Protein 7B8B (pdb70)

Structure (mmCIF, N/CA/C/O backbone):
data_7B8B
#
_entry.id   7B8B
#
_cell.length_a   71.780
_cell.length_b   88.560
_cell.length_c   113.870
_cell.angle_alpha   90.000
_cell.angle_beta   90.000
_cell.angle_gamma   90.000
#
_symmetry.space_group_name_H-M   'P 21 21 21'
#
loop_
_entity.id
_entity.type
_entity.pdbx_description
1 polymer 'Polygalacturonase ADPG2'
2 non-polymer 'PHOSPHATE ION'
3 water water
#
loop_
_atom_site.group_PDB
_atom_site.id
_atom_site.type_symbol
_atom_site.label_atom_id
_atom_site.label_alt_id
_atom_site.label_comp_id
_atom_site.label_asym_id
_atom_site.label_entity_id
_atom_site.label_seq_id
_atom_site.pdbx_PDB_ins_code
_atom_site.Cartn_x
_atom_site.Cartn_y
_atom_site.Cartn_z
_atom_site.occupancy
_atom_site.B_iso_or_equiv
_atom_site.auth_seq_id
_atom_site.auth_comp_id
_atom_site.auth_asym_id
_atom_site.auth_atom_id
_atom_site.pdbx_PDB_model_num
ATOM 1 N N . LEU A 1 38 ? -3.24300 25.22200 -6.01100 1.000 54.07546 38 LEU A N 1
ATOM 2 C CA . LEU A 1 38 ? -3.87800 24.02600 -5.47000 1.000 55.62981 38 LEU A CA 1
ATOM 3 C C . LEU A 1 38 ? -5.32900 24.29100 -5.05400 1.000 58.30935 38 LEU A C 1
ATOM 4 O O . LEU A 1 38 ? -6.03800 25.05600 -5.70800 1.000 53.40255 38 LEU A O 1
ATOM 19 N N . ARG A 1 39 ? -5.75600 23.63900 -3.97500 1.000 55.56006 39 ARG A N 1
ATOM 20 C CA . ARG A 1 39 ? -7.11600 23.77400 -3.47000 1.000 56.74539 39 ARG A CA 1
ATOM 21 C C . ARG A 1 39 ? -7.40500 25.21500 -3.05500 1.000 59.87776 39 ARG A C 1
ATOM 22 O O . ARG A 1 39 ? -6.50300 25.99100 -2.72700 1.000 57.71149 39 ARG A O 1
ATOM 43 N N . THR A 1 40 ? -8.68600 25.56700 -3.06500 1.000 63.70883 40 THR A N 1
ATOM 44 C CA . THR A 1 40 ? -9.09700 26.83900 -2.48300 1.000 60.78446 40 THR A CA 1
ATOM 45 C C . THR A 1 40 ? -9.04100 26.73300 -0.96400 1.000 57.66510 40 THR A C 1
ATOM 46 O O . THR A 1 40 ? -9.72500 25.88200 -0.38000 1.000 54.46661 40 THR A O 1
ATOM 57 N N . PRO A 1 41 ? -8.25400 27.57500 -0.29400 1.000 61.41430 41 PRO A N 1
ATOM 58 C CA . PRO A 1 41 ? -8.02400 27.41900 1.15000 1.000 56.09449 41 PRO A CA 1
ATOM 59 C C . PRO A 1 41 ? -9.13200 28.00000 2.01900 1.000 46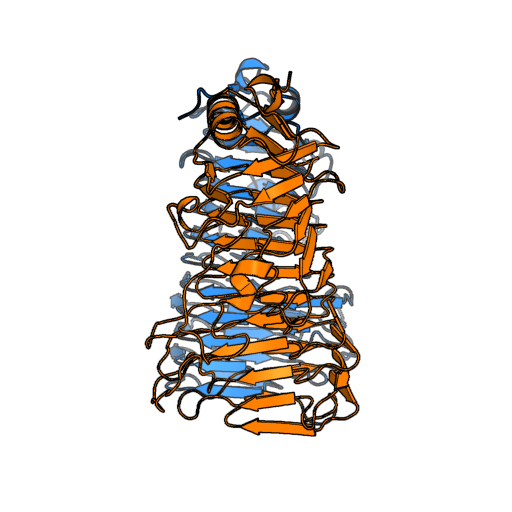.01166 41 PRO A C 1
ATOM 60 O O . PRO A 1 41 ? -9.57300 29.13300 1.81200 1.000 54.55839 41 PRO A O 1
ATOM 71 N N . THR A 1 42 ? -9.58000 27.21600 3.00000 1.000 41.03289 42 THR A N 1
ATOM 72 C CA . THR A 1 42 ? -10.46400 27.73100 4.03700 1.000 35.71500 42 THR A CA 1
ATOM 73 C C . THR A 1 42 ? -9.57800 28.28000 5.14800 1.000 34.98041 42 THR A C 1
ATOM 74 O O . THR A 1 42 ? -8.66000 27.59100 5.60800 1.000 31.14160 42 THR A O 1
ATOM 85 N N . THR A 1 43 ? -9.85300 29.50900 5.58400 1.000 32.52199 43 THR A N 1
ATOM 86 C CA . THR A 1 43 ? -9.01700 30.18100 6.57500 1.000 27.53563 43 THR A CA 1
ATOM 87 C C . THR A 1 43 ? -9.84400 30.68500 7.74900 1.000 28.60932 43 THR A C 1
ATOM 88 O O . THR A 1 43 ? -10.78000 31.46900 7.56200 1.000 30.95545 43 THR A O 1
ATOM 99 N N . VAL A 1 44 ? -9.49200 30.23700 8.94900 1.000 23.97288 44 VAL A N 1
ATOM 100 C CA . VAL A 1 44 ? -10.02100 30.76600 10.19900 1.000 22.76506 44 VAL A CA 1
ATOM 101 C C . VAL A 1 44 ? -8.92000 31.63000 10.80300 1.000 24.29868 44 VAL A C 1
ATOM 102 O O . VAL A 1 44 ? -7.86700 31.12300 11.20500 1.000 18.78589 44 VAL A O 1
ATOM 115 N N . SER A 1 45 ? -9.13700 32.93900 10.84100 1.000 22.81045 45 SER A N 1
ATOM 116 C CA . SER A 1 45 ? -8.15600 33.87100 11.37800 1.000 20.63788 45 SER A CA 1
ATOM 117 C C . SER A 1 45 ? -8.53200 34.29700 12.79000 1.000 23.19708 45 SER A C 1
ATOM 118 O O . SER A 1 45 ? -9.71100 34.50500 13.09400 1.000 24.92283 45 SER A O 1
ATOM 126 N N . VAL A 1 46 ? -7.52000 34.42300 13.65200 1.000 22.30895 46 VAL A N 1
ATOM 127 C CA . VAL A 1 46 ? -7.76800 34.91900 15.00300 1.000 24.74697 46 VAL A CA 1
ATOM 128 C C . VAL A 1 46 ? -8.32200 36.33600 14.94700 1.000 26.11623 46 VAL A C 1
ATOM 129 O O . VAL A 1 46 ? -9.05600 36.76200 15.84900 1.000 27.05602 46 VAL A O 1
ATOM 142 N N . SER A 1 47 ? -7.99100 37.08200 13.88400 1.000 25.30900 47 SER A N 1
ATOM 143 C CA . SER A 1 47 ? -8.59100 38.39100 13.65300 1.000 26.79764 47 SER A CA 1
ATOM 144 C C . SER A 1 47 ? -10.11000 38.32600 13.73500 1.000 28.75829 47 SER A C 1
ATOM 145 O O . SER A 1 47 ? -10.74900 39.19300 14.34300 1.000 30.09242 47 SER A O 1
ATOM 153 N N . ASP A 1 48 ? -10.70800 37.29900 13.12700 1.000 29.23197 48 ASP A N 1
ATOM 154 C CA . ASP A 1 48 ? -12.15800 37.15500 13.10100 1.000 24.82682 48 ASP A CA 1
ATOM 155 C C . ASP A 1 48 ? -12.77000 36.95300 14.48000 1.000 25.38496 48 ASP A C 1
ATOM 156 O O . ASP A 1 48 ? -13.99500 37.04600 14.60800 1.000 27.40712 48 ASP A O 1
ATOM 165 N N . PHE A 1 49 ? -11.97100 36.66600 15.51000 1.000 23.89705 49 PHE A N 1
ATOM 166 C CA . PHE A 1 49 ? -12.51700 36.42300 16.84100 1.000 24.19566 49 PHE A CA 1
ATOM 167 C C . PHE A 1 49 ? -12.08000 37.46500 17.86600 1.000 24.91176 49 PHE A C 1
ATOM 168 O O . PHE A 1 49 ? -12.08900 37.18800 19.06900 1.000 24.73201 49 PHE A O 1
ATOM 185 N N . GLY A 1 50 ? -11.70300 38.65900 17.41500 1.000 27.47494 50 GLY A N 1
ATOM 186 C CA . GLY A 1 50 ? -11.43400 39.76300 18.31200 1.000 30.77876 50 GLY A CA 1
ATOM 187 C C . GLY A 1 50 ? -10.00100 39.91700 18.76600 1.000 31.83421 50 GLY A C 1
ATOM 188 O O . GLY A 1 50 ? -9.73600 40.75700 19.63400 1.000 36.11019 50 GLY A O 1
ATOM 192 N N . ALA A 1 51 ? -9.07200 39.13500 18.22300 1.000 29.74800 51 ALA A N 1
ATOM 193 C CA . ALA A 1 51 ? -7.66400 39.30200 18.56200 1.000 30.77290 51 ALA A CA 1
ATOM 194 C C . ALA A 1 51 ? -7.17100 40.65100 18.05200 1.000 30.93903 51 ALA A C 1
ATOM 195 O O . ALA A 1 51 ? -7.25200 40.93500 16.85200 1.000 35.22926 51 ALA A O 1
ATOM 202 N N . LYS A 1 52 ? -6.66500 41.48300 18.96200 1.000 33.61466 52 LYS A N 1
ATOM 203 C CA . LYS A 1 52 ? -6.25000 42.83000 18.58400 1.000 38.27297 52 LYS A CA 1
ATOM 204 C C . LYS A 1 52 ? -4.84600 42.84800 17.98800 1.000 32.45894 52 LYS A C 1
ATOM 205 O O . LYS A 1 52 ? -4.57600 43.61700 17.05900 1.000 30.61948 52 LYS A O 1
ATOM 224 N N . GLY A 1 53 ? -3.94100 42.02300 18.50800 1.000 33.83995 53 GLY A N 1
ATOM 225 C CA . GLY A 1 53 ? -2.61400 41.92700 17.93000 1.000 31.12308 53 GLY A CA 1
ATOM 226 C C . GLY A 1 53 ? -1.69300 43.09100 18.21900 1.000 33.05371 53 GLY A C 1
ATOM 227 O O . GLY A 1 53 ? -0.84500 43.42100 17.38500 1.000 30.81176 53 GLY A O 1
ATOM 231 N N . ASP A 1 54 ? -1.83600 43.72500 19.38100 1.000 33.24052 54 ASP A N 1
ATOM 232 C CA . ASP A 1 54 ? -0.98900 44.84300 19.77100 1.000 36.18716 54 ASP A CA 1
ATOM 233 C C . ASP A 1 54 ? 0.06000 44.46900 20.81100 1.000 40.01556 54 ASP A C 1
ATOM 234 O O . ASP A 1 54 ? 0.84100 45.33300 21.22100 1.000 46.72443 54 ASP A O 1
ATOM 243 N N . GLY A 1 55 ? 0.09600 43.21300 21.25100 1.000 35.68446 55 GLY A N 1
ATOM 244 C CA . GLY A 1 55 ? 1.03200 42.79900 22.27400 1.000 36.94102 55 GLY A CA 1
ATOM 245 C C . GLY A 1 55 ? 0.69900 43.24100 23.68100 1.000 39.98554 55 GLY A C 1
ATOM 246 O O . GLY A 1 55 ? 1.41400 42.85900 24.61500 1.000 31.19470 55 GLY A O 1
ATOM 250 N N . LYS A 1 56 ? -0.35600 44.03100 23.87000 1.000 41.67876 56 LYS A N 1
ATOM 251 C CA . LYS A 1 56 ? -0.77900 44.47400 25.19200 1.000 40.61685 56 LYS A CA 1
ATOM 252 C C . LYS A 1 56 ? -2.14700 43.94300 25.58700 1.000 35.70569 56 LYS A C 1
ATOM 253 O O . LYS A 1 56 ? -2.35900 43.60100 26.75300 1.000 35.13542 56 LYS A O 1
ATOM 272 N N . THR A 1 57 ? -3.08200 43.86800 24.64300 1.000 36.02770 57 THR A N 1
ATOM 273 C CA . THR A 1 57 ? -4.37000 43.24200 24.90400 1.000 36.57565 57 THR A CA 1
ATOM 274 C C . THR A 1 57 ? -4.21900 41.72700 24.97500 1.000 35.97775 57 THR A C 1
ATOM 275 O O . THR A 1 57 ? -3.52900 41.11700 24.15400 1.000 33.05732 57 THR A O 1
ATOM 286 N N . ASP A 1 58 ? -4.86700 41.11800 25.96600 1.000 32.64109 58 ASP A N 1
ATOM 287 C CA . ASP A 1 58 ? -4.87400 39.66400 26.07100 1.000 37.72499 58 ASP A CA 1
ATOM 288 C C . ASP A 1 58 ? -5.76500 39.07500 24.98400 1.000 34.10614 58 ASP A C 1
ATOM 289 O O . ASP A 1 58 ? -6.97900 39.30900 24.97000 1.000 33.76872 58 ASP A O 1
ATOM 298 N N . ASP A 1 59 ? -5.16400 38.31300 24.07100 1.000 29.60037 59 ASP A N 1
ATOM 299 C CA . ASP A 1 59 ? -5.87100 37.72700 22.94100 1.000 28.65505 59 ASP A CA 1
ATOM 300 C C . ASP A 1 59 ? -6.12000 36.23300 23.12000 1.000 25.12170 59 ASP A C 1
ATOM 301 O O . ASP A 1 59 ? -6.42200 35.54000 22.14300 1.000 26.61171 59 ASP A O 1
ATOM 310 N N . THR A 1 60 ? -5.99400 35.72600 24.35000 1.000 25.08863 60 THR A N 1
ATOM 311 C CA . THR A 1 60 ? -6.08600 34.28700 24.59100 1.000 26.39565 60 THR A CA 1
ATOM 312 C C . THR A 1 60 ? -7.44400 33.73200 24.17100 1.000 27.26667 60 THR A C 1
ATOM 313 O O . THR A 1 60 ? -7.52300 32.71500 23.47100 1.000 25.48452 60 THR A O 1
ATOM 324 N N . GLN A 1 61 ? -8.52800 34.38100 24.60300 1.000 28.12683 61 GLN A N 1
ATOM 325 C CA . GLN A 1 61 ? -9.86200 33.86400 24.31300 1.000 29.54868 61 GLN A CA 1
ATOM 326 C C . GLN A 1 61 ? -10.16100 33.88600 22.81900 1.000 27.96610 61 GLN A C 1
ATOM 327 O O . GLN A 1 61 ? -10.85800 32.99600 22.31200 1.000 22.82874 61 GLN A O 1
ATOM 341 N N . ALA A 1 62 ? -9.64500 34.88800 22.10200 1.000 23.64567 62 ALA A N 1
ATOM 342 C CA . ALA A 1 62 ? -9.78300 34.90400 20.65100 1.000 24.81922 62 ALA A CA 1
ATOM 343 C C . ALA A 1 62 ? -9.13600 33.67300 20.03000 1.000 23.07426 62 ALA A C 1
ATOM 344 O O . ALA A 1 62 ? -9.70000 33.05600 19.11700 1.000 21.22029 62 ALA A O 1
ATOM 351 N N . PHE A 1 63 ? -7.96600 33.28300 20.53900 1.000 22.19479 63 PHE A N 1
ATOM 352 C CA . PHE A 1 63 ? -7.29700 32.09100 20.03300 1.000 20.73024 63 PHE A CA 1
ATOM 353 C C . PHE A 1 63 ? -8.08900 30.83600 20.38000 1.000 23.74367 63 PHE A C 1
ATOM 354 O O . PHE A 1 63 ? -8.20300 29.92100 19.55500 1.000 20.27652 63 PHE A O 1
ATOM 371 N N . VAL A 1 64 ? -8.64700 30.78100 21.59300 1.000 21.82194 64 VAL A N 1
ATOM 372 C CA . VAL A 1 64 ? -9.48300 29.64900 21.99500 1.000 23.11709 64 VAL A CA 1
ATOM 373 C C . VAL A 1 64 ? -10.65100 29.47100 21.02700 1.000 23.84064 64 VAL A C 1
ATOM 374 O O . VAL A 1 64 ? -10.91500 28.36800 20.53000 1.000 25.65013 64 VAL A O 1
ATOM 387 N N . ASN A 1 65 ? -11.34800 30.56500 20.72000 1.000 23.38447 65 ASN A N 1
ATOM 388 C CA . ASN A 1 65 ? -12.54500 30.46000 19.89000 1.000 22.59042 65 ASN A CA 1
ATOM 389 C C . ASN A 1 65 ? -12.18500 30.14800 18.44000 1.000 23.54535 65 ASN A C 1
ATOM 390 O O . ASN A 1 65 ? -12.85700 29.33400 17.78300 1.000 23.21323 65 ASN A O 1
ATOM 401 N N . ALA A 1 66 ? -11.11500 30.77100 17.93100 1.000 19.40751 66 ALA A N 1
ATOM 402 C CA . ALA A 1 66 ? -10.62800 30.43600 16.59800 1.000 22.18964 66 ALA A CA 1
ATOM 403 C C . ALA A 1 66 ? -10.25700 28.96100 16.50300 1.000 21.55944 66 ALA A C 1
ATOM 404 O O . ALA A 1 66 ? -10.53100 28.31000 15.48800 1.000 18.36067 66 ALA A O 1
ATOM 411 N N . TRP A 1 67 ? -9.62500 28.41800 17.54900 1.000 20.71831 67 TRP A N 1
ATOM 412 C CA . TRP A 1 67 ? -9.28400 27.00300 17.54500 1.000 22.26061 67 TRP A CA 1
ATOM 413 C C . TRP A 1 67 ? -10.53800 26.14300 17.54500 1.000 25.48507 67 TRP A C 1
ATOM 414 O O . TRP A 1 67 ? -10.57600 25.10800 16.87700 1.000 25.43431 67 TRP A O 1
ATOM 435 N N . LYS A 1 68 ? -11.57700 26.54300 18.28500 1.000 24.17230 68 LYS A N 1
ATOM 436 C CA . LYS A 1 68 ? -12.82300 25.77100 18.22400 1.000 26.28679 68 LYS A CA 1
ATOM 437 C C . LYS A 1 68 ? -13.36300 25.70600 16.81100 1.000 25.63656 68 LYS A C 1
ATOM 438 O O . LYS A 1 68 ? -13.70800 24.62400 16.30800 1.000 24.29258 68 LYS A O 1
ATOM 457 N N . LYS A 1 69 ? -13.36000 26.85000 16.13600 1.000 23.55670 69 LYS A N 1
ATOM 458 C CA . LYS A 1 69 ? -13.90900 26.92100 14.79000 1.000 24.91864 69 LYS A CA 1
ATOM 459 C C . LYS A 1 69 ? -13.09100 26.08900 13.80900 1.000 25.26315 69 LYS A C 1
ATOM 460 O O . LYS A 1 69 ? -13.64300 25.29000 13.03900 1.000 23.63704 69 LYS A O 1
ATOM 479 N N . ALA A 1 70 ? -11.77000 26.25900 13.82900 1.000 21.60007 70 ALA A N 1
ATOM 480 C CA . ALA A 1 70 ? -10.91400 25.56200 12.87500 1.000 19.78046 70 ALA A CA 1
ATOM 481 C C . ALA A 1 70 ? -10.87800 24.06300 13.15100 1.000 20.46773 70 ALA A C 1
ATOM 482 O O . ALA A 1 70 ? -10.92000 23.25000 12.21700 1.000 17.38460 70 ALA A O 1
ATOM 489 N N . CYS A 1 71 ? -10.81900 23.68200 14.43000 1.000 18.59079 71 CYS A N 1
ATOM 490 C CA . CYS A 1 71 ? -10.73900 22.28100 14.82200 1.000 21.68228 71 CYS A CA 1
ATOM 491 C C . CYS A 1 71 ? -12.01400 21.53100 14.47200 1.000 24.61871 71 CYS A C 1
ATOM 492 O O . CYS A 1 71 ? -11.96200 20.37300 14.03900 1.000 24.91325 71 CYS A O 1
ATOM 499 N N . SER A 1 72 ? -13.17000 22.17700 14.63900 1.000 21.58973 72 SER A N 1
ATOM 500 C CA . SER A 1 72 ? -14.42300 21.49000 14.36300 1.000 24.34143 72 SER A CA 1
ATOM 501 C C . SER A 1 72 ? -14.77900 21.47800 12.88800 1.000 24.53395 72 SER A C 1
ATOM 502 O O . SER A 1 72 ? -15.64800 20.69800 12.48300 1.000 25.40939 72 SER A O 1
ATOM 510 N N . SER A 1 73 ? -14.13200 22.30900 12.08000 1.000 20.67754 73 SER A N 1
ATOM 511 C CA . SER A 1 73 ? -14.45500 22.31500 10.67100 1.000 22.34012 73 SER A CA 1
ATOM 512 C C . SER A 1 73 ? -13.96100 21.02500 10.03600 1.000 25.05455 73 SER A C 1
ATOM 513 O O . SER A 1 73 ? -13.11200 20.31200 10.57500 1.000 22.20591 73 SER A O 1
ATOM 521 N N . ASN A 1 74 ? -14.48800 20.73800 8.87000 1.000 22.77810 74 ASN A N 1
ATOM 522 C CA . ASN A 1 74 ? -14.09000 19.56300 8.12300 1.000 27.68784 74 ASN A CA 1
ATOM 523 C C . ASN A 1 74 ? -13.00800 19.96100 7.12800 1.000 28.19540 74 ASN A C 1
ATOM 524 O O . ASN A 1 74 ? -12.82500 21.14700 6.84300 1.000 29.06760 74 ASN A O 1
ATOM 535 N N . GLY A 1 75 ? -12.22800 18.99100 6.66700 1.000 24.11137 75 GLY A N 1
ATOM 536 C CA . GLY A 1 75 ? -11.37600 19.26100 5.51200 1.000 20.44511 75 GLY A CA 1
ATOM 537 C C . GLY A 1 75 ? -10.10600 20.00800 5.86500 1.000 21.58237 75 GLY A C 1
ATOM 538 O O . GLY A 1 75 ? -9.71100 20.05300 7.01500 1.000 18.93934 75 GLY A O 1
ATOM 542 N N . ALA A 1 76 ? -9.50000 20.66300 4.87500 1.000 21.98856 76 ALA A N 1
ATOM 543 C CA . ALA A 1 76 ? -8.25300 21.38400 5.11900 1.000 21.64168 76 ALA A CA 1
ATOM 544 C C . ALA A 1 76 ? -8.54600 22.80200 5.59500 1.000 22.22015 76 ALA A C 1
ATOM 545 O O . ALA A 1 76 ? -9.30000 23.53800 4.95000 1.000 24.59125 76 ALA A O 1
ATOM 552 N N . VAL A 1 77 ? -7.93600 23.18800 6.71700 1.000 19.69514 77 VAL A N 1
ATOM 553 C CA . VAL A 1 77 ? -8.20100 24.48400 7.33900 1.000 21.87486 77 VAL A CA 1
ATOM 554 C C . VAL A 1 77 ? -6.88000 25.12100 7.74900 1.000 19.88120 77 VAL A C 1
ATOM 555 O O . VAL A 1 77 ? -6.05100 24.47500 8.39800 1.000 19.27303 77 VAL A O 1
ATOM 568 N N . ASN A 1 78 ? -6.69500 26.39200 7.39000 1.000 17.72534 78 ASN A N 1
ATOM 569 C CA . ASN A 1 78 ? -5.60600 27.21400 7.90500 1.000 18.21499 78 ASN A CA 1
ATOM 570 C C . ASN A 1 78 ? -6.10800 28.02600 9.09100 1.000 20.71338 78 ASN A C 1
ATOM 571 O O . ASN A 1 78 ? -7.04800 28.81100 8.95000 1.000 20.52147 78 ASN A O 1
ATOM 582 N N . LEU A 1 79 ? -5.45600 27.87500 10.23800 1.000 16.18253 79 LEU A N 1
ATOM 583 C CA . LEU A 1 79 ? -5.67700 28.74300 11.39100 1.000 16.38012 79 LEU A CA 1
ATOM 584 C C . LEU A 1 79 ? -4.59000 29.81100 11.37100 1.000 18.50315 79 LEU A C 1
ATOM 585 O O . LEU A 1 79 ? -3.42600 29.52200 11.66100 1.000 14.98118 79 LEU A O 1
ATOM 601 N N . LEU A 1 80 ? -4.96900 31.04200 11.04200 1.000 18.17593 80 LEU A N 1
ATOM 602 C CA . LEU A 1 80 ? -4.00800 32.08400 10.69600 1.000 16.24524 80 LEU A CA 1
ATOM 603 C C . LEU A 1 80 ? -3.74600 33.01800 11.87100 1.000 19.47588 80 LEU A C 1
ATOM 604 O O . LEU A 1 80 ? -4.68400 33.55500 12.47200 1.000 18.17436 80 LEU A O 1
ATOM 620 N N . VAL A 1 81 ? -2.46800 33.21000 12.18600 1.000 16.17334 81 VAL A N 1
ATOM 621 C CA . VAL A 1 81 ? -1.98500 34.24500 13.09200 1.000 17.46528 81 VAL A CA 1
ATOM 622 C C . VAL A 1 81 ? -1.32700 35.30000 12.21000 1.000 22.14995 81 VAL A C 1
ATOM 623 O O . VAL A 1 81 ? -0.17600 35.11900 11.78600 1.000 17.71585 81 VAL A O 1
ATOM 636 N N . PRO A 1 82 ? -2.02100 36.39400 11.89700 1.000 20.35564 82 PRO A N 1
ATOM 637 C CA . PRO A 1 82 ? -1.55400 37.30000 10.83800 1.000 21.58019 82 PRO A CA 1
ATOM 638 C C . PRO A 1 82 ? -0.15500 37.85600 11.07300 1.000 20.42651 82 PRO A C 1
ATOM 639 O O . PRO A 1 82 ? 0.23100 38.19400 12.19400 1.000 21.63359 82 PRO A O 1
ATOM 650 N N . LYS A 1 83 ? 0.59600 37.94100 9.97600 1.000 20.56945 83 LYS A N 1
ATOM 651 C CA . LYS A 1 83 ? 1.93900 38.50700 9.97100 1.000 21.73450 83 LYS A CA 1
ATOM 652 C C . LYS A 1 83 ? 1.93400 39.95300 10.45500 1.000 23.59785 83 LYS A C 1
ATOM 653 O O . LYS A 1 83 ? 0.98700 40.70500 10.21100 1.000 21.54863 83 LYS A O 1
ATOM 672 N N . GLY A 1 84 ? 2.99800 40.33700 11.15900 1.000 27.43547 84 GLY A N 1
ATOM 673 C CA . GLY A 1 84 ? 3.20000 41.71500 11.55600 1.000 31.97001 84 GLY A CA 1
ATOM 674 C C . GLY A 1 84 ? 2.49100 42.15100 12.81900 1.000 33.28271 84 GLY A C 1
ATOM 675 O O . GLY A 1 84 ? 2.55500 43.33900 13.16100 1.000 36.12896 84 GLY A O 1
ATOM 679 N N . ASN A 1 85 ? 1.82600 41.24400 13.52600 1.000 27.91765 85 ASN A N 1
ATOM 680 C CA . ASN A 1 85 ? 1.17000 41.56400 14.78300 1.000 25.97557 85 ASN A CA 1
ATOM 681 C C . ASN A 1 85 ? 1.76600 40.72600 15.90600 1.000 27.46279 85 ASN A C 1
ATOM 682 O O . ASN A 1 85 ? 2.37200 39.67600 15.67500 1.000 25.87858 85 ASN A O 1
ATOM 693 N N . THR A 1 86 ? 1.58200 41.20400 17.13400 1.000 25.41263 86 THR A N 1
ATOM 694 C CA . THR A 1 86 ? 2.04600 40.51700 18.33100 1.000 26.29603 86 THR A CA 1
ATOM 695 C C . THR A 1 86 ? 0.84500 40.18700 19.20500 1.000 27.90256 86 THR A C 1
ATOM 696 O O . THR A 1 86 ? 0.06000 41.07600 19.54800 1.000 28.62654 86 THR A O 1
ATOM 707 N N . TYR A 1 87 ? 0.71400 38.91600 19.57600 1.000 23.81467 87 TYR A N 1
ATOM 708 C CA . TYR A 1 87 ? -0.45800 38.42100 20.29100 1.000 21.79959 87 TYR A CA 1
ATOM 709 C C . TYR A 1 87 ? -0.03900 37.94300 21.67500 1.000 20.82562 87 TYR A C 1
ATOM 710 O O . TYR A 1 87 ? 0.65000 36.92500 21.80500 1.000 23.19537 87 TYR A O 1
ATOM 728 N N . LEU A 1 88 ? -0.45500 38.67900 22.70200 1.000 25.20949 88 LEU A N 1
ATOM 729 C CA . LEU A 1 88 ? -0.17800 38.29800 24.07900 1.000 23.38671 88 LEU A CA 1
ATOM 730 C C . LEU A 1 88 ? -1.10100 37.15800 24.49100 1.000 22.44532 88 LEU A C 1
ATOM 731 O O . LEU A 1 88 ? -2.32200 37.24800 24.33300 1.000 23.33308 88 LEU A O 1
ATOM 747 N N . LEU A 1 89 ? -0.51700 36.08300 25.01500 1.000 21.85700 89 LEU A N 1
ATOM 748 C CA . LEU A 1 89 ? -1.26200 34.87400 25.33600 1.000 20.97374 89 LEU A CA 1
ATOM 749 C C . LEU A 1 89 ? -0.90300 34.39900 26.73300 1.000 21.08973 89 LEU A C 1
ATOM 750 O O . LEU A 1 89 ? 0.27800 34.34700 27.09200 1.000 19.53908 89 LEU A O 1
ATOM 766 N N . LYS A 1 90 ? -1.92000 34.05300 27.51400 1.000 18.60004 90 LYS A N 1
ATOM 767 C CA . LYS A 1 90 ? -1.72200 33.25600 28.71500 1.000 20.08324 90 LYS A CA 1
ATOM 768 C C . LYS A 1 90 ? -1.46600 31.81100 28.28400 1.000 20.80257 90 LYS A C 1
ATOM 769 O O . LYS A 1 90 ? -1.27400 31.51100 27.10200 1.000 20.09458 90 LYS A O 1
ATOM 788 N N . SER A 1 91 ? -1.45300 30.89100 29.24300 1.000 22.05967 91 SER A N 1
ATOM 789 C CA . SER A 1 91 ? -1.37400 29.48100 28.89100 1.000 22.21619 91 SER A CA 1
ATOM 790 C C . SER A 1 91 ? -2.57800 29.09900 28.04200 1.000 23.59725 91 SER A C 1
ATOM 791 O O . SER A 1 91 ? -3.69200 29.58300 28.26300 1.000 22.79072 91 SER A O 1
ATOM 799 N N . ILE A 1 92 ? -2.35300 28.23900 27.05300 1.000 19.10197 92 ILE A N 1
ATOM 800 C CA . ILE A 1 92 ? -3.42200 27.86400 26.13300 1.000 19.49169 92 ILE A CA 1
ATOM 801 C C . ILE A 1 92 ? -3.22100 26.41900 25.69600 1.000 21.83652 92 ILE A C 1
ATOM 802 O O . ILE A 1 92 ? -2.11000 26.00500 25.34200 1.000 20.18104 92 ILE A O 1
ATOM 818 N N . GLN A 1 93 ? -4.30900 25.65400 25.73900 1.000 19.60356 93 GLN A N 1
ATOM 819 C CA . GLN A 1 93 ? -4.33300 24.25400 25.34400 1.000 23.68518 93 GLN A CA 1
ATOM 820 C C . GLN A 1 93 ? -5.20900 24.11500 24.10700 1.000 23.14452 93 GLN A C 1
ATOM 821 O O . GLN A 1 93 ? -6.40300 24.43200 24.14600 1.000 20.16731 93 GLN A O 1
ATOM 835 N N . LEU A 1 94 ? -4.61500 23.64300 23.02100 1.000 18.35088 94 LEU A N 1
ATOM 836 C CA . LEU A 1 94 ? -5.30800 23.40900 21.75900 1.000 20.11832 94 LEU A CA 1
ATOM 837 C C . LEU A 1 94 ? -5.50100 21.90200 21.63900 1.000 20.39334 94 LEU A C 1
ATOM 838 O O . LEU A 1 94 ? -4.56300 21.16400 21.32700 1.000 18.05960 94 LEU A O 1
ATOM 854 N N . THR A 1 95 ? -6.72000 21.44800 21.91000 1.000 17.52642 95 THR A N 1
ATOM 855 C CA . THR A 1 95 ? -6.99900 20.03600 22.12400 1.000 19.23482 95 THR A CA 1
ATOM 856 C C . THR A 1 95 ? -7.65100 19.42700 20.89200 1.000 18.97939 95 THR A C 1
ATOM 857 O O . THR A 1 95 ? -8.57300 20.01200 20.31400 1.000 18.45892 95 THR A O 1
ATOM 868 N N . GLY A 1 96 ? -7.16400 18.25400 20.49600 1.000 15.69215 96 GLY A N 1
ATOM 869 C CA . GLY A 1 96 ? -7.80600 17.46100 19.47800 1.000 18.60386 96 GLY A CA 1
ATOM 870 C C . GLY A 1 96 ? -8.45300 16.22600 20.07300 1.000 19.74288 96 GLY A C 1
ATOM 871 O O . GLY A 1 96 ? -8.69000 16.15000 21.28200 1.000 20.24825 96 GLY A O 1
ATOM 875 N N . PRO A 1 97 ? -8.76000 15.22200 19.23300 1.000 17.31572 97 PRO A N 1
ATOM 876 C CA . PRO A 1 97 ? -8.56200 15.23700 17.78100 1.000 19.08769 97 PRO A CA 1
ATOM 877 C C . PRO A 1 97 ? -9.54100 16.19500 17.12000 1.000 20.07885 97 PRO A C 1
ATOM 878 O O . PRO A 1 97 ? -10.55000 16.55300 17.72800 1.000 20.44924 97 PRO A O 1
ATOM 889 N N . CYS A 1 98 ? -9.24000 16.60100 15.89000 1.000 18.52877 98 CYS A N 1
ATOM 890 C CA . CYS A 1 98 ? -10.05100 17.56800 15.17300 1.000 20.89599 98 CYS A CA 1
ATOM 891 C C . CYS A 1 98 ? -10.60100 16.95800 13.89400 1.000 21.99051 98 CYS A C 1
ATOM 892 O O . CYS A 1 98 ? -10.00800 16.04100 13.31800 1.000 21.28624 98 CYS A O 1
ATOM 899 N N . ASN A 1 99 ? -11.73900 17.49200 13.44400 1.000 23.96504 99 ASN A N 1
ATOM 900 C CA . ASN A 1 99 ? -12.32100 17.00600 12.20100 1.000 24.71822 99 ASN A CA 1
ATOM 901 C C . ASN A 1 99 ? -11.50700 17.48300 11.01300 1.000 20.55724 99 ASN A C 1
ATOM 902 O O . ASN A 1 99 ? -11.52600 16.85400 9.94900 1.000 23.82557 99 ASN A O 1
ATOM 913 N N . SER A 1 100 ? -10.79300 18.58900 11.18200 1.000 19.62647 100 SER A N 1
ATOM 914 C CA . SER A 1 100 ? -10.03100 19.20900 10.11700 1.000 21.79547 100 SER A CA 1
ATOM 915 C C . SER A 1 100 ? -8.63700 18.59600 9.99300 1.000 15.89519 100 SER A C 1
ATOM 916 O O . SER A 1 100 ? -8.11900 17.94600 10.90500 1.000 17.51387 100 SER A O 1
ATOM 924 N N . ILE A 1 101 ? -8.04300 18.80700 8.82500 1.000 15.18466 101 ILE A N 1
ATOM 925 C CA . ILE A 1 101 ? -6.60300 18.73000 8.62800 1.000 15.02532 101 ILE A CA 1
ATOM 926 C C . ILE A 1 101 ? -6.08800 20.15500 8.78900 1.000 15.26681 101 ILE A C 1
ATOM 927 O O . ILE A 1 101 ? -6.33500 21.02100 7.94000 1.000 18.97724 101 ILE A O 1
ATOM 943 N N . LEU A 1 102 ? -5.40400 20.40500 9.89800 1.000 14.37995 102 LEU A N 1
ATOM 944 C CA . LEU A 1 102 ? -5.11600 21.75600 10.35600 1.000 16.37303 102 LEU A CA 1
ATOM 945 C C . LEU A 1 102 ? -3.69800 22.16400 9.99200 1.000 16.28282 102 LEU A C 1
ATOM 946 O O . LEU A 1 102 ? -2.74000 21.43800 10.27800 1.000 15.83224 102 LEU A O 1
ATOM 962 N N . THR A 1 103 ? -3.57100 23.32700 9.36300 1.000 15.03028 103 THR A N 1
ATOM 963 C CA . THR A 1 103 ? -2.29900 24.01900 9.21800 1.000 16.50744 103 THR A CA 1
ATOM 964 C C . THR A 1 103 ? -2.38900 25.28700 10.05600 1.000 17.24997 103 THR A C 1
ATOM 965 O O . THR A 1 103 ? -3.16600 26.19200 9.73600 1.000 15.62064 103 THR A O 1
ATOM 976 N N . VAL A 1 104 ? -1.61200 25.35000 11.13000 1.000 12.80143 104 VAL A N 1
ATOM 977 C CA . VAL A 1 104 ? -1.55300 26.54500 11.96200 1.000 14.29870 104 VAL A CA 1
ATOM 978 C C . VAL A 1 104 ? -0.46200 27.43600 11.38200 1.000 14.09144 104 VAL A C 1
ATOM 979 O O . VAL A 1 104 ? 0.72500 27.10800 11.45100 1.000 12.06608 104 VAL A O 1
ATOM 992 N N . GLN A 1 105 ? -0.86500 28.56400 10.80700 1.000 14.14350 105 GLN A N 1
ATOM 993 C CA . GLN A 1 105 ? 0.05400 29.49600 10.16000 1.000 15.57464 105 GLN A CA 1
ATOM 994 C C . GLN A 1 105 ? 0.40200 30.56600 11.18500 1.000 15.10883 105 GLN A C 1
ATOM 995 O O . GLN A 1 105 ? -0.28100 31.57900 11.30600 1.000 17.30107 105 GLN A O 1
ATOM 1009 N N . ILE A 1 106 ? 1.48500 30.33800 11.92000 1.000 14.18612 106 ILE A N 1
ATOM 1010 C CA . ILE A 1 106 ? 1.97300 31.32000 12.90300 1.000 13.50679 106 ILE A CA 1
ATOM 1011 C C . ILE A 1 106 ? 2.88100 32.26500 12.12700 1.000 17.86810 106 ILE A C 1
ATOM 1012 O O . ILE A 1 106 ? 4.09700 32.09500 12.04400 1.000 15.81170 106 ILE A O 1
ATOM 1028 N N . PHE A 1 107 ? 2.26700 33.27600 11.51500 1.000 16.56697 107 PHE A N 1
ATOM 1029 C CA . PHE A 1 107 ? 3.02400 34.24400 10.73200 1.000 18.87596 107 PHE A CA 1
ATOM 1030 C C . PHE A 1 107 ? 3.39300 35.48500 11.53300 1.000 20.09778 107 PHE A C 1
ATOM 1031 O O . PHE A 1 107 ? 4.38100 36.15300 11.20600 1.000 17.67223 107 PHE A O 1
ATOM 1048 N N . GLY A 1 108 ? 2.62800 35.80500 12.57200 1.000 21.13154 108 GLY A N 1
ATOM 1049 C CA . GLY A 1 108 ? 2.96200 36.87600 13.48600 1.000 21.28923 108 GLY A CA 1
ATOM 1050 C C . GLY A 1 108 ? 3.73900 36.37400 14.68400 1.000 20.70681 108 GLY A C 1
ATOM 1051 O O . GLY A 1 108 ? 4.35900 35.30900 14.65900 1.000 19.64422 108 GLY A O 1
ATOM 1055 N N . THR A 1 109 ? 3.68900 37.15400 15.75900 1.000 19.16638 109 THR A N 1
ATOM 1056 C CA . THR A 1 109 ? 4.45600 36.87900 16.96600 1.000 19.13022 109 THR A CA 1
ATOM 1057 C C . THR A 1 109 ? 3.51500 36.53700 18.11300 1.000 21.27646 109 THR A C 1
ATOM 1058 O O . THR A 1 109 ? 2.55300 37.26800 18.37200 1.000 21.00066 109 THR A O 1
ATOM 1069 N N . LEU A 1 110 ? 3.79400 35.42800 18.79100 1.000 19.60351 110 LEU A N 1
ATOM 1070 C CA . LEU A 1 110 ? 3.08200 35.04600 20.00400 1.000 19.52968 110 LEU A CA 1
ATOM 1071 C C . LEU A 1 110 ? 3.93000 35.41300 21.21400 1.000 20.75047 110 LEU A C 1
ATOM 1072 O O . LEU A 1 110 ? 5.09900 35.02000 21.30200 1.000 19.88406 110 LEU A O 1
ATOM 1088 N N . SER A 1 111 ? 3.34000 36.16200 22.14400 1.000 20.96887 111 SER A N 1
ATOM 1089 C CA . SER A 1 111 ? 4.05500 36.73100 23.28100 1.000 20.32372 111 SER A CA 1
ATOM 1090 C C . SER A 1 111 ? 3.44100 36.20600 24.57100 1.000 17.62511 111 SER A C 1
ATOM 1091 O O . SER A 1 111 ? 2.23000 36.32900 24.78300 1.000 21.07052 111 SER A O 1
ATOM 1099 N N . ALA A 1 112 ? 4.27800 35.62800 25.42900 1.000 17.75195 112 ALA A N 1
ATOM 1100 C CA . ALA A 1 112 ? 3.80500 34.96400 26.63500 1.000 19.65918 112 ALA A CA 1
ATOM 1101 C C . ALA A 1 112 ? 3.55800 35.95700 27.76000 1.000 23.26198 112 ALA A C 1
ATOM 1102 O O . ALA A 1 112 ? 4.33200 36.89700 27.96300 1.000 20.42311 112 ALA A O 1
ATOM 1109 N N . SER A 1 113 ? 2.46000 35.74900 28.48300 1.000 20.13426 113 SER A N 1
ATOM 1110 C CA . SER A 1 113 ? 2.27200 36.42800 29.75500 1.000 23.90157 113 SER A CA 1
ATOM 1111 C C . SER A 1 113 ? 3.43800 36.12600 30.68600 1.000 22.45409 113 SER A C 1
ATOM 1112 O O . SER A 1 113 ? 3.97600 35.01500 30.69700 1.000 19.50206 113 SER A O 1
ATOM 1120 N N . GLN A 1 114 ? 3.83700 37.12600 31.46400 1.000 22.38399 114 GLN A N 1
ATOM 1121 C CA . GLN A 1 114 ? 4.86000 36.93300 32.47800 1.000 27.00138 114 GLN A CA 1
ATOM 1122 C C . GLN A 1 114 ? 4.26800 36.73200 33.86500 1.000 22.82529 114 GLN A C 1
ATOM 1123 O O . GLN A 1 114 ? 5.02000 36.61200 34.83600 1.000 23.17654 114 GLN A O 1
ATOM 1137 N N . LYS A 1 115 ? 2.94200 36.66200 33.97200 1.000 21.66138 115 LYS A N 1
ATOM 1138 C CA . LYS A 1 115 ? 2.28100 36.48300 35.25600 1.000 25.62308 115 LYS A CA 1
ATOM 1139 C C . LYS A 1 115 ? 2.14700 34.99100 35.53100 1.000 26.10547 115 LYS A C 1
ATOM 1140 O O . LYS A 1 115 ? 1.53000 34.26200 34.74500 1.000 21.58912 115 LYS A O 1
ATOM 1159 N N . ARG A 1 116 ? 2.72500 34.53500 36.64400 1.000 24.79793 116 ARG A N 1
ATOM 1160 C CA . ARG A 1 116 ? 2.72700 33.10600 36.94300 1.000 28.75480 116 ARG A CA 1
ATOM 1161 C C . ARG A 1 116 ? 1.31400 32.56600 37.13800 1.000 24.58642 116 ARG A C 1
ATOM 1162 O O . ARG A 1 116 ? 1.05800 31.38700 36.86400 1.000 28.19365 116 ARG A O 1
ATOM 1183 N N . SER A 1 117 ? 0.38700 33.40700 37.59900 1.000 24.28179 117 SER A N 1
ATOM 1184 C CA . SER A 1 117 ? -1.00400 33.00400 37.78000 1.000 25.14936 117 SER A CA 1
ATOM 1185 C C . SER A 1 117 ? -1.75700 32.83500 36.46600 1.000 25.92403 117 SER A C 1
ATOM 1186 O O . SER A 1 117 ? -2.89200 32.35000 36.48500 1.000 27.55378 117 SER A O 1
ATOM 1194 N N . ASP A 1 118 ? -1.16800 33.22700 35.33800 1.000 25.95069 118 ASP A N 1
ATOM 1195 C CA . ASP A 1 118 ? -1.79400 33.07500 34.02900 1.000 28.00012 118 ASP A CA 1
ATOM 1196 C C . ASP A 1 118 ? -1.58300 31.69400 33.42000 1.000 25.09290 118 ASP A C 1
ATOM 1197 O O . ASP A 1 118 ? -1.98000 31.47500 32.27000 1.000 23.91708 118 ASP A O 1
ATOM 1206 N N . TYR A 1 119 ? -0.97100 30.76600 34.14700 1.000 25.60000 119 TYR A N 1
ATOM 1207 C CA . TYR A 1 119 ? -0.63800 29.44100 33.62700 1.000 26.73472 119 TYR A CA 1
ATOM 1208 C C . TYR A 1 119 ? -1.43000 28.38600 34.39400 1.000 25.46160 119 TYR A C 1
ATOM 1209 O O . TYR A 1 119 ? -1.10600 28.08100 35.54600 1.000 26.70127 119 TYR A O 1
ATOM 1227 N N . LYS A 1 120 ? -2.49400 27.87100 33.76500 1.000 25.17096 120 LYS A N 1
ATOM 1228 C CA . LYS A 1 120 ? -3.18500 26.68100 34.25100 1.000 27.62255 120 LYS A CA 1
ATOM 1229 C C . LYS A 1 120 ? -2.18800 25.64500 34.75500 1.000 27.71283 120 LYS A C 1
ATOM 1230 O O . LYS A 1 120 ? -2.16000 25.30700 35.94400 1.000 24.02999 120 LYS A O 1
ATOM 1249 N N . ASP A 1 121 ? -1.40500 25.09000 33.83400 1.000 26.54457 121 ASP A N 1
ATOM 1250 C CA . ASP A 1 121 ? -0.31700 24.16700 34.14200 1.000 23.05384 121 ASP A CA 1
ATOM 1251 C C . ASP A 1 121 ? 0.98600 24.96400 34.09200 1.000 21.78578 121 ASP A C 1
ATOM 1252 O O . ASP A 1 121 ? 1.38400 25.43400 33.02200 1.000 18.02453 121 ASP A O 1
ATOM 1261 N N . ILE A 1 122 ? 1.64400 25.13100 35.24500 1.000 22.19568 122 ILE A N 1
ATOM 1262 C CA . ILE A 1 122 ? 2.86500 25.93500 35.29200 1.000 23.20824 122 ILE A CA 1
ATOM 1263 C C . ILE A 1 122 ? 3.97000 25.36600 34.40700 1.000 24.07061 122 ILE A C 1
ATOM 1264 O O . ILE A 1 122 ? 4.94000 26.06800 34.10500 1.000 19.53410 122 ILE A O 1
ATOM 1280 N N . SER A 1 123 ? 3.85100 24.11000 33.97900 1.000 21.54091 123 SER A N 1
ATOM 1281 C CA . SER A 1 123 ? 4.83600 23.50000 33.09600 1.000 22.42109 123 SER A CA 1
ATOM 1282 C C . SER A 1 123 ? 4.57700 23.76400 31.61700 1.000 17.51031 123 SER A C 1
ATOM 1283 O O . SER A 1 123 ? 5.40600 23.38000 30.78400 1.000 17.70339 123 SER A O 1
ATOM 1291 N N . LYS A 1 124 ? 3.46000 24.40100 31.26500 1.000 18.59904 124 LYS A N 1
ATOM 1292 C CA . LYS A 1 124 ? 3.04500 24.51800 29.87100 1.000 17.89708 124 LYS A CA 1
ATOM 1293 C C . LYS A 1 124 ? 2.57800 25.93500 29.57600 1.000 17.67797 124 LYS A C 1
ATOM 1294 O O . LYS A 1 124 ? 1.76800 26.48900 30.32400 1.000 20.06696 124 LYS A O 1
ATOM 1313 N N . TRP A 1 125 ? 3.08800 26.51500 28.48900 1.000 14.92759 125 TRP A N 1
ATOM 1314 C CA . TRP A 1 125 ? 2.49100 27.72800 27.94200 1.000 17.34046 125 TRP A CA 1
ATOM 1315 C C . TRP A 1 125 ? 1.51600 27.34600 26.83100 1.000 17.59547 125 TRP A C 1
ATOM 1316 O O . TRP A 1 125 ? 0.31300 27.21300 27.07600 1.000 16.34185 125 TRP A O 1
ATOM 1337 N N . ILE A 1 126 ? 2.02100 27.15400 25.61300 1.000 15.32820 126 ILE A N 1
ATOM 1338 C CA . ILE A 1 126 ? 1.21400 26.69700 24.48500 1.000 16.17437 126 ILE A CA 1
ATOM 1339 C C . ILE A 1 126 ? 1.36600 25.18800 24.38100 1.000 16.06794 126 ILE A C 1
ATOM 1340 O O . ILE A 1 126 ? 2.49100 24.67800 24.29200 1.000 14.18219 126 ILE A O 1
ATOM 1356 N N . MET A 1 127 ? 0.24600 24.46700 24.39800 1.000 14.73370 127 MET A N 1
ATOM 1357 C CA . MET A 1 127 ? 0.28400 23.01300 24.29000 1.000 15.44534 127 MET A CA 1
ATOM 1358 C C . MET A 1 127 ? -0.74500 22.52800 23.28200 1.000 19.66108 127 MET A C 1
ATOM 1359 O O . MET A 1 127 ? -1.94600 22.73700 23.47400 1.000 18.03567 127 MET A O 1
ATOM 1373 N N . PHE A 1 128 ? -0.27900 21.85000 22.23600 1.000 14.68080 128 PHE A N 1
ATOM 1374 C CA . PHE A 1 128 ? -1.14700 21.07500 21.36100 1.000 17.83427 128 PHE A CA 1
ATOM 1375 C C . PHE A 1 128 ? -1.29500 19.68400 21.95900 1.000 15.11958 128 PHE A C 1
ATOM 1376 O O . PHE A 1 128 ? -0.29500 19.04300 22.29700 1.000 15.37439 128 PHE A O 1
ATOM 1393 N N . ASP A 1 129 ? -2.53600 19.22500 22.10000 1.000 15.46383 129 ASP A N 1
ATOM 1394 C CA . ASP A 1 129 ? -2.84100 18.02100 22.86600 1.000 15.42817 129 ASP A CA 1
ATOM 1395 C C . ASP A 1 129 ? -3.74100 17.12600 22.02600 1.000 15.83202 129 ASP A C 1
ATOM 1396 O O . ASP A 1 129 ? -4.92600 17.42400 21.84500 1.000 14.10104 129 ASP A O 1
ATOM 1405 N N . GLY A 1 130 ? -3.18500 16.02400 21.53000 1.000 14.01026 130 GLY A N 1
ATOM 1406 C CA . GLY A 1 130 ? -3.99400 15.03200 20.85000 1.000 15.53974 130 GLY A CA 1
ATOM 1407 C C . GLY A 1 130 ? -4.44900 15.42600 19.46400 1.000 13.82563 130 GLY A C 1
ATOM 1408 O O . GLY A 1 130 ? -5.53400 15.01800 19.04000 1.000 16.91991 130 GLY A O 1
ATOM 1412 N N . VAL A 1 131 ? -3.64900 16.20100 18.73700 1.000 13.08618 131 VAL A N 1
ATOM 1413 C CA . VAL A 1 131 ? -4.02600 16.69500 17.41700 1.000 15.12574 131 VAL A CA 1
ATOM 1414 C C . VAL A 1 131 ? -3.24400 15.90100 16.37900 1.000 11.01214 131 VAL A C 1
ATOM 1415 O O . VAL A 1 131 ? -2.01700 16.01800 16.28300 1.000 13.17223 131 VAL A O 1
ATOM 1428 N N . ASN A 1 132 ? -3.96000 15.11200 15.58400 1.000 12.72023 132 ASN A N 1
ATOM 1429 C CA . ASN A 1 132 ? -3.36500 14.32500 14.51500 1.000 13.33252 132 ASN A CA 1
ATOM 1430 C C . ASN A 1 132 ? -3.41400 15.08500 13.19700 1.000 14.40171 132 ASN A C 1
ATOM 1431 O O . ASN A 1 132 ? -4.28900 15.92700 12.97500 1.000 15.39921 132 ASN A O 1
ATOM 1442 N N . ASN A 1 133 ? -2.44600 14.78500 12.32600 1.000 13.49451 133 ASN A N 1
ATOM 1443 C CA . ASN A 1 133 ? -2.34400 15.40600 11.00400 1.000 14.55462 133 ASN A CA 1
ATOM 1444 C C . ASN A 1 133 ? -2.17900 16.91900 11.12400 1.000 11.93443 133 ASN A C 1
ATOM 1445 O O . ASN A 1 133 ? -2.68600 17.68700 10.30400 1.000 13.34837 133 ASN A O 1
ATOM 1456 N N . LEU A 1 134 ? -1.46300 17.34800 12.16000 1.000 12.57270 134 LEU A N 1
ATOM 1457 C CA . LEU A 1 134 ? -1.24200 18.76100 12.42300 1.000 12.62884 134 LEU A CA 1
ATOM 1458 C C . LEU A 1 134 ? 0.02600 19.24800 11.73600 1.000 13.49816 134 LEU A C 1
ATOM 1459 O O . LEU A 1 134 ? 1.05900 18.57200 11.75700 1.000 11.92630 134 LEU A O 1
ATOM 1475 N N . SER A 1 135 ? -0.06000 20.43100 11.13200 1.000 11.81082 135 SER A N 1
ATOM 1476 C CA . SER A 1 135 ? 1.09800 21.11900 10.58300 1.000 12.19487 135 SER A CA 1
ATOM 1477 C C . SER A 1 135 ? 1.14500 22.52900 11.15100 1.000 14.85079 135 SER A C 1
ATOM 1478 O O . SER A 1 135 ? 0.13600 23.24100 11.14200 1.000 15.49880 135 SER A O 1
ATOM 1486 N N . VAL A 1 136 ? 2.31300 22.92400 11.64500 1.000 12.07987 136 VAL A N 1
ATOM 1487 C CA . VAL A 1 136 ? 2.54400 24.26500 12.16800 1.000 13.59341 136 VAL A CA 1
ATOM 1488 C C . VAL A 1 136 ? 3.59300 24.91900 11.28400 1.000 14.92533 136 VAL A C 1
ATOM 1489 O O . VAL A 1 136 ? 4.72400 24.42600 11.18500 1.000 12.36660 136 VAL A O 1
ATOM 1502 N N . ASP A 1 137 ? 3.21500 26.01400 10.63100 1.000 15.36272 137 ASP A N 1
ATOM 1503 C CA . ASP A 1 137 ? 4.05900 26.68400 9.65100 1.000 16.04921 137 ASP A CA 1
ATOM 1504 C C . ASP A 1 137 ? 4.23900 28.13600 10.06500 1.000 15.71017 137 ASP A C 1
ATOM 1505 O O . ASP A 1 137 ? 3.26400 28.89300 10.12600 1.000 14.03479 137 ASP A O 1
ATOM 1514 N N . GLY A 1 138 ? 5.47700 28.51900 10.35300 1.000 16.74529 138 GLY A N 1
ATOM 1515 C CA . GLY A 1 138 ? 5.78400 29.89700 10.65800 1.000 19.05548 138 GLY A CA 1
ATOM 1516 C C . GLY A 1 138 ? 6.04000 30.77800 9.45800 1.000 19.52217 138 GLY A C 1
ATOM 1517 O O . GLY A 1 138 ? 6.21200 31.99100 9.61900 1.000 17.29543 138 GLY A O 1
ATOM 1521 N N . GLY A 1 139 ? 6.06300 30.20600 8.25400 1.000 19.31459 139 GLY A N 1
ATOM 1522 C CA . GLY A 1 139 ? 6.28100 30.98100 7.04600 1.000 20.25693 139 GLY A CA 1
ATOM 1523 C C . GLY A 1 139 ? 7.55500 31.79300 7.03200 1.000 20.42625 139 GLY A C 1
ATOM 1524 O O . GLY A 1 139 ? 7.63400 32.79200 6.31100 1.000 24.65025 139 GLY A O 1
ATOM 1528 N N . ASP A 1 140 ? 8.55400 31.39400 7.81800 1.000 21.35470 140 ASP A N 1
ATOM 1529 C CA . ASP A 1 140 ? 9.83000 32.08400 7.98900 1.000 22.54390 140 ASP A CA 1
ATOM 1530 C C . ASP A 1 140 ? 9.69000 33.46200 8.62900 1.000 24.49972 140 ASP A C 1
ATOM 1531 O O . ASP A 1 140 ? 10.67900 34.19600 8.72000 1.000 22.22925 140 ASP A O 1
ATOM 1540 N N . THR A 1 141 ? 8.49600 33.83300 9.09700 1.000 19.45083 141 THR A N 1
ATOM 1541 C CA . THR A 1 141 ? 8.30900 35.08900 9.81000 1.000 19.71999 141 THR A CA 1
ATOM 1542 C C . THR A 1 141 ? 7.77100 34.93300 11.22300 1.000 20.60429 141 THR A C 1
ATOM 1543 O O . THR A 1 141 ? 7.99700 35.82500 12.04800 1.000 16.83296 141 THR A O 1
ATOM 1554 N N . GLY A 1 142 ? 7.07700 33.84100 11.53000 1.000 18.73331 142 GLY A N 1
ATOM 1555 C CA . GLY A 1 142 ? 6.46300 33.70800 12.83500 1.000 17.30423 142 GLY A CA 1
ATOM 1556 C C . GLY A 1 142 ? 7.48100 33.50800 13.94000 1.000 16.91063 142 GLY A C 1
ATOM 1557 O O . GLY A 1 142 ? 8.54100 32.91200 13.75000 1.000 16.95367 142 GLY A O 1
ATOM 1561 N N . VAL A 1 143 ? 7.14100 34.02100 15.12000 1.000 14.39106 143 VAL A N 1
ATOM 1562 C CA . VAL A 1 143 ? 8.01100 33.96300 16.28700 1.000 15.52625 143 VAL A CA 1
ATOM 1563 C C . VAL A 1 143 ? 7.17100 33.58700 17.49900 1.000 18.55252 143 VAL A C 1
ATOM 1564 O O . VAL A 1 143 ? 6.10400 34.16700 17.72500 1.000 20.77251 143 VAL A O 1
ATOM 1577 N N . VAL A 1 144 ? 7.64700 32.61600 18.27100 1.000 15.18891 144 VAL A N 1
ATOM 1578 C CA . VAL A 1 144 ? 7.03600 32.23000 19.53700 1.000 17.82105 144 VAL A CA 1
ATOM 1579 C C . VAL A 1 144 ? 7.97500 32.69900 20.64000 1.000 15.92163 144 VAL A C 1
ATOM 1580 O O . VAL A 1 144 ? 9.05000 32.12000 20.84000 1.000 16.70689 144 VAL A O 1
ATOM 1593 N N . ASP A 1 145 ? 7.57300 33.74800 21.35600 1.000 16.36605 145 ASP A N 1
ATOM 1594 C CA . ASP A 1 145 ? 8.43800 34.45200 22.29900 1.000 16.69990 145 ASP A CA 1
ATOM 1595 C C . ASP A 1 145 ? 7.93000 34.20000 23.71300 1.000 16.16129 145 ASP A C 1
ATOM 1596 O O . ASP A 1 145 ? 6.84300 34.65800 24.08000 1.000 17.83324 145 ASP A O 1
ATOM 1605 N N . GLY A 1 146 ? 8.71900 33.47100 24.50200 1.000 16.30113 146 GLY A N 1
ATOM 1606 C CA . GLY A 1 146 ? 8.32500 33.13600 25.85700 1.000 19.09816 146 GLY A CA 1
ATOM 1607 C C . GLY A 1 146 ? 8.54500 34.21900 26.89200 1.000 22.06446 146 GLY A C 1
ATOM 1608 O O . GLY A 1 146 ? 8.04700 34.07900 28.01300 1.000 20.09249 146 GLY A O 1
ATOM 1612 N N . ASN A 1 147 ? 9.26300 35.29000 26.54400 1.000 23.73358 147 ASN A N 1
ATOM 1613 C CA . ASN A 1 147 ? 9.58500 36.37000 27.48000 1.000 26.43374 147 ASN A CA 1
ATOM 1614 C C . ASN A 1 147 ? 10.19600 35.80500 28.76200 1.000 26.44364 147 ASN A C 1
ATOM 1615 O O . ASN A 1 147 ? 9.79600 36.14300 29.87800 1.000 28.88518 147 ASN A O 1
ATOM 1626 N N . GLY A 1 148 ? 11.18800 34.93000 28.58900 1.000 25.65532 148 GLY A N 1
ATOM 1627 C CA . GLY A 1 148 ? 11.66800 34.09500 29.67600 1.000 29.39405 148 GLY A CA 1
ATOM 1628 C C . GLY A 1 148 ? 12.57400 34.75200 30.69700 1.000 32.91350 148 GLY A C 1
ATOM 1629 O O . GLY A 1 148 ? 12.86200 34.12200 31.71900 1.000 27.33637 148 GLY A O 1
ATOM 1633 N N . GLU A 1 149 ? 13.01700 35.99200 30.46700 1.000 33.46420 149 GLU A N 1
ATOM 1634 C CA . GLU A 1 149 ? 14.06300 36.57000 31.31200 1.000 36.79280 149 GLU A CA 1
ATOM 1635 C C . GLU A 1 149 ? 13.62300 36.67700 32.76800 1.000 35.93355 149 GLU A C 1
ATOM 1636 O O . GLU A 1 149 ? 14.39800 36.36400 33.68500 1.000 33.84953 149 GLU A O 1
ATOM 1648 N N . THR A 1 150 ? 12.38500 37.12300 33.00000 1.000 34.08459 150 THR A N 1
ATOM 1649 C CA . THR A 1 150 ? 11.88000 37.23500 34.36500 1.000 36.00721 150 THR A CA 1
ATOM 1650 C C . THR A 1 150 ? 11.80200 35.87300 35.04400 1.000 34.55368 150 THR A C 1
ATOM 1651 O O . THR A 1 150 ? 12.03900 35.75900 36.25300 1.000 36.57589 150 THR A O 1
ATOM 1662 N N . TRP A 1 151 ? 11.47200 34.82400 34.28500 1.000 30.91899 151 TRP A N 1
ATOM 1663 C CA . TRP A 1 151 ? 11.50600 33.47900 34.84900 1.000 29.00575 151 TRP A CA 1
ATOM 1664 C C . TRP A 1 151 ? 12.93700 33.05000 35.14300 1.000 30.93524 151 TRP A C 1
ATOM 1665 O O . TRP A 1 151 ? 13.19800 32.38300 36.15100 1.000 31.96556 151 TRP A O 1
ATOM 1686 N N . TRP A 1 152 ? 13.87600 33.42300 34.26900 1.000 29.93516 152 TRP A N 1
ATOM 1687 C CA . TRP A 1 152 ? 15.26300 32.99600 34.42600 1.000 34.76755 152 TRP A CA 1
ATOM 1688 C C . TRP A 1 152 ? 15.88900 33.59000 35.68200 1.000 38.75705 152 TRP A C 1
ATOM 1689 O O . TRP A 1 152 ? 16.55700 32.88500 36.44600 1.000 38.47225 152 TRP A O 1
ATOM 1710 N N . GLN A 1 153 ? 15.71000 34.89500 35.90100 1.000 41.82409 153 GLN A N 1
ATOM 1711 C CA . GLN A 1 153 ? 16.30600 35.50500 37.08800 1.000 44.22545 153 GLN A CA 1
ATOM 1712 C C . GLN A 1 153 ? 15.70700 34.96900 38.38300 1.000 47.12284 153 GLN A C 1
ATOM 1713 O O . GLN A 1 153 ? 16.35900 35.04500 39.43000 1.000 49.47792 153 GLN A O 1
ATOM 1727 N N . ASN A 1 154 ? 14.49700 34.42100 38.33600 1.000 45.57157 154 ASN A N 1
ATOM 1728 C CA . ASN A 1 154 ? 13.88700 33.77800 39.49200 1.000 49.73488 154 ASN A CA 1
ATOM 1729 C C . ASN A 1 154 ? 14.25500 32.30400 39.59800 1.000 46.53575 154 ASN A C 1
ATOM 1730 O O . ASN A 1 154 ? 13.79900 31.62900 40.52600 1.000 47.70872 154 ASN A O 1
ATOM 1741 N N . SER A 1 155 ? 15.04900 31.79200 38.66100 1.000 44.99550 155 SER A N 1
ATOM 1742 C CA . SER A 1 155 ? 15.49400 30.40800 38.70300 1.000 46.99056 155 SER A CA 1
ATOM 1743 C C . SER A 1 155 ? 16.52100 30.20700 39.81100 1.000 54.34671 155 SER A C 1
ATOM 1744 O O . SER A 1 155 ? 17.29600 31.10600 40.14700 1.000 52.02404 155 SER A O 1
ATOM 1752 N N . CYS A 1 156 ? 16.50300 29.01100 40.39900 1.000 54.62429 156 CYS A N 1
ATOM 1753 C CA . CYS A 1 156 ? 17.46700 28.67500 41.43900 1.000 53.73133 156 CYS A CA 1
ATOM 1754 C C . CYS A 1 156 ? 18.88600 28.49700 40.90700 1.000 57.94873 156 CYS A C 1
ATOM 1755 O O . CYS A 1 156 ? 19.83900 28.67300 41.67300 1.000 62.34681 156 CYS A O 1
ATOM 1762 N N . LYS A 1 157 ? 19.06100 28.14700 39.62700 1.000 58.16534 157 LYS A N 1
ATOM 1763 C CA . LYS A 1 157 ? 20.41700 28.03900 39.09700 1.000 62.48033 157 LYS A CA 1
ATOM 1764 C C . LYS A 1 157 ? 21.09000 29.39800 38.96700 1.000 58.67878 157 LYS A C 1
ATOM 1765 O O . LYS A 1 157 ? 22.32300 29.46900 38.93800 1.000 61.14155 157 LYS A O 1
ATOM 1784 N N . ARG A 1 158 ? 20.30700 30.45000 39.01000 1.000 54.35356 158 ARG A N 1
ATOM 1785 C CA . ARG A 1 158 ? 20.75500 31.83500 38.77900 1.000 62.85407 158 ARG A CA 1
ATOM 1786 C C . ARG A 1 158 ? 20.66700 32.68800 40.03500 1.000 63.59719 158 ARG A C 1
ATOM 1787 O O . ARG A 1 158 ? 21.23600 33.76400 40.04500 1.000 61.87554 158 ARG A O 1
ATOM 1808 N N . ASN A 1 159 ? 19.89600 32.24700 41.00900 1.000 64.92779 159 ASN A N 1
ATOM 1809 C CA . ASN A 1 159 ? 19.82100 32.87300 42.32800 1.000 65.88782 159 ASN A CA 1
ATOM 1810 C C . ASN A 1 159 ? 19.57200 31.76400 43.34100 1.000 64.62121 159 ASN A C 1
ATOM 1811 O O . ASN A 1 159 ? 18.47300 31.20000 43.39300 1.000 61.91487 159 ASN A O 1
ATOM 1822 N N . LYS A 1 160 ? 20.59400 31.45100 44.13800 1.000 66.28548 160 LYS A N 1
ATOM 1823 C CA . LYS A 1 160 ? 20.53500 30.30900 45.03900 1.000 68.82160 160 LYS A CA 1
ATOM 1824 C C . LYS A 1 160 ? 19.76900 30.60700 46.32100 1.000 68.72429 160 LYS A C 1
ATOM 1825 O O . LYS A 1 160 ? 19.49800 29.67900 47.09000 1.000 61.28813 160 LYS A O 1
ATOM 1844 N N . ALA A 1 161 ? 19.40100 31.86500 46.55900 1.000 61.98275 161 ALA A N 1
ATOM 1845 C CA . ALA A 1 161 ? 18.41400 32.22200 47.57000 1.000 59.21494 161 ALA A CA 1
ATOM 1846 C C . ALA A 1 161 ? 16.98800 31.95800 47.11200 1.000 64.18902 161 ALA A C 1
ATOM 1847 O O . ALA A 1 161 ? 16.04300 32.31600 47.82600 1.000 69.75708 161 ALA A O 1
ATOM 1854 N N . LYS A 1 162 ? 16.81200 31.35200 45.94300 1.000 67.88081 162 LYS A N 1
ATOM 1855 C CA . LYS A 1 162 ? 15.50000 31.06500 45.40100 1.000 64.02091 162 LYS A CA 1
ATOM 1856 C C . LYS A 1 162 ? 15.22400 29.56700 45.43800 1.000 59.75235 162 LYS A C 1
ATOM 1857 O O . LYS A 1 162 ? 16.15500 28.75600 45.38000 1.000 59.77637 162 LYS A O 1
ATOM 1876 N N . PRO A 1 163 ? 13.96200 29.16600 45.53300 1.000 52.36383 163 PRO A N 1
ATOM 1877 C CA . PRO A 1 163 ? 13.63500 27.74700 45.39900 1.000 56.14106 163 PRO A CA 1
ATOM 1878 C C . PRO A 1 163 ? 13.58000 27.33200 43.93900 1.000 58.12294 163 PRO A C 1
ATOM 1879 O O . PRO A 1 163 ? 13.26800 28.12700 43.04900 1.000 52.51875 163 PRO A O 1
ATOM 1890 N N . CYS A 1 164 ? 13.88400 26.05900 43.70100 1.000 61.48450 164 CYS A N 1
ATOM 1891 C CA . CYS A 1 164 ? 13.87400 25.53100 42.34500 1.000 57.20169 164 CYS A CA 1
ATOM 1892 C C . CYS A 1 164 ? 12.43200 25.23900 41.96000 1.000 52.85157 164 CYS A C 1
ATOM 1893 O O . CYS A 1 164 ? 11.73600 24.49300 42.65800 1.000 51.68638 164 CYS A O 1
ATOM 1900 N N . THR A 1 165 ? 11.98200 25.82100 40.85300 1.000 45.50484 165 THR A N 1
ATOM 1901 C CA . THR A 1 165 ? 10.60500 25.67900 40.41700 1.000 45.85958 165 THR A CA 1
ATOM 1902 C C . THR A 1 165 ? 10.57100 25.29700 38.94700 1.000 41.16430 165 THR A C 1
ATOM 1903 O O . THR A 1 165 ? 11.48400 25.61900 38.18100 1.000 36.77044 165 THR A O 1
ATOM 1914 N N . LYS A 1 166 ? 9.49900 24.61400 38.56000 1.000 38.22508 166 LYS A N 1
ATOM 1915 C CA . LYS A 1 166 ? 9.27300 24.30800 37.15700 1.000 35.04390 166 LYS A CA 1
ATOM 1916 C C . LYS A 1 166 ? 8.71900 25.54600 36.47000 1.000 33.94885 166 LYS A C 1
ATOM 1917 O O . LYS A 1 166 ? 7.81400 26.20600 36.99200 1.000 32.90147 166 LYS A O 1
ATOM 1936 N N . ALA A 1 167 ? 9.25800 25.85600 35.30000 1.000 29.37190 167 ALA A N 1
ATOM 1937 C CA . ALA A 1 167 ? 8.83200 26.97700 34.48500 1.000 26.87161 167 ALA A CA 1
ATOM 1938 C C . ALA A 1 167 ? 8.24600 26.44800 33.18300 1.000 23.97101 167 ALA A C 1
ATOM 1939 O O . ALA A 1 167 ? 8.57900 25.33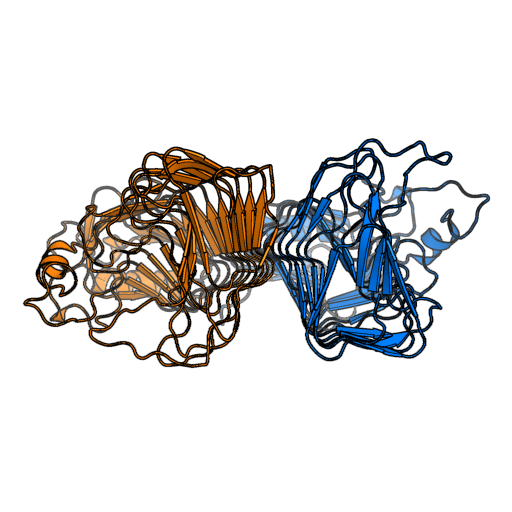800 32.75100 1.000 22.57056 167 ALA A O 1
ATOM 1946 N N . PRO A 1 168 ? 7.36600 27.21000 32.53300 1.000 19.27542 168 PRO A N 1
ATOM 1947 C CA . PRO A 1 168 ? 6.60100 26.64800 31.41300 1.000 19.44900 168 PRO A CA 1
ATOM 1948 C C . PRO A 1 168 ? 7.47200 26.30800 30.21500 1.000 19.54849 168 PRO A C 1
ATOM 1949 O O . PRO A 1 168 ? 8.41700 27.02600 29.87800 1.000 17.82283 168 PRO A O 1
ATOM 1960 N N . THR A 1 169 ? 7.14500 25.18500 29.58100 1.000 16.60028 169 THR A N 1
ATOM 1961 C CA . THR A 1 169 ? 7.60200 24.93000 28.22400 1.000 15.51316 169 THR A CA 1
ATOM 1962 C C . THR A 1 169 ? 6.86400 25.86200 27.27300 1.000 14.42515 169 THR A C 1
ATOM 1963 O O . THR A 1 169 ? 5.63500 25.96800 27.32600 1.000 15.78296 169 THR A O 1
ATOM 1974 N N . ALA A 1 170 ? 7.61400 26.55200 26.41200 1.000 13.15306 170 ALA A N 1
ATOM 1975 C CA . ALA A 1 170 ? 6.99400 27.51900 25.51100 1.000 15.63969 170 ALA A CA 1
ATOM 1976 C C . ALA A 1 170 ? 6.01900 26.83900 24.55700 1.000 14.43211 170 ALA A C 1
ATOM 1977 O O . ALA A 1 170 ? 4.87800 27.28500 24.39500 1.000 14.48482 170 ALA A O 1
ATOM 1984 N N . LEU A 1 171 ? 6.45000 25.75000 23.92400 1.000 13.81135 171 LEU A N 1
ATOM 1985 C CA . LEU A 1 171 ? 5.68600 25.11900 22.85100 1.000 13.50182 171 LEU A CA 1
ATOM 1986 C C . LEU A 1 171 ? 5.76700 23.60800 23.02200 1.000 13.33070 171 LEU A C 1
ATOM 1987 O O . LEU A 1 171 ? 6.84300 23.02400 22.86500 1.000 12.35682 171 LEU A O 1
ATOM 2003 N N . THR A 1 172 ? 4.63500 22.97600 23.32500 1.000 11.68561 172 THR A N 1
ATOM 2004 C CA . THR A 1 172 ? 4.56800 21.53500 23.52600 1.000 12.59381 172 THR A CA 1
ATOM 2005 C C . THR A 1 172 ? 3.64900 20.91500 22.48400 1.000 15.51865 172 THR A C 1
ATOM 2006 O O . THR A 1 172 ? 2.56300 21.43700 22.21800 1.000 12.11086 172 THR A O 1
ATOM 2017 N N . PHE A 1 173 ? 4.10200 19.82200 21.88000 1.000 11.47227 173 PHE A N 1
ATOM 2018 C CA . PHE A 1 173 ? 3.27200 18.94400 21.06800 1.000 12.68043 173 PHE A CA 1
ATOM 2019 C C . PHE A 1 173 ? 3.15800 17.61900 21.80500 1.000 12.40137 173 PHE A C 1
ATOM 2020 O O . PHE A 1 173 ? 4.17900 16.98800 22.09800 1.000 13.46231 173 PHE A O 1
ATOM 2037 N N . TYR A 1 174 ? 1.93200 17.21200 22.12000 1.000 12.79353 174 TYR A N 1
ATOM 2038 C CA . TYR A 1 174 ? 1.68800 16.06000 22.97300 1.000 16.36834 174 TYR A CA 1
ATOM 2039 C C . TYR A 1 174 ? 0.64900 15.16300 22.32000 1.000 12.97293 174 TYR A C 1
ATOM 2040 O O . TYR A 1 174 ? -0.41500 15.63900 21.91000 1.000 10.68858 174 TYR A O 1
ATOM 2058 N N . ASN A 1 175 ? 0.96000 13.86800 22.23400 1.000 14.94888 175 ASN A N 1
ATOM 2059 C CA . ASN A 1 175 ? 0.02000 12.85200 21.75900 1.000 14.72070 175 ASN A CA 1
ATOM 2060 C C . ASN A 1 175 ? -0.47400 13.15200 20.34300 1.000 14.30442 175 ASN A C 1
ATOM 2061 O O . ASN A 1 175 ? -1.67200 13.11500 20.05500 1.000 10.65296 175 ASN A O 1
ATOM 2072 N N . SER A 1 176 ? 0.46500 13.44600 19.44800 1.000 11.27979 176 SER A N 1
ATOM 2073 C CA . SER A 1 176 ? 0.15600 13.76800 18.06200 1.000 10.67558 176 SER A CA 1
ATOM 2074 C C . SER A 1 176 ? 0.78100 12.74000 17.12900 1.000 12.51075 176 SER A C 1
ATOM 2075 O O . SER A 1 176 ? 1.93100 12.33100 17.31900 1.000 14.44079 176 SER A O 1
ATOM 2083 N N . LYS A 1 177 ? 0.02000 12.33300 16.11700 1.000 12.96187 177 LYS A N 1
ATOM 2084 C CA . LYS A 1 177 ? 0.51300 11.47300 15.05000 1.000 15.46372 177 LYS A CA 1
ATOM 2085 C C . LYS A 1 177 ? 0.52800 12.26500 13.75200 1.000 13.16153 177 LYS A C 1
ATOM 2086 O O . LYS A 1 177 ? -0.35900 13.09000 13.51200 1.000 15.57968 177 LYS A O 1
ATOM 2105 N N A SER A 1 178 ? 1.53700 12.00200 12.92300 0.564 11.23735 178 SER A N 1
ATOM 2106 N N B SER A 1 178 ? 1.54100 12.01400 12.92100 0.436 11.27449 178 SER A N 1
ATOM 2107 C CA A SER A 1 178 ? 1.73000 12.68800 11.64800 0.564 11.78278 178 SER A CA 1
ATOM 2108 C CA B SER A 1 178 ? 1.69800 12.69400 11.63400 0.436 11.89693 178 SER A CA 1
ATOM 2109 C C A SER A 1 178 ? 1.75400 14.20500 11.85200 0.564 12.56759 178 SER A C 1
ATOM 2110 C C B SER A 1 178 ? 1.76700 14.21100 11.82700 0.436 12.55836 178 SER A C 1
ATOM 2111 O O A SER A 1 178 ? 0.87000 14.94600 11.42200 0.564 14.42850 178 SER A O 1
ATOM 2112 O O B SER A 1 178 ? 0.91800 14.97000 11.35500 0.436 14.41602 178 SER A O 1
ATOM 2127 N N . LEU A 1 179 ? 2.80600 14.64000 12.53900 1.000 7.70987 179 LEU A N 1
ATOM 2128 C CA . LEU A 1 179 ? 2.99600 16.03400 12.91500 1.000 10.22238 179 LEU A CA 1
ATOM 2129 C C . LEU A 1 179 ? 4.08500 16.67000 12.06200 1.000 10.77425 179 LEU A C 1
ATOM 2130 O O . LEU A 1 179 ? 5.10900 16.04100 11.77700 1.000 9.70378 179 LEU A O 1
ATOM 2147 N N . ILE A 1 180 ? 3.85600 17.91500 11.64600 1.000 9.97685 180 ILE A N 1
ATOM 2148 C CA . ILE A 1 180 ? 4.84200 18.69600 10.90800 1.000 10.36556 180 ILE A CA 1
ATOM 2149 C C . ILE A 1 180 ? 4.99900 20.05400 11.58000 1.000 9.79784 180 ILE A C 1
ATOM 2150 O O . ILE A 1 180 ? 4.00800 20.75100 11.82300 1.000 11.50514 180 ILE A O 1
ATOM 2166 N N . VAL A 1 181 ? 6.24100 20.41700 11.89600 1.000 9.39454 181 VAL A N 1
ATOM 2167 C CA . VAL A 1 181 ? 6.58500 21.72900 12.44100 1.000 11.22221 181 VAL A CA 1
ATOM 2168 C C . VAL A 1 181 ? 7.71400 22.29800 11.59100 1.000 13.44324 181 VAL A C 1
ATOM 2169 O O . VAL A 1 181 ? 8.76400 21.66000 11.44800 1.000 12.56916 181 VAL A O 1
ATOM 2182 N N . LYS A 1 182 ? 7.50300 23.48300 11.01900 1.000 10.70753 182 LYS A N 1
ATOM 2183 C CA . LYS A 1 182 ? 8.47400 23.98900 10.06000 1.000 11.92690 182 LYS A CA 1
ATOM 2184 C C . LYS A 1 182 ? 8.46100 25.51000 9.99700 1.000 14.29172 182 LYS A C 1
ATOM 2185 O O . LYS A 1 182 ? 7.45900 26.16300 10.30100 1.000 11.21355 182 LYS A O 1
ATOM 2204 N N . ASN A 1 183 ? 9.60900 26.05900 9.58500 1.000 13.61855 183 ASN A N 1
ATOM 2205 C CA . ASN A 1 183 ? 9.74700 27.46800 9.20400 1.000 16.77864 183 ASN A CA 1
ATOM 2206 C C . ASN A 1 183 ? 9.35800 28.41100 10.34000 1.000 13.10592 183 ASN A C 1
ATOM 2207 O O . ASN A 1 183 ? 8.79800 29.48400 10.11300 1.000 17.32367 183 ASN A O 1
ATOM 2218 N N . LEU A 1 184 ? 9.68800 28.02600 11.56900 1.000 13.86692 184 LEU A N 1
ATOM 2219 C CA . LEU A 1 184 ? 9.23200 28.73100 12.75700 1.000 14.07756 184 LEU A CA 1
ATOM 2220 C C . LEU A 1 184 ? 10.42000 29.10000 13.63300 1.000 15.41404 184 LEU A C 1
ATOM 2221 O O . LEU A 1 184 ? 11.42900 28.39300 13.67000 1.000 15.67219 184 LEU A O 1
ATOM 2237 N N . LYS A 1 185 ? 10.29400 30.22100 14.33900 1.000 14.36221 185 LYS A N 1
ATOM 2238 C CA . LYS A 1 185 ? 11.30200 30.66400 15.29200 1.000 15.66082 185 LYS A CA 1
ATOM 2239 C C . LYS A 1 185 ? 10.71000 30.67600 16.69300 1.000 15.61004 185 LYS A C 1
ATOM 2240 O O . LYS A 1 185 ? 9.63100 31.23500 16.91300 1.000 15.12658 185 LYS A O 1
ATOM 2259 N N . VAL A 1 186 ? 11.41900 30.05800 17.63400 1.000 15.30703 186 VAL A N 1
ATOM 2260 C CA . VAL A 1 186 ? 11.04800 30.04700 19.04400 1.000 14.23525 186 VAL A CA 1
ATOM 2261 C C . VAL A 1 186 ? 12.19500 30.66600 19.82900 1.000 19.26697 186 VAL A C 1
ATOM 2262 O O . VAL A 1 186 ? 13.34400 30.22800 19.70300 1.000 18.03381 186 VAL A O 1
ATOM 2275 N N . ARG A 1 187 ? 11.88900 31.68300 20.63200 1.000 16.85560 187 ARG A N 1
ATOM 2276 C CA . ARG A 1 187 ? 12.92900 32.43400 21.31800 1.000 21.75462 187 ARG A CA 1
ATOM 2277 C C . ARG A 1 187 ? 12.55700 32.67200 22.77400 1.000 19.52376 187 ARG A C 1
ATOM 2278 O O . ARG A 1 187 ? 11.38100 32.84900 23.10600 1.000 18.86976 187 ARG A O 1
ATOM 2299 N N . ASN A 1 188 ? 13.57700 32.65100 23.63600 1.000 18.11721 188 ASN A N 1
ATOM 2300 C CA . ASN A 1 188 ? 13.47200 33.11900 25.02000 1.000 21.63997 188 ASN A CA 1
ATOM 2301 C C . ASN A 1 188 ? 12.34900 32.41900 25.78100 1.000 22.15336 188 ASN A C 1
ATOM 2302 O O . ASN A 1 188 ? 11.55800 33.05700 26.47700 1.000 20.74354 188 ASN A O 1
ATOM 2313 N N . ALA A 1 189 ? 12.27100 31.10000 25.63400 1.000 19.41887 189 ALA A N 1
ATOM 2314 C CA . ALA A 1 189 ? 11.27900 30.32700 26.36600 1.000 20.26194 189 ALA A CA 1
ATOM 2315 C C . ALA A 1 189 ? 11.46100 30.50200 27.86900 1.000 23.33542 189 ALA A C 1
ATOM 2316 O O . ALA A 1 189 ? 12.56100 30.77000 28.36000 1.000 18.57579 189 ALA A O 1
ATOM 2323 N N . GLN A 1 190 ? 10.35800 30.34200 28.60300 1.000 17.75332 190 GLN A N 1
ATOM 2324 C CA . GLN A 1 190 ? 10.42700 30.38100 30.05900 1.000 22.17618 190 GLN A CA 1
ATOM 2325 C C . GLN A 1 190 ? 11.35000 29.28800 30.58400 1.000 21.98511 190 GLN A C 1
ATOM 2326 O O . GLN A 1 190 ? 12.20800 29.53800 31.44000 1.000 22.68505 190 GLN A O 1
ATOM 2340 N N . GLN A 1 191 ? 11.19100 28.06600 30.07700 1.000 17.81941 191 GLN A N 1
ATOM 2341 C CA . GLN A 1 191 ? 12.15400 27.00100 30.32700 1.000 18.63364 191 GLN A CA 1
ATOM 2342 C C . GLN A 1 191 ? 12.42400 26.25100 29.02800 1.000 18.39814 191 GLN A C 1
ATOM 2343 O O . GLN A 1 191 ? 13.07800 26.78900 28.12800 1.000 17.39306 191 GLN A O 1
ATOM 2357 N N . ILE A 1 192 ? 11.92100 25.01900 28.91100 1.000 14.85472 192 ILE A N 1
ATOM 2358 C CA . ILE A 1 192 ? 12.08000 24.27200 27.66900 1.000 19.30084 192 ILE A CA 1
ATOM 2359 C C . ILE A 1 192 ? 11.42900 25.04400 26.52800 1.000 15.63892 192 ILE A C 1
ATOM 2360 O O . ILE A 1 192 ? 10.32300 25.58300 26.66400 1.000 15.05977 192 ILE A O 1
ATOM 2376 N N . GLN A 1 193 ? 12.12200 25.10400 25.39100 1.000 15.77375 193 GLN A N 1
ATOM 2377 C CA . GLN A 1 193 ? 11.61300 25.85900 24.24500 1.000 15.48614 193 GLN A CA 1
ATOM 2378 C C . GLN A 1 193 ? 10.54900 25.06800 23.49000 1.000 13.15266 193 GLN A C 1
ATOM 2379 O O . GLN A 1 193 ? 9.37500 25.45200 23.46000 1.000 13.69681 193 GLN A O 1
ATOM 2393 N N . ILE A 1 194 ? 10.94600 23.96100 22.87100 1.000 12.33738 194 ILE A N 1
ATOM 2394 C CA . ILE A 1 194 ? 10.03300 23.07700 22.15700 1.000 13.87090 194 ILE A CA 1
ATOM 2395 C C . ILE A 1 194 ? 10.13500 21.70100 22.78900 1.000 13.72134 194 ILE A C 1
ATOM 2396 O O . ILE A 1 194 ? 11.24200 21.19900 23.00600 1.000 10.90019 194 ILE A O 1
ATOM 2412 N N . SER A 1 195 ? 8.99000 21.10000 23.09600 1.000 11.84807 195 SER A N 1
ATOM 2413 C CA . SER A 1 195 ? 8.94400 19.72900 23.58300 1.000 11.84242 195 SER A CA 1
ATOM 2414 C C . SER A 1 195 ? 7.99000 18.92800 22.71300 1.000 12.15317 195 SER A C 1
ATOM 2415 O O . SER A 1 195 ? 6.89400 19.39600 22.39100 1.000 10.92036 195 SER A O 1
ATOM 2423 N N . ILE A 1 196 ? 8.42600 17.73800 22.31800 1.000 9.42499 196 ILE A N 1
ATOM 2424 C CA . ILE A 1 196 ? 7.65800 16.81000 21.50100 1.000 11.73520 196 ILE A CA 1
ATOM 2425 C C . ILE A 1 196 ? 7.55700 15.52300 22.30800 1.000 12.97770 196 ILE A C 1
ATOM 2426 O O . ILE A 1 196 ? 8.55300 14.80300 22.48000 1.000 9.63994 196 ILE A O 1
ATOM 2442 N N . GLU A 1 197 ? 6.36100 15.24500 22.82400 1.000 12.60329 197 GLU A N 1
ATOM 2443 C CA . GLU A 1 197 ? 6.14600 14.22300 23.83600 1.000 12.51992 197 GLU A CA 1
ATOM 2444 C C . GLU A 1 197 ? 5.02000 13.30400 23.39200 1.000 10.73275 197 GLU A C 1
ATOM 2445 O O . GLU A 1 197 ? 3.95400 13.77800 22.98700 1.000 10.48654 197 GLU A O 1
ATOM 2457 N N . LYS A 1 198 ? 5.26300 11.99500 23.46900 1.000 11.51535 198 LYS A N 1
ATOM 2458 C CA . LYS A 1 198 ? 4.26200 10.98300 23.12500 1.000 13.61083 198 LYS A CA 1
ATOM 2459 C C . LYS A 1 198 ? 3.74700 11.17800 21.70100 1.000 10.35694 198 LYS A C 1
ATOM 2460 O O . LYS A 1 198 ? 2.56100 11.00900 21.41800 1.000 11.30410 198 LYS A O 1
ATOM 2479 N N . CYS A 1 199 ? 4.64800 11.52800 20.79300 1.000 12.11666 199 CYS A N 1
ATOM 2480 C CA . CYS A 1 199 ? 4.28700 11.79700 19.41300 1.000 9.51182 199 CYS A CA 1
ATOM 2481 C C . CYS A 1 199 ? 4.78200 10.66500 18.52300 1.000 9.87745 199 CYS A C 1
ATOM 2482 O O . CYS A 1 199 ? 5.64200 9.87100 18.91300 1.000 8.09089 199 CYS A O 1
ATOM 2490 N N . SER A 1 200 ? 4.23700 10.60700 17.31200 1.000 8.95098 200 SER A N 1
ATOM 2491 C CA . SER A 1 200 ? 4.60100 9.55700 16.37400 1.000 10.88605 200 SER A CA 1
ATOM 2492 C C . SER A 1 200 ? 4.55100 10.10400 14.95500 1.000 9.50003 200 SER A C 1
ATOM 2493 O O . SER A 1 200 ? 3.62500 10.83600 14.59900 1.000 11.11784 200 SER A O 1
ATOM 2501 N N . ASN A 1 201 ? 5.55100 9.72900 14.15100 1.000 9.80723 201 ASN A N 1
ATOM 2502 C CA . ASN A 1 201 ? 5.68600 10.19500 12.77300 1.000 8.73118 201 ASN A CA 1
ATOM 2503 C C . ASN A 1 201 ? 5.74200 11.71800 12.71300 1.000 9.83404 201 ASN A C 1
ATOM 2504 O O . ASN A 1 201 ? 4.74300 12.36900 12.39800 1.000 7.40044 201 ASN A O 1
ATOM 2515 N N . VAL A 1 202 ? 6.90100 12.29700 13.02800 1.000 7.52740 202 VAL A N 1
ATOM 2516 C CA . VAL A 1 202 ? 7.04700 13.73800 13.19800 1.000 8.87504 202 VAL A CA 1
ATOM 2517 C C . VAL A 1 202 ? 8.15800 14.24500 12.28700 1.000 9.34542 202 VAL A C 1
ATOM 2518 O O . VAL A 1 202 ? 9.20900 13.60700 12.15700 1.000 7.24723 202 VAL A O 1
ATOM 2531 N N . GLN A 1 203 ? 7.92400 15.39700 11.65800 1.000 9.41291 203 GLN A N 1
ATOM 2532 C CA . GLN A 1 203 ? 8.93700 16.06800 10.85200 1.000 10.00755 203 GLN A CA 1
ATOM 2533 C C . GLN A 1 203 ? 9.04100 17.52400 11.29000 1.000 11.52740 203 GLN A C 1
ATOM 2534 O O . GLN A 1 203 ? 8.08100 18.29100 11.15200 1.000 10.71492 203 GLN A O 1
ATOM 2548 N N . VAL A 1 204 ? 10.21200 17.89800 11.80000 1.000 10.34951 204 VAL A N 1
ATOM 2549 C CA . VAL A 1 204 ? 10.54900 19.26100 12.19100 1.000 10.53595 204 VAL A CA 1
ATOM 2550 C C . VAL A 1 204 ? 11.65700 19.73600 11.26100 1.000 9.49970 204 VAL A C 1
ATOM 2551 O O . VAL A 1 204 ? 12.69700 19.07900 11.14100 1.000 11.79712 204 VAL A O 1
ATOM 2564 N N . SER A 1 205 ? 11.43300 20.86300 10.59100 1.000 12.44260 205 SER A N 1
ATOM 2565 C CA . SER A 1 205 ? 12.38000 21.31700 9.58400 1.000 13.21730 205 SER A CA 1
ATOM 2566 C C . SER A 1 205 ? 12.43500 22.83700 9.54200 1.000 13.88261 205 SER A C 1
ATOM 2567 O O . SER A 1 205 ? 11.40300 23.50500 9.61300 1.000 12.31485 205 SER A O 1
ATOM 2575 N N . ASN A 1 206 ? 13.65200 23.37100 9.42600 1.000 12.89170 206 ASN A N 1
ATOM 2576 C CA . ASN A 1 206 ? 13.88200 24.80400 9.23000 1.000 14.71482 206 ASN A CA 1
ATOM 2577 C C . ASN A 1 206 ? 13.29700 25.63700 10.37100 1.000 13.85329 206 ASN A C 1
ATOM 2578 O O . ASN A 1 206 ? 12.58200 26.61600 10.15400 1.000 13.20907 206 ASN A O 1
ATOM 2589 N N . VAL A 1 207 ? 13.62000 25.24900 11.60000 1.000 12.23359 207 VAL A N 1
ATOM 2590 C CA . VAL A 1 207 ? 13.23400 26.01600 12.77400 1.000 15.14802 207 VAL A CA 1
ATOM 2591 C C . VAL A 1 207 ? 14.47700 26.66300 13.37100 1.000 15.75663 207 VAL A C 1
ATOM 2592 O O . VAL A 1 207 ? 15.60800 26.20300 13.18300 1.000 13.99126 207 VAL A O 1
ATOM 2605 N N . VAL A 1 208 ? 14.25500 27.76200 14.08800 1.000 14.24998 208 VAL A N 1
ATOM 2606 C CA . VAL A 1 208 ? 15.30700 28.48800 14.78800 1.000 12.63718 208 VAL A CA 1
ATOM 2607 C C . VAL A 1 208 ? 14.90000 28.58900 16.25100 1.000 14.30067 208 VAL A C 1
ATOM 2608 O O . VAL A 1 208 ? 13.80600 29.07400 16.56300 1.000 12.54736 208 VAL A O 1
ATOM 2621 N N . VAL A 1 209 ? 15.76700 28.11800 17.14400 1.000 11.62781 209 VAL A N 1
ATOM 2622 C CA . VAL A 1 209 ? 15.52000 28.14800 18.58200 1.000 15.44252 209 VAL A CA 1
ATOM 2623 C C . VAL A 1 209 ? 16.67300 28.88900 19.24400 1.000 16.27452 209 VAL A C 1
ATOM 2624 O O . VAL A 1 209 ? 17.83200 28.46900 19.13100 1.000 15.57229 209 VAL A O 1
ATOM 2637 N N . THR A 1 210 ? 16.36200 29.98400 19.94000 1.000 16.54442 210 THR A N 1
ATOM 2638 C CA . THR A 1 210 ? 17.39500 30.86200 20.47200 1.000 21.82890 210 THR A CA 1
ATOM 2639 C C . THR A 1 210 ? 17.05000 31.33700 21.87600 1.000 20.85775 210 THR A C 1
ATOM 2640 O O . THR A 1 210 ? 15.90400 31.69600 22.16000 1.000 20.09559 210 THR A O 1
ATOM 2651 N N . ALA A 1 211 ? 18.06000 31.33700 22.74100 1.000 20.60682 211 ALA A N 1
ATOM 2652 C CA . ALA A 1 211 ? 17.99300 31.92900 24.07000 1.000 20.63885 211 ALA A CA 1
ATOM 2653 C C . ALA A 1 211 ? 19.41900 32.14300 24.55800 1.000 20.98868 211 ALA A C 1
ATOM 2654 O O . ALA A 1 211 ? 20.34400 31.47700 24.07700 1.000 19.27582 211 ALA A O 1
ATOM 2661 N N . PRO A 1 212 ? 19.63500 33.07200 25.49400 1.000 21.90253 212 PRO A N 1
ATOM 2662 C CA . PRO A 1 212 ? 21.00300 33.35300 25.94800 1.000 22.48095 212 PRO A CA 1
ATOM 2663 C C . PRO A 1 212 ? 21.70100 32.12000 26.50400 1.000 21.57831 212 PRO A C 1
ATOM 2664 O O . PRO A 1 212 ? 21.07100 31.20700 27.04300 1.000 20.94056 212 PRO A O 1
ATOM 2675 N N . ALA A 1 213 ? 23.03000 32.10700 26.35400 1.000 21.57748 213 ALA A N 1
ATOM 2676 C CA . ALA A 1 213 ? 23.83000 30.95700 26.76300 1.000 26.39963 213 ALA A CA 1
ATOM 2677 C C . ALA A 1 213 ? 23.69800 30.66400 28.25200 1.000 28.32732 213 ALA A C 1
ATOM 2678 O O . ALA A 1 213 ? 23.84600 29.51000 28.67000 1.000 26.91151 213 ALA A O 1
ATOM 2685 N N . ASP A 1 214 ? 23.42100 31.68200 29.06500 1.000 30.39452 214 ASP A N 1
ATOM 2686 C CA . ASP A 1 214 ? 23.32700 31.51300 30.50800 1.000 31.29679 214 ASP A CA 1
ATOM 2687 C C . ASP A 1 214 ? 21.88700 31.43700 30.99700 1.000 33.83367 214 ASP A C 1
ATOM 2688 O O . ASP A 1 214 ? 21.65200 31.49700 32.20800 1.000 26.77083 214 ASP A O 1
ATOM 2697 N N . SER A 1 215 ? 20.92300 31.30900 30.09100 1.000 30.08969 215 SER A N 1
ATOM 2698 C CA . SER A 1 215 ? 19.55200 31.07500 30.51200 1.000 26.71649 215 SER A CA 1
ATOM 2699 C C . SER A 1 215 ? 19.41800 29.64300 31.02600 1.000 26.47091 215 SER A C 1
ATOM 2700 O O . SER A 1 215 ? 19.96000 28.71200 30.42400 1.000 25.20436 215 SER A O 1
ATOM 2708 N N . PRO A 1 216 ? 18.71100 29.43400 32.13700 1.000 25.19066 216 PRO A N 1
ATOM 2709 C CA . PRO A 1 216 ? 18.70600 28.10700 32.77100 1.000 30.19905 216 PRO A CA 1
ATOM 2710 C C . PRO A 1 216 ? 17.68500 27.16700 32.14200 1.000 24.62887 216 PRO A C 1
ATOM 2711 O O . PRO A 1 216 ? 16.52700 27.53500 31.92800 1.000 23.88656 216 PRO A O 1
ATOM 2722 N N . ASN A 1 217 ? 18.13400 25.94500 31.84200 1.000 23.03831 217 ASN A N 1
ATOM 2723 C CA . ASN A 1 217 ? 17.26100 24.82200 31.49200 1.000 27.20601 217 ASN A CA 1
ATOM 2724 C C . ASN A 1 217 ? 16.42000 25.09000 30.24600 1.000 20.37600 217 ASN A C 1
ATOM 2725 O O . ASN A 1 217 ? 15.31500 24.56000 30.10800 1.000 21.74371 217 ASN A O 1
ATOM 2736 N N . THR A 1 218 ? 16.92900 25.90000 29.32000 1.000 20.63014 218 THR A N 1
ATOM 2737 C CA . THR A 1 218 ? 16.18300 26.23500 28.10500 1.000 20.09567 218 THR A CA 1
ATOM 2738 C C . THR A 1 218 ? 16.55600 25.26400 26.98300 1.000 17.67524 218 THR A C 1
ATOM 2739 O O . THR A 1 218 ? 17.17100 25.62300 25.97700 1.000 17.73578 218 THR A O 1
ATOM 2750 N N . ASP A 1 219 ? 16.21900 23.99700 27.17500 1.000 18.09226 219 ASP A N 1
ATOM 2751 C CA . ASP A 1 219 ? 16.37300 22.90700 26.17800 1.000 16.19890 219 ASP A CA 1
ATOM 2752 C C . ASP A 1 219 ? 15.80200 23.39000 24.84200 1.000 13.63839 219 ASP A C 1
ATOM 2753 O O . ASP A 1 219 ? 14.74500 23.92800 24.83100 1.000 14.23118 219 ASP A O 1
ATOM 2762 N N . GLY A 1 220 ? 16.55200 23.24800 23.76900 1.000 16.47923 220 GLY A N 1
ATOM 2763 C CA . GLY A 1 220 ? 16.13400 23.67500 22.44900 1.000 14.78721 220 GLY A CA 1
ATOM 2764 C C . GLY A 1 220 ? 14.97800 22.85400 21.92100 1.000 12.01406 220 GLY A C 1
ATOM 2765 O O . GLY A 1 220 ? 13.85800 23.35500 21.78700 1.000 15.89226 220 GLY A O 1
ATOM 2769 N N . ILE A 1 221 ? 15.23900 21.58400 21.62100 1.000 12.29567 221 ILE A N 1
ATOM 2770 C CA . ILE A 1 221 ? 14.20700 20.64800 21.19700 1.000 10.38687 221 ILE A CA 1
ATOM 2771 C C . ILE A 1 221 ? 14.30600 19.42500 22.09900 1.000 12.19492 221 ILE A C 1
ATOM 2772 O O . ILE A 1 221 ? 15.32400 18.71600 22.10100 1.000 11.37902 221 ILE A O 1
ATOM 2788 N N . HIS A 1 222 ? 13.26000 19.20100 22.88100 1.000 13.15645 222 HIS A N 1
ATOM 2789 C CA . HIS A 1 222 ? 13.16900 18.12500 23.85100 1.000 15.38765 222 HIS A CA 1
ATOM 2790 C C . HIS A 1 222 ? 12.28100 17.05300 23.23700 1.000 15.00955 222 HIS A C 1
ATOM 2791 O O . HIS A 1 222 ? 11.17200 17.35100 22.79300 1.000 16.16476 222 HIS A O 1
ATOM 2805 N N . ILE A 1 223 ? 12.78700 15.82900 23.15600 1.000 12.04720 223 ILE A N 1
ATOM 2806 C CA . ILE A 1 223 ? 12.09800 14.72300 22.50700 1.000 12.86228 223 ILE A CA 1
ATOM 2807 C C . ILE A 1 223 ? 11.93800 13.63200 23.54800 1.000 12.66950 223 ILE A C 1
ATOM 2808 O O . ILE A 1 223 ? 12.93600 13.10900 24.05900 1.000 11.66590 223 ILE A O 1
ATOM 2824 N N . THR A 1 224 ? 10.69500 13.28100 23.86400 1.000 9.32941 224 THR A N 1
ATOM 2825 C CA . THR A 1 224 ? 10.47000 12.31400 24.92800 1.000 11.68001 224 THR A CA 1
ATOM 2826 C C . THR A 1 224 ? 9.29100 11.42400 24.57400 1.000 9.64260 224 THR A C 1
ATOM 2827 O O . THR A 1 224 ? 8.21900 11.91900 24.21500 1.000 10.15161 224 THR A O 1
ATOM 2838 N N . ASN A 1 225 ? 9.50300 10.11100 24.67400 1.000 11.82605 225 ASN A N 1
ATOM 2839 C CA . ASN A 1 225 ? 8.48900 9.11300 24.33400 1.000 14.97797 225 ASN A CA 1
ATOM 2840 C C . ASN A 1 225 ? 7.93300 9.33800 22.92900 1.000 10.03135 225 ASN A C 1
ATOM 2841 O O . ASN A 1 225 ? 6.73600 9.19300 22.67900 1.000 10.69443 225 ASN A O 1
ATOM 2852 N N . THR A 1 226 ? 8.81300 9.68700 21.99600 1.000 11.78882 226 THR A N 1
ATOM 2853 C CA . THR A 1 226 ? 8.42600 9.96400 20.62000 1.000 10.01957 226 THR A CA 1
ATOM 2854 C C . THR A 1 226 ? 9.16000 9.02200 19.67600 1.000 8.99279 226 THR A C 1
ATOM 2855 O O . THR A 1 226 ? 10.36400 8.79000 19.82700 1.000 11.40383 226 THR A O 1
ATOM 2866 N N . GLN A 1 227 ? 8.42800 8.48000 18.70500 1.000 8.45985 227 GLN A N 1
ATOM 2867 C CA . GLN A 1 227 ? 8.96100 7.52000 17.75200 1.000 8.99373 227 GLN A CA 1
ATOM 2868 C C . GLN A 1 227 ? 8.77100 8.02900 16.32900 1.000 9.99222 227 GLN A C 1
ATOM 2869 O O . GLN A 1 227 ? 7.77800 8.69400 16.02000 1.000 10.11257 227 GLN A O 1
ATOM 2883 N N . ASN A 1 228 ? 9.74100 7.70900 15.46800 1.000 8.76173 228 ASN A N 1
ATOM 2884 C CA . ASN A 1 228 ? 9.73900 8.10600 14.05800 1.000 7.93089 228 ASN A CA 1
ATOM 2885 C C . ASN A 1 228 ? 9.65200 9.63000 13.92100 1.000 7.10576 228 ASN A C 1
ATOM 2886 O O . ASN A 1 228 ? 8.62300 10.19700 13.56100 1.000 7.45766 228 ASN A O 1
ATOM 2897 N N . ILE A 1 229 ? 10.77000 10.28400 14.21800 1.000 5.69743 229 ILE A N 1
ATOM 2898 C CA . ILE A 1 229 ? 10.85700 11.73700 14.14800 1.000 6.25268 229 ILE A CA 1
ATOM 2899 C C . ILE A 1 229 ? 12.14300 12.12500 13.43500 1.000 7.86122 229 ILE A C 1
ATOM 2900 O O . ILE A 1 229 ? 13.19400 11.51300 13.65500 1.000 8.05115 229 ILE A O 1
ATOM 2916 N N . ARG A 1 230 ? 12.05100 13.12100 12.55700 1.000 8.08842 230 ARG A N 1
ATOM 2917 C CA . ARG A 1 230 ? 13.21900 13.72700 11.93000 1.000 9.59200 230 ARG A CA 1
ATOM 2918 C C . ARG A 1 230 ? 13.22600 15.22000 12.21700 1.000 10.46467 230 ARG A C 1
ATOM 2919 O O . ARG A 1 230 ? 12.21400 15.89500 12.01800 1.000 10.89030 230 ARG A O 1
ATOM 2940 N N . VAL A 1 231 ? 14.35900 15.71500 12.70500 1.000 7.43439 231 VAL A N 1
ATOM 2941 C CA . VAL A 1 231 ? 14.63100 17.13600 12.87700 1.000 11.46554 231 VAL A CA 1
ATOM 2942 C C . VAL A 1 231 ? 15.75600 17.48100 11.91200 1.000 11.88754 231 VAL A C 1
ATOM 2943 O O . VAL A 1 231 ? 16.84600 16.90200 11.99200 1.000 12.39164 231 VAL A O 1
ATOM 2956 N N . SER A 1 232 ? 15.50200 18.41300 10.99800 1.000 10.85486 232 SER A N 1
ATOM 2957 C CA . SER A 1 232 ? 16.46000 18.67600 9.93700 1.000 13.95292 232 SER A CA 1
ATOM 2958 C C . SER A 1 232 ? 16.55900 20.16700 9.65400 1.000 12.65031 232 SER A C 1
ATOM 2959 O O . SER A 1 232 ? 15.59300 20.91700 9.82100 1.000 9.91967 232 SER A O 1
ATOM 2967 N N . GLU A 1 233 ? 17.75400 20.58000 9.22300 1.000 12.83049 233 GLU A N 1
ATOM 2968 C CA . GLU A 1 233 ? 17.99700 21.91000 8.66100 1.000 16.73397 233 GLU A CA 1
ATOM 2969 C C . GLU A 1 233 ? 17.58000 23.01300 9.63500 1.000 14.86318 233 GLU A C 1
ATOM 2970 O O . GLU A 1 233 ? 16.86300 23.95000 9.28200 1.000 16.54179 233 GLU A O 1
ATOM 2982 N N . SER A 1 234 ? 18.05200 22.89800 10.87600 1.000 16.36199 234 SER A N 1
ATOM 2983 C CA . SER A 1 234 ? 17.64100 23.79100 11.94700 1.000 17.03094 234 SER A CA 1
ATOM 2984 C C . SER A 1 234 ? 18.84600 24.34600 12.70000 1.000 16.80601 234 SER A C 1
ATOM 2985 O O . SER A 1 234 ? 19.97300 23.84100 12.60800 1.000 17.98038 234 SER A O 1
ATOM 2993 N N . ILE A 1 235 ? 18.57800 25.41400 13.44800 1.000 15.54001 235 ILE A N 1
ATOM 2994 C CA . ILE A 1 235 ? 19.59600 26.20700 14.12500 1.000 14.63037 235 ILE A CA 1
ATOM 2995 C C . ILE A 1 235 ? 19.16100 26.40600 15.56700 1.000 14.23785 235 ILE A C 1
ATOM 2996 O O . ILE A 1 235 ? 18.08800 26.96700 15.82100 1.000 14.71060 235 ILE A O 1
ATOM 3012 N N . ILE A 1 236 ? 19.98500 25.95400 16.50900 1.000 11.74265 236 ILE A N 1
ATOM 3013 C CA . ILE A 1 236 ? 19.66200 26.02900 17.92600 1.000 14.91611 236 ILE A CA 1
ATOM 3014 C C . ILE A 1 236 ? 20.83200 26.67400 18.65500 1.000 17.26710 236 ILE A C 1
ATOM 3015 O O . ILE A 1 236 ? 21.96900 26.19400 18.56300 1.000 16.65997 236 ILE A O 1
ATOM 3031 N N . GLY A 1 237 ? 20.55400 27.75700 19.37300 1.000 17.06940 237 GLY A N 1
ATOM 3032 C CA . GLY A 1 237 ? 21.52400 28.38900 20.24300 1.000 20.80611 237 GLY A CA 1
ATOM 3033 C C . GLY A 1 237 ? 20.84600 28.84500 21.51700 1.000 19.87861 237 GLY A C 1
ATOM 3034 O O . GLY A 1 237 ? 20.19000 29.89000 21.53700 1.000 17.48932 237 GLY A O 1
ATOM 3038 N N A THR A 1 238 ? 21.00800 28.08100 22.59400 0.988 19.51358 238 THR A N 1
ATOM 3039 N N B THR A 1 238 ? 21.10800 28.08100 22.59400 0.012 19.48403 238 THR A N 1
ATOM 3040 C CA A THR A 1 238 ? 20.15400 28.22300 23.76300 0.988 20.15852 238 THR A CA 1
ATOM 3041 C CA B THR A 1 238 ? 20.25400 28.22300 23.76300 0.012 20.07320 238 THR A CA 1
ATOM 3042 C C A THR A 1 238 ? 20.97200 27.93000 25.01700 0.988 20.47351 238 THR A C 1
ATOM 3043 C C B THR A 1 238 ? 21.07200 27.93000 25.01700 0.012 20.43057 238 THR A C 1
ATOM 3044 O O A THR A 1 238 ? 22.17800 27.67900 24.95200 0.988 20.70353 238 THR A O 1
ATOM 3045 O O B THR A 1 238 ? 22.27800 27.67900 24.95200 0.012 20.81417 238 THR A O 1
ATOM 3066 N N . GLY A 1 239 ? 20.30300 27.96900 26.16800 1.000 17.98866 239 GLY A N 1
ATOM 3067 C CA . GLY A 1 239 ? 20.96600 27.88900 27.45200 1.000 20.76926 239 GLY A CA 1
ATOM 3068 C C . GLY A 1 239 ? 21.12400 26.50900 28.04400 1.000 21.36735 239 GLY A C 1
ATOM 3069 O O . GLY A 1 239 ? 21.71000 26.37100 29.12200 1.000 23.70074 239 GLY A O 1
ATOM 3074 N N . ASP A 1 240 ? 20.61700 25.47400 27.37900 1.000 21.10661 240 ASP A N 1
ATOM 3075 C CA . ASP A 1 240 ? 20.82100 24.10200 27.82500 1.000 19.81544 240 ASP A CA 1
ATOM 3076 C C . ASP A 1 240 ? 21.03500 23.21800 26.60500 1.000 20.38082 240 ASP A C 1
ATOM 3077 O O . ASP A 1 240 ? 21.58900 23.67700 25.60200 1.000 15.90357 240 ASP A O 1
ATOM 3086 N N . ASP A 1 241 ? 20.62500 21.95400 26.68800 1.000 17.55654 241 ASP A N 1
ATOM 3087 C CA . ASP A 1 241 ? 20.75800 21.04400 25.55800 1.000 20.78040 241 ASP A CA 1
ATOM 3088 C C . ASP A 1 241 ? 20.14900 21.65000 24.30300 1.000 15.64106 241 ASP A C 1
ATOM 3089 O O . ASP A 1 241 ? 19.01200 22.13000 24.31800 1.000 18.83560 241 ASP A O 1
ATOM 3098 N N . CYS A 1 242 ? 20.92200 21.64500 23.21500 1.000 16.09054 242 CYS A N 1
ATOM 3099 C CA . CYS A 1 242 ? 20.35100 21.98300 21.91800 1.000 16.54084 242 CYS A CA 1
ATOM 3100 C C . CYS A 1 242 ? 19.23800 21.00700 21.57000 1.000 13.93773 242 CYS A C 1
ATOM 3101 O O . CYS A 1 242 ? 18.12200 21.40700 21.22100 1.000 13.89587 242 CYS A O 1
ATOM 3108 N N . ILE A 1 243 ? 19.53600 19.71500 21.65700 1.000 13.42412 243 ILE A N 1
ATOM 3109 C CA . ILE A 1 243 ? 18.55700 18.65200 21.49900 1.000 14.33237 243 ILE A CA 1
ATOM 3110 C C . ILE A 1 243 ? 18.74300 17.68300 22.65500 1.000 16.40171 243 ILE A C 1
ATOM 3111 O O . ILE A 1 243 ? 19.87000 17.26200 22.93900 1.000 17.31696 243 ILE A O 1
ATOM 3127 N N . SER A 1 244 ? 17.65100 17.35700 23.33900 1.000 15.06821 244 SER A N 1
ATOM 3128 C CA . SER A 1 244 ? 17.67400 16.35500 24.39800 1.000 17.87633 244 SER A CA 1
ATOM 3129 C C . SER A 1 244 ? 16.69500 15.25000 24.03900 1.000 15.51638 244 SER A C 1
ATOM 3130 O O . SER A 1 244 ? 15.56100 15.53200 23.64800 1.000 12.80871 244 SER A O 1
ATOM 3138 N N . ILE A 1 245 ? 17.14600 14.00400 24.14600 1.000 11.09733 245 ILE A N 1
ATOM 3139 C CA . ILE A 1 245 ? 16.36300 12.83000 23.77300 1.000 15.49644 245 ILE A CA 1
ATOM 3140 C C . ILE A 1 245 ? 16.17200 11.98700 25.02500 1.000 13.13062 245 ILE A C 1
ATOM 3141 O O . ILE A 1 245 ? 17.15000 11.49500 25.60000 1.000 15.30572 245 ILE A O 1
ATOM 3157 N N . GLU A 1 246 ? 14.92400 11.81700 25.44600 1.000 14.46147 246 GLU A N 1
ATOM 3158 C CA . GLU A 1 246 ? 14.62300 11.14000 26.69900 1.000 17.55363 246 GLU A CA 1
ATOM 3159 C C . GLU A 1 246 ? 13.96400 9.78700 26.43200 1.000 16.78131 246 GLU A C 1
ATOM 3160 O O . GLU A 1 246 ? 13.81300 9.35400 25.28700 1.000 15.22534 246 GLU A O 1
ATOM 3172 N N . SER A 1 247 ? 13.56500 9.12200 27.51600 1.000 17.48976 247 SER A N 1
ATOM 3173 C CA . SER A 1 247 ? 13.16000 7.72400 27.45400 1.000 15.16139 247 SER A CA 1
ATOM 3174 C C . SER A 1 247 ? 11.89400 7.54100 26.62000 1.000 12.57928 247 SER A C 1
ATOM 3175 O O . SER A 1 247 ? 11.05300 8.43700 26.51100 1.000 14.72538 247 SER A O 1
ATOM 3183 N N . GLY A 1 248 ? 11.76700 6.35100 26.03000 1.000 14.88359 248 GLY A N 1
ATOM 3184 C CA . GLY A 1 248 ? 10.69800 6.05100 25.10400 1.000 15.12371 248 GLY A CA 1
ATOM 3185 C C . GLY A 1 248 ? 10.97200 6.46100 23.67200 1.000 14.26191 248 GLY A C 1
ATOM 3186 O O . GLY A 1 248 ? 10.18700 6.11400 22.78200 1.000 14.56007 248 GLY A O 1
ATOM 3190 N N . SER A 1 249 ? 12.05200 7.20100 23.43200 1.000 13.18589 249 SER A N 1
ATOM 3191 C CA . SER A 1 249 ? 12.38500 7.68200 22.09600 1.000 12.88412 249 SER A CA 1
ATOM 3192 C C . SER A 1 249 ? 12.93200 6.56400 21.21500 1.000 13.59015 249 SER A C 1
ATOM 3193 O O . SER A 1 249 ? 13.86600 5.85600 21.60300 1.000 12.36467 249 SER A O 1
ATOM 3201 N N . GLN A 1 250 ? 12.34400 6.40300 20.02900 1.000 10.85115 250 GLN A N 1
ATOM 3202 C CA . GLN A 1 250 ? 12.84500 5.46100 19.03800 1.000 13.61743 250 GLN A CA 1
ATOM 3203 C C . GLN A 1 250 ? 12.82200 6.09800 17.65700 1.000 10.09063 250 GLN A C 1
ATOM 3204 O O . GLN A 1 250 ? 11.94700 6.90900 17.34100 1.000 12.00923 250 GLN A O 1
ATOM 3218 N N . ASN A 1 251 ? 13.80200 5.71600 16.83700 1.000 11.55856 251 ASN A N 1
ATOM 3219 C CA . ASN A 1 251 ? 13.90700 6.14700 15.44300 1.000 10.76116 251 ASN A CA 1
ATOM 3220 C C . ASN A 1 251 ? 13.89700 7.67600 15.33700 1.000 9.30624 251 ASN A C 1
ATOM 3221 O O . ASN A 1 251 ? 12.95000 8.30300 14.85900 1.000 8.48873 251 ASN A O 1
ATOM 3232 N N . VAL A 1 252 ? 15.00100 8.25200 15.80200 1.000 8.94743 252 VAL A N 1
ATOM 3233 C CA . VAL A 1 252 ? 15.20400 9.69400 15.82800 1.000 8.80712 252 VAL A CA 1
ATOM 3234 C C . VAL A 1 252 ? 16.29200 10.02200 14.81800 1.000 10.55820 252 VAL A C 1
ATOM 3235 O O . VAL A 1 252 ? 17.36900 9.41700 14.84200 1.000 12.13032 252 VAL A O 1
ATOM 3248 N N . GLN A 1 253 ? 16.00300 10.95500 13.91700 1.000 10.99492 253 GLN A N 1
ATOM 3249 C CA . GLN A 1 253 ? 16.93800 11.39300 12.89200 1.000 11.91907 253 GLN A CA 1
ATOM 3250 C C . GLN A 1 253 ? 17.17500 12.88300 13.07400 1.000 11.23576 253 GLN A C 1
ATOM 3251 O O . GLN A 1 253 ? 16.22100 13.65600 13.14600 1.000 12.53856 253 GLN A O 1
ATOM 3265 N N A ILE A 1 254 ? 18.44000 13.28200 13.15600 0.291 11.79185 254 ILE A N 1
ATOM 3266 N N B ILE A 1 254 ? 18.44300 13.27200 13.17700 0.709 11.75776 254 ILE A N 1
ATOM 3267 C CA A ILE A 1 254 ? 18.82800 14.67500 13.34000 0.291 12.10691 254 ILE A CA 1
ATOM 3268 C CA B ILE A 1 254 ? 18.84200 14.66500 13.34200 0.709 12.08521 254 ILE A CA 1
ATOM 3269 C C A ILE A 1 254 ? 19.82700 15.00800 12.24200 0.291 13.42011 254 ILE A C 1
ATOM 3270 C C B ILE A 1 254 ? 19.82500 14.98300 12.22600 0.709 13.40881 254 ILE A C 1
ATOM 3271 O O A ILE A 1 254 ? 20.99800 14.61800 12.32400 0.291 12.58370 254 ILE A O 1
ATOM 3272 O O B ILE A 1 254 ? 20.98800 14.56800 12.28300 0.709 12.64149 254 ILE A O 1
ATOM 3303 N N . ASN A 1 255 ? 19.37300 15.73200 11.22200 1.000 12.78946 255 ASN A N 1
ATOM 3304 C CA . ASN A 1 255 ? 20.17000 16.02200 10.03500 1.000 13.64802 255 ASN A CA 1
ATOM 3305 C C . ASN A 1 255 ? 20.37800 17.52200 9.87300 1.000 15.41256 255 ASN A C 1
ATOM 3306 O O . ASN A 1 255 ? 19.42700 18.29900 9.98500 1.000 15.16304 255 ASN A O 1
ATOM 3318 N N . ASP A 1 256 ? 21.62500 17.92200 9.61900 1.000 16.23406 256 ASP A N 1
ATOM 3319 C CA . ASP A 1 256 ? 21.96300 19.28700 9.20700 1.000 17.27215 256 ASP A CA 1
ATOM 3320 C C . ASP A 1 256 ? 21.48500 20.31800 10.22900 1.000 18.60615 256 ASP A C 1
ATOM 3321 O O . ASP A 1 256 ? 20.63400 21.16200 9.94700 1.000 18.36615 256 ASP A O 1
ATOM 3330 N N . ILE A 1 257 ? 22.05300 20.25200 11.42600 1.000 18.55102 257 ILE A N 1
ATOM 3331 C CA . ILE A 1 257 ? 21.71300 21.22000 12.45900 1.000 17.76304 257 ILE A CA 1
ATOM 3332 C C . ILE A 1 257 ? 22.98000 21.92500 12.92400 1.000 16.01228 257 ILE A C 1
ATOM 3333 O O . ILE A 1 257 ? 24.08900 21.36800 12.91400 1.000 19.61869 257 ILE A O 1
ATOM 3349 N N . THR A 1 258 ? 22.80600 23.18200 13.31400 1.000 14.81005 258 THR A N 1
ATOM 3350 C CA . THR A 1 258 ? 23.86500 23.93600 13.96700 1.000 17.72719 258 THR A CA 1
ATOM 3351 C C . THR A 1 258 ? 23.51000 24.14500 15.43100 1.000 18.67419 258 THR A C 1
ATOM 3352 O O . THR A 1 258 ? 22.37200 24.49500 15.76000 1.000 18.01348 258 THR A O 1
ATOM 3363 N N A CYS A 1 259 ? 24.47500 23.91800 16.31900 0.610 19.08305 259 CYS A N 1
ATOM 3364 N N B CYS A 1 259 ? 24.50000 23.91100 16.29000 0.390 19.10405 259 CYS A N 1
ATOM 3365 C CA A CYS A 1 259 ? 24.24500 24.01000 17.75700 0.610 20.14052 259 CYS A CA 1
ATOM 3366 C CA B CYS A 1 259 ? 24.37500 23.98000 17.73500 0.390 20.17549 259 CYS A CA 1
ATOM 3367 C C A CYS A 1 259 ? 25.34600 24.84900 18.39100 0.610 19.53779 259 CYS A C 1
ATOM 3368 C C B CYS A 1 259 ? 25.38800 24.98400 18.26000 0.390 19.89470 259 CYS A C 1
ATOM 3369 O O A CYS A 1 259 ? 26.53400 24.56700 18.20400 0.610 20.85022 259 CYS A O 1
ATOM 3370 O O B CYS A 1 259 ? 26.56300 24.94000 17.87800 0.390 20.55728 259 CYS A O 1
ATOM 3384 N N . GLY A 1 260 ? 24.94200 25.87800 19.13300 1.000 22.31406 260 GLY A N 1
ATOM 3385 C CA . GLY A 1 260 ? 25.85100 26.81800 19.74100 1.000 19.71097 260 GLY A CA 1
ATOM 3386 C C . GLY A 1 260 ? 25.26200 28.21200 19.80900 1.000 20.69939 260 GLY A C 1
ATOM 3387 O O . GLY A 1 260 ? 24.92900 28.81600 18.78400 1.000 21.47145 260 GLY A O 1
ATOM 3392 N N . PRO A 1 261 ? 25.11500 28.75800 21.02800 1.000 19.74045 261 PRO A N 1
ATOM 3393 C CA . PRO A 1 261 ? 25.46800 28.14200 22.31500 1.000 20.26341 261 PRO A CA 1
ATOM 3394 C C . PRO A 1 261 ? 24.54600 26.99000 22.70900 1.000 18.02797 261 PRO A C 1
ATOM 3395 O O . PRO A 1 261 ? 23.52500 26.76800 22.06000 1.000 17.81153 261 PRO A O 1
ATOM 3406 N N . GLY A 1 262 ? 24.90800 26.26600 23.75100 1.000 16.64590 262 GLY A N 1
ATOM 3407 C CA . GLY A 1 262 ? 24.10800 25.14200 24.19400 1.000 18.76005 262 GLY A CA 1
ATOM 3408 C C . GLY A 1 262 ? 24.96700 24.13200 24.92300 1.000 20.16798 262 GLY A C 1
ATOM 3409 O O . GLY A 1 262 ? 26.17400 24.29800 25.07800 1.000 21.97852 262 GLY A O 1
ATOM 3413 N N . HIS A 1 263 ? 24.30500 23.07400 25.38300 1.000 16.08524 263 HIS A N 1
ATOM 3414 C CA . HIS A 1 263 ? 24.97500 21.96700 26.04500 1.000 17.44226 263 HIS A CA 1
ATOM 3415 C C . HIS A 1 263 ? 25.15900 20.77200 25.12000 1.000 17.04912 263 HIS A C 1
ATOM 3416 O O . HIS A 1 263 ? 25.54600 19.69500 25.58300 1.000 19.42645 263 HIS A O 1
ATOM 3430 N N . GLY A 1 264 ? 24.87800 20.93300 23.83300 1.000 19.52427 264 GLY A N 1
ATOM 3431 C CA . GLY A 1 264 ? 25.13700 19.89900 22.85600 1.000 19.34253 264 GLY A CA 1
ATOM 3432 C C . GLY A 1 264 ? 23.90200 19.10300 22.48800 1.000 19.22052 264 GLY A C 1
ATOM 3433 O O . GLY A 1 264 ? 22.76000 19.48800 22.75000 1.000 17.98807 264 GLY A O 1
ATOM 3437 N N . ILE A 1 265 ? 24.15200 17.96200 21.85200 1.000 16.66405 265 ILE A N 1
ATOM 3438 C CA . ILE A 1 265 ? 23.11700 17.00200 21.49400 1.000 17.74172 265 ILE A CA 1
ATOM 3439 C C . ILE A 1 265 ? 23.26100 15.82400 22.44600 1.000 16.15695 265 ILE A C 1
ATOM 3440 O O . ILE A 1 265 ? 24.29400 15.14000 22.45000 1.000 15.95214 265 ILE A O 1
ATOM 3456 N N . SER A 1 266 ? 22.24000 15.59900 23.27000 1.000 12.22154 266 SER A N 1
ATOM 3457 C CA . SER A 1 266 ? 22.35500 14.67500 24.38800 1.000 16.62296 266 SER A CA 1
ATOM 3458 C C . SER A 1 266 ? 21.20200 13.68500 24.38300 1.000 14.73736 266 SER A C 1
ATOM 3459 O O . SER A 1 266 ? 20.03700 14.07600 24.25500 1.000 14.56702 266 SER A O 1
ATOM 3467 N N . ILE A 1 267 ? 21.54000 12.41100 24.52800 1.000 13.63152 267 ILE A N 1
ATOM 3468 C CA . ILE A 1 267 ? 20.59000 11.38100 24.92300 1.000 14.75998 267 ILE A CA 1
ATOM 3469 C C . ILE A 1 267 ? 20.61300 11.29600 26.44200 1.000 17.76430 267 ILE A C 1
ATOM 3470 O O . ILE A 1 267 ? 21.65200 10.99600 27.04400 1.000 16.37975 267 ILE A O 1
ATOM 3486 N N . GLY A 1 268 ? 19.46600 11.54400 27.05300 1.000 19.57226 268 GLY A N 1
ATOM 3487 C CA . GLY A 1 268 ? 19.32000 11.60700 28.49000 1.000 18.05103 268 GLY A CA 1
ATOM 3488 C C . GLY A 1 268 ? 18.74800 12.94000 28.93100 1.000 23.96985 268 GLY A C 1
ATOM 3489 O O . GLY A 1 268 ? 18.50800 13.84200 28.12900 1.000 28.42871 268 GLY A O 1
ATOM 3493 N N . SER A 1 269 ? 18.54600 13.06300 30.24300 1.000 23.58976 269 SER A N 1
ATOM 3494 C CA . SER A 1 269 ? 18.94000 12.06400 31.23500 1.000 24.91043 269 SER A CA 1
ATOM 3495 C C . SER A 1 269 ? 18.07300 10.80600 31.24300 1.000 22.61222 269 SER A C 1
ATOM 3496 O O . SER A 1 269 ? 16.85500 10.87300 31.07900 1.000 22.61846 269 SER A O 1
ATOM 3504 N N . LEU A 1 270 ? 18.72400 9.65900 31.42100 1.000 19.30844 270 LEU A N 1
ATOM 3505 C CA . LEU A 1 270 ? 18.06200 8.36500 31.40100 1.000 18.75472 270 LEU A CA 1
ATOM 3506 C C . LEU A 1 270 ? 18.20000 7.71000 32.76600 1.000 20.40435 270 LEU A C 1
ATOM 3507 O O . LEU A 1 270 ? 19.28100 7.71500 33.36300 1.000 16.67339 270 LEU A O 1
ATOM 3523 N N . GLY A 1 271 ? 17.10100 7.14500 33.25400 1.000 20.34733 271 GLY A N 1
ATOM 3524 C CA . GLY A 1 271 ? 17.12700 6.34100 34.45500 1.000 23.41248 271 GLY A CA 1
ATOM 3525 C C . GLY A 1 271 ? 17.05400 7.11400 35.75100 1.000 24.04513 271 GLY A C 1
ATOM 3526 O O . GLY A 1 271 ? 17.28900 6.52700 36.81300 1.000 22.77453 271 GLY A O 1
ATOM 3530 N N . ASP A 1 272 ? 16.73600 8.40600 35.70500 1.000 26.54640 272 ASP A N 1
ATOM 3531 C CA . ASP A 1 272 ? 16.54400 9.15700 36.93500 1.000 30.53392 272 ASP A CA 1
ATOM 3532 C C . ASP A 1 272 ? 15.33900 8.60500 37.68800 1.000 31.37226 272 ASP A C 1
ATOM 3533 O O . ASP A 1 272 ? 14.43500 8.00100 37.10400 1.000 26.74542 272 ASP A O 1
ATOM 3542 N N . ASP A 1 273 ? 15.33500 8.81300 39.00500 1.000 33.69251 273 ASP A N 1
ATOM 3543 C CA . ASP A 1 273 ? 14.26100 8.32300 39.86800 1.000 32.10032 273 ASP A CA 1
ATOM 3544 C C . ASP A 1 273 ? 14.11900 6.80600 39.77600 1.000 30.62296 273 ASP A C 1
ATOM 3545 O O . ASP A 1 273 ? 13.01600 6.26600 39.89400 1.000 29.45387 273 ASP A O 1
ATOM 3554 N N . ASN A 1 274 ? 15.24200 6.11600 39.55100 1.000 30.94554 274 ASN A N 1
ATOM 3555 C CA . ASN A 1 274 ? 15.28400 4.65600 39.43300 1.000 29.37616 274 ASN A CA 1
ATOM 3556 C C . ASN A 1 274 ? 14.35000 4.14100 38.33900 1.000 28.26298 274 ASN A C 1
ATOM 3557 O O . ASN A 1 274 ? 13.77700 3.05500 38.45500 1.000 28.47585 274 ASN A O 1
ATOM 3568 N N . SER A 1 275 ? 14.18900 4.91700 37.27000 1.000 28.08514 275 SER A N 1
ATOM 3569 C CA . SER A 1 275 ? 13.29900 4.55300 36.17700 1.000 25.54622 275 SER A CA 1
ATOM 3570 C C . SER A 1 275 ? 13.95100 3.56100 35.21900 1.000 21.72433 275 SER A C 1
ATOM 3571 O O . SER A 1 275 ? 15.17600 3.51500 35.06800 1.000 21.02646 275 SER A O 1
ATOM 3579 N N . LYS A 1 276 ? 13.11000 2.75500 34.57300 1.000 20.28106 276 LYS A N 1
ATOM 3580 C CA . LYS A 1 276 ? 13.54400 1.92800 33.45500 1.000 22.26898 276 LYS A CA 1
ATOM 3581 C C . LYS A 1 276 ? 13.54800 2.78300 32.19400 1.000 22.82556 276 LYS A C 1
ATOM 3582 O O . LYS A 1 276 ? 12.51600 3.35300 31.82200 1.000 27.39021 276 LYS A O 1
ATOM 3601 N N . ALA A 1 277 ? 14.69800 2.87400 31.53600 1.000 19.63816 277 ALA A N 1
ATOM 3602 C CA . ALA A 1 277 ? 14.84300 3.69900 30.34900 1.000 21.59988 277 ALA A CA 1
ATOM 3603 C C . ALA A 1 277 ? 14.89600 2.83300 29.09800 1.000 21.00529 277 ALA A C 1
ATOM 3604 O O . ALA A 1 277 ? 15.30900 1.67200 29.14100 1.000 21.04749 277 ALA A O 1
ATOM 3611 N N . PHE A 1 278 ? 14.46800 3.41100 27.97900 1.000 18.13818 278 PHE A N 1
ATOM 3612 C CA . PHE A 1 278 ? 14.57700 2.74200 26.68800 1.000 18.64059 278 PHE A CA 1
ATOM 3613 C C . PHE A 1 278 ? 14.75100 3.79100 25.60300 1.000 17.07448 278 PHE A C 1
ATOM 3614 O O . PHE A 1 278 ? 13.85100 4.60500 25.37800 1.000 17.06051 278 PHE A O 1
ATOM 3631 N N . VAL A 1 279 ? 15.90300 3.76800 24.93900 1.000 15.86255 279 VAL A N 1
ATOM 3632 C CA . VAL A 1 279 ? 16.15500 4.57700 23.75300 1.000 15.23259 279 VAL A CA 1
ATOM 3633 C C . VAL A 1 279 ? 16.81900 3.68500 22.71300 1.000 18.08917 279 VAL A C 1
ATOM 3634 O O . VAL A 1 279 ? 17.72900 2.91300 23.03400 1.000 16.91193 279 VAL A O 1
ATOM 3647 N N . SER A 1 280 ? 16.35300 3.78100 21.46900 1.000 13.01088 280 SER A N 1
ATOM 3648 C CA . SER A 1 280 ? 16.84800 2.92200 20.40500 1.000 13.87692 280 SER A CA 1
ATOM 3649 C C . SER A 1 280 ? 16.77100 3.65500 19.07500 1.000 12.12968 280 SER A C 1
ATOM 3650 O O . SER A 1 280 ? 15.77800 4.32500 18.78500 1.000 10.73783 280 SER A O 1
ATOM 3658 N N . GLY A 1 281 ? 17.83100 3.54000 18.28100 1.000 12.74599 281 GLY A N 1
ATOM 3659 C CA . GLY A 1 281 ? 17.78900 4.01500 16.91300 1.000 13.16235 281 GLY A CA 1
ATOM 3660 C C . GLY A 1 281 ? 17.83900 5.52000 16.77500 1.000 11.78220 281 GLY A C 1
ATOM 3661 O O . GLY A 1 281 ? 16.87100 6.14000 16.32900 1.000 11.82032 281 GLY A O 1
ATOM 3665 N N . VAL A 1 282 ? 18.96300 6.12500 17.14300 1.000 11.37434 282 VAL A N 1
ATOM 3666 C CA . VAL A 1 282 ? 19.16400 7.56100 17.00800 1.000 10.56054 282 VAL A CA 1
ATOM 3667 C C . VAL A 1 282 ? 20.31800 7.76900 16.04300 1.000 11.45418 282 VAL A C 1
ATOM 3668 O O . VAL A 1 282 ? 21.35600 7.11200 16.16400 1.000 12.12829 282 VAL A O 1
ATOM 3681 N N . THR A 1 283 ? 20.12400 8.64800 15.06700 1.000 12.07282 283 THR A N 1
ATOM 3682 C CA . THR A 1 283 ? 21.17500 9.01500 14.12900 1.000 15.82907 283 THR A CA 1
ATOM 3683 C C . THR A 1 283 ? 21.25000 10.53000 14.06500 1.000 11.60128 283 THR A C 1
ATOM 3684 O O . THR A 1 283 ? 20.27500 11.18000 13.68200 1.000 11.41779 283 THR A O 1
ATOM 3695 N N . VAL A 1 284 ? 22.40600 11.07700 14.41900 1.000 12.63034 284 VAL A N 1
ATOM 3696 C CA . VAL A 1 284 ? 22.76000 12.46400 14.15900 1.000 12.44072 284 VAL A CA 1
ATOM 3697 C C . VAL A 1 284 ? 23.76200 12.43900 13.01800 1.000 14.43626 284 VAL A C 1
ATOM 3698 O O . VAL A 1 284 ? 24.80200 11.78000 13.11500 1.000 14.98630 284 VAL A O 1
ATOM 3711 N N . ASP A 1 285 ? 23.42500 13.10300 11.91800 1.000 14.47426 285 ASP A N 1
ATOM 3712 C CA . ASP A 1 285 ? 24.22100 13.05000 10.69600 1.000 17.12767 285 ASP A CA 1
ATOM 3713 C C . ASP A 1 285 ? 24.28800 14.45700 10.12300 1.000 15.14191 285 ASP A C 1
ATOM 3714 O O . ASP A 1 285 ? 23.29400 14.96300 9.59400 1.000 16.54866 285 ASP A O 1
ATOM 3723 N N . GLY A 1 286 ? 25.45500 15.08200 10.22100 1.000 17.37053 286 GLY A N 1
ATOM 3724 C CA . GLY A 1 286 ? 25.61200 16.44200 9.75400 1.000 18.38069 286 GLY A CA 1
ATOM 3725 C C . GLY A 1 286 ? 25.24400 17.46100 10.81100 1.000 20.01372 286 GLY A C 1
ATOM 3726 O O . GLY A 1 286 ? 24.09500 17.89900 10.88800 1.000 15.98274 286 GLY A O 1
ATOM 3730 N N . ALA A 1 287 ? 26.20400 17.82400 11.65500 1.000 18.30745 287 ALA A N 1
ATOM 3731 C CA . ALA A 1 287 ? 25.97600 18.82800 12.67900 1.000 20.14681 287 ALA A CA 1
ATOM 3732 C C . ALA A 1 287 ? 27.24400 19.63900 12.88700 1.000 20.05751 287 ALA A C 1
ATOM 3733 O O . ALA A 1 287 ? 28.35900 19.12700 12.73600 1.000 22.55589 287 ALA A O 1
ATOM 3740 N N . LYS A 1 288 ? 27.06300 20.91400 13.23500 1.000 16.98859 288 LYS A N 1
ATOM 3741 C CA . LYS A 1 288 ? 28.19000 21.75800 13.62300 1.000 21.32652 288 LYS A CA 1
ATOM 3742 C C . LYS A 1 288 ? 27.91600 22.34200 14.99600 1.000 21.49151 288 LYS A C 1
ATOM 3743 O O . LYS A 1 288 ? 26.98200 23.13300 15.16300 1.000 20.49778 288 LYS A O 1
ATOM 3762 N N . LEU A 1 289 ? 28.74000 21.96100 15.96700 1.000 20.96226 289 LEU A N 1
ATOM 3763 C CA . LEU A 1 289 ? 28.61800 22.40500 17.34700 1.000 23.01984 289 LEU A CA 1
ATOM 3764 C C . LEU A 1 289 ? 29.76200 23.35800 17.64300 1.000 22.67039 289 LEU A C 1
ATOM 3765 O O . LEU A 1 289 ? 30.92200 23.03900 17.36400 1.000 22.26589 289 LEU A O 1
ATOM 3781 N N . SER A 1 290 ? 29.43300 24.52100 18.20200 1.000 22.66936 290 SER A N 1
ATOM 3782 C CA . SER A 1 290 ? 30.40400 25.59000 18.41000 1.000 23.32987 290 SER A CA 1
ATOM 3783 C C . SER A 1 290 ? 30.27500 26.13900 19.82200 1.000 23.59754 290 SER A C 1
ATOM 3784 O O . SER A 1 290 ? 29.23300 26.69600 20.18100 1.000 20.69239 290 SER A O 1
ATOM 3792 N N . GLY A 1 291 ? 31.32900 25.97800 20.61800 1.000 24.41688 291 GLY A N 1
ATOM 3793 C CA . GLY A 1 291 ? 31.35900 26.56700 21.94300 1.000 25.00286 291 GLY A CA 1
ATOM 3794 C C . GLY A 1 291 ? 30.34500 25.98900 22.89900 1.000 25.23692 291 GLY A C 1
ATOM 3795 O O . GLY A 1 291 ? 29.87400 26.69400 23.79700 1.000 25.01830 291 GLY A O 1
ATOM 3799 N N . THR A 1 292 ? 29.99200 24.72100 22.73000 1.000 24.17034 292 THR A N 1
ATOM 3800 C CA . THR A 1 292 ? 28.96900 24.09400 23.54800 1.000 21.69057 292 THR A CA 1
ATOM 3801 C C . THR A 1 292 ? 29.59800 23.39300 24.74500 1.000 21.63461 292 THR A C 1
ATOM 3802 O O . THR A 1 292 ? 30.75800 22.97300 24.70700 1.000 19.87944 292 THR A O 1
ATOM 3813 N N . ASP A 1 293 ? 28.81200 23.26500 25.81600 1.000 20.14797 293 ASP A N 1
ATOM 3814 C CA . ASP A 1 293 ? 29.30600 22.61900 27.02600 1.000 23.22640 293 ASP A CA 1
ATOM 3815 C C . ASP A 1 293 ? 29.51100 21.12300 26.83600 1.000 21.91030 293 ASP A C 1
ATOM 3816 O O . ASP A 1 293 ? 30.30200 20.52000 27.56900 1.000 20.67877 293 ASP A O 1
ATOM 3825 N N . ASN A 1 294 ? 28.82100 20.51500 25.87300 1.000 20.86163 294 ASN A N 1
ATOM 3826 C CA . ASN A 1 294 ? 29.10800 19.15500 25.44800 1.000 20.27095 294 ASN A CA 1
ATOM 3827 C C . ASN A 1 294 ? 28.95100 19.07700 23.93900 1.000 21.35887 294 ASN A C 1
ATOM 3828 O O . ASN A 1 294 ? 28.28000 19.90500 23.31900 1.000 19.09865 294 ASN A O 1
ATOM 3839 N N . GLY A 1 295 ? 29.58400 18.06800 23.35100 1.000 20.57799 295 GLY A N 1
ATOM 3840 C CA . GLY A 1 295 ? 29.41300 17.81000 21.93800 1.000 21.52307 295 GLY A CA 1
ATOM 3841 C C . GLY A 1 295 ? 28.25700 16.85900 21.73400 1.000 18.50246 295 GLY A C 1
ATOM 3842 O O . GLY A 1 295 ? 27.09800 17.27800 21.66300 1.000 17.17155 295 GLY A O 1
ATOM 3846 N N . VAL A 1 296 ? 28.55400 15.56700 21.67200 1.000 19.12769 296 VAL A N 1
ATOM 3847 C CA . VAL A 1 296 ? 27.53300 14.53100 21.64400 1.000 15.71786 296 VAL A CA 1
ATOM 3848 C C . VAL A 1 296 ? 27.64700 13.73700 22.94000 1.000 16.65996 296 VAL A C 1
ATOM 3849 O O . VAL A 1 296 ? 28.72900 13.23700 23.29200 1.000 14.72077 296 VAL A O 1
ATOM 3862 N N . ARG A 1 297 ? 26.53500 13.66800 23.67300 1.000 17.89884 297 ARG A N 1
ATOM 3863 C CA . ARG A 1 297 ? 26.53300 13.18800 25.04600 1.000 14.16201 297 ARG A CA 1
ATOM 3864 C C . ARG A 1 297 ? 25.47100 12.11700 25.23800 1.000 15.97648 297 ARG A C 1
ATOM 3865 O O . ARG A 1 297 ? 24.38100 12.20200 24.66900 1.000 16.19672 297 ARG A O 1
ATOM 3886 N N . ILE A 1 298 ? 25.81300 11.09800 26.02100 1.000 15.11051 298 ILE A N 1
ATOM 3887 C CA . ILE A 1 298 ? 24.85300 10.17200 26.61100 1.000 13.21908 298 ILE A CA 1
ATOM 3888 C C . ILE A 1 298 ? 25.01900 10.24600 28.12200 1.000 17.69023 298 ILE A C 1
ATOM 3889 O O . ILE A 1 298 ? 26.13400 10.08700 28.63500 1.000 14.46369 298 ILE A O 1
ATOM 3905 N N . LYS A 1 299 ? 23.92200 10.51400 28.82800 1.000 14.34499 299 LYS A N 1
ATOM 3906 C CA . LYS A 1 299 ? 23.94800 10.73000 30.27100 1.000 18.29195 299 LYS A CA 1
ATOM 3907 C C . LYS A 1 299 ? 22.88600 9.86000 30.92900 1.000 19.79175 299 LYS A C 1
ATOM 3908 O O . LYS A 1 299 ? 21.70500 9.95200 30.57700 1.000 16.33409 299 LYS A O 1
ATOM 3927 N N . THR A 1 300 ? 23.30000 9.01800 31.88100 1.000 15.82356 300 THR A N 1
ATOM 3928 C CA . THR A 1 300 ? 22.38500 8.13500 32.59500 1.000 18.43620 300 THR A CA 1
ATOM 3929 C C . THR A 1 300 ? 22.65600 8.18700 34.09500 1.000 20.17146 300 THR A C 1
ATOM 3930 O O . THR A 1 300 ? 23.75900 8.51400 34.54100 1.000 21.52699 300 THR A O 1
ATOM 3941 N N . TYR A 1 301 ? 21.62400 7.85200 34.86900 1.000 18.42787 301 TYR A N 1
ATOM 3942 C CA . TYR A 1 301 ? 21.65500 7.93600 36.32400 1.000 20.79980 301 TYR A CA 1
ATOM 3943 C C . TYR A 1 301 ? 21.85600 6.57000 36.97100 1.000 19.75988 301 TYR A C 1
ATOM 3944 O O . TYR A 1 301 ? 21.27300 5.57200 36.53700 1.000 19.67808 301 TYR A O 1
ATOM 3962 N N . GLN A 1 302 ? 22.68400 6.53900 38.01500 1.000 21.64549 302 GLN A N 1
ATOM 3963 C CA . GLN A 1 302 ? 22.77300 5.36500 38.87400 1.000 26.50271 302 GLN A CA 1
ATOM 3964 C C . GLN A 1 302 ? 21.40900 5.03400 39.46400 1.000 19.44993 302 GLN A C 1
ATOM 3965 O O . GLN A 1 302 ? 20.64100 5.92300 39.84000 1.000 21.82748 302 GLN A O 1
ATOM 3979 N N . GLY A 1 303 ? 21.10900 3.74100 39.54300 1.000 21.20004 303 GLY A N 1
ATOM 3980 C CA . GLY A 1 303 ? 19.81800 3.27900 39.98700 1.000 25.17715 303 GLY A CA 1
ATOM 3981 C C . GLY A 1 303 ? 18.83000 3.05200 38.86700 1.000 25.39674 303 GLY A C 1
ATOM 3982 O O . GLY A 1 303 ? 17.83200 2.35100 39.06800 1.000 23.52655 303 GLY A O 1
ATOM 3986 N N . GLY A 1 304 ? 19.07400 3.63300 37.70000 1.000 24.97934 304 GLY A N 1
ATOM 3987 C CA . GLY A 1 304 ? 18.23100 3.37800 36.55700 1.000 23.10853 304 GLY A CA 1
ATOM 3988 C C . GLY A 1 304 ? 18.37500 1.95500 36.05900 1.000 20.78504 304 GLY A C 1
ATOM 3989 O O . GLY A 1 304 ? 19.25000 1.19000 36.46500 1.000 20.87399 304 GLY A O 1
ATOM 3993 N N . SER A 1 305 ? 17.47900 1.60100 35.14900 1.000 19.76626 305 SER A N 1
ATOM 3994 C CA . SER A 1 305 ? 17.50000 0.31000 34.49000 1.000 22.24716 305 SER A CA 1
ATOM 3995 C C . SER A 1 305 ? 17.20100 0.55000 33.01900 1.000 19.66394 305 SER A C 1
ATOM 3996 O O . SER A 1 305 ? 17.08100 1.69300 32.56800 1.000 19.02184 305 SER A O 1
ATOM 4004 N N . GLY A 1 306 ? 17.09700 -0.52500 32.26200 1.000 21.34268 306 GLY A N 1
ATOM 4005 C CA . GLY A 1 306 ? 16.79600 -0.39100 30.85900 1.000 21.11960 306 GLY A CA 1
ATOM 4006 C C . GLY A 1 306 ? 18.04400 -0.23100 30.01500 1.000 25.52987 306 GLY A C 1
ATOM 4007 O O . GLY A 1 306 ? 19.16700 -0.54500 30.42500 1.000 21.97682 306 GLY A O 1
ATOM 4011 N N . THR A 1 307 ? 17.83400 0.29700 28.81000 1.000 22.20821 307 THR A N 1
ATOM 4012 C CA . THR A 1 307 ? 18.85500 0.25800 27.77300 1.000 22.87183 307 THR A CA 1
ATOM 4013 C C . THR A 1 307 ? 18.79800 1.50600 26.90100 1.000 18.78776 307 THR A C 1
ATOM 4014 O O . THR A 1 307 ? 17.72800 2.07300 26.67000 1.000 18.71067 307 THR A O 1
ATOM 4025 N N . ALA A 1 308 ? 19.97100 1.93100 26.42700 1.000 20.12410 308 ALA A N 1
ATOM 4026 C CA . ALA A 1 308 ? 20.09600 2.88700 25.33000 1.000 18.23568 308 ALA A CA 1
ATOM 4027 C C . ALA A 1 308 ? 20.99900 2.27100 24.27000 1.000 18.86582 308 ALA A C 1
ATOM 4028 O O . ALA A 1 308 ? 22.18600 2.04300 24.52800 1.000 16.12215 308 ALA A O 1
ATOM 4035 N N . SER A 1 309 ? 20.45200 2.00600 23.08400 1.000 16.66386 309 SER A N 1
ATOM 4036 C CA . SER A 1 309 ? 21.18200 1.24300 22.08100 1.000 16.69989 309 SER A CA 1
ATOM 4037 C C . SER A 1 309 ? 20.96400 1.81900 20.68700 1.000 17.33671 309 SER A C 1
ATOM 4038 O O . SER A 1 309 ? 20.04000 2.60000 20.44800 1.000 12.98087 309 SER A O 1
ATOM 4046 N N . ASN A 1 310 ? 21.84500 1.41200 19.76900 1.000 14.63607 310 ASN A N 1
ATOM 4047 C CA . ASN A 1 310 ? 21.76400 1.74200 18.34400 1.000 12.27674 310 ASN A CA 1
ATOM 4048 C C . ASN A 1 310 ? 21.75700 3.26100 18.13400 1.000 11.46968 310 ASN A C 1
ATOM 4049 O O . ASN A 1 310 ? 20.76700 3.86900 17.72700 1.000 6.74729 310 ASN A O 1
ATOM 4060 N N . ILE A 1 311 ? 22.91000 3.85300 18.43100 1.000 10.19838 311 ILE A N 1
ATOM 4061 C CA . ILE A 1 311 ? 23.10800 5.29700 18.38800 1.000 11.68854 311 ILE A CA 1
ATOM 4062 C C . ILE A 1 311 ? 24.28100 5.58800 17.46400 1.000 13.03751 311 ILE A C 1
ATOM 4063 O O . ILE A 1 311 ? 25.31400 4.91600 17.54200 1.000 14.30236 311 ILE A O 1
ATOM 4079 N N . ILE A 1 312 ? 24.11500 6.56600 16.57800 1.000 10.32140 312 ILE A N 1
ATOM 4080 C CA . ILE A 1 312 ? 25.13800 6.93800 15.60800 1.000 14.20026 312 ILE A CA 1
ATOM 4081 C C . ILE A 1 312 ? 25.26000 8.45500 15.60100 1.000 13.91353 312 ILE A C 1
ATOM 4082 O O . ILE A 1 312 ? 24.26300 9.15700 15.40900 1.000 13.16638 312 ILE A O 1
ATOM 4098 N N . PHE A 1 313 ? 26.46900 8.95700 15.85000 1.000 13.16107 313 PHE A N 1
ATOM 4099 C CA . PHE A 1 313 ? 26.82300 10.36200 15.68100 1.000 16.10550 313 PHE A CA 1
ATOM 4100 C C . PHE A 1 313 ? 27.86400 10.41200 14.57100 1.000 18.33486 313 PHE A C 1
ATOM 4101 O O . PHE A 1 313 ? 28.99500 9.95700 14.76800 1.000 15.32030 313 PHE A O 1
ATOM 4118 N N . GLN A 1 314 ? 27.50500 10.95800 13.41300 1.000 15.28802 314 GLN A N 1
ATOM 4119 C CA . GLN A 1 314 ? 28.43700 10.98900 12.29800 1.000 15.85197 314 GLN A CA 1
ATOM 4120 C C . GLN A 1 314 ? 28.39900 12.33600 11.59200 1.000 19.43348 314 GLN A C 1
ATOM 4121 O O . GLN A 1 314 ? 27.39400 13.05100 11.62700 1.000 14.78760 314 GLN A O 1
ATOM 4135 N N . ASN A 1 315 ? 29.52700 12.67100 10.95800 1.000 16.16468 315 ASN A N 1
ATOM 4136 C CA . ASN A 1 315 ? 29.70800 13.92300 10.22300 1.000 16.41532 315 ASN A CA 1
ATOM 4137 C C . ASN A 1 315 ? 29.44800 15.12800 11.13000 1.000 17.78196 315 ASN A C 1
ATOM 4138 O O . ASN A 1 315 ? 28.59600 15.97700 10.86400 1.000 16.43587 315 ASN A O 1
ATOM 4149 N N . ILE A 1 316 ? 30.21800 15.18800 12.21400 1.000 15.53717 316 ILE A N 1
ATOM 4150 C CA . ILE A 1 316 ? 30.08300 16.21800 13.23900 1.000 19.02015 316 ILE A CA 1
ATOM 4151 C C . ILE A 1 316 ? 31.33800 17.07900 13.24700 1.000 20.87566 316 ILE A C 1
ATOM 4152 O O . ILE A 1 316 ? 32.46300 16.55800 13.21200 1.000 18.24174 316 ILE A O 1
ATOM 4168 N N . GLN A 1 317 ? 31.14200 18.39600 13.27300 1.000 18.70697 317 GLN A N 1
ATOM 4169 C CA . GLN A 1 317 ? 32.22800 19.36300 13.36100 1.000 24.08420 317 GLN A CA 1
ATOM 4170 C C . GLN A 1 317 ? 32.18800 20.01900 14.73600 1.000 21.68615 317 GLN A C 1
ATOM 4171 O O . GLN A 1 317 ? 31.15300 20.55800 15.14200 1.000 19.69366 317 GLN A O 1
ATOM 4185 N N . MET A 1 318 ? 33.29700 19.92100 15.46500 1.000 21.19000 318 MET A N 1
ATOM 4186 C CA . MET A 1 318 ? 33.44500 20.49900 16.79300 1.000 23.41726 318 MET A CA 1
ATOM 4187 C C . MET A 1 318 ? 34.32300 21.73900 16.68900 1.000 26.98824 318 MET A C 1
ATOM 4188 O O . MET A 1 318 ? 35.48400 21.65000 16.27500 1.000 26.58610 318 MET A O 1
ATOM 4202 N N . ASP A 1 319 ? 33.77300 22.88700 17.06900 1.000 26.52586 319 ASP A N 1
ATOM 4203 C CA . ASP A 1 319 ? 34.48000 24.16200 17.06000 1.000 25.80526 319 ASP A CA 1
ATOM 4204 C C . ASP A 1 319 ? 34.57300 24.62500 18.51100 1.000 25.78204 319 ASP A C 1
ATOM 4205 O O . ASP A 1 319 ? 33.63500 25.23100 19.03500 1.000 26.72853 319 ASP A O 1
ATOM 4214 N N . ASN A 1 320 ? 35.69500 24.31300 19.16200 1.000 24.65783 320 ASN A N 1
ATOM 4215 C CA . ASN A 1 320 ? 35.96700 24.75300 20.53000 1.000 25.83072 320 ASN A CA 1
ATOM 4216 C C . ASN A 1 320 ? 34.87700 24.25900 21.48600 1.000 25.50929 320 ASN A C 1
ATOM 4217 O O . ASN A 1 320 ? 34.20100 25.03400 22.16500 1.000 23.25507 320 ASN A O 1
ATOM 4228 N N . VAL A 1 321 ? 34.72100 22.93900 21.52600 1.000 21.53532 321 VAL A N 1
ATOM 4229 C CA . VAL A 1 321 ? 33.62200 22.28300 22.22600 1.000 23.05673 321 VAL A CA 1
ATOM 4230 C C . VAL A 1 321 ? 34.15700 21.61900 23.48700 1.000 23.54265 321 VAL A C 1
ATOM 4231 O O . VAL A 1 321 ? 35.11700 20.84000 23.42600 1.000 26.67652 321 VAL A O 1
ATOM 4244 N N . LYS A 1 322 ? 33.53900 21.92300 24.62700 1.000 22.05191 322 LYS A N 1
ATOM 4245 C CA . LYS A 1 322 ? 33.80800 21.15500 25.83300 1.000 23.38883 322 LYS A CA 1
ATOM 4246 C C . LYS A 1 322 ? 33.12200 19.80000 25.72900 1.000 24.50052 322 LYS A C 1
ATOM 4247 O O . LYS A 1 322 ? 32.04000 19.67800 25.15300 1.000 22.77218 322 LYS A O 1
ATOM 4266 N N . ASN A 1 323 ? 33.75400 18.78200 26.30800 1.000 21.67031 323 ASN A N 1
ATOM 4267 C CA . ASN A 1 323 ? 33.30300 17.38700 26.24700 1.000 24.41053 323 ASN A CA 1
ATOM 4268 C C . ASN A 1 323 ? 32.76900 17.03300 24.87000 1.000 23.56349 323 ASN A C 1
ATOM 4269 O O . ASN A 1 323 ? 31.58000 16.78100 24.69000 1.000 18.58917 323 ASN A O 1
ATOM 4280 N N . PRO A 1 324 ? 33.62800 17.02900 23.81800 1.000 24.07869 324 PRO A N 1
ATOM 4281 C CA . PRO A 1 324 ? 33.14500 16.69800 22.47400 1.000 22.88396 324 PRO A CA 1
ATOM 4282 C C . PRO A 1 324 ? 32.42700 15.35900 22.39800 1.000 21.48915 324 PRO A C 1
ATOM 4283 O O . PRO A 1 324 ? 31.34900 15.27400 21.79800 1.000 18.81677 324 PRO A O 1
ATOM 4294 N N . ILE A 1 325 ? 32.98500 14.31200 22.99900 1.000 16.78509 325 ILE A N 1
ATOM 4295 C CA . ILE A 1 325 ? 32.33100 13.00900 23.06200 1.000 20.08313 325 ILE A CA 1
ATOM 4296 C C . ILE A 1 325 ? 32.25600 12.60800 24.52500 1.000 21.42397 325 ILE A C 1
ATOM 4297 O O . ILE A 1 325 ? 33.29300 12.51600 25.19300 1.000 18.50876 325 ILE A O 1
ATOM 4313 N N . ILE A 1 326 ? 31.04700 12.37300 25.03300 1.000 16.04894 326 ILE A N 1
ATOM 4314 C CA . ILE A 1 326 ? 30.95900 11.97500 26.43800 1.000 17.26739 326 ILE A CA 1
ATOM 4315 C C . ILE A 1 326 ? 29.80300 11.00500 26.65000 1.000 17.32146 326 ILE A C 1
ATOM 4316 O O . ILE A 1 326 ? 28.67100 11.26000 26.22900 1.000 16.04974 326 ILE A O 1
ATOM 4332 N N . ILE A 1 327 ? 30.11200 9.87800 27.28600 1.000 15.53075 327 ILE A N 1
ATOM 4333 C CA . ILE A 1 327 ? 29.14100 9.00700 27.93800 1.000 17.35671 327 ILE A CA 1
ATOM 4334 C C . ILE A 1 327 ? 29.45200 9.06200 29.42700 1.000 17.98443 327 ILE A C 1
ATOM 4335 O O . ILE A 1 327 ? 30.59100 8.80100 29.83100 1.000 17.11475 327 ILE A O 1
ATOM 4351 N N . ASP A 1 328 ? 28.46500 9.43500 30.24200 1.000 17.58410 328 ASP A N 1
ATOM 4352 C CA . ASP A 1 328 ? 28.69300 9.63500 31.67400 1.000 18.63675 328 ASP A CA 1
ATOM 4353 C C . ASP A 1 328 ? 27.56200 8.99300 32.46500 1.000 19.97803 328 ASP A C 1
ATOM 4354 O O . ASP A 1 328 ? 26.42800 9.48300 32.44400 1.000 18.57146 328 ASP A O 1
ATOM 4363 N N . GLN A 1 329 ? 27.87100 7.88800 33.14400 1.000 19.57612 329 GLN A N 1
ATOM 4364 C CA . GLN A 1 329 ? 26.92400 7.15500 33.97500 1.000 19.53302 329 GLN A CA 1
ATOM 4365 C C . GLN A 1 329 ? 27.19500 7.29000 35.47500 1.000 24.04048 329 GLN A C 1
ATOM 4366 O O . GLN A 1 329 ? 26.77400 6.42100 36.24600 1.000 24.31467 329 GLN A O 1
ATOM 4380 N N . ASP A 1 330 ? 27.86300 8.35500 35.92100 1.000 24.09324 330 ASP A N 1
ATOM 4381 C CA . ASP A 1 330 ? 28.12900 8.50300 37.34900 1.000 27.45393 330 ASP A CA 1
ATOM 4382 C C . ASP A 1 330 ? 27.09600 9.36300 38.06700 1.000 28.51017 330 ASP A C 1
ATOM 4383 O O . ASP A 1 330 ? 27.31200 9.73100 39.22600 1.000 28.88778 330 ASP A O 1
ATOM 4392 N N . TYR A 1 331 ? 25.97900 9.67100 37.41600 1.000 23.69759 331 TYR A N 1
ATOM 4393 C CA . TYR A 1 331 ? 24.97600 10.57300 37.96600 1.000 26.97808 331 TYR A CA 1
ATOM 4394 C C . TYR A 1 331 ? 24.01400 9.87800 38.92600 1.000 23.28253 331 TYR A C 1
ATOM 4395 O O . TYR A 1 331 ? 23.68500 8.69800 38.77500 1.000 21.84398 331 TYR A O 1
ATOM 4413 N N . CYS A 1 332 ? 23.59600 10.62900 39.94300 1.000 24.56975 332 CYS A N 1
ATOM 4414 C CA . CYS A 1 332 ? 22.58100 10.23100 40.91100 1.000 28.26312 332 CYS A CA 1
ATOM 4415 C C . CYS A 1 332 ? 21.68500 11.44300 41.13100 1.000 28.15712 332 CYS A C 1
ATOM 4416 O O . CYS A 1 332 ? 22.10500 12.58000 40.91000 1.000 30.54538 332 CYS A O 1
ATOM 4423 N N . ASP A 1 333 ? 20.43500 11.20900 41.52700 1.000 29.93382 333 ASP A N 1
ATOM 4424 C CA . ASP A 1 333 ? 19.49300 12.31400 41.66900 1.000 38.79909 333 ASP A CA 1
ATOM 4425 C C . ASP A 1 333 ? 19.30900 12.79100 43.11100 1.000 40.36915 333 ASP A C 1
ATOM 4426 O O . ASP A 1 333 ? 18.43700 13.63000 43.36000 1.000 44.54347 333 ASP A O 1
ATOM 4435 N N . LYS A 1 334 ? 20.08300 12.27800 44.06600 1.000 35.90701 334 LYS A N 1
ATOM 4436 C CA . LYS A 1 334 ? 20.04600 12.79300 45.42900 1.000 32.46439 334 LYS A CA 1
ATOM 4437 C C . LYS A 1 334 ? 21.35200 13.52500 45.74000 1.000 30.43377 334 LYS A C 1
ATOM 4438 O O . LYS A 1 334 ? 22.35200 13.38200 45.03500 1.000 28.79554 334 LYS A O 1
ATOM 4457 N N . SER A 1 335 ? 21.33900 14.31300 46.82100 1.000 26.47565 335 SER A N 1
ATOM 4458 C CA . SER A 1 335 ? 22.53100 15.04000 47.26300 1.000 26.52449 335 SER A CA 1
ATOM 4459 C C . SER A 1 335 ? 23.61500 14.14100 47.85500 1.000 25.56572 335 SER A C 1
ATOM 4460 O O . SER A 1 335 ? 24.73700 14.61400 48.06600 1.000 26.39748 335 SER A O 1
ATOM 4468 N N . LYS A 1 336 ? 23.31200 12.87400 48.13500 1.000 23.20612 336 LYS A N 1
ATOM 4469 C CA . LYS A 1 336 ? 24.25200 11.94300 48.76200 1.000 27.44201 336 LYS A CA 1
ATOM 4470 C C . LYS A 1 336 ? 24.01100 10.62400 48.03700 1.000 30.24939 336 LYS A C 1
ATOM 4471 O O . LYS A 1 336 ? 23.03300 9.92300 48.31100 1.000 27.75456 336 LYS A O 1
ATOM 4490 N N . CYS A 1 337 ? 24.91800 10.29100 47.12600 1.000 28.92948 337 CYS A N 1
ATOM 4491 C CA . CYS A 1 337 ? 24.74100 9.14400 46.25300 1.000 31.97871 337 CYS A CA 1
ATOM 4492 C C . CYS A 1 337 ? 25.28100 7.88400 46.90400 1.000 27.86893 337 CYS A C 1
ATOM 4493 O O . CYS A 1 337 ? 26.33800 7.90100 47.53900 1.000 24.61353 337 CYS A O 1
ATOM 4500 N N . THR A 1 338 ? 24.54000 6.79600 46.73900 1.000 25.04343 338 THR A N 1
ATOM 4501 C CA . THR A 1 338 ? 24.88100 5.48400 47.25800 1.000 27.27462 338 THR A CA 1
ATOM 4502 C C . THR A 1 338 ? 25.64500 4.68800 46.20600 1.000 28.30832 338 THR A C 1
ATOM 4503 O O . THR A 1 338 ? 25.79800 5.10900 45.05800 1.000 29.20671 338 THR A O 1
ATOM 4514 N N . THR A 1 339 ? 26.12800 3.51800 46.61500 1.000 22.40773 339 THR A N 1
ATOM 4515 C CA . THR A 1 339 ? 26.74100 2.60100 45.66700 1.000 25.59914 339 THR A CA 1
ATOM 4516 C C . THR A 1 339 ? 25.69200 2.09700 44.68500 1.000 24.98047 339 THR A C 1
ATOM 4517 O O . THR A 1 339 ? 24.56900 1.75400 45.06700 1.000 24.87197 339 THR A O 1
ATOM 4528 N N . GLU A 1 340 ? 26.06000 2.07400 43.40500 1.000 29.08170 340 GLU A N 1
ATOM 4529 C CA . GLU A 1 340 ? 25.09200 1.80700 42.35000 1.000 30.08469 340 GLU A CA 1
ATOM 4530 C C . GLU A 1 340 ? 24.71400 0.33300 42.31600 1.000 27.58857 340 GLU A C 1
ATOM 4531 O O . GLU A 1 340 ? 25.58200 -0.54000 42.21200 1.000 27.65516 340 GLU A O 1
ATOM 4543 N N . LYS A 1 341 ? 23.41500 0.06400 42.41500 1.000 25.53015 341 LYS A N 1
ATOM 4544 C CA . LYS A 1 341 ? 22.88000 -1.28500 42.29300 1.000 31.98217 341 LYS A CA 1
ATOM 4545 C C . LYS A 1 341 ? 22.48300 -1.61200 40.86000 1.000 33.45173 341 LYS A C 1
ATOM 4546 O O . LYS A 1 341 ? 22.60700 -2.76600 40.43200 1.000 35.48713 341 LYS A O 1
ATOM 4565 N N . SER A 1 342 ? 21.99600 -0.61600 40.11900 1.000 31.14023 342 SER A N 1
ATOM 4566 C CA . SER A 1 342 ? 21.45800 -0.79600 38.77800 1.000 29.55127 342 SER A CA 1
ATOM 4567 C C . SER A 1 342 ? 21.90700 0.35800 37.89200 1.000 25.40826 342 SER A C 1
ATOM 4568 O O . SER A 1 342 ? 22.17100 1.46200 38.37500 1.000 25.65452 342 SER A O 1
ATOM 4576 N N . ALA A 1 343 ? 21.97800 0.10000 36.58700 1.000 23.35804 343 ALA A N 1
ATOM 4577 C CA . ALA A 1 343 ? 22.37000 1.13600 35.64100 1.000 23.57543 343 ALA A CA 1
ATOM 4578 C C . ALA A 1 343 ? 21.67200 0.91100 34.30800 1.000 19.91938 343 ALA A C 1
ATOM 4579 O O . ALA A 1 343 ? 21.25100 -0.20200 33.98200 1.000 19.25614 343 ALA A O 1
ATOM 4586 N N . VAL A 1 344 ? 21.54400 1.99600 33.54300 1.000 20.14013 344 VAL A N 1
ATOM 4587 C CA . VAL A 1 344 ? 21.12200 1.89500 32.15100 1.000 21.21798 344 VAL A CA 1
ATOM 4588 C C . VAL A 1 344 ? 22.26600 1.33000 31.31900 1.000 18.54255 344 VAL A C 1
ATOM 4589 O O . VAL A 1 344 ? 23.38400 1.86100 31.33000 1.000 21.72319 344 VAL A O 1
ATOM 4602 N N . GLN A 1 345 ? 21.99100 0.24900 30.59200 1.000 22.89971 345 GLN A N 1
ATOM 4603 C CA . GLN A 1 345 ? 22.99500 -0.38700 29.74500 1.000 23.98939 345 GLN A CA 1
ATOM 4604 C C . GLN A 1 345 ? 23.09800 0.34900 28.41200 1.000 23.07032 345 GLN A C 1
ATOM 4605 O O . GLN A 1 345 ? 22.10700 0.46400 27.68400 1.000 18.52015 345 GLN A O 1
ATOM 4619 N N . VAL A 1 346 ? 24.28900 0.86000 28.10100 1.000 20.22655 346 VAL A N 1
ATOM 4620 C CA . VAL A 1 346 ? 24.57100 1.55100 26.84300 1.000 19.30581 346 VAL A CA 1
ATOM 4621 C C . VAL A 1 346 ? 25.31500 0.61700 25.89500 1.000 22.61243 346 VAL A C 1
ATOM 4622 O O . VAL A 1 346 ? 26.32800 0.01800 26.27700 1.000 20.61058 346 VAL A O 1
ATOM 4635 N N . LYS A 1 347 ? 24.75100 0.33800 24.71600 1.000 18.20752 347 LYS A N 1
ATOM 4636 C CA . LYS A 1 347 ? 25.35700 -0.55000 23.68200 1.000 19.46935 347 LYS A CA 1
ATOM 4637 C C . LYS A 1 347 ? 25.15600 -0.01500 22.24900 1.000 16.43747 347 LYS A C 1
ATOM 4638 O O . LYS A 1 347 ? 24.11800 0.54000 22.03300 1.000 16.28221 347 LYS A O 1
ATOM 4657 N N . ASN A 1 348 ? 26.15000 -0.15100 21.35300 1.000 16.03695 348 ASN A N 1
ATOM 4658 C CA . ASN A 1 348 ? 26.02400 0.12100 19.92600 1.000 15.04134 348 ASN A CA 1
ATOM 4659 C C . ASN A 1 348 ? 25.93500 1.62900 19.70100 1.000 12.07175 348 ASN A C 1
ATOM 4660 O O . ASN A 1 348 ? 24.91900 2.18400 19.28100 1.000 13.42007 348 ASN A O 1
ATOM 4671 N N . VAL A 1 349 ? 27.05000 2.27200 20.02000 1.000 13.33121 349 VAL A N 1
ATOM 4672 C CA . VAL A 1 349 ? 27.22000 3.70200 19.83700 1.000 14.67592 349 VAL A CA 1
ATOM 4673 C C . VAL A 1 349 ? 28.38300 3.87700 18.88000 1.000 15.83517 349 VAL A C 1
ATOM 4674 O O . VAL A 1 349 ? 29.49300 3.40800 19.15400 1.000 16.94745 349 VAL A O 1
ATOM 4687 N N . VAL A 1 350 ? 28.13200 4.56700 17.77800 1.000 16.65228 350 VAL A N 1
ATOM 4688 C CA . VAL A 1 350 ? 29.11200 4.79000 16.72700 1.000 13.98241 350 VAL A CA 1
ATOM 4689 C C . VAL A 1 350 ? 29.39800 6.28000 16.67900 1.000 14.75292 350 VAL A C 1
ATOM 4690 O O . VAL A 1 350 ? 28.46800 7.09000 16.63400 1.000 11.97581 350 VAL A O 1
ATOM 4703 N N . TYR A 1 351 ? 30.67300 6.64200 16.74300 1.000 16.20746 351 TYR A N 1
ATOM 4704 C CA . TYR A 1 351 ? 31.12100 8.00200 16.48700 1.000 14.93579 351 TYR A CA 1
ATOM 4705 C C . TYR A 1 351 ? 31.94800 7.95100 15.21500 1.000 19.72195 351 TYR A C 1
ATOM 4706 O O . TYR A 1 351 ? 33.02200 7.34700 15.20500 1.000 16.46452 351 TYR A O 1
ATOM 4724 N N . ARG A 1 352 ? 31.47300 8.61100 14.16300 1.000 18.34439 352 ARG A N 1
ATOM 4725 C CA . ARG A 1 352 ? 32.04100 8.43200 12.83500 1.000 20.23023 352 ARG A CA 1
ATOM 4726 C C . ARG A 1 352 ? 32.21300 9.78200 12.16300 1.000 20.66539 352 ARG A C 1
ATOM 4727 O O . ARG A 1 352 ? 31.31300 10.62000 12.21900 1.000 17.21421 352 ARG A O 1
ATOM 4748 N N . ASP A 1 353 ? 33.37200 9.99400 11.54300 1.000 19.19928 353 ASP A N 1
ATOM 4749 C CA . ASP A 1 353 ? 33.65600 11.23000 10.81700 1.000 20.15951 353 ASP A CA 1
ATOM 4750 C C . ASP A 1 353 ? 33.38800 12.44800 11.69700 1.000 22.53736 353 ASP A C 1
ATOM 4751 O O . ASP A 1 353 ? 32.66300 13.37400 11.32700 1.000 18.55258 353 ASP A O 1
ATOM 4760 N N . ILE A 1 354 ? 33.98500 12.43500 12.88300 1.000 17.66331 354 ILE A N 1
ATOM 4761 C CA . ILE A 1 354 ? 33.91000 13.54700 13.82000 1.000 20.43004 354 ILE A CA 1
ATOM 4762 C C . ILE A 1 354 ? 35.24900 14.26000 13.77800 1.000 25.00907 354 ILE A C 1
ATOM 4763 O O . ILE A 1 354 ? 36.30200 13.61600 13.83000 1.000 22.39071 354 ILE A O 1
ATOM 4779 N N . SER A 1 355 ? 35.21300 15.58200 13.65000 1.000 19.32414 355 SER A N 1
ATOM 4780 C CA . SER A 1 355 ? 36.43000 16.35300 13.45200 1.000 22.61589 355 SER A CA 1
ATOM 4781 C C . SER A 1 355 ? 36.35500 17.60900 14.29900 1.000 20.36551 355 SER A C 1
ATOM 4782 O O . SER A 1 355 ? 35.27300 18.06100 14.66600 1.000 20.14813 355 SER A O 1
ATOM 4790 N N . GLY A 1 356 ? 37.52100 18.15900 14.62600 1.000 23.74358 356 GLY A N 1
ATOM 4791 C CA . GLY A 1 356 ? 37.53900 19.47700 15.23400 1.000 22.94616 356 GLY A CA 1
ATOM 4792 C C . GLY A 1 356 ? 38.41800 19.67100 16.45300 1.000 24.88794 356 GLY A C 1
ATOM 4793 O O . GLY A 1 356 ? 39.43100 18.98500 16.61400 1.000 28.25323 356 GLY A O 1
ATOM 4797 N N . THR A 1 357 ? 38.03600 20.60800 17.32100 1.000 25.28706 357 THR A N 1
ATOM 4798 C CA . THR A 1 357 ? 38.88900 21.06500 18.41200 1.000 32.32806 357 THR A CA 1
ATOM 4799 C C . THR A 1 357 ? 38.15500 20.95700 19.73900 1.000 30.58088 357 THR A C 1
ATOM 4800 O O . THR A 1 357 ? 37.00000 21.38000 19.85500 1.000 29.75740 357 THR A O 1
ATOM 4811 N N . SER A 1 358 ? 38.83300 20.38800 20.73200 1.000 29.99506 358 SER A N 1
ATOM 4812 C CA . SER A 1 358 ? 38.29400 20.25700 22.07700 1.000 28.03117 358 SER A CA 1
ATOM 4813 C C . SER A 1 358 ? 38.67700 21.45700 22.93400 1.000 30.16396 358 SER A C 1
ATOM 4814 O O . SER A 1 358 ? 39.83600 21.88400 22.93900 1.000 32.91956 358 SER A O 1
ATOM 4822 N N . ALA A 1 359 ? 37.69700 22.00200 23.64800 1.000 27.24330 359 ALA A N 1
ATOM 4823 C CA . ALA A 1 359 ? 37.94200 23.00500 24.67500 1.000 27.70805 359 ALA A CA 1
ATOM 4824 C C . ALA A 1 359 ? 38.07600 22.37900 26.05400 1.000 30.11501 359 ALA A C 1
ATOM 4825 O O . ALA A 1 359 ? 38.29400 23.10000 27.03200 1.000 37.38836 359 ALA A O 1
ATOM 4832 N N A SER A 1 360 ? 37.95200 21.05800 26.15200 0.993 29.75394 360 SER A N 1
ATOM 4833 N N B SER A 1 360 ? 37.95100 21.05900 26.15500 0.007 29.79546 360 SER A N 1
ATOM 4834 C CA A SER A 1 360 ? 38.05700 20.33000 27.40500 0.993 30.81450 360 SER A CA 1
ATOM 4835 C CA B SER A 1 360 ? 38.05900 20.34200 27.41400 0.007 30.90127 360 SER A CA 1
ATOM 4836 C C A SER A 1 360 ? 39.39100 19.59900 27.47900 0.993 31.75821 360 SER A C 1
ATOM 4837 C C B SER A 1 360 ? 39.38500 19.59500 27.48000 0.007 31.79556 360 SER A C 1
ATOM 4838 O O A SER A 1 360 ? 40.01200 19.28900 26.45800 0.993 32.29906 360 SER A O 1
ATOM 4839 O O B SER A 1 360 ? 39.99400 19.27300 26.45600 0.007 32.26310 360 SER A O 1
ATOM 4854 N N . GLU A 1 361 ? 39.82700 19.32600 28.71100 1.000 33.54977 361 GLU A N 1
ATOM 4855 C CA . GLU A 1 361 ? 41.03800 18.53400 28.90400 1.000 35.55563 361 GLU A CA 1
ATOM 4856 C C . GLU A 1 361 ? 40.88000 17.15500 28.27500 1.000 31.75405 361 GLU A C 1
ATOM 4857 O O . GLU A 1 361 ? 41.81700 16.62700 27.66500 1.000 31.84889 361 GLU A O 1
ATOM 4870 N N . ASN A 1 362 ? 39.70000 16.55800 28.41800 1.000 30.55264 362 ASN A N 1
ATOM 4871 C CA . ASN A 1 362 ? 39.36500 15.28400 27.79700 1.000 31.98207 362 ASN A CA 1
ATOM 4872 C C . ASN A 1 362 ? 38.42900 15.55600 26.62500 1.000 32.21173 362 ASN A C 1
ATOM 4873 O O . ASN A 1 362 ? 37.31600 16.05400 26.82200 1.000 30.28877 362 ASN A O 1
ATOM 4884 N N . ALA A 1 363 ? 38.88100 15.23700 25.41000 1.000 28.35205 363 ALA A N 1
ATOM 4885 C CA . ALA A 1 363 ? 38.00300 15.33500 24.24700 1.000 28.36540 363 ALA A CA 1
ATOM 4886 C C . ALA A 1 363 ? 37.01300 14.17900 24.19000 1.000 26.49898 363 ALA A C 1
ATOM 4887 O O . ALA A 1 363 ? 35.88700 14.34300 23.69500 1.000 23.29103 363 ALA A O 1
ATOM 4894 N N . ILE A 1 364 ? 37.41600 13.01700 24.69500 1.000 23.37588 364 ILE A N 1
ATOM 4895 C CA . ILE A 1 364 ? 36.59400 11.81600 24.71700 1.000 25.02873 364 ILE A CA 1
ATOM 4896 C C . ILE A 1 364 ? 36.54400 11.31800 26.15400 1.000 27.68216 364 ILE A C 1
ATOM 4897 O O . ILE A 1 364 ? 37.58800 11.14000 26.79000 1.000 26.27109 364 ILE A O 1
ATOM 4913 N N . THR A 1 365 ? 35.33400 11.09900 26.66300 1.000 23.00028 365 THR A N 1
ATOM 4914 C CA . THR A 1 365 ? 35.12500 10.66000 28.03700 1.000 22.32262 365 THR A CA 1
ATOM 4915 C C . THR A 1 365 ? 34.10100 9.53800 28.04000 1.000 23.27173 365 THR A C 1
ATOM 4916 O O . THR A 1 365 ? 32.95000 9.75100 27.65000 1.000 21.23159 365 THR A O 1
ATOM 4927 N N . PHE A 1 366 ? 34.52600 8.34300 28.44400 1.000 21.79069 366 PHE A N 1
ATOM 4928 C CA . PHE A 1 366 ? 33.63800 7.19500 28.62100 1.000 22.90718 366 PHE A CA 1
ATOM 4929 C C . PHE A 1 366 ? 33.69900 6.76800 30.08900 1.000 24.04171 366 PHE A C 1
ATOM 4930 O O . PHE A 1 366 ? 34.56000 5.97400 30.47400 1.000 22.96888 366 PHE A O 1
ATOM 4947 N N . ASN A 1 367 ? 32.78500 7.29000 30.90600 1.000 19.59854 367 ASN A N 1
ATOM 4948 C CA . ASN A 1 367 ? 32.65800 6.92800 32.31800 1.000 21.50353 367 ASN A CA 1
ATOM 4949 C C . ASN A 1 367 ? 31.42300 6.04100 32.43900 1.000 18.72292 367 ASN A C 1
ATOM 4950 O O . ASN A 1 367 ? 30.32400 6.52200 32.71800 1.000 20.82654 367 ASN A O 1
ATOM 4961 N N . CYS A 1 368 ? 31.60600 4.74000 32.24800 1.000 17.03459 368 CYS A N 1
ATOM 4962 C CA . CYS A 1 368 ? 30.47000 3.83700 32.19000 1.000 19.69357 368 CYS A CA 1
ATOM 4963 C C . CYS A 1 368 ? 30.36100 2.98700 33.44600 1.000 21.16578 368 CYS A C 1
ATOM 4964 O O . CYS A 1 368 ? 31.30000 2.86700 34.23900 1.000 22.42147 368 CYS A O 1
ATOM 4971 N N . SER A 1 369 ? 29.18800 2.37700 33.59700 1.000 20.65258 369 SER A N 1
ATOM 4972 C CA . SER A 1 369 ? 28.87900 1.64800 34.81500 1.000 23.26123 369 SER A CA 1
ATOM 4973 C C . SER A 1 369 ? 29.73300 0.39600 34.90800 1.000 27.88537 369 SER A C 1
ATOM 4974 O O . SER A 1 369 ? 30.05900 -0.24600 33.90400 1.000 23.22779 369 SER A O 1
ATOM 4982 N N . LYS A 1 370 ? 30.11400 0.06500 36.13800 1.000 25.72528 370 LYS A N 1
ATOM 4983 C CA . LYS A 1 370 ? 30.91300 -1.13100 36.36800 1.000 29.10847 370 LYS A CA 1
ATOM 4984 C C . LYS A 1 370 ? 30.09400 -2.40500 36.16300 1.000 26.60031 370 LYS A C 1
ATOM 4985 O O . LYS A 1 370 ? 30.56200 -3.35200 35.52300 1.000 25.99340 370 LYS A O 1
ATOM 5004 N N . ASN A 1 371 ? 28.87600 -2.45900 36.70500 1.000 27.45551 371 ASN A N 1
ATOM 5005 C CA . ASN A 1 371 ? 28.08200 -3.67800 36.60200 1.000 29.87466 371 ASN A CA 1
ATOM 5006 C C . ASN A 1 371 ? 27.43100 -3.81900 35.22900 1.000 28.23323 371 ASN A C 1
ATOM 5007 O O . ASN A 1 371 ? 27.03200 -4.92800 34.84800 1.000 26.54127 371 ASN A O 1
ATOM 5018 N N . TYR A 1 372 ? 27.32100 -2.71600 34.48900 1.000 27.04238 372 TYR A N 1
ATOM 5019 C CA . TYR A 1 372 ? 26.76000 -2.68900 33.13900 1.000 24.42547 372 TYR A CA 1
ATOM 5020 C C . TYR A 1 372 ? 27.69300 -1.87200 32.25000 1.000 21.69161 372 TYR A C 1
ATOM 5021 O O . TYR A 1 372 ? 27.39700 -0.72100 31.90600 1.000 20.77724 372 TYR A O 1
ATOM 5039 N N . PRO A 1 373 ? 28.84400 -2.43700 31.87200 1.000 25.54090 373 PRO A N 1
ATOM 5040 C CA . PRO A 1 373 ? 29.82200 -1.67600 31.08100 1.000 22.55920 373 PRO A CA 1
ATOM 5041 C C . PRO A 1 373 ? 29.29000 -1.31500 29.70200 1.000 21.93249 373 PRO A C 1
ATOM 5042 O O . PRO A 1 373 ? 28.45500 -2.02000 29.13200 1.000 20.58559 373 PRO A O 1
ATOM 5053 N N . CYS A 1 374 ? 29.77600 -0.19500 29.16900 1.000 21.72615 374 CYS A N 1
ATOM 5054 C CA . CYS A 1 374 ? 29.39800 0.19100 27.81700 1.000 23.20596 374 CYS A CA 1
ATOM 5055 C C . CYS A 1 374 ? 29.96200 -0.81100 26.81800 1.000 23.67093 374 CYS A C 1
ATOM 5056 O O . CYS A 1 374 ? 31.12300 -1.22100 26.90700 1.000 25.05486 374 CYS A O 1
ATOM 5063 N N . GLN A 1 375 ? 29.12700 -1.20900 25.86500 1.000 20.80639 375 GLN A N 1
ATOM 5064 C CA . GLN A 1 375 ? 29.45700 -2.27100 24.92800 1.000 24.16158 375 GLN A CA 1
ATOM 5065 C C . GLN A 1 375 ? 29.28600 -1.77500 23.50200 1.000 22.86708 375 GLN A C 1
ATOM 5066 O O . GLN A 1 375 ? 28.37800 -0.99300 23.21300 1.000 19.80064 375 GLN A O 1
ATOM 5080 N N . GLY A 1 376 ? 30.17000 -2.22000 22.61700 1.000 24.03351 376 GLY A N 1
ATOM 5081 C CA . GLY A 1 376 ? 30.04100 -1.90500 21.21000 1.000 22.00866 376 GLY A CA 1
ATOM 5082 C C . GLY A 1 376 ? 30.12200 -0.42000 20.93000 1.000 20.60591 376 GLY A C 1
ATOM 5083 O O . GLY A 1 376 ? 29.32100 0.12800 20.16700 1.000 18.75983 376 GLY A O 1
ATOM 5087 N N . ILE A 1 377 ? 31.09300 0.23700 21.55100 1.000 20.43601 377 ILE A N 1
ATOM 5088 C CA . ILE A 1 377 ? 31.40900 1.62600 21.25400 1.000 22.78960 377 ILE A CA 1
ATOM 5089 C C . ILE A 1 377 ? 32.43500 1.62300 20.13400 1.000 25.24200 377 ILE A C 1
ATOM 5090 O O . ILE A 1 377 ? 33.46100 0.94400 20.22700 1.000 22.26883 377 ILE A O 1
ATOM 5106 N N . VAL A 1 378 ? 32.14400 2.34600 19.06000 1.000 21.89111 378 VAL A N 1
ATOM 5107 C CA . VAL A 1 378 ? 32.98100 2.36500 17.86900 1.000 21.97189 378 VAL A CA 1
ATOM 5108 C C . VAL A 1 378 ? 33.43800 3.79500 17.63600 1.000 22.95582 378 VAL A C 1
ATOM 5109 O O . VAL A 1 378 ? 32.62500 4.72600 17.68500 1.000 20.59955 378 VAL A O 1
ATOM 5122 N N . LEU A 1 379 ? 34.73400 3.96800 17.38800 1.000 24.77247 379 LEU A N 1
ATOM 5123 C CA . LEU A 1 379 ? 35.29400 5.24900 16.98300 1.000 25.92038 379 LEU A CA 1
ATOM 5124 C C . LEU A 1 379 ? 35.86700 5.06100 15.58800 1.000 31.18503 379 LEU A C 1
ATOM 5125 O O . LEU A 1 379 ? 36.82000 4.29800 15.40500 1.000 33.30298 379 LEU A O 1
ATOM 5141 N N . ASP A 1 380 ? 35.29000 5.76400 14.61700 1.000 25.44306 380 ASP A N 1
ATOM 5142 C CA . ASP A 1 380 ? 35.54600 5.56900 13.19500 1.000 28.18078 380 ASP A CA 1
ATOM 5143 C C . ASP A 1 380 ? 35.87200 6.92900 12.59300 1.000 27.13533 380 ASP A C 1
ATOM 5144 O O . ASP A 1 380 ? 34.97800 7.76300 12.42800 1.000 24.02086 380 ASP A O 1
ATOM 5153 N N . ARG A 1 381 ? 37.14300 7.15400 12.25600 1.000 29.95329 381 ARG A N 1
ATOM 5154 C CA . ARG A 1 381 ? 37.59600 8.41700 11.66700 1.000 27.36717 381 ARG A CA 1
ATOM 5155 C C . ARG A 1 381 ? 37.23400 9.60900 12.56100 1.000 29.28819 381 ARG A C 1
ATOM 5156 O O . ARG A 1 381 ? 36.53500 10.54100 12.15700 1.000 26.41847 381 ARG A O 1
ATOM 5177 N N . VAL A 1 382 ? 37.72300 9.55300 13.79800 1.000 26.48274 382 VAL A N 1
ATOM 5178 C CA . VAL A 1 382 ? 37.53800 10.61000 14.79000 1.000 24.57120 382 VAL A CA 1
ATOM 5179 C C . VAL A 1 382 ? 38.85400 11.35600 14.97400 1.000 27.44549 382 VAL A C 1
ATOM 5180 O O . VAL A 1 382 ? 39.89500 10.73500 15.22000 1.000 31.33721 382 VAL A O 1
ATOM 5193 N N . ASN A 1 383 ? 38.81300 12.68600 14.84200 1.000 26.44569 383 ASN A N 1
ATOM 5194 C CA . ASN A 1 383 ? 40.01200 13.52500 14.95700 1.000 29.41694 383 ASN A CA 1
ATOM 5195 C C . ASN A 1 383 ? 39.64700 14.81800 15.69200 1.000 26.31939 383 ASN A C 1
ATOM 5196 O O . ASN A 1 383 ? 39.24400 15.81500 15.08200 1.000 30.42797 383 ASN A O 1
ATOM 5207 N N . ILE A 1 384 ? 39.80200 14.78600 17.01200 1.000 27.80075 384 ILE A N 1
ATOM 5208 C CA . ILE A 1 384 ? 39.56700 15.92500 17.89300 1.000 29.97022 384 ILE A CA 1
ATOM 5209 C C . ILE A 1 384 ? 40.90900 16.25700 18.53200 1.000 34.28769 384 ILE A C 1
ATOM 5210 O O . ILE A 1 384 ? 41.53700 15.39000 19.15100 1.000 34.74183 384 ILE A O 1
ATOM 5226 N N . LYS A 1 385 ? 41.37300 17.46600 18.25300 1.000 31.72437 385 LYS A N 1
ATOM 5227 C CA . LYS A 1 385 ? 42.67700 17.93900 18.76300 1.000 36.93493 385 LYS A CA 1
ATOM 5228 C C . LYS A 1 385 ? 42.43700 18.74600 20.02400 1.000 37.37224 385 LYS A C 1
ATOM 5229 O O . LYS A 1 385 ? 41.34200 19.22300 20.21400 1.000 36.49229 385 LYS A O 1
ATOM 5248 N N . GLY A 1 386 ? 43.44200 18.92400 20.84800 1.000 38.76683 386 GLY A N 1
ATOM 5249 C CA . GLY A 1 386 ? 43.22900 19.82700 21.98900 1.000 37.48510 386 GLY A CA 1
ATOM 5250 C C . GLY A 1 386 ? 42.77100 19.06800 23.20100 1.000 36.69976 386 GLY A C 1
ATOM 5251 O O . GLY A 1 386 ? 42.65600 19.66000 24.25400 1.000 38.57277 386 GLY A O 1
ATOM 5255 N N . GLY A 1 387 ? 42.52200 17.78600 23.03500 1.000 37.62249 387 GLY A N 1
ATOM 5256 C CA . GLY A 1 387 ? 42.09400 17.02300 24.19600 1.000 35.11510 387 GLY A CA 1
ATOM 5257 C C . GLY A 1 387 ? 42.54600 15.57700 24.17200 1.000 32.38267 387 GLY A C 1
ATOM 5258 O O . GLY A 1 387 ? 42.90900 15.02300 23.12600 1.000 34.85119 387 GLY A O 1
ATOM 5262 N N . LYS A 1 388 ? 42.50900 14.97000 25.35900 1.000 32.41795 388 LYS A N 1
ATOM 5263 C CA . LYS A 1 388 ? 42.86500 13.57900 25.60900 1.000 34.30734 388 LYS A CA 1
ATOM 5264 C C . LYS A 1 388 ? 41.59300 12.72300 25.74300 1.000 33.43732 388 LYS A C 1
ATOM 5265 O O . LYS A 1 388 ? 40.47000 13.23400 25.72900 1.000 34.61931 388 LYS A O 1
ATOM 5284 N N . ALA A 1 389 ? 41.76900 11.40100 25.84900 1.000 29.76071 389 ALA A N 1
ATOM 5285 C CA . ALA A 1 389 ? 40.65700 10.45500 25.93500 1.000 32.60854 389 ALA A CA 1
ATOM 5286 C C . ALA A 1 389 ? 40.72800 9.69800 27.25500 1.000 37.88983 389 ALA A C 1
ATOM 5287 O O . ALA A 1 389 ? 41.79500 9.20000 27.63100 1.000 35.78755 389 ALA A O 1
ATOM 5294 N N . THR A 1 390 ? 39.60100 9.63500 27.96500 1.000 32.89976 390 THR A N 1
ATOM 5295 C CA . THR A 1 390 ? 39.48300 8.88700 29.21300 1.000 33.18677 390 THR A CA 1
ATOM 5296 C C . THR A 1 390 ? 38.38500 7.84400 29.05100 1.000 33.67432 390 THR A C 1
ATOM 5297 O O . THR A 1 390 ? 37.25700 8.18200 28.67900 1.000 32.29296 390 THR A O 1
ATOM 5308 N N . CYS A 1 391 ? 38.71100 6.58100 29.32500 1.000 31.96829 391 CYS A N 1
ATOM 5309 C CA . CYS A 1 391 ? 37.79200 5.47900 29.05500 1.000 30.63717 391 CYS A CA 1
ATOM 5310 C C . CYS A 1 391 ? 37.79500 4.49600 30.21900 1.000 32.37067 391 CYS A C 1
ATOM 5311 O O . CYS A 1 391 ? 38.84200 3.93900 30.56400 1.000 28.78592 391 CYS A O 1
ATOM 5318 N N . THR A 1 392 ? 36.62200 4.28900 30.82000 1.000 27.87827 392 THR A N 1
ATOM 5319 C CA . THR A 1 392 ? 36.45900 3.41800 31.98100 1.000 26.55510 392 THR A CA 1
ATOM 5320 C C . THR A 1 392 ? 35.20600 2.57700 31.79600 1.000 24.60148 392 THR A C 1
ATOM 5321 O O . THR A 1 392 ? 34.11800 3.12300 31.58900 1.000 28.28606 392 THR A O 1
ATOM 5332 N N . ASN A 1 393 ? 35.36100 1.25400 31.86800 1.000 26.26195 393 ASN A N 1
ATOM 5333 C CA . ASN A 1 393 ? 34.25900 0.31000 31.67800 1.000 26.42245 393 ASN A CA 1
ATOM 5334 C C . ASN A 1 393 ? 33.63200 0.45500 30.29400 1.000 28.08440 393 ASN A C 1
ATOM 5335 O O . ASN A 1 393 ? 32.43200 0.23900 30.11100 1.000 24.25397 393 ASN A O 1
ATOM 5346 N N . ALA A 1 394 ? 34.44800 0.79100 29.30000 1.000 26.68492 394 ALA A N 1
ATOM 5347 C CA . ALA A 1 394 ? 33.98200 0.98100 27.93700 1.000 26.83251 394 ALA A CA 1
ATOM 5348 C C . ALA A 1 394 ? 34.73100 0.00900 27.04400 1.000 28.70586 394 ALA A C 1
ATOM 5349 O O . ALA A 1 394 ? 35.96600 -0.02100 27.04600 1.000 33.98271 394 ALA A O 1
ATOM 5356 N N . ASN A 1 395 ? 33.98300 -0.79300 26.29600 1.000 29.03535 395 ASN A N 1
ATOM 5357 C CA . ASN A 1 395 ? 34.57000 -1.67100 25.29300 1.000 33.22645 395 ASN A CA 1
ATOM 5358 C C . ASN A 1 395 ? 34.55000 -0.88400 23.99300 1.000 31.46012 395 ASN A C 1
ATOM 5359 O O . ASN A 1 395 ? 33.50300 -0.73300 23.35900 1.000 28.58292 395 ASN A O 1
ATOM 5370 N N . VAL A 1 396 ? 35.70800 -0.36000 23.60900 1.000 29.95794 396 VAL A N 1
ATOM 5371 C CA . VAL A 1 396 ? 35.82200 0.52400 22.46000 1.000 27.76574 396 VAL A CA 1
ATOM 5372 C C . VAL A 1 396 ? 36.52700 -0.23200 21.34500 1.000 29.56158 396 VAL A C 1
ATOM 5373 O O . VAL A 1 396 ? 37.35900 -1.11500 21.58600 1.000 31.53436 396 VAL A O 1
ATOM 5386 N N . VAL A 1 397 ? 36.18600 0.12800 20.11200 1.000 29.12040 397 VAL A N 1
ATOM 5387 C CA . VAL A 1 397 ? 36.78400 -0.43700 18.91200 1.000 31.44040 397 VAL A CA 1
ATOM 5388 C C . VAL A 1 397 ? 37.19300 0.71200 18.00600 1.000 31.82239 397 VAL A C 1
ATOM 5389 O O . VAL A 1 397 ? 36.37700 1.58900 17.70000 1.000 31.93123 397 VAL A O 1
ATOM 5402 N N . ASP A 1 398 ? 38.44300 0.68900 17.55500 1.000 39.83140 398 ASP A N 1
ATOM 5403 C CA . ASP A 1 398 ? 38.99300 1.74300 16.71700 1.000 41.11590 398 ASP A CA 1
ATOM 5404 C C . ASP A 1 398 ? 38.98300 1.30200 15.25800 1.000 41.54267 398 ASP A C 1
ATOM 5405 O O . ASP A 1 398 ? 39.45000 0.20700 14.92800 1.000 45.79922 398 ASP A O 1
ATOM 5414 N N . LYS A 1 399 ? 38.43500 2.15600 14.39600 1.000 41.24624 399 LYS A N 1
ATOM 5415 C CA . LYS A 1 399 ? 38.24900 1.87800 12.97500 1.000 45.14267 399 LYS A CA 1
ATOM 5416 C C . LYS A 1 399 ? 38.85600 3.04600 12.21000 1.000 48.09019 399 LYS A C 1
ATOM 5417 O O . LYS A 1 399 ? 38.26000 4.12800 12.15400 1.000 41.06272 399 LYS A O 1
ATOM 5436 N N . GLY A 1 400 ? 40.04000 2.84700 11.64400 1.000 54.07864 400 GLY A N 1
ATOM 5437 C CA . GLY A 1 400 ? 40.65000 3.91200 10.87900 1.000 49.47189 400 GLY A CA 1
ATOM 5438 C C . GLY A 1 400 ? 41.41600 4.86900 11.77600 1.000 45.94235 400 GLY A C 1
ATOM 5439 O O . GLY A 1 400 ? 41.82400 4.53700 12.89400 1.000 48.88636 400 GLY A O 1
ATOM 5443 N N . ALA A 1 401 ? 41.62100 6.07900 11.26400 1.000 42.00457 401 ALA A N 1
ATOM 5444 C CA . ALA A 1 401 ? 42.34600 7.09700 12.01500 1.000 39.95212 401 ALA A CA 1
ATOM 5445 C C . ALA A 1 401 ? 41.48400 7.60600 13.16400 1.000 40.32877 401 ALA A C 1
ATOM 5446 O O . ALA A 1 401 ? 40.40500 8.16300 12.94200 1.000 37.49496 401 ALA A O 1
ATOM 5453 N N A VAL A 1 402 ? 41.95400 7.40500 14.39400 0.910 38.58645 402 VAL A N 1
ATOM 5454 N N B VAL A 1 402 ? 41.96700 7.42700 14.38900 0.090 38.74177 402 VAL A N 1
ATOM 5455 C CA A VAL A 1 402 ? 41.23800 7.81900 15.59500 0.910 37.93669 402 VAL A CA 1
ATOM 5456 C CA B VAL A 1 402 ? 41.24300 7.82600 15.58800 0.090 37.95256 402 VAL A CA 1
ATOM 5457 C C A VAL A 1 402 ? 42.19400 8.60600 16.47900 0.910 36.46403 402 VAL A C 1
ATOM 5458 C C B VAL A 1 402 ? 42.19400 8.61100 16.47800 0.090 36.62255 402 VAL A C 1
ATOM 5459 O O A VAL A 1 402 ? 43.27300 8.11500 16.82700 0.910 37.74250 402 VAL A O 1
ATOM 5460 O O B VAL A 1 402 ? 43.27500 8.11900 16.82500 0.090 37.68099 402 VAL A O 1
ATOM 5485 N N . LEU A 1 403 ? 41.79800 9.82500 16.84100 1.000 33.93455 403 LEU A N 1
ATOM 5486 C CA . LEU A 1 403 ? 42.61000 10.68500 17.69100 1.000 33.73874 403 LEU A CA 1
ATOM 5487 C C . LEU A 1 403 ? 41.69000 11.55700 18.53600 1.000 36.30473 403 LEU A C 1
ATOM 5488 O O . LEU A 1 403 ? 40.89700 12.33200 17.98800 1.000 31.30683 403 LEU A O 1
ATOM 5505 N N . PRO A 1 404 ? 41.76500 11.47000 19.87200 1.000 37.38939 404 PRO A N 1
ATOM 5506 C CA . PRO A 1 404 ? 42.68900 10.63300 20.63900 1.000 35.66692 404 PRO A CA 1
ATOM 5507 C C . PRO A 1 404 ? 42.12300 9.25100 20.94700 1.000 38.78523 404 PRO A C 1
ATOM 5508 O O . PRO A 1 404 ? 40.91400 9.02300 20.83000 1.000 38.46869 404 PRO A O 1
ATOM 5519 N N . GLN A 1 405 ? 43.00500 8.33800 21.33300 1.000 36.43395 405 GLN A N 1
ATOM 5520 C CA . GLN A 1 405 ? 42.67800 6.93800 21.54700 1.000 37.33161 405 GLN A CA 1
ATOM 5521 C C . GLN A 1 405 ? 42.73200 6.62900 23.03900 1.000 37.02763 405 GLN A C 1
ATOM 5522 O O . GLN A 1 405 ? 43.43700 7.29300 23.80700 1.000 36.52087 405 GLN A O 1
ATOM 5536 N N . CYS A 1 406 ? 41.94700 5.64000 23.45400 1.000 38.34644 406 CYS A N 1
ATOM 5537 C CA . CYS A 1 406 ? 41.81000 5.35400 24.87100 1.000 46.05231 406 CYS A CA 1
ATOM 5538 C C . CYS A 1 406 ? 43.11600 4.76500 25.38600 1.000 40.09666 406 CYS A C 1
ATOM 5539 O O . CYS A 1 406 ? 43.65700 5.22400 26.38900 1.000 47.25453 406 CYS A O 1
ATOM 5546 N N . THR B 1 40 ? -20.95300 19.80800 5.24100 1.000 72.01520 40 THR B N 1
ATOM 5547 C CA . THR B 1 40 ? -21.00600 18.41700 5.76700 1.000 74.18830 40 THR B CA 1
ATOM 5548 C C . THR B 1 40 ? -20.19000 17.49500 4.85500 1.000 60.33835 40 THR B C 1
ATOM 5549 O O . THR B 1 40 ? -20.23000 17.69800 3.62500 1.000 59.85585 40 THR B O 1
ATOM 5559 N N . PRO B 1 41 ? -19.45500 16.49900 5.39800 1.000 55.22289 41 PRO B N 1
ATOM 5560 C CA . PRO B 1 41 ? -18.65400 15.58400 4.57700 1.000 49.52628 41 PRO B CA 1
ATOM 5561 C C . PRO B 1 41 ? -19.48200 14.96500 3.44100 1.000 46.20498 41 PRO B C 1
ATOM 5562 O O . PRO B 1 41 ? -20.51500 14.38400 3.72100 1.000 46.74919 41 PRO B O 1
ATOM 5573 N N . THR B 1 42 ? -19.00700 15.10800 2.20000 1.000 36.73991 42 THR B N 1
ATOM 5574 C CA . THR B 1 42 ? -19.69900 14.56500 1.03600 1.000 32.42775 42 THR B CA 1
ATOM 5575 C C . THR B 1 42 ? -19.30300 13.12100 0.76000 1.000 30.01071 42 THR B C 1
ATOM 5576 O O . THR B 1 42 ? -18.16100 12.71900 0.98400 1.000 22.48437 42 THR B O 1
ATOM 5587 N N . THR B 1 43 ? -20.26700 12.33700 0.28100 1.000 26.48007 43 THR B N 1
ATOM 5588 C CA . THR B 1 43 ? -20.04900 10.92700 -0.02100 1.000 24.19925 43 THR B CA 1
ATOM 5589 C C . THR B 1 43 ? -20.26400 10.71100 -1.51200 1.000 26.13378 43 THR B C 1
ATOM 5590 O O . THR B 1 43 ? -21.35800 10.95800 -2.03200 1.000 32.21313 43 THR B O 1
ATOM 5601 N N . VAL B 1 44 ? -19.21700 10.24900 -2.18600 1.000 20.67158 44 VAL B N 1
ATOM 5602 C CA . VAL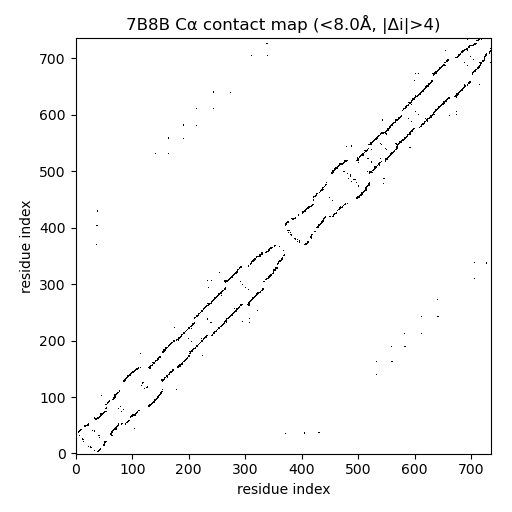 B 1 44 ? -19.25000 9.86500 -3.59000 1.000 20.04708 44 VAL B CA 1
ATOM 5603 C C . VAL B 1 44 ? -19.23600 8.34400 -3.64900 1.000 22.45466 44 VAL B C 1
ATOM 5604 O O . VAL B 1 44 ? -18.24600 7.70900 -3.27100 1.000 21.69945 44 VAL B O 1
ATOM 5617 N N . SER B 1 45 ? -20.32900 7.74900 -4.11400 1.000 21.77762 45 SER B N 1
ATOM 5618 C CA . SER B 1 45 ? -20.42900 6.30200 -4.23100 1.000 20.77733 45 SER B CA 1
ATOM 5619 C C . SER B 1 45 ? -20.12700 5.89200 -5.66600 1.000 21.37151 45 SER B C 1
ATOM 5620 O O . SER B 1 45 ? -20.57800 6.54100 -6.61300 1.000 21.05166 45 SER B O 1
ATOM 5628 N N . VAL B 1 46 ? -19.34600 4.81900 -5.82300 1.000 21.22409 46 VAL B N 1
ATOM 5629 C CA . VAL B 1 46 ? -19.03900 4.33200 -7.16500 1.000 23.45057 46 VAL B CA 1
ATOM 5630 C C . VAL B 1 46 ? -20.29800 3.83800 -7.86400 1.000 22.16836 46 VAL B C 1
ATOM 5631 O O . VAL B 1 46 ? -20.40500 3.91600 -9.09400 1.000 23.21169 46 VAL B O 1
ATOM 5644 N N . SER B 1 47 ? -21.26800 3.32900 -7.09700 1.000 21.13713 47 SER B N 1
ATOM 5645 C CA . SER B 1 47 ? -22.57100 2.97600 -7.65700 1.000 29.48308 47 SER B CA 1
ATOM 5646 C C . SER B 1 47 ? -23.18500 4.14100 -8.42000 1.000 26.47540 47 SER B C 1
ATOM 5647 O O . SER B 1 47 ? -23.73400 3.95700 -9.51300 1.000 27.15099 47 SER B O 1
ATOM 5655 N N . ASP B 1 48 ? -23.10600 5.34800 -7.85700 1.000 26.74761 48 ASP B N 1
ATOM 5656 C CA . ASP B 1 48 ? -23.67300 6.52400 -8.50500 1.000 25.86960 48 ASP B CA 1
ATOM 5657 C C . ASP B 1 48 ? -23.01500 6.82800 -9.84400 1.000 29.24999 48 ASP B C 1
ATOM 5658 O O . ASP B 1 48 ? -23.54300 7.65000 -10.60300 1.000 26.46617 48 ASP B O 1
ATOM 5667 N N . PHE B 1 49 ? -21.88900 6.18600 -10.15600 1.000 26.69376 49 PHE B N 1
ATOM 5668 C CA . PHE B 1 49 ? -21.19300 6.38500 -11.41900 1.000 26.93123 49 PHE B CA 1
ATOM 5669 C C . PHE B 1 49 ? -21.26600 5.14700 -12.30400 1.000 25.61554 49 PHE B C 1
ATOM 5670 O O . PHE B 1 49 ? -20.43300 4.97500 -13.19900 1.000 28.70945 49 PHE B O 1
ATOM 5687 N N . GLY B 1 50 ? -22.25000 4.28300 -12.06900 1.000 25.59417 50 GLY B N 1
ATOM 5688 C CA . GLY B 1 50 ? -22.50800 3.15400 -12.93500 1.000 30.38362 50 GLY B CA 1
ATOM 5689 C C . GLY B 1 50 ? -21.80700 1.86600 -12.56900 1.000 30.43524 50 GLY B C 1
ATOM 5690 O O . GLY B 1 50 ? -21.89500 0.89900 -13.33400 1.000 31.75318 50 GLY B O 1
ATOM 5694 N N . ALA B 1 51 ? -21.12300 1.81400 -11.42800 1.000 26.32269 51 ALA B N 1
ATOM 5695 C CA . ALA B 1 51 ? -20.49200 0.57300 -10.99600 1.000 24.83228 51 ALA B CA 1
ATOM 5696 C C . ALA B 1 51 ? -21.55700 -0.47500 -10.71100 1.000 26.27886 51 ALA B C 1
ATOM 5697 O O . ALA B 1 51 ? -22.45700 -0.25200 -9.89600 1.000 28.36236 51 ALA B O 1
ATOM 5704 N N . LYS B 1 52 ? -21.45000 -1.62400 -11.38000 1.000 27.71520 52 LYS B N 1
ATOM 5705 C CA . LYS B 1 52 ? -22.49200 -2.63800 -11.26400 1.000 29.47021 52 LYS B CA 1
ATOM 5706 C C . LYS B 1 52 ? -22.35200 -3.44400 -9.98000 1.000 30.19962 52 LYS B C 1
ATOM 5707 O O . LYS B 1 52 ? -23.35600 -3.76700 -9.33500 1.000 28.82430 52 LYS B O 1
ATOM 5726 N N . GLY B 1 53 ? -21.12400 -3.77700 -9.59400 1.000 25.13656 53 GLY B N 1
ATOM 5727 C CA . GLY B 1 53 ? -20.90800 -4.47700 -8.34400 1.000 25.67203 53 GLY B CA 1
ATOM 5728 C C . GLY B 1 53 ? -21.34600 -5.92300 -8.35600 1.000 29.00103 53 GLY B C 1
ATOM 5729 O O . GLY B 1 53 ? -21.70900 -6.46100 -7.30600 1.000 28.88968 53 GLY B O 1
ATOM 5733 N N . ASP B 1 54 ? -21.31000 -6.57400 -9.51700 1.000 29.34514 54 ASP B N 1
ATOM 5734 C CA . ASP B 1 54 ? -21.68200 -7.97700 -9.63400 1.000 33.51077 54 ASP B CA 1
ATOM 5735 C C . ASP B 1 54 ? -20.48000 -8.89500 -9.79100 1.000 36.72462 54 ASP B C 1
ATOM 5736 O O . ASP B 1 54 ? -20.65500 -10.11500 -9.87500 1.000 35.99250 54 ASP B O 1
ATOM 5745 N N . GLY B 1 55 ? -19.26900 -8.34400 -9.83000 1.000 32.57367 55 GLY B N 1
ATOM 5746 C CA . GLY B 1 55 ? -18.07400 -9.13200 -10.03600 1.000 36.54197 55 GLY B CA 1
ATOM 5747 C C . GLY B 1 55 ? -17.84400 -9.61200 -11.45200 1.000 38.49582 55 GLY B C 1
ATOM 5748 O O . GLY B 1 55 ? -16.79700 -10.21500 -11.71600 1.000 39.23565 55 GLY B O 1
ATOM 5752 N N . LYS B 1 56 ? -18.77600 -9.37200 -12.37300 1.000 36.54704 56 LYS B N 1
ATOM 5753 C CA . LYS B 1 56 ? -18.61800 -9.75900 -13.77300 1.000 38.27214 56 LYS B CA 1
ATOM 5754 C C . LYS B 1 56 ? -18.57000 -8.58400 -14.73500 1.000 32.79192 56 LYS B C 1
ATOM 5755 O O . LYS B 1 56 ? -17.80500 -8.61900 -15.69600 1.000 34.15116 56 LYS B O 1
ATOM 5774 N N . THR B 1 57 ? -19.36200 -7.54400 -14.49700 1.000 34.23459 57 THR B N 1
ATOM 5775 C CA . THR B 1 57 ? -19.25400 -6.33400 -15.30100 1.000 29.82477 57 THR B CA 1
ATOM 5776 C C . THR B 1 57 ? -17.98200 -5.57900 -14.93700 1.000 33.94583 57 THR B C 1
ATOM 5777 O O . THR B 1 57 ? -17.63700 -5.44600 -13.76000 1.000 33.77195 57 THR B O 1
ATOM 5788 N N . ASP B 1 58 ? -17.27800 -5.09100 -15.95600 1.000 28.42582 58 ASP B N 1
ATOM 5789 C CA . ASP B 1 58 ? -16.08600 -4.28800 -15.72300 1.000 31.01558 58 ASP B CA 1
ATOM 5790 C C . ASP B 1 58 ? -16.48800 -2.92300 -15.17700 1.000 31.61888 58 ASP B C 1
ATOM 5791 O O . ASP B 1 58 ? -17.15600 -2.14200 -15.86300 1.000 29.36654 58 ASP B O 1
ATOM 5800 N N . ASP B 1 59 ? -16.07700 -2.63600 -13.94200 1.000 27.44761 59 ASP B N 1
ATOM 5801 C CA . ASP B 1 59 ? -16.43700 -1.40400 -13.25500 1.000 26.36599 59 ASP B CA 1
ATOM 5802 C C . ASP B 1 59 ? -15.28900 -0.40000 -13.21400 1.000 25.84109 59 ASP B C 1
ATOM 5803 O O . ASP B 1 59 ? -15.33100 0.54500 -12.42000 1.000 25.25362 59 ASP B O 1
ATOM 5812 N N . THR B 1 60 ? -14.26600 -0.59000 -14.05200 1.000 26.73952 60 THR B N 1
ATOM 5813 C CA . THR B 1 60 ? -13.06900 0.24600 -13.98500 1.000 24.29317 60 THR B CA 1
ATOM 5814 C C . THR B 1 60 ? -13.39000 1.71600 -14.24400 1.000 26.05108 60 THR B C 1
ATOM 5815 O O . THR B 1 60 ? -12.98400 2.59600 -13.47400 1.000 21.96677 60 THR B O 1
ATOM 5826 N N . GLN B 1 61 ? -14.11100 2.00200 -15.33200 1.000 25.84912 61 GLN B N 1
ATOM 5827 C CA . GLN B 1 61 ? -14.37800 3.39100 -15.69400 1.000 23.45947 61 GLN B CA 1
ATOM 5828 C C . GLN B 1 61 ? -15.26400 4.08500 -14.66700 1.000 23.08426 61 GLN B C 1
ATOM 5829 O O . GLN B 1 61 ? -15.10500 5.28900 -14.42400 1.000 22.32221 61 GLN B O 1
ATOM 5843 N N . ALA B 1 62 ? -16.19900 3.35000 -14.06000 1.000 23.65116 62 ALA B N 1
ATOM 5844 C CA . ALA B 1 62 ? -16.99600 3.92200 -12.98200 1.000 24.97277 62 ALA B CA 1
ATOM 5845 C C . ALA B 1 62 ? -16.10900 4.37000 -11.82900 1.000 20.05134 62 ALA B C 1
ATOM 5846 O O . ALA B 1 62 ? -16.31200 5.45100 -11.26200 1.000 21.75109 62 ALA B O 1
ATOM 5853 N N . PHE B 1 63 ? -15.10000 3.56400 -11.49000 1.000 21.59068 63 PHE B N 1
ATOM 5854 C CA . PHE B 1 63 ? -14.17700 3.94200 -10.42600 1.000 22.87382 63 PHE B CA 1
ATOM 5855 C C . PHE B 1 63 ? -13.33000 5.14000 -10.83500 1.000 20.43272 63 PHE B C 1
ATOM 5856 O O . PHE B 1 63 ? -13.08300 6.03400 -10.02100 1.000 23.10355 63 PHE B O 1
ATOM 5873 N N . VAL B 1 64 ? -12.87800 5.17100 -12.09100 1.000 24.40923 64 VAL B N 1
ATOM 5874 C CA . VAL B 1 64 ? -12.11000 6.31300 -12.58800 1.000 17.93786 64 VAL B CA 1
ATOM 5875 C C . VAL B 1 64 ? -12.90800 7.60500 -12.42800 1.000 22.00647 64 VAL B C 1
ATOM 5876 O O . VAL B 1 64 ? -12.40300 8.61500 -11.91600 1.000 22.65410 64 VAL B O 1
ATOM 5889 N N . ASN B 1 65 ? -14.17600 7.58500 -12.84400 1.000 21.77193 65 ASN B N 1
ATOM 5890 C CA . ASN B 1 65 ? -14.97600 8.80800 -12.82000 1.000 22.83641 65 ASN B CA 1
ATOM 5891 C C . ASN B 1 65 ? -15.35300 9.20000 -11.39300 1.000 20.88455 65 ASN B C 1
ATOM 5892 O O . ASN B 1 65 ? -15.31100 10.38900 -11.03100 1.000 18.69461 65 ASN B O 1
ATOM 5903 N N . ALA B 1 66 ? -15.71100 8.21400 -10.56200 1.000 20.13129 66 ALA B N 1
ATOM 5904 C CA . ALA B 1 66 ? -15.97100 8.49300 -9.15500 1.000 18.70606 66 ALA B CA 1
ATOM 5905 C C . ALA B 1 66 ? -14.74700 9.09500 -8.48000 1.000 20.23709 66 ALA B C 1
ATOM 5906 O O . ALA B 1 66 ? -14.87000 10.01600 -7.66200 1.000 19.83069 66 ALA B O 1
ATOM 5913 N N . TRP B 1 67 ? -13.55500 8.58300 -8.80000 1.000 20.65191 67 TRP B N 1
ATOM 5914 C CA . TRP B 1 67 ? -12.34200 9.13900 -8.21700 1.000 19.77681 67 TRP B CA 1
ATOM 5915 C C . TRP B 1 67 ? -12.10900 10.56100 -8.69300 1.000 21.76634 67 TRP B C 1
ATOM 5916 O O . TRP B 1 67 ? -11.67000 11.41100 -7.91600 1.000 19.88964 67 TRP B O 1
ATOM 5937 N N . LYS B 1 68 ? -12.37400 10.84100 -9.97100 1.000 20.86614 68 LYS B N 1
ATOM 5938 C CA . LYS B 1 68 ? -12.19100 12.21200 -10.43300 1.000 23.40474 68 LYS B CA 1
ATOM 5939 C C . LYS B 1 68 ? -13.09700 13.16100 -9.66000 1.000 18.28110 68 LYS B C 1
ATOM 5940 O O . LYS B 1 68 ? -12.65700 14.23400 -9.22100 1.000 21.94495 68 LYS B O 1
ATOM 5959 N N . LYS B 1 69 ? -14.34000 12.74200 -9.40200 1.000 18.08699 69 LYS B N 1
ATOM 5960 C CA . LYS B 1 69 ? -15.24500 13.60600 -8.64500 1.000 18.98958 69 LYS B CA 1
ATOM 5961 C C . LYS B 1 69 ? -14.78400 13.77300 -7.20100 1.000 20.35743 69 LYS B C 1
ATOM 5962 O O . LYS B 1 69 ? -14.71300 14.89600 -6.68900 1.000 18.68906 69 LYS B O 1
ATOM 5981 N N . ALA B 1 70 ? -14.45600 12.66600 -6.53100 1.000 19.94844 70 ALA B N 1
ATOM 5982 C CA . ALA B 1 70 ? -14.09900 12.74200 -5.11700 1.000 18.33392 70 ALA B CA 1
ATOM 5983 C C . ALA B 1 70 ? -12.78900 13.49400 -4.91500 1.000 19.11191 70 ALA B C 1
ATOM 5984 O O . ALA B 1 70 ? -12.66200 14.29400 -3.98000 1.000 18.76916 70 ALA B O 1
ATOM 5991 N N . CYS B 1 71 ? -11.80600 13.24800 -5.78200 1.000 17.88966 71 CYS B N 1
ATOM 5992 C CA . CYS B 1 71 ? -10.50800 13.90000 -5.68100 1.000 18.97014 71 CYS B CA 1
ATOM 5993 C C . CYS B 1 71 ? -10.60500 15.38800 -5.98800 1.000 21.46063 71 CYS B C 1
ATOM 5994 O O . CYS B 1 71 ? -9.96100 16.20700 -5.32300 1.000 19.07890 71 CYS B O 1
ATOM 6001 N N . SER B 1 72 ? -11.41600 15.76100 -6.97900 1.000 20.94169 72 SER B N 1
ATOM 6002 C CA . SER B 1 72 ? -11.50200 17.16700 -7.34400 1.000 19.94417 72 SER B CA 1
ATOM 6003 C C . SER B 1 72 ? -12.44300 17.95500 -6.45100 1.000 24.61087 72 SER B C 1
ATOM 6004 O O . SER B 1 72 ? -12.39400 19.18800 -6.46500 1.000 23.78317 72 SER B O 1
ATOM 6012 N N . SER B 1 73 ? -13.27800 17.28900 -5.66800 1.000 22.20167 73 SER B N 1
ATOM 6013 C CA . SER B 1 73 ? -14.21400 18.02600 -4.85200 1.000 21.52471 73 SER B CA 1
ATOM 6014 C C . SER B 1 73 ? -13.47200 18.76800 -3.75900 1.000 26.16349 73 SER B C 1
ATOM 6015 O O . SER B 1 73 ? -12.32400 18.46300 -3.42100 1.000 19.84183 73 SER B O 1
ATOM 6023 N N . ASN B 1 74 ? -14.14600 19.72900 -3.16900 1.000 25.95253 74 ASN B N 1
ATOM 6024 C CA . ASN B 1 74 ? -13.50600 20.38400 -2.05500 1.000 27.70529 74 ASN B CA 1
ATOM 6025 C C . ASN B 1 74 ? -13.89300 19.64300 -0.78600 1.000 25.40074 74 ASN B C 1
ATOM 6026 O O . ASN B 1 74 ? -15.00200 19.11400 -0.68400 1.000 21.77002 74 ASN B O 1
ATOM 6037 N N . GLY B 1 75 ? -12.97000 19.65000 0.18300 1.000 30.75220 75 GLY B N 1
ATOM 6038 C CA . GLY B 1 75 ? -13.22400 19.16300 1.51300 1.000 30.73170 75 GLY B CA 1
ATOM 6039 C C . GLY B 1 75 ? -13.06400 17.71500 1.89100 1.000 20.63130 75 GLY B C 1
ATOM 6040 O O . GLY B 1 75 ? -12.23800 17.00600 1.34600 1.000 27.56769 75 GLY B O 1
ATOM 6044 N N . ALA B 1 76 ? -13.80000 17.31600 2.91500 1.000 18.96711 76 ALA B N 1
ATOM 6045 C CA . ALA B 1 76 ? -13.73600 15.92800 3.30200 1.000 19.05786 76 ALA B CA 1
ATOM 6046 C C . ALA B 1 76 ? -14.79200 15.14500 2.53400 1.000 20.05847 76 ALA B C 1
ATOM 6047 O O . ALA B 1 76 ? -15.98200 15.49700 2.50900 1.000 21.41451 76 ALA B O 1
ATOM 6054 N N . VAL B 1 77 ? -14.32100 14.09200 1.88400 1.000 16.30547 77 VAL B N 1
ATOM 6055 C CA . VAL B 1 77 ? -15.09600 13.29700 0.96200 1.000 17.72652 77 VAL B CA 1
ATOM 6056 C C . VAL B 1 77 ? -14.80900 11.85500 1.30800 1.000 18.49525 77 VAL B C 1
ATOM 6057 O O . VAL B 1 77 ? -13.64600 11.46900 1.47300 1.000 15.78553 77 VAL B O 1
ATOM 6070 N N . ASN B 1 78 ? -15.86400 11.08400 1.45400 1.000 16.24736 78 ASN B N 1
ATOM 6071 C CA . ASN B 1 78 ? -15.78400 9.64000 1.50500 1.000 20.61093 78 ASN B CA 1
ATOM 6072 C C . ASN B 1 78 ? -16.03500 9.12500 0.09800 1.000 20.91235 78 ASN B C 1
ATOM 6073 O O . ASN B 1 78 ? -17.08500 9.40800 -0.48500 1.000 20.67032 78 ASN B O 1
ATOM 6084 N N . LEU B 1 79 ? -15.08700 8.36700 -0.43800 1.000 19.12156 79 LEU B N 1
ATOM 6085 C CA . LEU B 1 79 ? -15.28600 7.62400 -1.67700 1.000 19.60088 79 LEU B CA 1
ATOM 6086 C C . LEU B 1 79 ? -15.66000 6.19900 -1.28600 1.000 17.78604 79 LEU B C 1
ATOM 6087 O O . LEU B 1 79 ? -14.81900 5.44100 -0.79200 1.000 17.01456 79 LEU B O 1
ATOM 6103 N N . LEU B 1 80 ? -16.92300 5.84200 -1.50100 1.000 20.61034 80 LEU B N 1
ATOM 6104 C CA . LEU B 1 80 ? -17.51400 4.64300 -0.92300 1.000 19.42213 80 LEU B CA 1
ATOM 6105 C C . LEU B 1 80 ? -17.55000 3.50000 -1.93000 1.000 20.42095 80 LEU B C 1
ATOM 6106 O O . LEU B 1 80 ? -18.03800 3.66600 -3.05300 1.000 20.36831 80 LEU B O 1
ATOM 6122 N N . VAL B 1 81 ? -17.03100 2.34700 -1.51800 1.000 19.2906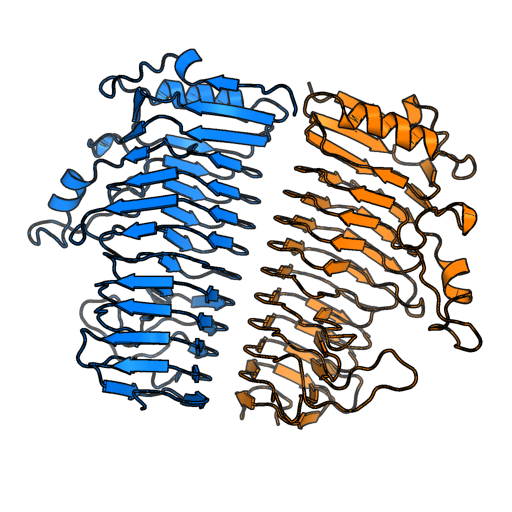8 81 VAL B N 1
ATOM 6123 C CA . VAL B 1 81 ? -17.21400 1.08300 -2.22700 1.000 19.36555 81 VAL B CA 1
ATOM 6124 C C . VAL B 1 81 ? -18.19100 0.25100 -1.40200 1.000 19.36397 81 VAL B C 1
ATOM 6125 O O . VAL B 1 81 ? -17.78600 -0.36400 -0.40400 1.000 18.29335 81 VAL B O 1
ATOM 6138 N N . PRO B 1 82 ? -19.47400 0.22100 -1.76500 1.000 20.54036 82 PRO B N 1
ATOM 6139 C CA . PRO B 1 82 ? -20.49300 -0.33600 -0.86300 1.000 23.74273 82 PRO B CA 1
ATOM 6140 C C . PRO B 1 82 ? -20.22800 -1.78400 -0.47000 1.000 20.63784 82 PRO B C 1
ATOM 6141 O O . PRO B 1 82 ? -19.80200 -2.60800 -1.28300 1.000 20.77529 82 PRO B O 1
ATOM 6152 N N . LYS B 1 83 ? -20.48500 -2.07500 0.80400 1.000 21.88931 83 LYS B N 1
ATOM 6153 C CA . LYS B 1 83 ? -20.37300 -3.42500 1.34100 1.000 25.43877 83 LYS B CA 1
ATOM 6154 C C . LYS B 1 83 ? -21.31500 -4.38100 0.61600 1.000 28.15308 83 LYS B C 1
ATOM 6155 O O . LYS B 1 83 ? -22.41400 -4.00900 0.19400 1.000 26.37513 83 LYS B O 1
ATOM 6174 N N . GLY B 1 84 ? -20.87400 -5.63000 0.47600 1.000 28.24509 84 GLY B N 1
ATOM 6175 C CA . GLY B 1 84 ? -21.70100 -6.68200 -0.07700 1.000 29.02483 84 GLY B CA 1
ATOM 6176 C C . GLY B 1 84 ? -21.70400 -6.79400 -1.58300 1.000 27.87389 84 GLY B C 1
ATOM 6177 O O . GLY B 1 84 ? -22.47000 -7.60100 -2.12400 1.000 35.11223 84 GLY B O 1
ATOM 6181 N N . ASN B 1 85 ? -20.88700 -6.01100 -2.28000 1.000 31.47191 85 ASN B N 1
ATOM 6182 C CA . ASN B 1 85 ? -20.74800 -6.11000 -3.72300 1.000 29.07741 85 ASN B CA 1
ATOM 6183 C C . ASN B 1 85 ? -19.30000 -6.42100 -4.08200 1.000 30.55925 85 ASN B C 1
ATOM 6184 O O . ASN B 1 85 ? -18.37800 -6.19700 -3.29100 1.000 26.13893 85 ASN B O 1
ATOM 6195 N N . THR B 1 86 ? -19.11000 -6.94800 -5.28800 1.000 29.76465 86 THR B N 1
ATOM 6196 C CA . THR B 1 86 ? -17.79100 -7.24900 -5.82800 1.000 29.17192 86 THR B CA 1
ATOM 6197 C C . THR B 1 86 ? -17.59000 -6.43600 -7.09600 1.000 27.22655 86 THR B C 1
ATOM 6198 O O . THR B 1 86 ? -18.42800 -6.47700 -8.00200 1.000 32.38781 86 THR B O 1
ATOM 6209 N N . TYR B 1 87 ? -16.48100 -5.70500 -7.16500 1.000 24.30891 87 TYR B N 1
ATOM 6210 C CA . TYR B 1 87 ? -16.22900 -4.77400 -8.25900 1.000 23.56435 87 TYR B CA 1
ATOM 6211 C C . TYR B 1 87 ? -15.02100 -5.25700 -9.04900 1.000 25.22260 87 TYR B C 1
ATOM 6212 O O . TYR B 1 87 ? -13.88800 -5.20800 -8.55600 1.000 21.09235 87 TYR B O 1
ATOM 6230 N N . LEU B 1 88 ? -15.27100 -5.72400 -10.26900 1.000 26.29602 88 LEU B N 1
ATOM 6231 C CA . LEU B 1 88 ? -14.20900 -6.17200 -11.15800 1.000 25.13056 88 LEU B CA 1
ATOM 6232 C C . LEU B 1 88 ? -13.48800 -4.96700 -11.74400 1.000 24.97741 88 LEU B C 1
ATOM 6233 O O . LEU B 1 88 ? -14.11900 -4.06400 -12.30200 1.000 21.72884 88 LEU B O 1
ATOM 6249 N N . LEU B 1 89 ? -12.16400 -4.95700 -11.62100 1.000 20.32952 89 LEU B N 1
ATOM 6250 C CA . LEU B 1 89 ? -11.35600 -3.81100 -12.00300 1.000 22.72221 89 LEU B CA 1
ATOM 6251 C C . LEU B 1 89 ? -10.17300 -4.25400 -12.84600 1.000 23.07253 89 LEU B C 1
ATOM 6252 O O . LEU B 1 89 ? -9.49500 -5.23200 -12.51800 1.000 21.86032 89 LEU B O 1
ATOM 6268 N N . LYS B 1 90 ? -9.92300 -3.52400 -13.92600 1.000 20.09483 90 LYS B N 1
ATOM 6269 C CA . LYS B 1 90 ? -8.63500 -3.60000 -14.59800 1.000 23.64906 90 LYS B CA 1
ATOM 6270 C C . LYS B 1 90 ? -7.61500 -2.88300 -13.71900 1.000 22.74279 90 LYS B C 1
ATOM 6271 O O . LYS B 1 90 ? -7.88000 -2.53300 -12.56500 1.000 19.17206 90 LYS B O 1
ATOM 6290 N N A SER B 1 91 ? -6.42400 -2.65500 -14.26300 0.630 22.72134 91 SER B N 1
ATOM 6291 N N B SER B 1 91 ? -6.42600 -2.65300 -14.26400 0.370 22.75239 91 SER B N 1
ATOM 6292 C CA A SER B 1 91 ? -5.46700 -1.79600 -13.58500 0.630 24.53780 91 SER B CA 1
ATOM 6293 C CA B SER B 1 91 ? -5.46800 -1.79500 -13.58600 0.370 24.51034 91 SER B CA 1
ATOM 6294 C C A SER B 1 91 ? -6.01000 -0.37400 -13.53500 0.630 23.67329 91 SER B C 1
ATOM 6295 C C B SER B 1 91 ? -6.00500 -0.37100 -13.53800 0.370 23.67832 91 SER B C 1
ATOM 6296 O O A SER B 1 91 ? -6.65500 0.09400 -14.47700 0.630 23.90156 91 SER B O 1
ATOM 6297 O O B SER B 1 91 ? -6.63900 0.10200 -14.48500 0.370 23.90600 91 SER B O 1
ATOM 6312 N N . ILE B 1 92 ? -5.76200 0.31100 -12.42300 1.000 23.08722 92 ILE B N 1
ATOM 6313 C CA . ILE B 1 92 ? -6.33800 1.63200 -12.20400 1.000 21.66206 92 ILE B CA 1
ATOM 6314 C C . ILE B 1 92 ? -5.37200 2.48400 -11.39300 1.000 23.57825 92 ILE B C 1
ATOM 6315 O O . ILE B 1 92 ? -4.77700 2.02800 -10.40800 1.000 19.56602 92 ILE B O 1
ATOM 6332 N N . GLN B 1 93 ? -5.21200 3.72600 -11.84100 1.000 21.81293 93 GLN B N 1
ATOM 6333 C CA . GLN B 1 93 ? -4.36900 4.71800 -11.19100 1.000 25.79442 93 GLN B CA 1
ATOM 6334 C C . GLN B 1 93 ? -5.26100 5.82100 -10.64100 1.000 22.52141 93 GLN B C 1
ATOM 6335 O O . GLN B 1 93 ? -5.96500 6.49500 -11.40100 1.000 21.29945 93 GLN B O 1
ATOM 6349 N N . LEU B 1 94 ? -5.23200 5.99700 -9.32800 1.000 18.64244 94 LEU B N 1
ATOM 6350 C CA . LEU B 1 94 ? -5.96600 7.05300 -8.64600 1.000 19.45221 94 LEU B CA 1
ATOM 6351 C C . LEU B 1 94 ? -4.92300 8.09100 -8.24600 1.000 18.95120 94 LEU B C 1
ATOM 6352 O O . LEU B 1 94 ? -4.21000 7.92200 -7.25300 1.000 15.35241 94 LEU B O 1
ATOM 6368 N N A THR B 1 95 ? -4.81800 9.14700 -9.04400 0.804 19.35689 95 THR B N 1
ATOM 6369 N N B THR B 1 95 ? -4.71800 9.14700 -9.04400 0.196 19.58879 95 THR B N 1
ATOM 6370 C CA A THR B 1 95 ? -3.72000 10.09700 -8.96200 0.804 20.03521 95 THR B CA 1
ATOM 6371 C CA B THR B 1 95 ? -3.62000 10.09700 -8.96200 0.196 20.00164 95 THR B CA 1
ATOM 6372 C C A THR B 1 95 ? -4.18400 11.40000 -8.33200 0.804 20.92949 95 THR B C 1
ATOM 6373 C C B THR B 1 95 ? -4.08400 11.40000 -8.33200 0.196 20.90650 95 THR B C 1
ATOM 6374 O O A THR B 1 95 ? -5.28200 11.88800 -8.62200 0.804 19.47175 95 THR B O 1
ATOM 6375 O O B THR B 1 95 ? -5.18200 11.88800 -8.62200 0.196 19.65986 95 THR B O 1
ATOM 6396 N N . GLY B 1 96 ? -3.34100 11.95500 -7.46800 1.000 18.18311 96 GLY B N 1
ATOM 6397 C CA . GLY B 1 96 ? -3.55900 13.27000 -6.92000 1.000 21.03351 96 GLY B CA 1
ATOM 6398 C C . GLY B 1 96 ? -2.63800 14.28700 -7.56300 1.000 19.59240 96 GLY B C 1
ATOM 6399 O O . GLY B 1 96 ? -2.12100 14.07000 -8.66300 1.000 23.80996 96 GLY B O 1
ATOM 6404 N N . PRO B 1 97 ? -2.42100 15.43600 -6.90000 1.000 20.64365 97 PRO B N 1
ATOM 6405 C CA . PRO B 1 97 ? -2.98300 15.82100 -5.60200 1.000 20.80365 97 PRO B CA 1
ATOM 6406 C C . PRO B 1 97 ? -4.47600 16.08700 -5.70000 1.000 21.46305 97 PRO B C 1
ATOM 6407 O O . PRO B 1 97 ? -4.98400 16.30800 -6.79800 1.000 21.69479 97 PRO B O 1
ATOM 6418 N N . CYS B 1 98 ? -5.16800 16.07300 -4.56600 1.000 21.78888 98 CYS B N 1
ATOM 6419 C CA . CYS B 1 98 ? -6.60700 16.25400 -4.55700 1.000 21.31941 98 CYS B CA 1
ATOM 6420 C C . CYS B 1 98 ? -6.98100 17.49600 -3.76700 1.000 21.89367 98 CYS B C 1
ATOM 6421 O O . CYS B 1 98 ? -6.29000 17.88600 -2.82100 1.000 19.75009 98 CYS B O 1
ATOM 6428 N N . ASN B 1 99 ? -8.09600 18.10800 -4.16200 1.000 19.70473 99 ASN B N 1
ATOM 6429 C CA . ASN B 1 99 ? -8.58400 19.27200 -3.44100 1.000 24.60066 99 ASN B CA 1
ATOM 6430 C C . ASN B 1 99 ? -9.23000 18.85500 -2.13300 1.000 20.59463 99 ASN B C 1
ATOM 6431 O O . ASN B 1 99 ? -9.27200 19.64000 -1.18000 1.000 24.62420 99 ASN B O 1
ATOM 6442 N N . SER B 1 100 ? -9.73600 17.63100 -2.08600 1.000 20.52159 100 SER B N 1
ATOM 6443 C CA . SER B 1 100 ? -10.43400 17.09000 -0.93600 1.000 18.26744 100 SER B CA 1
ATOM 6444 C C . SER B 1 100 ? -9.46400 16.45500 0.05800 1.000 16.46432 100 SER B C 1
ATOM 6445 O O . SER B 1 100 ? -8.31400 16.14400 -0.26200 1.000 12.54953 100 SER B O 1
ATOM 6453 N N . ILE B 1 101 ? -9.94900 16.27200 1.28300 1.000 14.97364 101 ILE B N 1
ATOM 6454 C CA . ILE B 1 101 ? -9.36700 15.31800 2.22100 1.000 15.10242 101 ILE B CA 1
ATOM 6455 C C . ILE B 1 101 ? -10.15300 14.02100 2.06500 1.000 17.12931 101 ILE B C 1
ATOM 6456 O O . ILE B 1 101 ? -11.31000 13.93000 2.48300 1.000 17.56757 101 ILE B O 1
ATOM 6472 N N . LEU B 1 102 ? -9.52400 13.01600 1.46300 1.000 17.61055 102 LEU B N 1
ATOM 6473 C CA . LEU B 1 102 ? -10.22200 11.84000 0.96300 1.000 17.31089 102 LEU B CA 1
ATOM 6474 C C . LEU B 1 102 ? -10.11100 10.67600 1.93900 1.000 16.11020 102 LEU B C 1
ATOM 6475 O O . LEU B 1 102 ? -9.01100 10.32300 2.37600 1.000 15.65380 102 LEU B O 1
ATOM 6491 N N . THR B 1 103 ? -11.25500 10.08400 2.27300 1.000 15.42414 103 THR B N 1
ATOM 6492 C CA . THR B 1 103 ? -11.31900 8.78400 2.93200 1.000 15.68605 103 THR B CA 1
ATOM 6493 C C . THR B 1 103 ? -11.93200 7.80600 1.93800 1.000 17.01879 103 THR B C 1
ATOM 6494 O O . THR B 1 103 ? -13.11400 7.92000 1.59700 1.000 15.57173 103 THR B O 1
ATOM 6505 N N . VAL B 1 104 ? -11.13500 6.85000 1.47400 1.000 13.63705 104 VAL B N 1
ATOM 6506 C CA . VAL B 1 104 ? -11.61800 5.81600 0.56500 1.000 14.47409 104 VAL B CA 1
ATOM 6507 C C . VAL B 1 104 ? -12.14000 4.66300 1.41200 1.000 14.44985 104 VAL B C 1
ATOM 6508 O O . VAL B 1 104 ? -11.37200 3.98300 2.09800 1.000 15.21249 104 VAL B O 1
ATOM 6521 N N . GLN B 1 105 ? -13.45100 4.45000 1.37100 1.000 13.97398 105 GLN B N 1
ATOM 6522 C CA . GLN B 1 105 ? -14.10500 3.40800 2.15700 1.000 15.84991 105 GLN B CA 1
ATOM 6523 C C . GLN B 1 105 ? -14.26600 2.18200 1.26600 1.000 17.27051 105 GLN B C 1
ATOM 6524 O O . GLN B 1 105 ? -15.24900 2.04300 0.53700 1.000 16.90728 105 GLN B O 1
ATOM 6538 N N . ILE B 1 106 ? -13.28200 1.29000 1.32000 1.000 16.06921 106 ILE B N 1
ATOM 6539 C CA . ILE B 1 106 ? -13.35900 0.01700 0.58800 1.000 16.14725 106 ILE B CA 1
ATOM 6540 C C . ILE B 1 106 ? -14.08000 -0.94600 1.52100 1.000 17.92226 106 ILE B C 1
ATOM 6541 O O . ILE B 1 106 ? -13.48000 -1.70900 2.27800 1.000 15.71994 106 ILE B O 1
ATOM 6557 N N . PHE B 1 107 ? -15.40900 -0.89100 1.48400 1.000 18.95272 107 PHE B N 1
ATOM 6558 C CA . PHE B 1 107 ? -16.22000 -1.75600 2.32900 1.000 19.46131 107 PHE B CA 1
ATOM 6559 C C . PHE B 1 107 ? -16.65000 -3.02800 1.61500 1.000 22.97035 107 PHE B C 1
ATOM 6560 O O . PHE B 1 107 ? -16.92500 -4.03400 2.27900 1.000 23.84127 107 PHE B O 1
ATOM 6577 N N . GLY B 1 108 ? -16.71100 -3.00500 0.28600 1.000 24.62585 108 GLY B N 1
ATOM 6578 C CA . GLY B 1 108 ? -16.95600 -4.19000 -0.50700 1.000 22.65729 108 GLY B CA 1
ATOM 6579 C C . GLY B 1 108 ? -15.66500 -4.84800 -0.94800 1.000 23.06256 108 GLY B C 1
ATOM 6580 O O . GLY B 1 108 ? -14.60300 -4.66300 -0.34900 1.000 21.83662 108 GLY B O 1
ATOM 6584 N N . THR B 1 109 ? -15.76100 -5.62600 -2.02100 1.000 23.09183 109 THR B N 1
ATOM 6585 C CA . THR B 1 109 ? -14.63900 -6.40900 -2.52300 1.000 24.18062 109 THR B CA 1
ATOM 6586 C C . THR B 1 109 ? -14.21400 -5.89800 -3.89400 1.000 21.82413 109 THR B C 1
ATOM 6587 O O . THR B 1 109 ? -15.05100 -5.73600 -4.78800 1.000 25.28701 109 THR B O 1
ATOM 6598 N N . LEU B 1 110 ? -12.91700 -5.64500 -4.05100 1.000 19.89501 110 LEU B N 1
ATOM 6599 C CA . LEU B 1 110 ? -12.32800 -5.30500 -5.33900 1.000 20.25800 110 LEU B CA 1
ATOM 6600 C C . LEU B 1 110 ? -11.64800 -6.54300 -5.91100 1.000 21.46957 110 LEU B C 1
ATOM 6601 O O . LEU B 1 110 ? -10.81500 -7.16400 -5.24200 1.000 21.75950 110 LEU B O 1
ATOM 6617 N N . SER B 1 111 ? -12.00200 -6.89600 -7.14400 1.000 21.87569 111 SER B N 1
ATOM 6618 C CA . SER B 1 111 ? -11.56800 -8.14000 -7.76900 1.000 22.86260 111 SER B CA 1
ATOM 6619 C C . SER B 1 111 ? -10.78300 -7.82800 -9.03400 1.000 20.55408 111 SER B C 1
ATOM 6620 O O . SER B 1 111 ? -11.27600 -7.11600 -9.91400 1.000 22.18713 111 SER B O 1
ATOM 6628 N N . ALA B 1 112 ? -9.56900 -8.36300 -9.12200 1.000 19.38193 112 ALA B N 1
ATOM 6629 C CA . ALA B 1 112 ? -8.67300 -8.02900 -10.21900 1.000 24.13003 112 ALA B CA 1
ATOM 6630 C C . ALA B 1 112 ? -8.98200 -8.85000 -11.46000 1.000 26.09381 112 ALA B C 1
ATOM 6631 O O . ALA B 1 112 ? -9.22400 -10.05800 -11.38200 1.000 24.66057 112 ALA B O 1
ATOM 6638 N N . SER B 1 113 ? -8.98100 -8.18300 -12.61000 1.000 23.42141 113 SER B N 1
ATOM 6639 C CA . SER B 1 113 ? -8.93900 -8.89900 -13.87100 1.000 30.55311 113 SER B CA 1
ATOM 6640 C C . SER B 1 113 ? -7.68100 -9.76500 -13.91400 1.000 31.10922 113 SER B C 1
ATOM 6641 O O . SER B 1 113 ? -6.61700 -9.36400 -13.43800 1.000 26.65635 113 SER B O 1
ATOM 6649 N N . GLN B 1 114 ? -7.85200 -10.91800 -14.52500 1.000 33.23024 114 GLN B N 1
ATOM 6650 C CA . GLN B 1 114 ? -6.76500 -11.87300 -14.77900 1.000 33.37692 114 GLN B CA 1
ATOM 6651 C C . GLN B 1 114 ? -6.20100 -11.66000 -16.18700 1.000 34.46834 114 GLN B C 1
ATOM 6652 O O . GLN B 1 114 ? -5.24600 -12.31600 -16.50600 1.000 36.61250 114 GLN B O 1
ATOM 6666 N N . LYS B 1 115 ? -6.72600 -10.74700 -16.97700 1.000 33.13683 115 LYS B N 1
ATOM 6667 C CA . LYS B 1 115 ? -6.22000 -10.56000 -18.35500 1.000 39.76410 115 LYS B CA 1
ATOM 6668 C C . LYS B 1 115 ? -4.98000 -9.65500 -18.35700 1.000 34.06841 115 LYS B C 1
ATOM 6669 O O . LYS B 1 115 ? -5.09900 -8.53900 -17.93600 1.000 30.70012 115 LYS B O 1
ATOM 6688 N N . ARG B 1 116 ? -3.82800 -10.13200 -18.82500 1.000 35.93995 116 ARG B N 1
ATOM 6689 C CA . ARG B 1 116 ? -2.58600 -9.33700 -18.86200 1.000 35.69183 116 ARG B CA 1
ATOM 6690 C C . ARG B 1 116 ? -2.81600 -8.05900 -19.67700 1.000 32.62633 116 ARG B C 1
ATOM 6691 O O . ARG B 1 116 ? -2.18600 -7.09400 -19.31100 1.000 26.46597 116 ARG B O 1
ATOM 6712 N N . SER B 1 117 ? -3.71400 -8.04700 -20.67400 1.000 31.22864 117 SER B N 1
ATOM 6713 C CA . SER B 1 117 ? -3.98300 -6.85000 -21.44500 1.000 34.10290 117 SER B CA 1
ATOM 6714 C C . SER B 1 117 ? -4.78400 -5.82700 -20.65600 1.000 30.13481 117 SER B C 1
ATOM 6715 O O . SER B 1 117 ? -4.87900 -4.67200 -21.09000 1.000 32.25574 117 SER B O 1
ATOM 6723 N N . ASP B 1 118 ? -5.34100 -6.21000 -19.50600 1.000 26.77675 118 ASP B N 1
ATOM 6724 C CA . ASP B 1 118 ? -6.06600 -5.27400 -18.65800 1.000 29.26106 118 ASP B CA 1
ATOM 6725 C C . ASP B 1 118 ? -5.14100 -4.51100 -17.73000 1.000 31.17200 118 ASP B C 1
ATOM 6726 O O . ASP B 1 118 ? -5.61000 -3.67600 -16.95200 1.000 29.31899 118 ASP B O 1
ATOM 6735 N N . TYR B 1 119 ? -3.84400 -4.76500 -17.81400 1.000 27.88688 119 TYR B N 1
ATOM 6736 C CA . TYR B 1 119 ? -2.84600 -4.10800 -16.98700 1.000 28.93518 119 TYR B CA 1
ATOM 6737 C C . TYR B 1 119 ? -1.98200 -3.31500 -17.94600 1.000 31.24070 119 TYR B C 1
ATOM 6738 O O . TYR B 1 119 ? -1.15000 -3.88400 -18.65600 1.000 33.15829 119 TYR B O 1
ATOM 6756 N N . LYS B 1 120 ? -2.27000 -2.02600 -18.05900 1.000 32.84748 120 LYS B N 1
ATOM 6757 C CA . LYS B 1 120 ? -1.30000 -1.14200 -18.67900 1.000 34.38495 120 LYS B CA 1
ATOM 6758 C C . LYS B 1 120 ? 0.05500 -1.40200 -18.03200 1.000 37.72594 120 LYS B C 1
ATOM 6759 O O . LYS B 1 120 ? 0.93600 -2.00800 -18.65800 1.000 41.64540 120 LYS B O 1
ATOM 6778 N N . ASP B 1 121 ? 0.18300 -1.06500 -16.74600 1.000 30.10020 121 ASP B N 1
ATOM 6779 C CA . ASP B 1 121 ? 1.44800 -1.23400 -16.04200 1.000 24.39359 121 ASP B CA 1
ATOM 6780 C C . ASP B 1 121 ? 1.43600 -2.61700 -15.39700 1.000 26.88100 121 ASP B C 1
ATOM 6781 O O . ASP B 1 121 ? 0.72600 -2.86800 -14.40800 1.000 23.99122 121 ASP B O 1
ATOM 6790 N N . ILE B 1 122 ? 2.25500 -3.51200 -15.95100 1.000 24.67603 122 ILE B N 1
ATOM 6791 C CA . ILE B 1 122 ? 2.33300 -4.89400 -15.50300 1.000 23.70538 122 ILE B CA 1
ATOM 6792 C C . ILE B 1 122 ? 2.80900 -4.98900 -14.06300 1.000 21.69499 122 ILE B C 1
ATOM 6793 O O . ILE B 1 122 ? 2.65100 -6.03400 -13.43000 1.000 20.10963 122 ILE B O 1
ATOM 6809 N N . SER B 1 123 ? 3.40300 -3.92100 -13.53100 1.000 20.46459 123 SER B N 1
ATOM 6810 C CA . SER B 1 123 ? 3.84200 -3.89400 -12.14300 1.000 21.36058 123 SER B CA 1
ATOM 6811 C C . SER B 1 123 ? 2.76800 -3.42000 -11.16800 1.000 18.71968 123 SER B C 1
ATOM 6812 O O . SER B 1 123 ? 2.98400 -3.49700 -9.95400 1.000 16.39999 123 SER B O 1
ATOM 6820 N N . LYS B 1 124 ? 1.62600 -2.93000 -11.65300 1.000 20.54956 124 LYS B N 1
ATOM 6821 C CA . LYS B 1 124 ? 0.64700 -2.28000 -10.78700 1.000 20.56186 124 LYS B CA 1
ATOM 6822 C C . LYS B 1 124 ? -0.76900 -2.70500 -11.14300 1.000 19.09333 124 LYS B C 1
ATOM 6823 O O . LYS B 1 124 ? -1.15100 -2.67900 -12.31600 1.000 18.40553 124 LYS B O 1
ATOM 6842 N N . TRP B 1 125 ? -1.54800 -3.08400 -10.12800 1.000 15.39046 125 TRP B N 1
ATOM 6843 C CA . TRP B 1 125 ? -2.99000 -3.20900 -10.30400 1.000 17.43029 125 TRP B CA 1
ATOM 6844 C C . TRP B 1 125 ? -3.65400 -1.90300 -9.87500 1.000 15.94555 125 TRP B C 1
ATOM 6845 O O . TRP B 1 125 ? -3.92600 -1.03900 -10.71400 1.000 17.53585 125 TRP B O 1
ATOM 6866 N N . ILE B 1 126 ? -3.91600 -1.74600 -8.58000 1.000 15.25928 126 ILE B N 1
ATOM 6867 C CA . ILE B 1 126 ? -4.46400 -0.51100 -8.02500 1.000 13.13213 126 ILE B CA 1
ATOM 6868 C C . ILE B 1 126 ? -3.30900 0.31600 -7.47700 1.000 12.37490 126 ILE B C 1
ATOM 6869 O O . ILE B 1 126 ? -2.53200 -0.17400 -6.64800 1.000 14.09071 126 ILE B O 1
ATOM 6885 N N . MET B 1 127 ? -3.17800 1.56500 -7.92900 1.000 13.12057 127 MET B N 1
ATOM 6886 C CA . MET B 1 127 ? -2.13200 2.44300 -7.40600 1.000 15.96118 127 MET B CA 1
ATOM 6887 C C . MET B 1 127 ? -2.69900 3.81300 -7.07000 1.000 14.00762 127 MET B C 1
ATOM 6888 O O . MET B 1 127 ? -3.22200 4.50200 -7.94900 1.000 18.37971 127 MET B O 1
ATOM 6902 N N . PHE B 1 128 ? -2.56300 4.21500 -5.80800 1.000 14.68111 128 PHE B N 1
ATOM 6903 C CA . PHE B 1 128 ? -2.77300 5.59700 -5.39600 1.000 16.20982 128 PHE B CA 1
ATOM 6904 C C . PHE B 1 128 ? -1.46200 6.35300 -5.56800 1.000 15.07382 128 PHE B C 1
ATOM 6905 O O . PHE B 1 128 ? -0.41300 5.88800 -5.11300 1.000 16.33750 128 PHE B O 1
ATOM 6922 N N . ASP B 1 129 ? -1.51900 7.49900 -6.24500 1.000 12.80559 129 ASP B N 1
ATOM 6923 C CA . ASP B 1 129 ? -0.32100 8.21000 -6.69000 1.000 12.48250 129 ASP B CA 1
ATOM 6924 C C . ASP B 1 129 ? -0.43100 9.69000 -6.34400 1.000 13.60558 129 ASP B C 1
ATOM 6925 O O . ASP B 1 129 ? -1.25400 10.40600 -6.92300 1.000 16.84433 129 ASP B O 1
ATOM 6934 N N . GLY B 1 130 ? 0.39200 10.14500 -5.40200 1.000 12.92412 130 GLY B N 1
ATOM 6935 C CA . GLY B 1 130 ? 0.51200 11.56600 -5.13300 1.000 12.82492 130 GLY B CA 1
ATOM 6936 C C . GLY B 1 130 ? -0.63400 12.19400 -4.37800 1.000 14.34819 130 GLY B C 1
ATOM 6937 O O . GLY B 1 130 ? -0.93300 13.37400 -4.59000 1.000 13.78665 130 GLY B O 1
ATOM 6941 N N . VAL B 1 131 ? -1.29200 11.44200 -3.50400 1.000 13.06344 131 VAL B N 1
ATOM 6942 C CA . VAL B 1 131 ? -2.43800 11.92300 -2.74100 1.000 11.87825 131 VAL B CA 1
ATOM 6943 C C . VAL B 1 131 ? -2.00100 12.10400 -1.29400 1.000 14.35195 131 VAL B C 1
ATOM 6944 O O . VAL B 1 131 ? -1.62700 11.13100 -0.62600 1.000 13.13901 131 VAL B O 1
ATOM 6957 N N . ASN B 1 132 ? -2.04300 13.34100 -0.80800 1.000 12.56271 132 ASN B N 1
ATOM 6958 C CA . ASN B 1 132 ? -1.71000 13.61600 0.58100 1.000 14.11363 132 ASN B CA 1
ATOM 6959 C C . ASN B 1 132 ? -2.96500 13.57700 1.44500 1.000 14.13250 132 ASN B C 1
ATOM 6960 O O . ASN B 1 132 ? -4.07100 13.87000 0.98200 1.000 14.05451 132 ASN B O 1
ATOM 6971 N N . ASN B 1 133 ? -2.77500 13.20300 2.71200 1.000 13.63470 133 ASN B N 1
ATOM 6972 C CA . ASN B 1 133 ? -3.86500 13.10400 3.68500 1.000 12.56035 133 ASN B CA 1
ATOM 6973 C C . ASN B 1 133 ? -4.91600 12.09500 3.23200 1.000 14.54136 133 ASN B C 1
ATOM 6974 O O . ASN B 1 133 ? -6.11700 12.27800 3.44300 1.000 11.21913 133 ASN B O 1
ATOM 6985 N N . LEU B 1 134 ? -4.45600 11.01700 2.60800 1.000 11.77904 134 LEU B N 1
ATOM 6986 C CA . LEU B 1 134 ? -5.33700 9.96900 2.12100 1.000 11.39577 134 LEU B CA 1
ATOM 6987 C C . LEU B 1 134 ? -5.55200 8.94400 3.22400 1.000 13.17335 134 LEU B C 1
ATOM 6988 O O . LEU B 1 134 ? -4.61100 8.55800 3.92300 1.000 11.96173 134 LEU B O 1
ATOM 7004 N N . SER B 1 135 ? -6.79800 8.50700 3.37700 1.000 12.82029 135 SER B N 1
ATOM 7005 C CA . SER B 1 135 ? -7.12800 7.43000 4.29600 1.000 12.44686 135 SER B CA 1
ATOM 7006 C C . SER B 1 135 ? -7.88700 6.35300 3.54100 1.000 15.66837 135 SER B C 1
ATOM 7007 O O . SER B 1 135 ? -8.85200 6.64900 2.82900 1.000 14.85563 135 SER B O 1
ATOM 7015 N N . VAL B 1 136 ? -7.45000 5.10900 3.70000 1.000 11.59854 136 VAL B N 1
ATOM 7016 C CA . VAL B 1 136 ? -8.11300 3.95500 3.11200 1.000 11.91019 136 VAL B CA 1
ATOM 7017 C C . VAL B 1 136 ? -8.60700 3.09800 4.26400 1.000 12.38659 136 VAL B C 1
ATOM 7018 O O . VAL B 1 136 ? -7.80400 2.58700 5.05500 1.000 12.31931 136 VAL B O 1
ATOM 7031 N N . ASP B 1 137 ? -9.92300 2.94400 4.35900 1.000 14.34249 137 ASP B N 1
ATOM 7032 C CA . ASP B 1 137 ? -10.56500 2.26900 5.47700 1.000 12.88099 137 ASP B CA 1
ATOM 7033 C C . ASP B 1 137 ? -11.40800 1.13100 4.92400 1.000 15.25026 137 ASP B C 1
ATOM 7034 O O . ASP B 1 137 ? -12.37600 1.37000 4.19500 1.000 14.25839 137 ASP B O 1
ATOM 7043 N N . GLY B 1 138 ? -11.04100 -0.09700 5.26900 1.000 15.14396 138 GLY B N 1
ATOM 7044 C CA . GLY B 1 138 ? -11.82700 -1.24000 4.87100 1.000 17.13463 138 GLY B CA 1
ATOM 7045 C C . GLY B 1 138 ? -12.97800 -1.57500 5.78600 1.000 17.40666 138 GLY B C 1
ATOM 7046 O O . GLY B 1 138 ? -13.76600 -2.47100 5.46900 1.000 18.70234 138 GLY B O 1
ATOM 7050 N N . GLY B 1 139 ? -13.10400 -0.87400 6.91200 1.000 18.22351 139 GLY B N 1
ATOM 7051 C CA . GLY B 1 139 ? -14.19200 -1.11700 7.84200 1.000 18.92319 139 GLY B CA 1
ATOM 7052 C C . GLY B 1 139 ? -14.29500 -2.54100 8.33400 1.000 25.18735 139 GLY B C 1
ATOM 7053 O O . GLY B 1 139 ? -15.37800 -2.96700 8.74500 1.000 25.47832 139 GLY B O 1
ATOM 7057 N N . ASP B 1 140 ? -13.19800 -3.29600 8.28800 1.000 21.70223 140 ASP B N 1
ATOM 7058 C CA . ASP B 1 140 ? -13.12900 -4.70400 8.66900 1.000 23.50731 140 ASP B CA 1
ATOM 7059 C C . ASP B 1 140 ? -13.98900 -5.60600 7.78800 1.000 24.61626 140 ASP B C 1
ATOM 7060 O O . ASP B 1 140 ? -14.16000 -6.78900 8.10500 1.000 32.04585 140 ASP B O 1
ATOM 7069 N N . THR B 1 141 ? -14.54200 -5.08300 6.69500 1.000 23.76170 141 THR B N 1
ATOM 7070 C CA . THR B 1 141 ? -15.28300 -5.89400 5.73800 1.000 25.52634 141 THR B CA 1
ATOM 7071 C C . THR B 1 141 ? -14.70900 -5.86200 4.32900 1.000 22.08735 141 THR B C 1
ATOM 7072 O O . THR B 1 141 ? -14.92200 -6.81300 3.57400 1.000 25.76342 141 THR B O 1
ATOM 7083 N N . GLY B 1 142 ? -13.99300 -4.80500 3.95800 1.000 23.00647 142 GLY B N 1
ATOM 7084 C CA . GLY B 1 142 ? -13.50000 -4.69200 2.59900 1.000 21.06634 142 GLY B CA 1
ATOM 7085 C C . GLY B 1 142 ? -12.37400 -5.66300 2.30200 1.000 18.33800 142 GLY B C 1
ATOM 7086 O O . GLY B 1 142 ? -11.56700 -6.00900 3.16500 1.000 18.71644 142 GLY B O 1
ATOM 7090 N N . VAL B 1 143 ? -12.31700 -6.09700 1.04400 1.000 19.18231 143 VAL B N 1
ATOM 7091 C CA . VAL B 1 143 ? -11.32000 -7.05900 0.58600 1.000 19.91945 143 VAL B CA 1
ATOM 7092 C C . VAL B 1 143 ? -10.78400 -6.60300 -0.76400 1.000 15.66954 143 VAL B C 1
ATOM 7093 O O . VAL B 1 143 ? -11.55900 -6.25300 -1.66100 1.000 19.14295 143 VAL B O 1
ATOM 7106 N N . VAL B 1 144 ? -9.46200 -6.60200 -0.90700 1.000 16.97534 144 VAL B N 1
ATOM 7107 C CA . VAL B 1 144 ? -8.79400 -6.33100 -2.17400 1.000 16.50205 144 VAL B CA 1
ATOM 7108 C C . VAL B 1 144 ? -8.21100 -7.65400 -2.65500 1.000 19.47551 144 VAL B C 1
ATOM 7109 O O . VAL B 1 144 ? -7.21100 -8.13900 -2.11000 1.000 19.81407 144 VAL B O 1
ATOM 7122 N N . ASP B 1 145 ? -8.82800 -8.23600 -3.68200 1.000 20.51705 145 ASP B N 1
ATOM 7123 C CA . ASP B 1 145 ? -8.54500 -9.60100 -4.12100 1.000 24.27347 145 ASP B CA 1
ATOM 7124 C C . ASP B 1 145 ? -7.86000 -9.54600 -5.48100 1.000 21.85221 145 ASP B C 1
ATOM 7125 O O . ASP B 1 145 ? -8.47800 -9.16300 -6.47900 1.000 20.68007 145 ASP B O 1
ATOM 7134 N N . GLY B 1 146 ? -6.58800 -9.94100 -5.51900 1.000 19.05255 146 GLY B N 1
ATOM 7135 C CA . GLY B 1 146 ? -5.82500 -9.88100 -6.75100 1.000 22.58762 146 GLY B CA 1
ATOM 7136 C C . GLY B 1 146 ? -6.06000 -11.01200 -7.73000 1.000 24.28374 146 GLY B C 1
ATOM 7137 O O . GLY B 1 146 ? -5.61200 -10.90900 -8.87600 1.000 21.71785 146 GLY B O 1
ATOM 7141 N N . ASN B 1 147 ? -6.75400 -12.07500 -7.31700 1.000 25.66650 147 ASN B N 1
ATOM 7142 C CA . ASN B 1 147 ? -7.00300 -13.24000 -8.17100 1.000 28.65250 147 ASN B CA 1
ATOM 7143 C C . ASN B 1 147 ? -5.70100 -13.75000 -8.78900 1.000 28.25027 147 ASN B C 1
ATOM 7144 O O . ASN B 1 147 ? -5.60100 -13.97900 -9.99600 1.000 25.43322 147 ASN B O 1
ATOM 7155 N N . GLY B 1 148 ? -4.69300 -13.93400 -7.93700 1.000 24.23696 148 GLY B N 1
ATOM 7156 C CA . GLY B 1 148 ? -3.33200 -14.15000 -8.39600 1.000 25.13161 148 GLY B CA 1
ATOM 7157 C C . GLY B 1 148 ? -3.02200 -15.52600 -8.94600 1.000 28.24450 148 GLY B C 1
ATOM 7158 O O . GLY B 1 148 ? -1.91900 -15.72700 -9.46300 1.000 26.11510 148 GLY B O 1
ATOM 7162 N N . GLU B 1 149 ? -3.96900 -16.46400 -8.87100 1.000 29.40979 149 GLU B N 1
ATOM 7163 C CA . GLU B 1 149 ? -3.65800 -17.86800 -9.13100 1.000 31.34022 149 GLU B CA 1
ATOM 7164 C C . GLU B 1 149 ? -3.12200 -18.07200 -10.54400 1.000 33.20346 149 GLU B C 1
ATOM 7165 O O . GLU B 1 149 ? -2.09600 -18.73500 -10.73900 1.000 31.59177 149 GLU B O 1
ATOM 7177 N N . THR B 1 150 ? -3.77500 -17.46500 -11.53900 1.000 29.32330 150 THR B N 1
ATOM 7178 C CA . THR B 1 150 ? -3.30300 -17.60500 -12.91400 1.000 34.41195 150 THR B CA 1
ATOM 7179 C C . THR B 1 150 ? -1.91300 -17.01100 -13.08900 1.000 37.48077 150 THR B C 1
ATOM 7180 O O . THR B 1 150 ? -1.11800 -17.51800 -13.88900 1.000 36.97546 150 THR B O 1
ATOM 7191 N N . TRP B 1 151 ? -1.60400 -15.93600 -12.36200 1.000 30.82827 151 TRP B N 1
ATOM 7192 C CA . TRP B 1 151 ? -0.24600 -15.40500 -12.39000 1.000 26.63490 151 TRP B CA 1
ATOM 7193 C C . TRP B 1 151 ? 0.73000 -16.35800 -11.71000 1.000 28.87859 151 TRP B C 1
ATOM 7194 O O . TRP B 1 151 ? 1.87600 -16.50000 -12.15300 1.000 28.81729 151 TRP B O 1
ATOM 7215 N N . TRP B 1 152 ? 0.29500 -17.01800 -10.63200 1.000 28.91880 152 TRP B N 1
ATOM 7216 C CA . TRP B 1 152 ? 1.20000 -17.87400 -9.86800 1.000 30.53489 152 TRP B CA 1
ATOM 7217 C C . TRP B 1 152 ? 1.67200 -19.06400 -10.69300 1.000 36.20623 152 TRP B C 1
ATOM 7218 O O . TRP B 1 152 ? 2.86700 -19.37700 -10.72700 1.000 36.26067 152 TRP B O 1
ATOM 7239 N N . GLN B 1 153 ? 0.74100 -19.74800 -11.36200 1.000 34.58800 153 GLN B N 1
ATOM 7240 C CA . GLN B 1 153 ? 1.11400 -20.90700 -12.16200 1.000 46.61879 153 GLN B CA 1
ATOM 7241 C C . GLN B 1 153 ? 2.01700 -20.53100 -13.33000 1.000 45.52320 153 GLN B C 1
ATOM 7242 O O . GLN B 1 153 ? 2.74200 -21.39200 -13.84000 1.000 43.34419 153 GLN B O 1
ATOM 7256 N N . ASN B 1 154 ? 1.99400 -19.27000 -13.76100 1.000 37.25896 154 ASN B N 1
ATOM 7257 C CA . ASN B 1 154 ? 2.89400 -18.79200 -14.80100 1.000 40.09762 154 ASN B CA 1
ATOM 7258 C C . ASN B 1 154 ? 4.21000 -18.25100 -14.25600 1.000 36.97139 154 ASN B C 1
ATOM 7259 O O . ASN B 1 154 ? 5.09100 -17.90400 -15.05000 1.000 36.33596 154 ASN B O 1
ATOM 7270 N N . SER B 1 155 ? 4.37000 -18.17200 -12.93700 1.000 36.19687 155 SER B N 1
ATOM 7271 C CA . SER B 1 155 ? 5.60500 -17.65100 -12.36700 1.000 39.74682 155 SER B CA 1
ATOM 7272 C C . SER B 1 155 ? 6.73700 -18.66600 -12.47000 1.000 43.86482 155 SER B C 1
ATOM 7273 O O . SER B 1 155 ? 6.53100 -19.87300 -12.31700 1.000 46.08173 155 SER B O 1
ATOM 7281 N N . CYS B 1 156 ? 7.94600 -18.16000 -12.72500 1.000 40.64611 156 CYS B N 1
ATOM 7282 C CA . CYS B 1 156 ? 9.13200 -19.01100 -12.75500 1.000 44.27161 156 CYS B CA 1
ATOM 7283 C C . CYS B 1 156 ? 9.55700 -19.45600 -11.36300 1.000 48.01525 156 CYS B C 1
ATOM 7284 O O . CYS B 1 156 ? 10.16400 -20.52300 -11.21600 1.000 49.31077 156 CYS B O 1
ATOM 7291 N N . LYS B 1 157 ? 9.25100 -18.65900 -10.33600 1.000 44.57998 157 LYS B N 1
ATOM 7292 C CA . LYS B 1 157 ? 9.60200 -19.03200 -8.97300 1.000 42.30842 157 LYS B CA 1
ATOM 7293 C C . LYS B 1 157 ? 8.79800 -20.22100 -8.48200 1.000 48.79284 157 LYS B C 1
ATOM 7294 O O . LYS B 1 157 ? 9.21300 -20.86500 -7.50800 1.000 53.02349 157 LYS B O 1
ATOM 7313 N N . ARG B 1 158 ? 7.67200 -20.55600 -9.12100 1.000 53.56218 158 ARG B N 1
ATOM 7314 C CA . ARG B 1 158 ? 6.82300 -21.71200 -8.70100 1.000 63.37563 158 ARG B CA 1
ATOM 7315 C C . ARG B 1 158 ? 7.52200 -23.02200 -9.10800 1.000 70.57703 158 ARG B C 1
ATOM 7316 O O . ARG B 1 158 ? 7.88700 -23.80000 -8.20500 1.000 76.89851 158 ARG B O 1
ATOM 7337 N N . ASN B 1 159 ? 7.69600 -23.24200 -10.41600 1.000 69.38794 159 ASN B N 1
ATOM 7338 C CA . ASN B 1 159 ? 8.38900 -24.39300 -11.06000 1.000 79.86948 159 ASN B CA 1
ATOM 7339 C C . ASN B 1 159 ? 9.11600 -23.73700 -12.23300 1.000 73.72618 159 ASN B C 1
ATOM 7340 O O . ASN B 1 159 ? 8.41600 -23.30700 -13.17000 1.000 65.90565 159 ASN B O 1
ATOM 7351 N N . LYS B 1 160 ? 10.44800 -23.64900 -12.20300 1.000 67.85179 160 LYS B N 1
ATOM 7352 C CA . LYS B 1 160 ? 11.17000 -22.78500 -13.17800 1.000 67.25867 160 LYS B CA 1
ATOM 7353 C C . LYS B 1 160 ? 11.22900 -23.34800 -14.63500 1.000 62.77686 160 LYS B C 1
ATOM 7354 O O . LYS B 1 160 ? 12.05100 -22.89700 -15.45600 1.000 64.72130 160 LYS B O 1
ATOM 7373 N N . ALA B 1 161 ? 10.39900 -24.27900 -15.04800 1.000 60.67947 161 ALA B N 1
ATOM 7374 C CA . ALA B 1 161 ? 10.33000 -24.50700 -16.49100 1.000 67.96599 161 ALA B CA 1
ATOM 7375 C C . ALA B 1 161 ? 9.66700 -23.32700 -17.26900 1.000 70.05050 161 ALA B C 1
ATOM 7376 O O . ALA B 1 161 ? 9.39800 -23.46000 -18.47700 1.000 63.63582 161 ALA B O 1
ATOM 7383 N N . LYS B 1 162 ? 9.40900 -22.20900 -16.57600 1.000 68.45130 162 LYS B N 1
ATOM 7384 C CA . LYS B 1 162 ? 8.81800 -20.95400 -17.00200 1.000 55.45119 162 LYS B CA 1
ATOM 7385 C C . LYS B 1 162 ? 9.86500 -19.84200 -17.01900 1.000 47.90961 162 LYS B C 1
ATOM 7386 O O . LYS B 1 162 ? 10.84500 -19.89600 -16.26900 1.000 48.64372 162 LYS B O 1
ATOM 7405 N N . PRO B 1 163 ? 9.69700 -18.82700 -17.86400 1.000 44.99678 163 PRO B N 1
ATOM 7406 C CA . PRO B 1 163 ? 10.54800 -17.63900 -17.76600 1.000 48.17564 163 PRO B CA 1
ATOM 7407 C C . PRO B 1 163 ? 10.04200 -16.69200 -16.68900 1.000 36.59101 163 PRO B C 1
ATOM 7408 O O . PRO B 1 163 ? 8.85100 -16.64100 -16.37700 1.000 37.41458 163 PRO B O 1
ATOM 7419 N N . CYS B 1 164 ? 10.97500 -15.93500 -16.11700 1.000 32.17821 164 CYS B N 1
ATOM 7420 C CA . CYS B 1 164 ? 10.64700 -15.00700 -15.04100 1.000 33.33386 164 CYS B CA 1
ATOM 7421 C C . CYS B 1 164 ? 10.08700 -13.70600 -15.60900 1.000 31.40900 164 CYS B C 1
ATOM 7422 O O . CYS B 1 164 ? 10.73400 -13.05400 -16.43600 1.000 27.13259 164 CYS B O 1
ATOM 7429 N N . THR B 1 165 ? 8.88800 -13.33200 -15.16100 1.000 30.09688 165 THR B N 1
ATOM 7430 C CA . THR B 1 165 ? 8.20600 -12.12700 -15.61200 1.000 26.17309 165 THR B CA 1
ATOM 7431 C C . THR B 1 165 ? 7.66900 -11.36700 -14.40600 1.000 28.01574 165 THR B C 1
ATOM 7432 O O . THR B 1 165 ? 7.43000 -11.94100 -13.34200 1.000 27.39673 165 THR B O 1
ATOM 7443 N N . LYS B 1 166 ? 7.48800 -10.06000 -14.58300 1.000 28.37498 166 LYS B N 1
ATOM 7444 C CA . LYS B 1 166 ? 6.87800 -9.23200 -13.55200 1.000 26.69032 166 LYS B CA 1
ATOM 7445 C C . LYS B 1 166 ? 5.36100 -9.37700 -13.55200 1.000 24.84188 166 LYS B C 1
ATOM 7446 O O . LYS B 1 166 ? 4.72100 -9.38300 -14.60800 1.000 28.70297 166 LYS B O 1
ATOM 7465 N N . ALA B 1 167 ? 4.79000 -9.50900 -12.35400 1.000 23.44834 167 ALA B N 1
ATOM 7466 C CA . ALA B 1 167 ? 3.35600 -9.57300 -12.12500 1.000 23.95850 167 ALA B CA 1
ATOM 7467 C C . ALA B 1 167 ? 2.91800 -8.38300 -11.27400 1.000 22.69831 167 ALA B C 1
ATOM 7468 O O . ALA B 1 167 ? 3.72300 -7.83600 -10.51400 1.000 19.24367 167 ALA B O 1
ATOM 7475 N N . PRO B 1 168 ? 1.65700 -7.95800 -11.37700 1.000 21.03451 168 PRO B N 1
ATOM 7476 C CA . PRO B 1 168 ? 1.25500 -6.69500 -10.74100 1.000 19.50521 168 PRO B CA 1
ATOM 7477 C C . PRO B 1 168 ? 1.26000 -6.76500 -9.22100 1.000 15.65231 168 PRO B C 1
ATOM 7478 O O . PRO B 1 168 ? 0.88600 -7.77500 -8.62100 1.000 17.28038 168 PRO B O 1
ATOM 7489 N N . THR B 1 169 ? 1.69700 -5.66800 -8.60500 1.000 18.27790 169 THR B N 1
ATOM 7490 C CA . THR B 1 169 ? 1.39400 -5.42500 -7.20200 1.000 14.50189 169 THR B CA 1
ATOM 7491 C C . THR B 1 169 ? -0.08700 -5.09200 -7.06800 1.000 15.23487 169 THR B C 1
ATOM 7492 O O . THR B 1 169 ? -0.61200 -4.25300 -7.80600 1.000 15.12543 169 THR B O 1
ATOM 7503 N N . ALA B 1 170 ? -0.76600 -5.76300 -6.13700 1.000 11.90156 170 ALA B N 1
ATOM 7504 C CA . ALA B 1 170 ? -2.20600 -5.56900 -5.99000 1.000 15.35316 170 ALA B CA 1
ATOM 7505 C C . ALA B 1 170 ? -2.53700 -4.13600 -5.58800 1.000 16.01675 170 ALA B C 1
ATOM 7506 O O . ALA B 1 170 ? -3.40300 -3.49500 -6.19400 1.000 12.30943 170 ALA B O 1
ATOM 7513 N N . LEU B 1 171 ? -1.85300 -3.61300 -4.57200 1.000 13.06019 171 LEU B N 1
ATOM 7514 C CA . LEU B 1 171 ? -2.21100 -2.32900 -3.97300 1.000 11.27821 171 LEU B CA 1
ATOM 7515 C C . LEU B 1 171 ? -0.93700 -1.54800 -3.68200 1.000 12.49790 171 LEU B C 1
ATOM 7516 O O . LEU B 1 171 ? -0.14600 -1.95100 -2.82500 1.000 12.18170 171 LEU B O 1
ATOM 7532 N N . THR B 1 172 ? -0.74400 -0.43300 -4.38200 1.000 9.73244 172 THR B N 1
ATOM 7533 C CA . THR B 1 172 ? 0.42900 0.41200 -4.20900 1.000 10.86968 172 THR B CA 1
ATOM 7534 C C . THR B 1 172 ? -0.00300 1.79600 -3.74500 1.000 13.56493 172 THR B C 1
ATOM 7535 O O . THR B 1 172 ? -0.96500 2.36300 -4.27300 1.000 12.43408 172 THR B O 1
ATOM 7546 N N . PHE B 1 173 ? 0.69300 2.31600 -2.74100 1.000 11.71961 173 PHE B N 1
ATOM 7547 C CA . PHE B 1 173 ? 0.60900 3.71200 -2.33700 1.000 11.85777 173 PHE B CA 1
ATOM 7548 C C . PHE B 1 173 ? 1.94700 4.35300 -2.67400 1.000 11.66612 173 PHE B C 1
ATOM 7549 O O . PHE B 1 173 ? 2.99000 3.89000 -2.20100 1.000 10.73276 173 PHE B O 1
ATOM 7566 N N . TYR B 1 174 ? 1.91700 5.39400 -3.50400 1.000 9.86613 174 TYR B N 1
ATOM 7567 C CA . TYR B 1 174 ? 3.11500 5.97000 -4.09600 1.000 12.08048 174 TYR B CA 1
ATOM 7568 C C . TYR B 1 174 ? 3.10100 7.48100 -3.93400 1.000 11.10979 174 TYR B C 1
ATOM 7569 O O . TYR B 1 174 ? 2.11100 8.13600 -4.27800 1.000 10.26916 174 TYR B O 1
ATOM 7587 N N . ASN B 1 175 ? 4.20200 8.02700 -3.41300 1.000 11.78097 175 ASN B N 1
ATOM 7588 C CA . ASN B 1 175 ? 4.41200 9.47400 -3.31900 1.000 13.40391 175 ASN B CA 1
ATOM 7589 C C . ASN B 1 175 ? 3.26800 10.14800 -2.56100 1.000 14.79833 175 ASN B C 1
ATOM 7590 O O . ASN B 1 175 ? 2.74300 11.18500 -2.97000 1.000 12.81653 175 ASN B O 1
ATOM 7601 N N . SER B 1 176 ? 2.89000 9.55300 -1.43500 1.000 14.15073 176 SER B N 1
ATOM 7602 C CA . SER B 1 176 ? 1.79800 10.04800 -0.61000 1.000 13.30056 176 SER B CA 1
ATOM 7603 C C . SER B 1 176 ? 2.32300 10.40700 0.77300 1.000 14.04976 176 SER B C 1
ATOM 7604 O O . SER B 1 176 ? 3.12500 9.67000 1.35000 1.000 12.86885 176 SER B O 1
ATOM 7612 N N . LYS B 1 177 ? 1.86400 11.53700 1.30400 1.000 11.25257 177 LYS B N 1
ATOM 7613 C CA . LYS B 1 177 ? 2.20800 11.96200 2.65300 1.000 12.03116 177 LYS B CA 1
ATOM 7614 C C . LYS B 1 177 ? 0.97000 11.95800 3.53900 1.000 9.40735 177 LYS B C 1
ATOM 7615 O O . LYS B 1 177 ? -0.15000 12.18300 3.07000 1.000 13.56024 177 LYS B O 1
ATOM 7634 N N . SER B 1 178 ? 1.18900 11.71100 4.83000 1.000 9.13687 178 SER B N 1
ATOM 7635 C CA . SER B 1 178 ? 0.11800 11.60400 5.82000 1.000 12.01453 178 SER B CA 1
ATOM 7636 C C . SER B 1 178 ? -0.91500 10.56700 5.38200 1.000 10.64805 178 SER B C 1
ATOM 7637 O O . SER B 1 178 ? -2.09200 10.86200 5.16300 1.000 14.53784 178 SER B O 1
ATOM 7645 N N . LEU B 1 179 ? -0.44500 9.33100 5.25800 1.000 9.56645 179 LEU B N 1
ATOM 7646 C CA . LEU B 1 179 ? -1.23700 8.23300 4.72600 1.000 9.59644 179 LEU B CA 1
ATOM 7647 C C . LEU B 1 179 ? -1.73300 7.33800 5.85400 1.000 10.00991 179 LEU B C 1
ATOM 7648 O O . LEU B 1 179 ? -0.99800 7.05600 6.80300 1.000 9.02043 179 LEU B O 1
ATOM 7664 N N . ILE B 1 180 ? -2.98900 6.90600 5.75100 1.000 9.92420 180 ILE B N 1
ATOM 7665 C CA . ILE B 1 180 ? -3.57200 5.94200 6.67700 1.000 10.34392 180 ILE B CA 1
ATOM 7666 C C . ILE B 1 180 ? -4.20600 4.82000 5.86700 1.000 12.19789 180 ILE B C 1
ATOM 7667 O O . ILE B 1 180 ? -5.02800 5.07500 4.98100 1.000 10.22063 180 ILE B O 1
ATOM 7683 N N . VAL B 1 181 ? -3.82100 3.58200 6.17100 1.000 9.66358 181 VAL B N 1
ATOM 7684 C CA . VAL B 1 181 ? -4.41500 2.38400 5.58900 1.000 10.98061 181 VAL B CA 1
ATOM 7685 C C . VAL B 1 181 ? -4.80600 1.48000 6.74900 1.000 11.42473 181 VAL B C 1
ATOM 7686 O O . VAL B 1 181 ? -3.94500 1.08900 7.54700 1.000 9.46801 181 VAL B O 1
ATOM 7699 N N . LYS B 1 182 ? -6.09000 1.13900 6.84600 1.000 11.01971 182 LYS B N 1
ATOM 7700 C CA . LYS B 1 182 ? -6.54100 0.45300 8.04600 1.000 13.45653 182 LYS B CA 1
ATOM 7701 C C . LYS B 1 182 ? -7.76200 -0.41600 7.78300 1.000 11.43185 182 LYS B C 1
ATOM 7702 O O . LYS B 1 182 ? -8.54000 -0.16900 6.85800 1.000 11.24286 182 LYS B O 1
ATOM 7721 N N . ASN B 1 183 ? -7.90900 -1.44200 8.62900 1.000 13.91204 183 ASN B N 1
ATOM 7722 C CA . ASN B 1 183 ? -9.12100 -2.26000 8.72000 1.000 13.42636 183 ASN B CA 1
ATOM 7723 C C . ASN B 1 183 ? -9.46400 -2.90900 7.38200 1.000 14.08942 183 ASN B C 1
ATOM 7724 O O . ASN B 1 183 ? -10.63400 -3.08400 7.03900 1.000 14.25002 183 ASN B O 1
ATOM 7735 N N . LEU B 1 184 ? -8.43400 -3.30700 6.64000 1.000 14.16567 184 LEU B N 1
ATOM 7736 C CA . LEU B 1 184 ? -8.58800 -3.77000 5.27000 1.000 12.96060 184 LEU B CA 1
ATOM 7737 C C . LEU B 1 184 ? -7.93800 -5.13600 5.10000 1.000 18.38045 184 LEU B C 1
ATOM 7738 O O . LEU B 1 184 ? -6.95600 -5.46200 5.77100 1.000 15.69605 184 LEU B O 1
ATOM 7754 N N . LYS B 1 185 ? -8.49800 -5.93200 4.19300 1.000 14.40203 185 LYS B N 1
ATOM 7755 C CA . LYS B 1 185 ? -7.94500 -7.23100 3.83600 1.000 18.01288 185 LYS B CA 1
ATOM 7756 C C . LYS B 1 185 ? -7.49400 -7.21500 2.38300 1.000 16.97942 185 LYS B C 1
ATOM 7757 O O . LYS B 1 185 ? -8.24000 -6.78300 1.49800 1.000 14.21943 185 LYS B O 1
ATOM 7776 N N . VAL B 1 186 ? -6.26800 -7.67400 2.14600 1.000 17.73751 186 VAL B N 1
ATOM 7777 C CA . VAL B 1 186 ? -5.72100 -7.85100 0.80700 1.000 17.80568 186 VAL B CA 1
ATOM 7778 C C . VAL B 1 186 ? -5.35400 -9.32000 0.66200 1.000 17.92167 186 VAL B C 1
ATOM 7779 O O . VAL B 1 186 ? -4.60900 -9.85900 1.48800 1.000 17.97143 186 VAL B O 1
ATOM 7792 N N . ARG B 1 187 ? -5.87800 -9.96900 -0.37600 1.000 18.05484 187 ARG B N 1
ATOM 7793 C CA . ARG B 1 187 ? -5.71100 -11.40900 -0.51100 1.000 24.58210 187 ARG B CA 1
ATOM 7794 C C . ARG B 1 187 ? -5.32800 -11.78400 -1.93400 1.000 22.19044 187 ARG B C 1
ATOM 7795 O O . ARG B 1 187 ? -5.77000 -11.14900 -2.89600 1.000 22.79938 187 ARG B O 1
ATOM 7816 N N . ASN B 1 188 ? -4.48400 -12.81300 -2.04700 1.000 21.77096 188 ASN B N 1
ATOM 7817 C CA . ASN B 1 188 ? -4.19400 -13.48500 -3.31600 1.000 22.57377 188 ASN B CA 1
ATOM 7818 C C . ASN B 1 188 ? -3.70400 -12.50800 -4.38200 1.000 22.06130 188 ASN B C 1
ATOM 7819 O O . ASN B 1 188 ? -4.15300 -12.53800 -5.53000 1.000 21.20063 188 ASN B O 1
ATOM 7830 N N . ALA B 1 189 ? -2.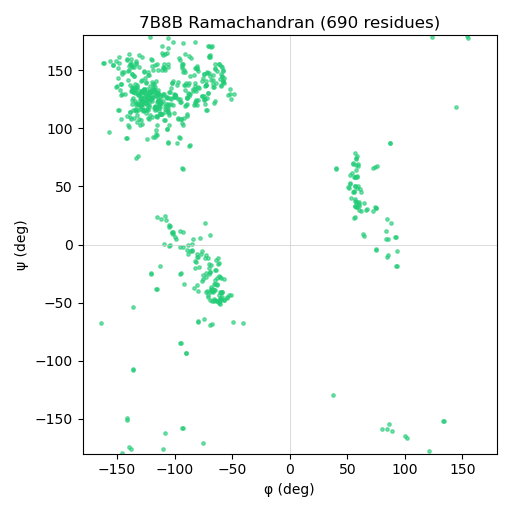78500 -11.62700 -3.99600 1.000 17.63675 189 ALA B N 1
ATOM 7831 C CA . ALA B 1 189 ? -2.20700 -10.68300 -4.94200 1.000 16.69260 189 ALA B CA 1
ATOM 7832 C C . ALA B 1 189 ? -1.51600 -11.40900 -6.09100 1.000 20.23471 189 ALA B C 1
ATOM 7833 O O . ALA B 1 189 ? -1.06000 -12.54800 -5.95700 1.000 19.56656 189 ALA B O 1
ATOM 7840 N N . GLN B 1 190 ? -1.45100 -10.72900 -7.23700 1.000 15.66746 190 GLN B N 1
ATOM 7841 C CA . GLN B 1 190 ? -0.71900 -11.26200 -8.38100 1.000 21.26574 190 GLN B CA 1
ATOM 7842 C C . GLN B 1 190 ? 0.75300 -11.46400 -8.03700 1.000 21.58135 190 GLN B C 1
ATOM 7843 O O . GLN B 1 190 ? 1.33400 -12.51500 -8.33100 1.000 20.10782 190 GLN B O 1
ATOM 7857 N N . GLN B 1 191 ? 1.37100 -10.46200 -7.41400 1.000 18.16303 191 GLN B N 1
ATOM 7858 C CA . GLN B 1 191 ? 2.70300 -10.61400 -6.84100 1.000 18.41007 191 GLN B CA 1
ATOM 7859 C C . GLN B 1 191 ? 2.72800 -9.96200 -5.46300 1.000 17.76357 191 GLN B C 1
ATOM 7860 O O . GLN B 1 191 ? 2.14900 -10.50000 -4.51500 1.000 14.96789 191 GLN B O 1
ATOM 7874 N N . ILE B 1 192 ? 3.39400 -8.81100 -5.33700 1.000 17.70402 192 ILE B N 1
ATOM 7875 C CA . ILE B 1 192 ? 3.39100 -8.09300 -4.06800 1.000 15.87531 192 ILE B CA 1
ATOM 7876 C C . ILE B 1 192 ? 1.96100 -7.72400 -3.69600 1.000 13.02757 192 ILE B C 1
ATOM 7877 O O . ILE B 1 192 ? 1.16600 -7.29800 -4.54300 1.000 15.79992 192 ILE B O 1
ATOM 7893 N N . GLN B 1 193 ? 1.62100 -7.90100 -2.41800 1.000 13.95051 193 GLN B N 1
ATOM 7894 C CA . GLN B 1 193 ? 0.26600 -7.59800 -1.95700 1.000 17.41353 193 GLN B CA 1
ATOM 7895 C C . GLN B 1 193 ? 0.07800 -6.09800 -1.74100 1.000 14.55229 193 GLN B C 1
ATOM 7896 O O . GLN B 1 193 ? -0.70100 -5.44900 -2.44500 1.000 13.35608 193 GLN B O 1
ATOM 7910 N N . ILE B 1 194 ? 0.79000 -5.53500 -0.77000 1.000 13.64116 194 ILE B N 1
ATOM 7911 C CA . ILE B 1 194 ? 0.74200 -4.11000 -0.46800 1.000 11.24400 194 ILE B CA 1
ATOM 7912 C C . ILE B 1 194 ? 2.14900 -3.55700 -0.62000 1.000 13.88981 194 ILE B C 1
ATOM 7913 O O . ILE B 1 194 ? 3.10500 -4.14300 -0.10100 1.000 12.79920 194 ILE B O 1
ATOM 7929 N N . SER B 1 195 ? 2.27800 -2.44500 -1.34100 1.000 12.09677 195 SER B N 1
ATOM 7930 C CA . SER B 1 195 ? 3.54800 -1.74400 -1.48100 1.000 12.57997 195 SER B CA 1
ATOM 7931 C C . SER B 1 195 ? 3.36500 -0.28400 -1.09600 1.000 13.11438 195 SER B C 1
ATOM 7932 O O . SER B 1 195 ? 2.39000 0.35200 -1.50500 1.000 13.97061 195 SER B O 1
ATOM 7940 N N . ILE B 1 196 ? 4.28900 0.23000 -0.29000 1.000 10.95608 196 ILE B N 1
ATOM 7941 C CA . ILE B 1 196 ? 4.29500 1.61500 0.16200 1.000 12.42504 196 ILE B CA 1
ATOM 7942 C C . ILE B 1 196 ? 5.63400 2.20800 -0.25900 1.000 10.55695 196 ILE B C 1
ATOM 7943 O O . ILE B 1 196 ? 6.68600 1.86100 0.29900 1.000 10.88885 196 ILE B O 1
ATOM 7959 N N . GLU B 1 197 ? 5.59300 3.09300 -1.25200 1.000 10.52658 197 GLU B N 1
ATOM 7960 C CA . GLU B 1 197 ? 6.77300 3.54300 -1.97400 1.000 10.35604 197 GLU B CA 1
ATOM 7961 C C . GLU B 1 197 ? 6.80200 5.06300 -2.00900 1.000 10.01812 197 GLU B C 1
ATOM 7962 O O . GLU B 1 197 ? 5.80200 5.69600 -2.36100 1.000 8.78572 197 GLU B O 1
ATOM 7974 N N . LYS B 1 198 ? 7.95100 5.63900 -1.64600 1.000 10.38670 198 LYS B N 1
ATOM 7975 C CA . LYS B 1 198 ? 8.16900 7.08800 -1.67600 1.000 13.23908 198 LYS B CA 1
ATOM 7976 C C . LYS B 1 198 ? 7.12900 7.84100 -0.84600 1.000 11.39084 198 LYS B C 1
ATOM 7977 O O . LYS B 1 198 ? 6.69300 8.93400 -1.21100 1.000 15.05778 198 LYS B O 1
ATOM 7996 N N . CYS B 1 199 ? 6.74100 7.26500 0.28800 1.000 14.77712 199 CYS B N 1
ATOM 7997 C CA . CYS B 1 199 ? 5.74800 7.85400 1.17300 1.000 11.43682 199 CYS B CA 1
ATOM 7998 C C . CYS B 1 199 ? 6.41200 8.32300 2.46500 1.000 11.91764 199 CYS B C 1
ATOM 7999 O O . CYS B 1 199 ? 7.53300 7.92600 2.78800 1.000 10.66435 199 CYS B O 1
ATOM 8007 N N . SER B 1 200 ? 5.71200 9.18300 3.20600 1.000 9.71172 200 SER B N 1
ATOM 8008 C CA . SER B 1 200 ? 6.23200 9.69300 4.46900 1.000 11.28652 200 SER B CA 1
ATOM 8009 C C . SER B 1 200 ? 5.07900 9.97000 5.42500 1.000 10.45474 200 SER B C 1
ATOM 8010 O O . SER B 1 200 ? 4.00500 10.40600 5.00200 1.000 11.03588 200 SER B O 1
ATOM 8018 N N . ASN B 1 201 ? 5.31400 9.70000 6.71200 1.000 7.55386 201 ASN B N 1
ATOM 8019 C CA . ASN B 1 201 ? 4.30700 9.81300 7.76500 1.000 10.29299 201 ASN B CA 1
ATOM 8020 C C . ASN B 1 201 ? 3.12600 8.90800 7.44000 1.000 9.05377 201 ASN B C 1
ATOM 8021 O O . ASN B 1 201 ? 2.06000 9.37800 7.02900 1.000 10.87999 201 ASN B O 1
ATOM 8032 N N . VAL B 1 202 ? 3.30700 7.60500 7.65000 1.000 8.59871 202 VAL B N 1
ATOM 8033 C CA . VAL B 1 202 ? 2.37500 6.58100 7.19800 1.000 7.18937 202 VAL B CA 1
ATOM 8034 C C . VAL B 1 202 ? 1.95900 5.72400 8.38500 1.000 8.63351 202 VAL B C 1
ATOM 8035 O O . VAL B 1 202 ? 2.78300 5.38100 9.23900 1.000 10.29371 202 VAL B O 1
ATOM 8048 N N . GLN B 1 203 ? 0.67500 5.37700 8.43000 1.000 9.28838 203 GLN B N 1
ATOM 8049 C CA . GLN B 1 203 ? 0.13200 4.47200 9.43300 1.000 12.97918 203 GLN B CA 1
ATOM 8050 C C . GLN B 1 203 ? -0.64100 3.36700 8.73100 1.000 14.63593 203 GLN B C 1
ATOM 8051 O O . GLN B 1 203 ? -1.61300 3.64300 8.02200 1.000 12.51262 203 GLN B O 1
ATOM 8065 N N . VAL B 1 204 ? -0.19300 2.12800 8.90900 1.000 12.29378 204 VAL B N 1
ATOM 8066 C CA . VAL B 1 204 ? -0.90100 0.94100 8.44700 1.000 12.50547 204 VAL B CA 1
ATOM 8067 C C . VAL B 1 204 ? -1.30000 0.17300 9.69500 1.000 13.70112 204 VAL B C 1
ATOM 8068 O O . VAL B 1 204 ? -0.44000 -0.16600 10.51600 1.000 12.70877 204 VAL B O 1
ATOM 8081 N N . SER B 1 205 ? -2.59500 -0.07900 9.85900 1.000 14.82281 205 SER B N 1
ATOM 8082 C CA . SER B 1 205 ? -3.05200 -0.67700 11.10500 1.000 15.61889 205 SER B CA 1
ATOM 8083 C C . SER B 1 205 ? -4.25100 -1.58200 10.87400 1.000 14.17603 205 SER B C 1
ATOM 8084 O O . SER B 1 205 ? -5.14200 -1.25600 10.08800 1.000 10.94063 205 SER B O 1
ATOM 8092 N N A ASN B 1 206 ? -4.25500 -2.72100 11.57000 0.556 16.59553 206 ASN B N 1
ATOM 8093 N N B ASN B 1 206 ? -4.26200 -2.72200 11.56700 0.444 16.58774 206 ASN B N 1
ATOM 8094 C CA A ASN B 1 206 ? -5.37300 -3.66500 11.56100 0.556 16.19409 206 ASN B CA 1
ATOM 8095 C CA B ASN B 1 206 ? -5.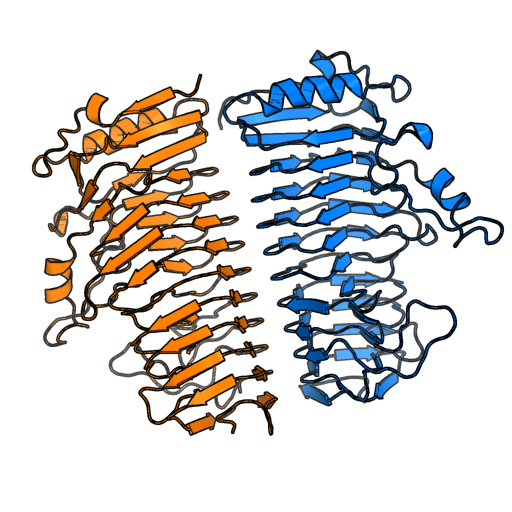39800 -3.64500 11.55500 0.444 16.18304 206 ASN B CA 1
ATOM 8096 C C A ASN B 1 206 ? -5.69700 -4.14200 10.14500 0.556 16.22495 206 ASN B C 1
ATOM 8097 C C B ASN B 1 206 ? -5.70100 -4.14800 10.14400 0.444 16.22256 206 ASN B C 1
ATOM 8098 O O A ASN B 1 206 ? -6.85700 -4.20100 9.73400 0.556 14.37287 206 ASN B O 1
ATOM 8099 O O B ASN B 1 206 ? -6.85800 -4.22900 9.72800 0.444 14.41599 206 ASN B O 1
ATOM 8120 N N . VAL B 1 207 ? -4.65600 -4.49200 9.39800 1.000 15.45918 207 VAL B N 1
ATOM 8121 C CA . VAL B 1 207 ? -4.82000 -5.04100 8.05800 1.000 14.91155 207 VAL B CA 1
ATOM 8122 C C . VAL B 1 207 ? -4.55800 -6.53800 8.10800 1.000 16.83872 207 VAL B C 1
ATOM 8123 O O . VAL B 1 207 ? -3.83600 -7.04300 8.97600 1.000 16.52332 207 VAL B O 1
ATOM 8137 N N . VAL B 1 208 ? -5.15700 -7.25700 7.16300 1.000 15.38118 208 VAL B N 1
ATOM 8138 C CA . VAL B 1 208 ? -4.98100 -8.69600 7.01600 1.000 16.31758 208 VAL B CA 1
ATOM 8139 C C . VAL B 1 208 ? -4.50300 -8.96200 5.59700 1.000 17.59178 208 VAL B C 1
ATOM 8140 O O . VAL B 1 208 ? -5.14600 -8.53900 4.63100 1.000 15.79426 208 VAL B O 1
ATOM 8153 N N . VAL B 1 209 ? -3.37800 -9.65900 5.47500 1.000 17.52996 209 VAL B N 1
ATOM 8154 C CA . VAL B 1 209 ? -2.78800 -9.99400 4.18500 1.000 16.52094 209 VAL B CA 1
ATOM 8155 C C . VAL B 1 209 ? -2.68000 -11.51000 4.11300 1.000 18.33360 209 VAL B C 1
ATOM 8156 O O . VAL B 1 209 ? -2.04300 -12.13300 4.97200 1.000 16.45095 209 VAL B O 1
ATOM 8169 N N . THR B 1 210 ? -3.30200 -12.10200 3.09400 1.000 18.02319 210 THR B N 1
ATOM 8170 C CA . THR B 1 210 ? -3.43700 -13.54900 3.01900 1.000 19.90706 210 THR B CA 1
ATOM 8171 C C . THR B 1 210 ? -3.15700 -14.03900 1.60700 1.000 20.89629 210 THR B C 1
ATOM 8172 O O . THR B 1 210 ? -3.63000 -13.45400 0.62900 1.000 21.65984 210 THR B O 1
ATOM 8183 N N . ALA B 1 211 ? -2.38900 -15.11900 1.51700 1.000 21.14648 211 ALA B N 1
ATOM 8184 C CA . ALA B 1 211 ? -2.16100 -15.84000 0.27300 1.000 21.71708 211 ALA B CA 1
ATOM 8185 C C . ALA B 1 211 ? -1.62400 -17.22000 0.62200 1.000 21.63164 211 ALA B C 1
ATOM 8186 O O . ALA B 1 211 ? -1.05900 -17.40800 1.70700 1.000 21.33319 211 ALA B O 1
ATOM 8193 N N . PRO B 1 212 ? -1.79600 -18.20600 -0.26100 1.000 22.47905 212 PRO B N 1
ATOM 8194 C CA . PRO B 1 212 ? -1.32200 -19.55900 0.05200 1.000 26.41155 212 PRO B CA 1
ATOM 8195 C C . PRO B 1 212 ? 0.17200 -19.57600 0.33600 1.000 24.11807 212 PRO B C 1
ATOM 8196 O O . PRO B 1 212 ? 0.93900 -18.77200 -0.19900 1.000 23.03695 212 PRO B O 1
ATOM 8207 N N . ALA B 1 213 ? 0.57800 -20.51200 1.19900 1.000 26.80398 213 ALA B N 1
ATOM 8208 C CA . ALA B 1 213 ? 1.97000 -20.57700 1.63600 1.000 24.43118 213 ALA B CA 1
ATOM 8209 C C . ALA B 1 213 ? 2.92900 -20.78600 0.47100 1.000 27.28414 213 ALA B C 1
ATOM 8210 O O . ALA B 1 213 ? 4.08800 -20.35900 0.53900 1.000 24.98609 213 ALA B O 1
ATOM 8217 N N . ASP B 1 214 ? 2.47500 -21.43400 -0.59900 1.000 30.02342 214 ASP B N 1
ATOM 8218 C CA . ASP B 1 214 ? 3.32200 -21.74000 -1.74200 1.000 34.21820 214 ASP B CA 1
ATOM 8219 C C . ASP B 1 214 ? 3.09500 -20.80200 -2.92200 1.000 32.17519 214 ASP B C 1
ATOM 8220 O O . ASP B 1 214 ? 3.59300 -21.07500 -4.01900 1.000 26.24736 214 ASP B O 1
ATOM 8229 N N . SER B 1 215 ? 2.35900 -19.71000 -2.73000 1.000 26.84130 215 SER B N 1
ATOM 8230 C CA . SER B 1 215 ? 2.22700 -18.72500 -3.79300 1.000 26.28808 215 SER B CA 1
ATOM 8231 C C . SER B 1 215 ? 3.53700 -17.95500 -3.95200 1.000 25.88015 215 SER B C 1
ATOM 8232 O O . SER B 1 215 ? 4.16200 -17.57800 -2.95700 1.000 26.19988 215 SER B O 1
ATOM 8240 N N . PRO B 1 216 ? 3.97700 -17.70800 -5.18600 1.000 26.24426 216 PRO B N 1
ATOM 8241 C CA . PRO B 1 216 ? 5.31300 -17.13200 -5.40100 1.000 27.37716 216 PRO B CA 1
ATOM 8242 C C . PRO B 1 216 ? 5.31700 -15.61300 -5.27800 1.000 24.14759 216 PRO B C 1
ATOM 8243 O O . PRO B 1 216 ? 4.44500 -14.92800 -5.81700 1.000 21.13109 216 PRO B O 1
ATOM 8254 N N . ASN B 1 217 ? 6.30900 -15.09600 -4.54800 1.000 25.13886 217 ASN B N 1
ATOM 8255 C CA . ASN B 1 217 ? 6.63800 -13.66700 -4.52000 1.000 24.32088 217 ASN B CA 1
ATOM 8256 C C . ASN B 1 217 ? 5.49600 -12.80300 -3.99200 1.000 22.86220 217 ASN B C 1
ATOM 8257 O O . ASN B 1 217 ? 5.37600 -11.63200 -4.36000 1.000 25.56330 217 ASN B O 1
ATOM 8268 N N . THR B 1 218 ? 4.65200 -13.34900 -3.11800 1.000 19.85663 218 THR B N 1
ATOM 8269 C CA . THR B 1 218 ? 3.52300 -12.58400 -2.58400 1.000 23.21005 218 THR B CA 1
ATOM 8270 C C . THR B 1 218 ? 3.91500 -11.93000 -1.25700 1.000 16.95224 218 THR B C 1
ATOM 8271 O O . THR B 1 218 ? 3.40700 -12.25800 -0.18400 1.000 17.88568 218 THR B O 1
ATOM 8282 N N . ASP B 1 219 ? 4.86500 -10.99700 -1.35400 1.000 16.73427 219 ASP B N 1
ATOM 8283 C CA . ASP B 1 219 ? 5.25300 -10.17700 -0.21200 1.000 15.55958 219 ASP B CA 1
ATOM 8284 C C . ASP B 1 219 ? 4.03000 -9.53700 0.43400 1.000 14.24093 219 ASP B C 1
ATOM 8285 O O . ASP B 1 219 ? 3.16600 -8.98800 -0.25500 1.000 14.00833 219 ASP B O 1
ATOM 8294 N N . GLY B 1 220 ? 3.96400 -9.60700 1.76100 1.000 14.65398 220 GLY B N 1
ATOM 8295 C CA . GLY B 1 220 ? 2.83300 -9.06000 2.48700 1.000 13.04835 220 GLY B CA 1
ATOM 8296 C C . GLY B 1 220 ? 2.77500 -7.54700 2.44800 1.000 13.10363 220 GLY B C 1
ATOM 8297 O O . GLY B 1 220 ? 1.88400 -6.97200 1.81400 1.000 11.27845 220 GLY B O 1
ATOM 8301 N N . ILE B 1 221 ? 3.71900 -6.88800 3.11700 1.000 14.29751 221 ILE B N 1
ATOM 8302 C CA . ILE B 1 221 ? 3.83000 -5.43500 3.09200 1.000 15.26257 221 ILE B CA 1
ATOM 8303 C C . ILE B 1 221 ? 5.25900 -5.07400 2.70700 1.000 13.49540 221 ILE B C 1
ATOM 8304 O O . ILE B 1 221 ? 6.20900 -5.39800 3.43100 1.000 15.10755 221 ILE B O 1
ATOM 8320 N N . HIS B 1 222 ? 5.40100 -4.43300 1.55400 1.000 13.25895 222 HIS B N 1
ATOM 8321 C CA . HIS B 1 222 ? 6.67300 -4.03100 0.97900 1.000 15.04888 222 HIS B CA 1
ATOM 8322 C C . HIS B 1 222 ? 6.83100 -2.53100 1.19400 1.000 13.31875 222 HIS B C 1
ATOM 8323 O O . HIS B 1 222 ? 5.92700 -1.76200 0.86600 1.000 12.81050 222 HIS B O 1
ATOM 8337 N N . ILE B 1 223 ? 7.94400 -2.12700 1.79500 1.000 12.22834 223 ILE B N 1
ATOM 8338 C CA . ILE B 1 223 ? 8.20200 -0.74200 2.17100 1.000 10.98429 223 ILE B CA 1
ATOM 8339 C C . ILE B 1 223 ? 9.48400 -0.31500 1.47500 1.000 14.28560 223 ILE B C 1
ATOM 8340 O O . ILE B 1 223 ? 10.54100 -0.92100 1.69200 1.000 13.55116 223 ILE B O 1
ATOM 8356 N N . THR B 1 224 ? 9.39900 0.71700 0.63800 1.000 10.41867 224 THR B N 1
ATOM 8357 C CA . THR B 1 224 ? 10.56400 1.12200 -0.14000 1.000 14.61458 224 THR B CA 1
ATOM 8358 C C . THR B 1 224 ? 10.61100 2.63600 -0.28300 1.000 11.12053 224 THR B C 1
ATOM 8359 O O . THR B 1 224 ? 9.61600 3.25900 -0.66100 1.000 12.13867 224 THR B O 1
ATOM 8370 N N A ASN B 1 225 ? 11.77200 3.21500 0.03300 0.728 12.76233 225 ASN B N 1
ATOM 8371 N N B ASN B 1 225 ? 11.87200 3.21500 0.03300 0.272 12.87425 225 ASN B N 1
ATOM 8372 C CA A ASN B 1 225 ? 11.98600 4.66300 -0.02700 0.728 14.58168 225 ASN B CA 1
ATOM 8373 C CA B ASN B 1 225 ? 12.08600 4.66300 -0.02700 0.272 14.52618 225 ASN B CA 1
ATOM 8374 C C A ASN B 1 225 ? 10.90400 5.41700 0.74400 0.728 13.39649 225 ASN B C 1
ATOM 8375 C C B ASN B 1 225 ? 11.00400 5.41700 0.74400 0.272 13.32397 225 ASN B C 1
ATOM 8376 O O A ASN B 1 225 ? 10.43700 6.47900 0.32900 0.728 11.84568 225 ASN B O 1
ATOM 8377 O O B ASN B 1 225 ? 10.53700 6.47900 0.32900 0.272 11.96209 225 ASN B O 1
ATOM 8398 N N . THR B 1 226 ? 10.51700 4.87200 1.89200 1.000 13.54230 226 THR B N 1
ATOM 8399 C CA . THR B 1 226 ? 9.46800 5.44600 2.72200 1.000 11.55795 226 THR B CA 1
ATOM 8400 C C . THR B 1 226 ? 10.03000 5.76900 4.10000 1.000 10.37088 226 THR B C 1
ATOM 8401 O O . THR B 1 226 ? 10.76600 4.96700 4.68300 1.000 9.98069 226 THR B O 1
ATOM 8413 N N . GLN B 1 227 ? 9.68300 6.94700 4.61600 1.000 9.50528 227 GLN B N 1
ATOM 8414 C CA . GLN B 1 227 ? 10.18500 7.42700 5.89400 1.000 9.87224 227 GLN B CA 1
ATOM 8415 C C . GLN B 1 227 ? 9.02800 7.71400 6.84200 1.000 8.65143 227 GLN B C 1
ATOM 8416 O O . GLN B 1 227 ? 7.95300 8.14800 6.42000 1.000 7.56805 227 GLN B O 1
ATOM 8430 N N . ASN B 1 228 ? 9.25700 7.46400 8.13300 1.000 7.31966 228 ASN B N 1
ATOM 8431 C CA . ASN B 1 228 ? 8.25200 7.66700 9.17900 1.000 8.02531 228 ASN B CA 1
ATOM 8432 C C . ASN B 1 228 ? 6.98800 6.85400 8.88100 1.000 6.35348 228 ASN B C 1
ATOM 8433 O O . ASN B 1 228 ? 5.94700 7.38400 8.49900 1.000 7.04029 228 ASN B O 1
ATOM 8444 N N . ILE B 1 229 ? 7.09700 5.54500 9.07800 1.000 6.02172 229 ILE B N 1
ATOM 8445 C CA . ILE B 1 229 ? 5.97600 4.64400 8.84200 1.000 7.76121 229 ILE B CA 1
ATOM 8446 C C . ILE B 1 229 ? 5.84400 3.70700 10.03300 1.000 9.87159 229 ILE B C 1
ATOM 8447 O O . ILE B 1 229 ? 6.84500 3.20700 10.55800 1.000 7.90555 229 ILE B O 1
ATOM 8463 N N . ARG B 1 230 ? 4.60500 3.49100 10.47000 1.000 10.92163 230 ARG B N 1
ATOM 8464 C CA . ARG B 1 230 ? 4.29100 2.52500 11.51100 1.000 11.37119 230 ARG B CA 1
ATOM 8465 C C . ARG B 1 230 ? 3.26400 1.52900 10.99000 1.000 11.87297 230 ARG B C 1
ATOM 8466 O O . ARG B 1 230 ? 2.19900 1.92500 10.50500 1.000 11.14279 230 ARG B O 1
ATOM 8487 N N . VAL B 1 231 ? 3.58300 0.24300 11.11600 1.000 10.58471 231 VAL B N 1
ATOM 8488 C CA . VAL B 1 231 ? 2.69000 -0.86600 10.79400 1.000 11.68075 231 VAL B CA 1
ATOM 8489 C C . VAL B 1 231 ? 2.36600 -1.58000 12.09800 1.000 13.58251 231 VAL B C 1
ATOM 8490 O O . VAL B 1 231 ? 3.27200 -2.06800 12.78200 1.000 12.36757 231 VAL B O 1
ATOM 8503 N N . SER B 1 232 ? 1.07900 -1.66800 12.43200 1.000 13.07144 232 SER B N 1
ATOM 8504 C CA . SER B 1 232 ? 0.67000 -2.14300 13.74500 1.000 14.71136 232 SER B CA 1
ATOM 8505 C C . SER B 1 232 ? -0.54500 -3.05400 13.64700 1.000 14.09782 232 SER B C 1
ATOM 8506 O O . SER B 1 232 ? -1.37500 -2.91800 12.74400 1.000 12.48447 232 SER B O 1
ATOM 8514 N N . GLU B 1 233 ? -0.62600 -3.99300 14.59500 1.000 16.29255 233 GLU B N 1
ATOM 8515 C CA . GLU B 1 233 ? -1.83200 -4.78800 14.84200 1.000 20.71026 233 GLU B CA 1
ATOM 8516 C C . GLU B 1 233 ? -2.29300 -5.53100 13.59200 1.000 17.24410 233 GLU B C 1
ATOM 8517 O O . GLU B 1 233 ? -3.46800 -5.49200 13.22500 1.000 16.41002 233 GLU B O 1
ATOM 8529 N N . SER B 1 234 ? -1.37600 -6.24400 12.95000 1.000 13.96211 234 SER B N 1
ATOM 8530 C CA . SER B 1 234 ? -1.70500 -6.84900 11.67200 1.000 17.04768 234 SER B CA 1
ATOM 8531 C C . SER B 1 234 ? -1.36300 -8.33300 11.64300 1.000 18.41928 234 SER B C 1
ATOM 8532 O O . SER B 1 234 ? -0.55700 -8.84500 12.43300 1.000 20.30931 234 SER B O 1
ATOM 8540 N N . ILE B 1 235 ? -1.99300 -9.00200 10.68300 1.000 18.40591 235 ILE B N 1
ATOM 8541 C CA . ILE B 1 235 ? -1.95900 -10.44800 10.53300 1.000 20.82550 235 ILE B CA 1
ATOM 8542 C C . ILE B 1 235 ? -1.60500 -10.72600 9.08300 1.000 19.46208 235 ILE B C 1
ATOM 8543 O O . ILE B 1 235 ? -2.34100 -10.32500 8.17400 1.000 16.48098 235 ILE B O 1
ATOM 8559 N N . ILE B 1 236 ? -0.48400 -11.40400 8.86300 1.000 16.58014 236 ILE B N 1
ATOM 8560 C CA . ILE B 1 236 ? 0.01600 -11.66800 7.52300 1.000 17.50401 236 ILE B CA 1
ATOM 8561 C C . ILE B 1 236 ? 0.29300 -13.15800 7.41100 1.000 18.38020 236 ILE B C 1
ATOM 8562 O O . ILE B 1 236 ? 1.03300 -13.72100 8.22600 1.000 17.48529 236 ILE B O 1
ATOM 8578 N N . GLY B 1 237 ? -0.31200 -13.79400 6.41600 1.000 17.77323 237 GLY B N 1
ATOM 8579 C CA . GLY B 1 237 ? -0.03000 -15.17600 6.09500 1.000 22.51077 237 GLY B CA 1
ATOM 8580 C C . GLY B 1 237 ? 0.00800 -15.33100 4.59200 1.000 19.59039 237 GLY B C 1
ATOM 8581 O O . GLY B 1 237 ? -1.03800 -15.39800 3.94200 1.000 19.25891 237 GLY B O 1
ATOM 8585 N N . THR B 1 238 ? 1.21000 -15.39200 4.02700 1.000 18.64660 238 THR B N 1
ATOM 8586 C CA . THR B 1 238 ? 1.38600 -15.21200 2.59500 1.000 19.32849 238 THR B CA 1
ATOM 8587 C C . THR B 1 238 ? 2.53200 -16.09700 2.11900 1.000 18.06527 238 THR B C 1
ATOM 8588 O O . THR B 1 238 ? 3.14200 -16.83300 2.90000 1.000 22.24355 238 THR B O 1
ATOM 8599 N N . GLY B 1 239 ? 2.82000 -16.02000 0.82200 1.000 20.05637 239 GLY B N 1
ATOM 8600 C CA . GLY B 1 239 ? 3.76300 -16.90300 0.17000 1.000 24.15837 239 GLY B CA 1
ATOM 8601 C C . GLY B 1 239 ? 5.19000 -16.41700 0.07500 1.000 21.90206 239 GLY B C 1
ATOM 8602 O O . GLY B 1 239 ? 6.04500 -17.14400 -0.44000 1.000 21.99308 239 GLY B O 1
ATOM 8606 N N . ASP B 1 240 ? 5.48300 -15.20900 0.55100 1.000 21.22225 240 ASP B N 1
ATOM 8607 C CA . ASP B 1 240 ? 6.85300 -14.71200 0.57300 1.000 19.77048 240 ASP B CA 1
ATOM 8608 C C . ASP B 1 240 ? 7.08500 -13.93500 1.86200 1.000 18.78356 240 ASP B C 1
ATOM 8609 O O . ASP B 1 240 ? 6.45800 -14.23700 2.88300 1.000 16.99962 240 ASP B O 1
ATOM 8618 N N . ASP B 1 241 ? 7.98700 -12.95400 1.83700 1.000 19.53589 241 ASP B N 1
ATOM 8619 C CA . ASP B 1 241 ? 8.24000 -12.13400 3.01700 1.000 18.00867 241 ASP B CA 1
ATOM 8620 C C . ASP B 1 241 ? 6.94300 -11.53000 3.53700 1.000 15.45621 241 ASP B C 1
ATOM 8621 O O . ASP B 1 241 ? 6.17400 -10.93100 2.78100 1.000 15.90062 241 ASP B O 1
ATOM 8630 N N . CYS B 1 242 ? 6.69500 -11.70700 4.83500 1.000 16.76675 242 CYS B N 1
ATOM 8631 C CA . CYS B 1 242 ? 5.58500 -11.01300 5.47800 1.000 15.12112 242 CYS B CA 1
ATOM 8632 C C . CYS B 1 242 ? 5.77300 -9.50200 5.40200 1.000 13.87635 242 CYS B C 1
ATOM 8633 O O . CYS B 1 242 ? 4.86100 -8.76800 5.00800 1.000 13.24943 242 CYS B O 1
ATOM 8640 N N . ILE B 1 243 ? 6.95400 -9.02300 5.78200 1.000 15.75359 243 ILE B N 1
ATOM 8641 C CA . ILE B 1 243 ? 7.32900 -7.62100 5.65500 1.000 17.16367 243 ILE B CA 1
ATOM 8642 C C . ILE B 1 243 ? 8.67400 -7.57600 4.94900 1.000 17.11924 243 ILE B C 1
ATOM 8643 O O . ILE B 1 243 ? 9.58700 -8.32600 5.30600 1.000 17.06161 243 ILE B O 1
ATOM 8659 N N . SER B 1 244 ? 8.78900 -6.72300 3.93400 1.000 15.57593 244 SER B N 1
ATOM 8660 C CA A SER B 1 244 ? 10.04500 -6.51700 3.22300 0.392 16.77028 244 SER B CA 1
ATOM 8661 C CA B SER B 1 244 ? 10.04900 -6.51700 3.23000 0.608 16.81084 244 SER B CA 1
ATOM 8662 C C . SER B 1 244 ? 10.35600 -5.03000 3.23800 1.000 16.60046 244 SER B C 1
ATOM 8663 O O . SER B 1 244 ? 9.52800 -4.22500 2.81100 1.000 12.50233 244 SER B O 1
ATOM 8678 N N . ILE B 1 245 ? 11.53700 -4.67000 3.73300 1.000 16.63096 245 ILE B N 1
ATOM 8679 C CA . ILE B 1 245 ? 11.95400 -3.27800 3.86200 1.000 13.88695 245 ILE B CA 1
ATOM 8680 C C . ILE B 1 245 ? 13.16500 -3.06000 2.96600 1.000 15.07128 245 ILE B C 1
ATOM 8681 O O . ILE B 1 245 ? 14.22000 -3.66800 3.18200 1.000 14.05748 245 ILE B O 1
ATOM 8697 N N A GLU B 1 246 ? 12.98200 -2.28700 1.88500 0.612 14.52811 246 GLU B N 1
ATOM 8698 N N B GLU B 1 246 ? 12.98100 -2.28700 1.88500 0.388 14.54328 246 GLU B N 1
ATOM 8699 C CA A GLU B 1 246 ? 14.04900 -2.04800 0.86600 0.612 16.91487 246 GLU B CA 1
ATOM 8700 C CA B GLU B 1 246 ? 14.04800 -2.04800 0.86500 0.388 16.99075 246 GLU B CA 1
ATOM 8701 C C A GLU B 1 246 ? 14.90100 -0.81700 1.20900 0.612 16.41697 246 GLU B C 1
ATOM 8702 C C B GLU B 1 246 ? 14.89900 -0.81600 1.20800 0.388 16.47516 246 GLU B C 1
ATOM 8703 O O A GLU B 1 246 ? 14.63800 -0.22200 2.27300 0.612 16.90219 246 GLU B O 1
ATOM 8704 O O B GLU B 1 246 ? 14.63700 -0.22200 2.27200 0.388 16.78486 246 GLU B O 1
ATOM 8727 N N . SER B 1 247 ? 15.55500 -0.24600 0.18300 1.000 15.02592 247 SER B N 1
ATOM 8728 C CA . SER B 1 247 ? 16.42400 0.91500 0.32300 1.000 12.92611 247 SER B CA 1
ATOM 8729 C C . SER B 1 247 ? 15.62700 2.21400 0.35000 1.000 13.03080 247 SER B C 1
ATOM 8730 O O . SER B 1 247 ? 14.54600 2.32400 -0.23500 1.000 14.93574 247 SER B O 1
ATOM 8738 N N . GLY B 1 248 ? 16.18700 3.20900 1.03500 1.000 13.85310 248 GLY B N 1
ATOM 8739 C CA . GLY B 1 248 ? 15.51900 4.47000 1.26200 1.000 15.32204 248 GLY B CA 1
ATOM 8740 C C . GLY B 1 248 ? 14.58400 4.48300 2.45000 1.000 13.08626 248 GLY B C 1
ATOM 8741 O O . GLY B 1 248 ? 14.12200 5.56200 2.84300 1.000 14.08238 248 GLY B O 1
ATOM 8745 N N . SER B 1 249 ? 14.28800 3.32400 3.03200 1.000 12.67038 249 SER B N 1
ATOM 8746 C CA . SER B 1 249 ? 13.38600 3.24000 4.17100 1.000 12.23156 249 SER B CA 1
ATOM 8747 C C . SER B 1 249 ? 14.08200 3.74100 5.42900 1.000 12.32262 249 SER B C 1
ATOM 8748 O O . SER B 1 249 ? 15.15800 3.25500 5.78800 1.000 10.84259 249 SER B O 1
ATOM 8756 N N . GLN B 1 250 ? 13.46600 4.71200 6.09900 1.000 11.66545 250 GLN B N 1
ATOM 8757 C CA . GLN B 1 250 ? 13.99300 5.25200 7.34300 1.000 11.98257 250 GLN B CA 1
ATOM 8758 C C . GLN B 1 250 ? 12.85600 5.43700 8.33600 1.000 9.68304 250 GLN B C 1
ATOM 8759 O O . GLN B 1 250 ? 11.72300 5.73400 7.95400 1.000 8.11956 250 GLN B O 1
ATOM 8773 N N . ASN B 1 251 ? 13.17300 5.24900 9.61600 1.000 9.22376 251 ASN B N 1
ATOM 8774 C CA . ASN B 1 251 ? 12.21700 5.40700 10.71200 1.000 7.63206 251 ASN B CA 1
ATOM 8775 C C . ASN B 1 251 ? 10.98100 4.53500 10.47700 1.000 7.53142 251 ASN B C 1
ATOM 8776 O O . ASN B 1 251 ? 9.87800 5.00600 10.19900 1.000 6.77371 251 ASN B O 1
ATOM 8787 N N . VAL B 1 252 ? 11.21200 3.23100 10.58600 1.000 9.64508 252 VAL B N 1
ATOM 8788 C CA . VAL B 1 252 ? 10.18900 2.21800 10.36100 1.000 7.20107 252 VAL B CA 1
ATOM 8789 C C . VAL B 1 252 ? 9.89500 1.54000 11.68900 1.000 9.03150 252 VAL B C 1
ATOM 8790 O O . VAL B 1 252 ? 10.81800 1.10100 12.38500 1.000 10.68960 252 VAL B O 1
ATOM 8803 N N . GLN B 1 253 ? 8.61900 1.48600 12.05600 1.000 9.88184 253 GLN B N 1
ATOM 8804 C CA . GLN B 1 253 ? 8.17400 0.82000 13.27100 1.000 11.21562 253 GLN B CA 1
ATOM 8805 C C . GLN B 1 253 ? 7.17200 -0.25500 12.88300 1.000 16.29833 253 GLN B C 1
ATOM 8806 O O . GLN B 1 253 ? 6.23000 0.01400 12.13400 1.000 13.06194 253 GLN B O 1
ATOM 8820 N N . ILE B 1 254 ? 7.38900 -1.46900 13.37700 1.000 13.05762 254 ILE B N 1
ATOM 8821 C CA . ILE B 1 254 ? 6.56100 -2.62700 13.06800 1.000 16.38597 254 ILE B CA 1
ATOM 8822 C C . ILE B 1 254 ? 6.21200 -3.25100 14.41400 1.000 16.48387 254 ILE B C 1
ATOM 8823 O O . ILE B 1 254 ? 7.04400 -3.92700 15.02900 1.000 16.48642 254 ILE B O 1
ATOM 8839 N N . ASN B 1 255 ? 4.98900 -3.01700 14.87800 1.000 16.36204 255 ASN B N 1
ATOM 8840 C CA . ASN B 1 255 ? 4.56200 -3.38400 16.21900 1.000 18.26463 255 ASN B CA 1
ATOM 8841 C C . ASN B 1 255 ? 3.39500 -4.35500 16.14400 1.000 16.09583 255 ASN B C 1
ATOM 8842 O O . ASN B 1 255 ? 2.43700 -4.12200 15.40000 1.000 12.87189 255 ASN B O 1
ATOM 8853 N N . ASP B 1 256 ? 3.48100 -5.44000 16.91600 1.000 17.91408 256 ASP B N 1
ATOM 8854 C CA . ASP B 1 256 ? 2.35400 -6.34000 17.15400 1.000 14.47340 256 ASP B CA 1
ATOM 8855 C C . ASP B 1 256 ? 1.83600 -6.93900 15.84300 1.000 17.64131 256 ASP B C 1
ATOM 8856 O O . ASP B 1 256 ? 0.72500 -6.66800 15.38300 1.000 15.13430 256 ASP B O 1
ATOM 8865 N N . ILE B 1 257 ? 2.68300 -7.78000 15.25700 1.000 15.42056 257 ILE B N 1
ATOM 8866 C CA . ILE B 1 257 ? 2.38200 -8.46000 14.00500 1.000 17.37457 257 ILE B CA 1
ATOM 8867 C C . ILE B 1 257 ? 2.41800 -9.96300 14.23200 1.000 17.63367 257 ILE B C 1
ATOM 8868 O O . ILE B 1 257 ? 3.23800 -10.46800 15.00900 1.000 16.81408 257 ILE B O 1
ATOM 8884 N N A THR B 1 258 ? 1.52700 -10.67700 13.55000 0.748 18.14102 258 THR B N 1
ATOM 8885 N N B THR B 1 258 ? 1.62700 -10.67700 13.55000 0.252 18.22187 258 THR B N 1
ATOM 8886 C CA A THR B 1 258 ? 1.61700 -12.12800 13.45000 0.748 21.20659 258 THR B CA 1
ATOM 8887 C CA B THR B 1 258 ? 1.71700 -12.12800 13.45000 0.252 21.14202 258 THR B CA 1
ATOM 8888 C C A THR B 1 258 ? 1.92800 -12.48900 12.00500 0.748 20.20901 258 THR B C 1
ATOM 8889 C C B THR B 1 258 ? 2.02800 -12.48900 12.00500 0.252 20.29918 258 THR B C 1
ATOM 8890 O O A THR B 1 258 ? 1.29500 -11.96800 11.08000 0.748 20.38429 258 THR B O 1
ATOM 8891 O O B THR B 1 258 ? 1.39500 -11.96800 11.08000 0.252 20.52269 258 THR B O 1
ATOM 8912 N N . CYS B 1 259 ? 2.92100 -13.35600 11.82000 1.000 20.67792 259 CYS B N 1
ATOM 8913 C CA A CYS B 1 259 ? 3.37500 -13.75600 10.49600 0.662 21.74782 259 CYS B CA 1
ATOM 8914 C CA B CYS B 1 259 ? 3.41600 -13.75400 10.51200 0.338 21.75685 259 CYS B CA 1
ATOM 8915 C C . CYS B 1 259 ? 3.46900 -15.27300 10.44400 1.000 23.52603 259 CYS B C 1
ATOM 8916 O O . CYS B 1 259 ? 4.03900 -15.90800 11.33800 1.000 23.70505 259 CYS B O 1
ATOM 8930 N N . GLY B 1 260 ? 2.88700 -15.84700 9.39600 1.000 22.79669 260 GLY B N 1
ATOM 8931 C CA . GLY B 1 260 ? 2.85500 -17.27900 9.22300 1.000 24.65275 260 GLY B CA 1
ATOM 8932 C C . GLY B 1 260 ? 1.55900 -17.73200 8.58200 1.000 25.17644 260 GLY B C 1
ATOM 8933 O O . GLY B 1 260 ? 0.47100 -17.54600 9.13500 1.000 24.49262 260 GLY B O 1
ATOM 8937 N N . PRO B 1 261 ? 1.64800 -18.35000 7.39200 1.000 25.73645 261 PRO B N 1
ATOM 8938 C CA . PRO B 1 261 ? 2.88900 -18.62700 6.66000 1.000 25.59334 261 PRO B CA 1
ATOM 8939 C C . PRO B 1 261 ? 3.56100 -17.38200 6.08300 1.000 25.24343 261 PRO B C 1
ATOM 8940 O O . PRO B 1 261 ? 2.99200 -16.29000 6.09900 1.000 23.34393 261 PRO B O 1
ATOM 8951 N N . GLY B 1 262 ? 4.77000 -17.56700 5.58300 1.000 22.39497 262 GLY B N 1
ATOM 8952 C CA . GLY B 1 262 ? 5.54000 -16.47300 5.03100 1.000 22.51249 262 GLY B CA 1
ATOM 8953 C C . GLY B 1 262 ? 7.01500 -16.79600 5.10900 1.000 20.75921 262 GLY B C 1
ATOM 8954 O O . GLY B 1 262 ? 7.42000 -17.84400 5.60900 1.000 21.69520 262 GLY B O 1
ATOM 8958 N N . HIS B 1 263 ? 7.81200 -15.87000 4.58600 1.000 21.56026 263 HIS B N 1
ATOM 8959 C CA . HIS B 1 263 ? 9.26100 -15.99500 4.63000 1.000 18.85207 263 HIS B CA 1
ATOM 8960 C C . HIS B 1 263 ? 9.88900 -15.11800 5.70600 1.000 21.19377 263 HIS B C 1
ATOM 8961 O O . HIS B 1 263 ? 11.11500 -14.97700 5.74100 1.000 18.67402 263 HIS B O 1
ATOM 8975 N N . GLY B 1 264 ? 9.07700 -14.53200 6.57900 1.000 18.72509 264 GLY B N 1
ATOM 8976 C CA . GLY B 1 264 ? 9.56200 -13.78100 7.72000 1.000 18.54253 264 GLY B CA 1
ATOM 8977 C C . GLY B 1 264 ? 9.50800 -12.28000 7.51900 1.000 16.77180 264 GLY B C 1
ATOM 8978 O O . GLY B 1 264 ? 8.88200 -11.75100 6.59600 1.000 15.14511 264 GLY B O 1
ATOM 8982 N N . ILE B 1 265 ? 10.19800 -11.58700 8.42100 1.000 14.51186 265 ILE B N 1
ATOM 8983 C CA . ILE B 1 265 ? 10.33200 -10.13400 8.39800 1.000 18.28453 265 ILE B CA 1
ATOM 8984 C C . ILE B 1 265 ? 11.75200 -9.81400 7.95500 1.000 16.72536 265 ILE B C 1
ATOM 8985 O O . ILE B 1 265 ? 12.71900 -10.18100 8.63600 1.000 16.69200 265 ILE B O 1
ATOM 9001 N N . SER B 1 266 ? 11.88200 -9.13000 6.81900 1.000 14.23062 266 SER B N 1
ATOM 9002 C CA . SER B 1 266 ? 13.15700 -9.00600 6.12800 1.000 17.00170 266 SER B CA 1
ATOM 9003 C C . SER B 1 266 ? 13.49100 -7.55300 5.83400 1.000 14.43744 266 SER B C 1
ATOM 9004 O O . SER B 1 266 ? 12.63900 -6.79300 5.36400 1.000 17.61809 266 SER B O 1
ATOM 9012 N N . ILE B 1 267 ? 14.72500 -7.17600 6.14100 1.000 15.89029 267 ILE B N 1
ATOM 9013 C CA . ILE B 1 267 ? 15.36900 -6.01100 5.55300 1.000 14.60543 267 ILE B CA 1
ATOM 9014 C C . ILE B 1 267 ? 16.09200 -6.51200 4.31100 1.000 15.44936 267 ILE B C 1
ATOM 9015 O O . ILE B 1 267 ? 16.96400 -7.38000 4.41000 1.000 14.84454 267 ILE B O 1
ATOM 9031 N N . GLY B 1 268 ? 15.72100 -6.00100 3.14800 1.000 14.04942 268 GLY B N 1
ATOM 9032 C CA . GLY B 1 268 ? 16.29700 -6.46200 1.90400 1.000 15.02351 268 GLY B CA 1
ATOM 9033 C C . GLY B 1 268 ? 15.24800 -7.01300 0.95700 1.000 17.13183 268 GLY B C 1
ATOM 9034 O O . GLY B 1 268 ? 14.05200 -7.02000 1.24400 1.000 21.17528 268 GLY B O 1
ATOM 9038 N N . SER B 1 269 ? 15.72500 -7.49100 -0.19300 1.000 18.96419 269 SER B N 1
ATOM 9039 C CA . SER B 1 269 ? 17.15300 -7.58200 -0.51700 1.000 17.68889 269 SER B CA 1
ATOM 9040 C C . SER B 1 269 ? 17.76300 -6.22300 -0.89000 1.000 16.89920 269 SER B C 1
ATOM 9041 O O . SER B 1 269 ? 17.13800 -5.43700 -1.58500 1.000 19.73391 269 SER B O 1
ATOM 9049 N N . LEU B 1 270 ? 18.98900 -5.96100 -0.44300 1.000 16.04097 270 LEU B N 1
ATOM 9050 C CA . LEU B 1 270 ? 19.62500 -4.66100 -0.61600 1.000 16.41319 270 LEU B CA 1
ATOM 9051 C C . LEU B 1 270 ? 20.86500 -4.76200 -1.49600 1.000 18.33034 270 LEU B C 1
ATOM 9052 O O . LEU B 1 270 ? 21.63300 -5.72300 -1.39600 1.000 18.32643 270 LEU B O 1
ATOM 9068 N N . GLY B 1 271 ? 21.05400 -3.76400 -2.36000 1.000 16.34833 271 GLY B N 1
ATOM 9069 C CA . GLY B 1 271 ? 22.29700 -3.63300 -3.09700 1.000 19.23246 271 GLY B CA 1
ATOM 9070 C C . GLY B 1 271 ? 22.40500 -4.36100 -4.41700 1.000 20.23831 271 GLY B C 1
ATOM 9071 O O . GLY B 1 271 ? 23.52700 -4.58000 -4.88600 1.000 20.75936 271 GLY B O 1
ATOM 9075 N N . ASP B 1 272 ? 21.29100 -4.75900 -5.02800 1.000 19.62379 272 ASP B N 1
ATOM 9076 C CA . ASP B 1 272 ? 21.35300 -5.40500 -6.33300 1.000 24.09655 272 ASP B CA 1
ATOM 9077 C C . ASP B 1 272 ? 21.95300 -4.47200 -7.38100 1.000 23.36697 272 ASP B C 1
ATOM 9078 O O . ASP B 1 272 ? 21.90600 -3.24700 -7.26300 1.000 17.23414 272 ASP B O 1
ATOM 9087 N N . ASP B 1 273 ? 22.52700 -5.08000 -8.42300 1.000 25.22741 273 ASP B N 1
ATOM 9088 C CA . ASP B 1 273 ? 23.16800 -4.34900 -9.51700 1.000 20.78860 273 ASP B CA 1
ATOM 9089 C C . ASP B 1 273 ? 24.28200 -3.44300 -9.00600 1.000 23.39910 273 ASP B C 1
ATOM 9090 O O . ASP B 1 273 ? 24.53500 -2.37600 -9.57200 1.000 23.08864 273 ASP B O 1
ATOM 9099 N N . ASN B 1 274 ? 24.94800 -3.86500 -7.92900 1.000 23.78045 274 ASN B N 1
ATOM 9100 C CA . ASN B 1 274 ? 26.01400 -3.08800 -7.30000 1.000 25.79088 274 ASN B CA 1
ATOM 9101 C C . ASN B 1 274 ? 25.52600 -1.69800 -6.89400 1.000 20.87638 274 ASN B C 1
ATOM 9102 O O . ASN B 1 274 ? 26.27600 -0.72200 -6.94100 1.000 24.91634 274 ASN B O 1
ATOM 9113 N N . SER B 1 275 ? 24.25500 -1.60900 -6.50600 1.000 19.63971 275 SER B N 1
ATOM 9114 C CA . SER B 1 275 ? 23.64200 -0.34900 -6.11000 1.000 22.12495 275 SER B CA 1
ATOM 9115 C C . SER B 1 275 ? 23.99900 0.02100 -4.67600 1.000 17.22086 275 SER B C 1
ATOM 9116 O O . SER B 1 275 ? 24.29600 -0.83600 -3.83900 1.000 19.51638 275 SER B O 1
ATOM 9124 N N . LYS B 1 276 ? 23.97100 1.32300 -4.40500 1.000 18.88005 276 LYS B N 1
ATOM 9125 C CA . LYS B 1 276 ? 24.09400 1.83900 -3.04800 1.000 20.33557 276 LYS B CA 1
ATOM 9126 C C . LYS B 1 276 ? 22.74300 1.76900 -2.34200 1.000 21.18731 276 LYS B C 1
ATOM 9127 O O . LYS B 1 276 ? 21.74700 2.30800 -2.83800 1.000 17.18037 276 LYS B O 1
ATOM 9146 N N . ALA B 1 277 ? 22.70700 1.09500 -1.19700 1.000 17.97663 277 ALA B N 1
ATOM 9147 C CA . ALA B 1 277 ? 21.50200 0.92200 -0.40100 1.000 17.78740 277 ALA B CA 1
ATOM 9148 C C . ALA B 1 277 ? 21.56100 1.80400 0.84000 1.000 16.51195 277 ALA B C 1
ATOM 9149 O O . ALA B 1 277 ? 22.63800 2.18300 1.30800 1.000 17.98620 277 ALA B O 1
ATOM 9156 N N . PHE B 1 278 ? 20.38700 2.14100 1.36900 1.000 12.41565 278 PHE B N 1
ATOM 9157 C CA . PHE B 1 278 ? 20.31600 2.89600 2.61600 1.000 14.20862 278 PHE B CA 1
ATOM 9158 C C . PHE B 1 278 ? 19.06600 2.49700 3.38400 1.000 13.39189 278 PHE B C 1
ATOM 9159 O O . PHE B 1 278 ? 17.94700 2.72500 2.91200 1.000 11.74495 278 PHE B O 1
ATOM 9176 N N . VAL B 1 279 ? 19.26100 1.90200 4.55900 1.000 13.40007 279 VAL B N 1
ATOM 9177 C CA . VAL B 1 279 ? 18.19300 1.63100 5.51400 1.000 12.82081 279 VAL B CA 1
ATOM 9178 C C . VAL B 1 279 ? 18.69300 2.04100 6.89200 1.000 14.51443 279 VAL B C 1
ATOM 9179 O O . VAL B 1 279 ? 19.81400 1.69000 7.27700 1.000 12.69528 279 VAL B O 1
ATOM 9192 N N . SER B 1 280 ? 17.87100 2.78100 7.63300 1.000 10.06017 280 SER B N 1
ATOM 9193 C CA . SER B 1 280 ? 18.28500 3.27400 8.93800 1.000 15.61668 280 SER B CA 1
ATOM 9194 C C . SER B 1 280 ? 17.06500 3.42800 9.83300 1.000 12.01682 280 SER B C 1
ATOM 9195 O O . SER B 1 280 ? 16.03700 3.95700 9.40500 1.000 11.13682 280 SER B O 1
ATOM 9203 N N . GLY B 1 281 ? 17.19400 2.98000 11.07900 1.000 10.37607 281 GLY B N 1
ATOM 9204 C CA . GLY B 1 281 ? 16.16000 3.20800 12.06800 1.000 10.06432 281 GLY B CA 1
ATOM 9205 C C . GLY B 1 281 ? 14.95700 2.31000 11.87100 1.000 9.40978 281 GLY B C 1
ATOM 9206 O O . GLY B 1 281 ? 13.87600 2.78300 11.51000 1.000 8.18383 281 GLY B O 1
ATOM 9210 N N . VAL B 1 282 ? 15.13400 1.00900 12.08800 1.000 10.38119 282 VAL B N 1
ATOM 9211 C CA . VAL B 1 282 ? 14.05700 0.03300 11.96900 1.000 10.83462 282 VAL B CA 1
ATOM 9212 C C . VAL B 1 282 ? 13.84500 -0.62700 13.32400 1.000 12.59688 282 VAL B C 1
ATOM 9213 O O . VAL B 1 282 ? 14.80700 -1.05100 13.97600 1.000 13.05042 282 VAL B O 1
ATOM 9226 N N . THR B 1 283 ? 12.58500 -0.71500 13.73900 1.000 11.37653 283 THR B N 1
ATOM 9227 C CA . THR B 1 283 ? 12.19900 -1.38000 14.97400 1.000 14.37064 283 THR B CA 1
ATOM 9228 C C . THR B 1 283 ? 11.10400 -2.38000 14.65500 1.000 14.62778 283 THR B C 1
ATOM 9229 O O . THR B 1 283 ? 10.06900 -2.00300 14.10100 1.000 16.00708 283 THR B O 1
ATOM 9240 N N . VAL B 1 284 ? 11.35200 -3.65000 14.94700 1.000 12.29641 284 VAL B N 1
ATOM 9241 C CA . VAL B 1 284 ? 10.31000 -4.66400 15.01900 1.000 14.94856 284 VAL B CA 1
ATOM 9242 C C . VAL B 1 284 ? 10.15400 -4.99700 16.49400 1.000 18.85176 284 VAL B C 1
ATOM 9243 O O . VAL B 1 284 ? 11.11700 -5.42200 17.13900 1.000 16.50109 284 VAL B O 1
ATOM 9256 N N . ASP B 1 285 ? 8.96400 -4.76400 17.04100 1.000 16.58983 285 ASP B N 1
ATOM 9257 C CA . ASP B 1 285 ? 8.74000 -4.90700 18.47800 1.000 17.38469 285 ASP B CA 1
ATOM 9258 C C . ASP B 1 285 ? 7.39200 -5.57800 18.68900 1.000 19.54298 285 ASP B C 1
ATOM 9259 O O . ASP B 1 285 ? 6.34700 -4.96800 18.44600 1.000 14.16076 285 ASP B O 1
ATOM 9268 N N . GLY B 1 286 ? 7.41800 -6.82500 19.14400 1.000 16.73054 286 GLY B N 1
ATOM 9269 C CA . GLY B 1 286 ? 6.19400 -7.57200 19.33200 1.000 18.18533 286 GLY B CA 1
ATOM 9270 C C . GLY B 1 286 ? 5.78700 -8.27700 18.06000 1.000 16.78734 286 GLY B C 1
ATOM 9271 O O . GLY B 1 286 ? 5.04200 -7.72400 17.24900 1.000 18.67263 286 GLY B O 1
ATOM 9275 N N . ALA B 1 287 ? 6.29400 -9.48700 17.85200 1.000 16.38060 287 ALA B N 1
ATOM 9276 C CA . ALA B 1 287 ? 5.94500 -10.25600 16.67100 1.000 14.95227 287 ALA B CA 1
ATOM 9277 C C . ALA B 1 287 ? 5.86400 -11.73000 17.03100 1.000 15.90774 287 ALA B C 1
ATOM 9278 O O . ALA B 1 287 ? 6.58700 -12.22000 17.90500 1.000 20.02259 287 ALA B O 1
ATOM 9285 N N . LYS B 1 288 ? 4.97600 -12.43200 16.33600 1.000 15.95761 288 LYS B N 1
ATOM 9286 C CA . LYS B 1 288 ? 4.82500 -13.87400 16.48500 1.000 23.58785 288 LYS B CA 1
ATOM 9287 C C . LYS B 1 288 ? 4.97300 -14.50300 15.10800 1.000 23.52857 288 LYS B C 1
ATOM 9288 O O . LYS B 1 288 ? 4.11400 -14.31500 14.24100 1.000 21.07516 288 LYS B O 1
ATOM 9307 N N . LEU B 1 289 ? 6.04400 -15.26500 14.91300 1.000 20.23688 289 LEU B N 1
ATOM 9308 C CA . LEU B 1 289 ? 6.33100 -15.90900 13.63900 1.000 21.39498 289 LEU B CA 1
ATOM 9309 C C . LEU B 1 289 ? 6.12300 -17.40400 13.80700 1.000 27.33074 289 LEU B C 1
ATOM 9310 O O . LEU B 1 289 ? 6.64400 -17.99400 14.75600 1.000 25.88369 289 LEU B O 1
ATOM 9326 N N . SER B 1 290 ? 5.35400 -18.00900 12.90300 1.000 24.27816 290 SER B N 1
ATOM 9327 C CA . SER B 1 290 ? 4.98100 -19.41700 13.02400 1.000 28.92900 290 SER B CA 1
ATOM 9328 C C . SER B 1 290 ? 5.17100 -20.12100 11.68700 1.000 23.05005 290 SER B C 1
ATOM 9329 O O . SER B 1 290 ? 4.46900 -19.81900 10.71700 1.000 26.95473 290 SER B O 1
ATOM 9337 N N . GLY B 1 291 ? 6.10300 -21.07200 11.64600 1.000 26.27936 291 GLY B N 1
ATOM 9338 C CA . GLY B 1 291 ? 6.30600 -21.89500 10.46600 1.000 26.28338 291 GLY B CA 1
ATOM 9339 C C . GLY B 1 291 ? 6.83000 -21.16200 9.25200 1.000 25.03585 291 GLY B C 1
ATOM 9340 O O . GLY B 1 291 ? 6.53800 -21.56300 8.12100 1.000 25.84893 291 GLY B O 1
ATOM 9344 N N . THR B 1 292 ? 7.60900 -20.10500 9.45100 1.000 27.71331 292 THR B N 1
ATOM 9345 C CA . THR B 1 292 ? 8.09800 -19.28400 8.35500 1.000 26.11529 292 THR B CA 1
ATOM 9346 C C . THR B 1 292 ? 9.47900 -19.74100 7.89000 1.000 24.67695 292 THR B C 1
ATOM 9347 O O . THR B 1 292 ? 10.24500 -20.35300 8.63800 1.000 24.49280 292 THR B O 1
ATOM 9358 N N . ASP B 1 293 ? 9.78600 -19.43000 6.62700 1.000 21.93523 293 ASP B N 1
ATOM 9359 C CA . ASP B 1 293 ? 11.07400 -19.80400 6.05300 1.000 25.15911 293 ASP B CA 1
ATOM 9360 C C . ASP B 1 293 ? 12.23100 -19.02900 6.66700 1.000 23.98172 293 ASP B C 1
ATOM 9361 O O . ASP B 1 293 ? 13.37000 -19.50800 6.63200 1.000 24.24493 293 ASP B O 1
ATOM 9370 N N . ASN B 1 294 ? 11.96800 -17.84900 7.22500 1.000 23.66709 294 ASN B N 1
ATOM 9371 C CA . ASN B 1 294 ? 12.95200 -17.12200 8.01200 1.000 22.46313 294 ASN B CA 1
ATOM 9372 C C . ASN B 1 294 ? 12.24900 -16.46100 9.18600 1.000 17.80139 294 ASN B C 1
ATOM 9373 O O . ASN B 1 294 ? 11.03000 -16.27300 9.18100 1.000 21.15770 294 ASN B O 1
ATOM 9384 N N . GLY B 1 295 ? 13.03100 -16.12300 10.20400 1.000 19.06224 295 GLY B N 1
ATOM 9385 C CA . GLY B 1 295 ? 12.49900 -15.37300 11.32100 1.000 18.60925 295 GLY B CA 1
ATOM 9386 C C . GLY B 1 295 ? 12.64100 -13.88900 11.07200 1.000 19.46121 295 GLY B C 1
ATOM 9387 O O . GLY B 1 295 ? 11.78200 -13.27300 10.43600 1.000 16.30159 295 GLY B O 1
ATOM 9391 N N . VAL B 1 296 ? 13.73300 -13.30500 11.55300 1.000 14.24331 296 VAL B N 1
ATOM 9392 C CA . VAL B 1 296 ? 14.08700 -11.92800 11.23900 1.000 13.77732 296 VAL B CA 1
ATOM 9393 C C . VAL B 1 296 ? 15.37100 -11.96600 10.42100 1.000 15.76612 296 VAL B C 1
ATOM 9394 O O . VAL B 1 296 ? 16.38300 -12.54700 10.84700 1.000 16.59450 296 VAL B O 1
ATOM 9407 N N . ARG B 1 297 ? 15.31400 -11.37200 9.23100 1.000 13.28840 297 ARG B N 1
ATOM 9408 C CA . ARG B 1 297 ? 16.33300 -11.55200 8.21000 1.000 17.14829 297 ARG B CA 1
ATOM 9409 C C . ARG B 1 297 ? 16.82200 -10.20400 7.70600 1.000 16.31392 297 ARG B C 1
ATOM 9410 O O . ARG B 1 297 ? 16.04400 -9.25700 7.57600 1.000 13.71760 297 ARG B O 1
ATOM 9431 N N . ILE B 1 298 ? 18.12200 -10.12600 7.45400 1.000 13.80584 298 ILE B N 1
ATOM 9432 C CA . ILE B 1 298 ? 18.72400 -9.07300 6.64700 1.000 14.78128 298 ILE B CA 1
ATOM 9433 C C . ILE B 1 298 ? 19.40600 -9.75700 5.47300 1.000 19.89483 298 ILE B C 1
ATOM 9434 O O . ILE B 1 298 ? 20.19600 -10.68200 5.67400 1.000 20.86792 298 ILE B O 1
ATOM 9450 N N . LYS B 1 299 ? 19.06400 -9.34700 4.25300 1.000 17.50897 299 LYS B N 1
ATOM 9451 C CA . LYS B 1 299 ? 19.59100 -9.97900 3.04700 1.000 20.30593 299 LYS B CA 1
ATOM 9452 C C . LYS B 1 299 ? 20.12800 -8.90400 2.11500 1.000 24.00500 299 LYS B C 1
ATOM 9453 O O . LYS B 1 299 ? 19.40700 -7.96400 1.76600 1.000 16.48810 299 LYS B O 1
ATOM 9472 N N . THR B 1 300 ? 21.39500 -9.03700 1.72400 1.000 17.90491 300 THR B N 1
ATOM 9473 C CA . THR B 1 300 ? 22.04700 -8.09500 0.82700 1.000 16.90366 300 THR B CA 1
ATOM 9474 C C . THR B 1 300 ? 22.80200 -8.85400 -0.25800 1.000 21.39996 300 THR B C 1
ATOM 9475 O O . THR B 1 300 ? 23.17000 -10.02000 -0.09100 1.000 18.63239 300 THR B O 1
ATOM 9486 N N . TYR B 1 301 ? 23.04400 -8.16300 -1.36900 1.000 17.72314 301 TYR B N 1
ATOM 9487 C CA . TYR B 1 301 ? 23.67900 -8.73600 -2.54800 1.000 20.20859 301 TYR B CA 1
ATOM 9488 C C . TYR B 1 301 ? 25.16600 -8.41200 -2.53700 1.000 19.83466 301 TYR B C 1
ATOM 9489 O O . TYR B 1 301 ? 25.56400 -7.30200 -2.17300 1.000 18.06765 301 TYR B O 1
ATOM 9507 N N . GLN B 1 302 ? 25.98400 -9.38600 -2.92900 1.000 21.46466 302 GLN B N 1
ATOM 9508 C CA . GLN B 1 302 ? 27.38500 -9.09700 -3.19800 1.000 23.36700 302 GLN B CA 1
ATOM 9509 C C . GLN B 1 302 ? 27.49600 -8.01100 -4.26300 1.000 22.10506 302 GLN B C 1
ATOM 9510 O O . GLN B 1 302 ? 26.74400 -7.99900 -5.24200 1.000 22.77197 302 GLN B O 1
ATOM 9524 N N . GLY B 1 303 ? 28.43700 -7.08900 -4.06500 1.000 23.32807 303 GLY B N 1
ATOM 9525 C CA . GLY B 1 303 ? 28.62500 -5.97500 -4.96600 1.000 24.71017 303 GLY B CA 1
ATOM 952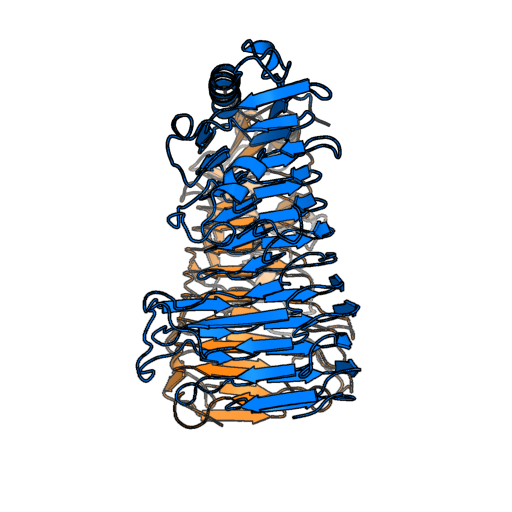6 C C . GLY B 1 303 ? 27.88600 -4.70500 -4.59700 1.000 24.62188 303 GLY B C 1
ATOM 9527 O O . GLY B 1 303 ? 28.25500 -3.63100 -5.08600 1.000 20.04787 303 GLY B O 1
ATOM 9531 N N . GLY B 1 304 ? 26.86500 -4.78700 -3.74900 1.000 23.12486 304 GLY B N 1
ATOM 9532 C CA . GLY B 1 304 ? 26.16900 -3.59800 -3.30200 1.000 21.67867 304 GLY B CA 1
ATOM 9533 C C . GLY B 1 304 ? 27.04200 -2.71300 -2.43200 1.000 22.19680 304 GLY B C 1
ATOM 9534 O O . GLY B 1 304 ? 28.16000 -3.06000 -2.05200 1.000 21.03238 304 GLY B O 1
ATOM 9538 N N . SER B 1 305 ? 26.52900 -1.52000 -2.13900 1.000 21.60452 305 SER B N 1
ATOM 9539 C CA . SER B 1 305 ? 27.21300 -0.58300 -1.25500 1.000 22.78820 305 SER B CA 1
ATOM 9540 C C . SER B 1 305 ? 26.17300 0.07100 -0.35100 1.000 19.68570 305 SER B C 1
ATOM 9541 O O . SER B 1 305 ? 24.99100 -0.28600 -0.36700 1.000 19.01037 305 SER B O 1
ATOM 9549 N N . GLY B 1 306 ? 26.61600 1.03800 0.44300 1.000 18.60900 306 GLY B N 1
ATOM 9550 C CA . GLY B 1 306 ? 25.72600 1.72300 1.35300 1.000 20.77682 306 GLY B CA 1
ATOM 9551 C C . GLY B 1 306 ? 25.67500 1.03400 2.70100 1.000 20.62200 306 GLY B C 1
ATOM 9552 O O . GLY B 1 306 ? 26.58500 0.30200 3.09900 1.000 19.89015 306 GLY B O 1
ATOM 9556 N N A THR B 1 307 ? 24.59500 1.29700 3.42800 0.466 17.96349 307 THR B N 1
ATOM 9557 N N B THR B 1 307 ? 24.69500 1.29700 3.42800 0.534 17.92831 307 THR B N 1
ATOM 9558 C CA A THR B 1 307 ? 24.51500 0.87100 4.81400 0.466 19.43335 307 THR B CA 1
ATOM 9559 C CA B THR B 1 307 ? 24.61500 0.87100 4.81400 0.534 19.42235 307 THR B CA 1
ATOM 9560 C C A THR B 1 307 ? 23.08800 0.51100 5.19800 0.466 18.08849 307 THR B C 1
ATOM 9561 C C B THR B 1 307 ? 23.18800 0.51100 5.19800 0.534 18.10594 307 THR B C 1
ATOM 9562 O O A THR B 1 307 ? 22.12100 1.09400 4.70100 0.466 16.65981 307 THR B O 1
ATOM 9563 O O B THR B 1 307 ? 22.22100 1.09400 4.70100 0.534 16.64209 307 THR B O 1
ATOM 9584 N N . ALA B 1 308 ? 22.98100 -0.47000 6.09300 1.000 16.84984 308 ALA B N 1
ATOM 9585 C CA . ALA B 1 308 ? 21.76400 -0.78800 6.83000 1.000 15.02329 308 ALA B CA 1
ATOM 9586 C C . ALA B 1 308 ? 22.13100 -0.69500 8.30400 1.000 15.12515 308 ALA B C 1
ATOM 9587 O O . ALA B 1 308 ? 22.94700 -1.48400 8.79300 1.000 13.75491 308 ALA B O 1
ATOM 9595 N N A SER B 1 309 ? 21.53900 0.26600 9.00800 0.639 13.65019 309 SER B N 1
ATOM 9596 N N B SER B 1 309 ? 21.54000 0.27000 9.00600 0.361 13.63925 309 SER B N 1
ATOM 9597 C CA A SER B 1 309 ? 21.98300 0.58800 10.35500 0.639 14.32203 309 SER B CA 1
ATOM 9598 C CA B SER B 1 309 ? 21.98000 0.61800 10.34900 0.361 14.29391 309 SER B CA 1
ATOM 9599 C C A SER B 1 309 ? 20.79100 0.80300 11.27500 0.639 12.87585 309 SER B C 1
ATOM 9600 C C B SER B 1 309 ? 20.78300 0.77800 11.27500 0.361 12.96249 309 SER B C 1
ATOM 9601 O O A SER B 1 309 ? 19.66300 1.03000 10.83000 0.639 11.17784 309 SER B O 1
ATOM 9602 O O B SER B 1 309 ? 19.64400 0.94600 10.83200 0.361 11.23208 309 SER B O 1
ATOM 9617 N N . ASN B 1 310 ? 21.07200 0.72600 12.57500 1.000 13.36687 310 ASN B N 1
ATOM 9618 C CA . ASN B 1 310 ? 20.10800 0.98200 13.64700 1.000 13.05089 310 ASN B CA 1
ATOM 9619 C C . ASN B 1 310 ? 18.81900 0.17800 13.45200 1.000 10.55152 310 ASN B C 1
ATOM 9620 O O . ASN B 1 310 ? 17.73800 0.70600 13.19300 1.000 10.24242 310 ASN B O 1
ATOM 9632 N N . ILE B 1 311 ? 18.97900 -1.13300 13.60300 1.000 10.11880 311 ILE B N 1
ATOM 9633 C CA . ILE B 1 311 ? 17.91000 -2.10200 13.40900 1.000 12.43752 311 ILE B CA 1
ATOM 9634 C C . ILE B 1 311 ? 17.78200 -2.90200 14.69500 1.000 13.06076 311 ILE B C 1
ATOM 9635 O O . ILE B 1 311 ? 18.78700 -3.37600 15.23300 1.000 12.87735 311 ILE B O 1
ATOM 9651 N N . ILE B 1 312 ? 16.55800 -3.03500 15.19900 1.000 13.89725 312 ILE B N 1
ATOM 9652 C CA . ILE B 1 312 ? 16.31900 -3.76500 16.44000 1.000 12.55820 312 ILE B CA 1
ATOM 9653 C C . ILE B 1 312 ? 15.10300 -4.66600 16.26400 1.000 12.10641 312 ILE B C 1
ATOM 9654 O O . ILE B 1 312 ? 14.03500 -4.20600 15.84500 1.000 15.36519 312 ILE B O 1
ATOM 9670 N N . PHE B 1 313 ? 15.28000 -5.95300 16.55600 1.000 13.15133 313 PHE B N 1
ATOM 9671 C CA . PHE B 1 313 ? 14.20800 -6.94300 16.60300 1.000 12.90575 313 PHE B CA 1
ATOM 9672 C C . PHE B 1 313 ? 14.04400 -7.36000 18.05900 1.000 16.75613 313 PHE B C 1
ATOM 9673 O O . PHE B 1 313 ? 14.93100 -8.01000 18.62200 1.000 16.16810 313 PHE B O 1
ATOM 9690 N N . GLN B 1 314 ? 12.91300 -7.00900 18.66400 1.000 17.93831 314 GLN B N 1
ATOM 9691 C CA . GLN B 1 314 ? 12.68000 -7.30200 20.06800 1.000 16.31691 314 GLN B CA 1
ATOM 9692 C C . GLN B 1 314 ? 11.27500 -7.85300 20.26300 1.000 16.83601 314 GLN B C 1
ATOM 9693 O O . GLN B 1 314 ? 10.35800 -7.55200 19.49400 1.000 16.54493 314 GLN B O 1
ATOM 9707 N N . ASN B 1 315 ? 11.12800 -8.66600 21.31100 1.000 16.25315 315 ASN B N 1
ATOM 9708 C CA . ASN B 1 315 ? 9.86200 -9.30400 21.67400 1.000 17.05954 315 ASN B CA 1
ATOM 9709 C C . ASN B 1 315 ? 9.30800 -10.13500 20.51300 1.000 19.44030 315 ASN B C 1
ATOM 9710 O O . ASN B 1 315 ? 8.18900 -9.93000 20.03900 1.000 20.17759 315 ASN B O 1
ATOM 9721 N N . ILE B 1 316 ? 10.11800 -11.09100 20.06400 1.000 17.13033 316 ILE B N 1
ATOM 9722 C CA . ILE B 1 316 ? 9.77300 -11.96300 18.94700 1.000 19.91540 316 ILE B CA 1
ATOM 9723 C C . ILE B 1 316 ? 9.64800 -13.38900 19.46700 1.000 23.04326 316 ILE B C 1
ATOM 9724 O O . ILE B 1 316 ? 10.54100 -13.88400 20.17200 1.000 18.86553 316 ILE B O 1
ATOM 9740 N N . GLN B 1 317 ? 8.54200 -14.04400 19.11900 1.000 22.92476 317 GLN B N 1
ATOM 9741 C CA . GLN B 1 317 ? 8.30300 -15.43800 19.47200 1.000 28.83416 317 GLN B CA 1
ATOM 9742 C C . GLN B 1 317 ? 8.34500 -16.28400 18.20500 1.000 28.35461 317 GLN B C 1
ATOM 9743 O O . GLN B 1 317 ? 7.55300 -16.06800 17.28100 1.000 23.38753 317 GLN B O 1
ATOM 9757 N N . MET B 1 318 ? 9.24200 -17.26800 18.19100 1.000 29.23753 318 MET B N 1
ATOM 9758 C CA . MET B 1 318 ? 9.45300 -18.16200 17.06200 1.000 29.23440 318 MET B CA 1
ATOM 9759 C C . MET B 1 318 ? 8.79800 -19.50300 17.35900 1.000 34.02231 318 MET B C 1
ATOM 9760 O O . MET B 1 318 ? 9.16400 -20.17500 18.32700 1.000 33.95524 318 MET B O 1
ATOM 9774 N N . ASP B 1 319 ? 7.86000 -19.90300 16.51100 1.000 28.97115 319 ASP B N 1
ATOM 9775 C CA . ASP B 1 319 ? 7.16000 -21.17400 16.62900 1.000 34.87825 319 ASP B CA 1
ATOM 9776 C C . ASP B 1 319 ? 7.54700 -22.00000 15.40600 1.000 34.12706 319 ASP B C 1
ATOM 9777 O O . ASP B 1 319 ? 6.93400 -21.85700 14.34500 1.000 33.37257 319 ASP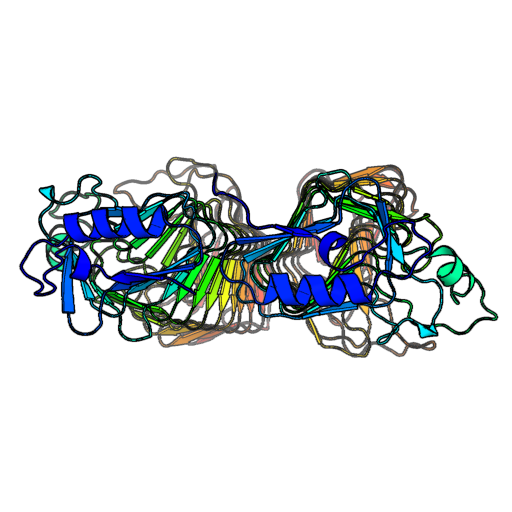 B O 1
ATOM 9786 N N . ASN B 1 320 ? 8.56800 -22.85400 15.54900 1.000 31.55501 320 ASN B N 1
ATOM 9787 C CA . ASN B 1 320 ? 8.98000 -23.76200 14.48200 1.000 30.08353 320 ASN B CA 1
ATOM 9788 C C . ASN B 1 320 ? 9.35100 -22.97700 13.22300 1.000 28.06481 320 ASN B C 1
ATOM 9789 O O . ASN B 1 320 ? 8.79100 -23.16600 12.14100 1.000 26.62596 320 ASN B O 1
ATOM 9800 N N . VAL B 1 321 ? 10.31800 -22.08000 13.39100 1.000 32.92100 321 VAL B N 1
ATOM 9801 C CA . VAL B 1 321 ? 10.71400 -21.12900 12.36000 1.000 27.75874 321 VAL B CA 1
ATOM 9802 C C . VAL B 1 321 ? 12.06000 -21.56700 11.80200 1.000 24.72030 321 VAL B C 1
ATOM 9803 O O . VAL B 1 321 ? 13.01800 -21.76000 12.55900 1.000 26.65640 321 VAL B O 1
ATOM 9816 N N . LYS B 1 322 ? 12.13400 -21.72000 10.48400 1.000 26.36195 322 LYS B N 1
ATOM 9817 C CA . LYS B 1 322 ? 13.42300 -21.91600 9.84100 1.000 26.16907 322 LYS B CA 1
ATOM 9818 C C . LYS B 1 322 ? 14.17300 -20.59400 9.81200 1.000 25.38043 322 LYS B C 1
ATOM 9819 O O . LYS B 1 322 ? 13.56600 -19.52900 9.67600 1.000 26.04153 322 LYS B O 1
ATOM 9838 N N . ASN B 1 323 ? 15.50100 -20.66500 9.92900 1.000 21.62941 323 ASN B N 1
ATOM 9839 C CA . ASN B 1 323 ? 16.36300 -19.49100 10.03600 1.000 27.69073 323 ASN B CA 1
ATOM 9840 C C . ASN B 1 323 ? 15.74500 -18.42100 10.93500 1.000 24.48708 323 ASN B C 1
ATOM 9841 O O . ASN B 1 323 ? 15.38900 -17.33900 10.44600 1.000 23.60260 323 ASN B O 1
ATOM 9852 N N . PRO B 1 324 ? 15.57700 -18.68600 12.23800 1.000 25.54488 324 PRO B N 1
ATOM 9853 C CA . PRO B 1 324 ? 14.97400 -17.67100 13.12400 1.000 23.49231 324 PRO B CA 1
ATOM 9854 C C . PRO B 1 324 ? 15.67700 -16.32300 13.09200 1.000 22.30667 324 PRO B C 1
ATOM 9855 O O . PRO B 1 324 ? 15.01300 -15.28300 13.04200 1.000 21.29612 324 PRO B O 1
ATOM 9866 N N . ILE B 1 325 ? 17.00400 -16.30900 13.13900 1.000 22.54571 325 ILE B N 1
ATOM 9867 C CA . ILE B 1 325 ? 17.78000 -15.08000 13.02100 1.000 21.18776 325 ILE B CA 1
ATOM 9868 C C . ILE B 1 325 ? 18.77400 -15.28200 11.89000 1.000 22.91493 325 ILE B C 1
ATOM 9869 O O . ILE B 1 325 ? 19.58700 -16.21300 11.94200 1.000 22.72101 325 ILE B O 1
ATOM 9885 N N . ILE B 1 326 ? 18.71900 -14.42800 10.86900 1.000 18.65932 326 ILE B N 1
ATOM 9886 C CA . ILE B 1 326 ? 19.66500 -14.60000 9.76800 1.000 18.32829 326 ILE B CA 1
ATOM 9887 C C . ILE B 1 326 ? 20.06600 -13.25000 9.19200 1.000 19.00220 326 ILE B C 1
ATOM 9888 O O . ILE B 1 326 ? 19.22100 -12.40400 8.88400 1.000 18.09559 326 ILE B O 1
ATOM 9904 N N . ILE B 1 327 ? 21.37500 -13.05700 9.06900 1.000 19.94349 327 ILE B N 1
ATOM 9905 C CA . ILE B 1 327 ? 21.96900 -12.04600 8.20700 1.000 17.84797 327 ILE B CA 1
ATOM 9906 C C . ILE B 1 327 ? 22.69600 -12.79800 7.10200 1.000 23.11863 327 ILE B C 1
ATOM 9907 O O . ILE B 1 327 ? 23.53900 -13.66100 7.37800 1.000 21.18371 327 ILE B O 1
ATOM 9923 N N . ASP B 1 328 ? 22.35500 -12.48300 5.85700 1.000 17.86921 328 ASP B N 1
ATOM 9924 C CA . ASP B 1 328 ? 22.82000 -13.20000 4.67500 1.000 22.60716 328 ASP B CA 1
ATOM 9925 C C . ASP B 1 328 ? 23.28200 -12.14700 3.67600 1.000 23.66897 328 ASP B C 1
ATOM 9926 O O . ASP B 1 328 ? 22.45800 -11.48300 3.04100 1.000 23.42984 328 ASP B O 1
ATOM 9935 N N . GLN B 1 329 ? 24.59800 -12.00700 3.52000 1.000 22.16246 329 GLN B N 1
ATOM 9936 C CA . GLN B 1 329 ? 25.15100 -11.07100 2.55300 1.000 23.81185 329 GLN B CA 1
ATOM 9937 C C . GLN B 1 329 ? 25.68300 -11.78600 1.32100 1.000 22.22498 329 GLN B C 1
ATOM 9938 O O . GLN B 1 329 ? 26.45100 -11.20600 0.54600 1.000 20.63406 329 GLN B O 1
ATOM 9952 N N . ASP B 1 330 ? 25.30400 -13.05100 1.14800 1.000 25.38449 330 ASP B N 1
ATOM 9953 C CA . ASP B 1 330 ? 25.53100 -13.81300 -0.07000 1.000 32.66868 330 ASP B CA 1
ATOM 9954 C C . ASP B 1 330 ? 24.23700 -14.01500 -0.84600 1.000 32.19078 330 ASP B C 1
ATOM 9955 O O . ASP B 1 330 ? 24.13800 -14.95200 -1.64400 1.000 32.18793 330 ASP B O 1
ATOM 9964 N N . TYR B 1 331 ? 23.23300 -13.17200 -0.61300 1.000 28.64701 331 TYR B N 1
ATOM 9965 C CA . TYR B 1 331 ? 21.91700 -13.43300 -1.17400 1.000 29.25999 331 TYR B CA 1
ATOM 9966 C C . TYR B 1 331 ? 21.97700 -13.31100 -2.68700 1.000 26.81717 331 TYR B C 1
ATOM 9967 O O . TYR B 1 331 ? 22.60500 -12.39800 -3.23100 1.000 25.33484 331 TYR B O 1
ATOM 9985 N N . CYS B 1 332 ? 21.30400 -14.23500 -3.36900 1.000 28.54936 332 CYS B N 1
ATOM 9986 C CA . CYS B 1 332 ? 21.29800 -14.22600 -4.82100 1.000 35.71582 332 CYS B CA 1
ATOM 9987 C C . CYS B 1 332 ? 19.90500 -14.50000 -5.35400 1.000 38.50123 332 CYS B C 1
ATOM 9988 O O . CYS B 1 332 ? 19.23800 -15.44600 -4.92500 1.000 44.06461 332 CYS B O 1
ATOM 9995 N N . ASP B 1 333 ? 19.50200 -13.69100 -6.32900 1.000 45.47898 333 ASP B N 1
ATOM 9996 C CA . ASP B 1 333 ? 18.21400 -13.79800 -6.98900 1.000 45.13963 333 ASP B CA 1
ATOM 9997 C C . ASP B 1 333 ? 18.34800 -14.28900 -8.42100 1.000 51.36438 333 ASP B C 1
ATOM 9998 O O . ASP B 1 333 ? 17.33500 -14.44300 -9.10900 1.000 37.38470 333 ASP B O 1
ATOM 10007 N N . LYS B 1 334 ? 19.56500 -14.56400 -8.87100 1.000 55.12893 334 LYS B N 1
ATOM 10008 C CA . LYS B 1 334 ? 19.86200 -14.97100 -10.23400 1.000 59.82339 334 LYS B CA 1
ATOM 10009 C C . LYS B 1 334 ? 20.31900 -16.42100 -10.31800 1.000 64.92035 334 LYS B C 1
ATOM 10010 O O . LYS B 1 334 ? 20.58100 -17.09100 -9.31500 1.000 64.85751 334 LYS B O 1
ATOM 10029 N N . SER B 1 335 ? 20.42300 -16.88700 -11.56700 1.000 68.09228 335 SER B N 1
ATOM 10030 C CA . SER B 1 335 ? 21.01600 -18.19500 -11.83400 1.000 81.89142 335 SER B CA 1
ATOM 10031 C C . SER B 1 335 ? 22.52600 -18.21600 -11.58800 1.000 83.01019 335 SER B C 1
ATOM 10032 O O . SER B 1 335 ? 23.08900 -19.29500 -11.34500 1.000 80.61040 335 SER B O 1
ATOM 10040 N N . LYS B 1 336 ? 23.14300 -17.02200 -11.59200 1.000 86.47295 336 LYS B N 1
ATOM 10041 C CA . LYS B 1 336 ? 24.61500 -16.90700 -11.39200 1.000 85.66102 336 LYS B CA 1
ATOM 10042 C C . LYS B 1 336 ? 25.06000 -15.52400 -10.87900 1.000 79.03823 336 LYS B C 1
ATOM 10043 O O . LYS B 1 336 ? 25.22300 -14.60400 -11.70400 1.000 87.13762 336 LYS B O 1
ATOM 10062 N N . CYS B 1 337 ? 25.24200 -15.41300 -9.55700 1.000 71.35403 337 CYS B N 1
ATOM 10063 C CA . CYS B 1 337 ? 25.80700 -14.29500 -8.83400 1.000 76.04935 337 CYS B CA 1
ATOM 10064 C C . CYS B 1 337 ? 27.31600 -14.46300 -8.70500 1.000 70.36665 337 CYS B C 1
ATOM 10065 O O . CYS B 1 337 ? 27.82400 -15.55700 -8.42900 1.000 66.40138 337 CYS B O 1
ATOM 10072 N N . THR B 1 338 ? 28.02400 -13.36000 -8.88200 1.000 71.32435 338 THR B N 1
ATOM 10073 C CA . THR B 1 338 ? 29.46500 -13.34500 -8.74400 1.000 66.71297 338 THR B CA 1
ATOM 10074 C C . THR B 1 338 ? 29.83900 -12.95500 -7.32000 1.000 60.44326 338 THR B C 1
ATOM 10075 O O . THR B 1 338 ? 29.06700 -12.30600 -6.60600 1.000 52.22837 338 THR B O 1
ATOM 10086 N N . THR B 1 339 ? 31.02900 -13.37000 -6.90700 1.000 61.42524 339 THR B N 1
ATOM 10087 C CA . THR B 1 339 ? 31.62300 -12.85200 -5.68600 1.000 53.25073 339 THR B CA 1
ATOM 10088 C C . THR B 1 339 ? 32.29700 -11.52000 -5.98600 1.000 51.57260 339 THR B C 1
ATOM 10089 O O . THR B 1 339 ? 33.03400 -11.39600 -6.97000 1.000 53.52746 339 THR B O 1
ATOM 10100 N N . GLU B 1 340 ? 32.06000 -10.52900 -5.13200 1.000 45.07182 340 GLU B N 1
ATOM 10101 C CA . GLU B 1 340 ? 32.50800 -9.16700 -5.37400 1.000 42.63144 340 GLU B CA 1
ATOM 10102 C C . GLU B 1 340 ? 33.05700 -8.59600 -4.07500 1.000 37.43673 340 GLU B C 1
ATOM 10103 O O . GLU B 1 340 ? 32.75400 -9.08400 -2.98400 1.000 36.13970 340 GLU B O 1
ATOM 10115 N N . LYS B 1 341 ? 33.87700 -7.55100 -4.20200 1.000 35.54896 341 LYS B N 1
ATOM 10116 C CA . LYS B 1 341 ? 34.52400 -6.98700 -3.02300 1.000 40.53273 341 LYS B CA 1
ATOM 10117 C C . LYS B 1 341 ? 33.59800 -6.05900 -2.24700 1.000 40.19881 341 LYS B C 1
ATOM 10118 O O . LYS B 1 341 ? 33.66300 -6.01200 -1.01300 1.000 35.73641 341 LYS B O 1
ATOM 10137 N N . SER B 1 342 ? 32.72700 -5.32500 -2.93200 1.000 33.83915 342 SER B N 1
ATOM 10138 C CA . SER B 1 342 ? 31.89300 -4.35300 -2.24200 1.000 29.06417 342 SER B CA 1
ATOM 10139 C C . SER B 1 342 ? 30.69300 -5.04200 -1.60400 1.000 26.11833 342 SER B C 1
ATOM 10140 O O . SER B 1 342 ? 30.22700 -6.08600 -2.06900 1.000 23.40759 342 SER B O 1
ATOM 10148 N N . ALA B 1 343 ? 30.20300 -4.45000 -0.51700 1.000 25.55429 343 ALA B N 1
ATOM 10149 C CA . ALA B 1 343 ? 29.04900 -4.99000 0.18500 1.000 22.13728 343 ALA B CA 1
ATOM 10150 C C . ALA B 1 343 ? 28.28500 -3.85900 0.85600 1.000 22.68677 343 ALA B C 1
ATOM 10151 O O . ALA B 1 343 ? 28.82600 -2.78000 1.11400 1.000 19.73483 343 ALA B O 1
ATOM 10158 N N . VAL B 1 344 ? 27.00800 -4.12100 1.13100 1.000 20.66893 344 VAL B N 1
ATOM 10159 C CA . VAL B 1 344 ? 26.24100 -3.24500 2.00600 1.000 19.27807 344 VAL B CA 1
ATOM 10160 C C . VAL B 1 344 ? 26.74000 -3.43000 3.43100 1.000 17.62421 344 VAL B C 1
ATOM 10161 O O . VAL B 1 344 ? 26.80100 -4.55600 3.94200 1.000 21.38193 344 VAL B O 1
ATOM 10174 N N . GLN B 1 345 ? 27.11100 -2.33000 4.07700 1.000 17.23714 345 GLN B N 1
ATOM 10175 C CA . GLN B 1 345 ? 27.61500 -2.40000 5.44100 1.000 21.17070 345 GLN B CA 1
ATOM 10176 C C . GLN B 1 345 ? 26.45000 -2.50300 6.41800 1.000 18.54759 345 GLN B C 1
ATOM 10177 O O . GLN B 1 345 ? 25.59300 -1.61500 6.47400 1.000 18.86426 345 GLN B O 1
ATOM 10191 N N . VAL B 1 346 ? 26.42400 -3.58500 7.18800 1.000 17.46094 346 VAL B N 1
ATOM 10192 C CA . VAL B 1 346 ? 25.43000 -3.79000 8.23200 1.000 18.93894 346 VAL B CA 1
ATOM 10193 C C . VAL B 1 346 ? 26.06700 -3.39300 9.55400 1.000 22.07357 346 VAL B C 1
ATOM 10194 O O . VAL B 1 346 ? 27.15200 -3.87900 9.89800 1.000 17.52164 346 VAL B O 1
ATOM 10207 N N . LYS B 1 347 ? 25.40300 -2.50800 10.29500 1.000 17.27788 347 LYS B N 1
ATOM 10208 C CA . LYS B 1 347 ? 25.93000 -2.08000 11.58100 1.000 15.68928 347 LYS B CA 1
ATOM 10209 C C . LYS B 1 347 ? 24.78200 -1.74600 12.52200 1.000 17.89614 347 LYS B C 1
ATOM 10210 O O . LYS B 1 347 ? 23.68800 -1.38200 12.08600 1.000 13.71134 347 LYS B O 1
ATOM 10229 N N . ASN B 1 348 ? 25.04000 -1.90700 13.82200 1.000 16.76811 348 ASN B N 1
ATOM 10230 C CA . ASN B 1 348 ? 24.10500 -1.54500 14.88800 1.000 15.52078 348 ASN B CA 1
ATOM 10231 C C . ASN B 1 348 ? 22.78800 -2.31700 14.74900 1.000 12.78682 348 ASN B C 1
ATOM 10232 O O . ASN B 1 348 ? 21.73100 -1.76700 14.43400 1.000 11.43361 348 ASN B O 1
ATOM 10243 N N . VAL B 1 349 ? 22.88600 -3.62100 14.99500 1.000 13.59539 349 VAL B N 1
ATOM 10244 C CA . VAL B 1 349 ? 21.74200 -4.52500 14.96400 1.000 11.00700 349 VAL B CA 1
ATOM 10245 C C . VAL B 1 349 ? 21.59000 -5.15200 16.34000 1.000 15.78888 349 VAL B C 1
ATOM 10246 O O . VAL B 1 349 ? 22.55100 -5.71000 16.87900 1.000 16.26945 349 VAL B O 1
ATOM 10259 N N . VAL B 1 350 ? 20.39600 -5.03400 16.91200 1.000 13.73427 350 VAL B N 1
ATOM 10260 C CA . VAL B 1 350 ? 20.07300 -5.56300 18.23100 1.000 15.48743 350 VAL B CA 1
ATOM 10261 C C . VAL B 1 350 ? 18.99600 -6.62700 18.06600 1.000 15.43380 350 VAL B C 1
ATOM 10262 O O . VAL B 1 350 ? 17.98100 -6.38800 17.40400 1.000 14.17096 350 VAL B O 1
ATOM 10275 N N . TYR B 1 351 ? 19.23900 -7.80600 18.62700 1.000 14.51049 351 TYR B N 1
ATOM 10276 C CA . TYR B 1 351 ? 18.23800 -8.85400 18.77300 1.000 13.89923 351 TYR B CA 1
ATOM 10277 C C . TYR B 1 351 ? 17.98700 -9.01600 20.26300 1.000 19.33518 351 TYR B C 1
ATOM 10278 O O . TYR B 1 351 ? 18.91000 -9.35500 21.00000 1.000 16.99896 351 TYR B O 1
ATOM 10296 N N . ARG B 1 352 ? 16.76000 -8.75900 20.70600 1.000 17.69001 352 ARG B N 1
ATOM 10297 C CA . ARG B 1 352 ? 16.47000 -8.68300 22.13300 1.000 18.50712 352 ARG B CA 1
ATOM 10298 C C . ARG B 1 352 ? 15.17900 -9.41800 22.44800 1.000 21.26553 352 ARG B C 1
ATOM 10299 O O . ARG B 1 352 ? 14.18900 -9.26800 21.73000 1.000 16.29381 352 ARG B O 1
ATOM 10320 N N . ASP B 1 353 ? 15.20000 -10.21800 23.51300 1.000 21.31981 353 ASP B N 1
ATOM 10321 C CA . ASP B 1 353 ? 14.01600 -10.92800 23.99700 1.000 20.52556 353 ASP B CA 1
ATOM 10322 C C . ASP B 1 353 ? 13.34900 -11.72400 22.88000 1.000 20.33388 353 ASP B C 1
ATOM 10323 O O . ASP B 1 353 ? 12.15200 -11.59600 22.61300 1.000 20.99312 353 ASP B O 1
ATOM 10332 N N . ILE B 1 354 ? 14.14400 -12.55600 22.21900 1.000 21.78351 354 ILE B N 1
ATOM 10333 C CA . ILE B 1 354 ? 13.66400 -13.46500 21.19000 1.000 20.67828 354 ILE B CA 1
ATOM 10334 C C . ILE B 1 354 ? 13.62900 -14.85100 21.80400 1.000 25.47290 354 ILE B C 1
ATOM 10335 O O . ILE B 1 354 ? 14.59400 -15.26900 22.45300 1.000 28.34884 354 ILE B O 1
ATOM 10351 N N . SER B 1 355 ? 12.51100 -15.54800 21.64100 1.000 22.20459 355 SER B N 1
ATOM 10352 C CA . SER B 1 355 ? 12.33500 -16.82700 22.31100 1.000 27.06925 355 SER B CA 1
ATOM 10353 C C . SER B 1 355 ? 11.68800 -17.80400 21.34800 1.000 31.27451 355 SER B C 1
ATOM 10354 O O . SER B 1 355 ? 11.00800 -17.40600 20.40400 1.000 27.88364 355 SER B O 1
ATOM 10362 N N . GLY B 1 356 ? 11.91200 -19.09100 21.59100 1.000 30.85113 356 GLY B N 1
ATOM 10363 C CA . GLY B 1 356 ? 11.13800 -20.07800 20.85500 1.000 25.48355 356 GLY B CA 1
ATOM 10364 C C . GLY B 1 356 ? 11.90300 -21.23600 20.25400 1.000 29.43208 356 GLY B C 1
ATOM 10365 O O . GLY B 1 356 ? 12.93300 -21.63700 20.79000 1.000 27.37062 356 GLY B O 1
ATOM 10369 N N . THR B 1 357 ? 11.39500 -21.79900 19.15600 1.000 28.23088 357 THR B N 1
ATOM 10370 C CA . THR B 1 357 ? 11.91900 -23.04000 18.59500 1.000 31.88723 357 THR B CA 1
ATOM 10371 C C . THR B 1 357 ? 12.25000 -22.87000 17.12000 1.000 34.42643 357 THR B C 1
ATOM 10372 O O . THR B 1 357 ? 11.40800 -22.40200 16.34100 1.000 35.39616 357 THR B O 1
ATOM 10383 N N . SER B 1 358 ? 13.46100 -23.29900 16.74900 1.000 34.57477 358 SER B N 1
ATOM 10384 C CA . SER B 1 358 ? 13.96100 -23.27400 15.37800 1.000 31.85425 358 SER B CA 1
ATOM 10385 C C . SER B 1 358 ? 13.66300 -24.58000 14.65100 1.000 35.77230 358 SER B C 1
ATOM 10386 O O . SER B 1 358 ? 13.83800 -25.66800 15.20800 1.000 33.28303 358 SER B O 1
ATOM 10394 N N . ALA B 1 359 ? 13.22600 -24.46800 13.39700 1.000 36.48005 359 ALA B N 1
ATOM 10395 C CA . ALA B 1 359 ? 13.03700 -25.62500 12.53200 1.000 36.18599 359 ALA B CA 1
ATOM 10396 C C . ALA B 1 359 ? 14.25500 -25.95300 11.65600 1.000 43.20363 359 ALA B C 1
ATOM 10397 O O . ALA B 1 359 ? 14.13600 -26.80000 10.76300 1.000 47.60305 359 ALA B O 1
ATOM 10404 N N . SER B 1 360 ? 15.41600 -25.33500 11.89900 1.000 41.31955 360 SER B N 1
ATOM 10405 C CA . SER B 1 360 ? 16.63500 -25.52900 11.11000 1.000 38.75501 360 SER B CA 1
ATOM 10406 C C . SER B 1 360 ? 17.76300 -26.02800 12.00500 1.000 41.08629 360 SER B C 1
ATOM 10407 O O . SER B 1 360 ? 17.62800 -26.09800 13.22300 1.000 44.62943 360 SER B O 1
ATOM 10415 N N . GLU B 1 361 ? 18.89700 -26.26600 11.38000 1.000 46.07534 361 GLU B N 1
ATOM 10416 C CA . GLU B 1 361 ? 20.11900 -26.68400 12.07700 1.000 51.58813 361 GLU B CA 1
ATOM 10417 C C . GLU B 1 361 ? 20.59000 -25.46100 12.85000 1.000 46.74102 361 GLU B C 1
ATOM 10418 O O . GLU B 1 361 ? 20.84200 -25.57400 14.00800 1.000 47.62696 361 GLU B O 1
ATOM 10430 N N . ASN B 1 362 ? 20.54000 -24.30400 12.20800 1.000 47.93259 362 ASN B N 1
ATOM 10431 C CA . ASN B 1 362 ? 21.03500 -23.04500 12.72300 1.000 46.66265 362 ASN B CA 1
ATOM 10432 C C . ASN B 1 362 ? 19.85600 -22.15300 13.06700 1.000 38.06249 362 ASN B C 1
ATOM 10433 O O . ASN B 1 362 ? 19.09100 -21.74200 12.18700 1.000 36.57533 362 ASN B O 1
ATOM 10444 N N . ALA B 1 363 ? 19.70400 -21.88200 14.35600 1.000 36.71140 363 ALA B N 1
ATOM 10445 C CA . ALA B 1 363 ? 18.72300 -20.90100 14.76900 1.000 35.76819 363 ALA B CA 1
ATOM 10446 C C . ALA B 1 363 ? 19.23800 -19.50600 14.47900 1.000 31.30228 363 ALA B C 1
ATOM 10447 O O . ALA B 1 363 ? 18.45000 -18.59800 14.19900 1.000 28.01263 363 ALA B O 1
ATOM 10454 N N . ILE B 1 364 ? 20.55700 -19.33700 14.51900 1.000 27.46009 364 ILE B N 1
ATOM 10455 C CA . ILE B 1 364 ? 21.21300 -18.06200 14.27900 1.000 26.96046 364 ILE B CA 1
ATOM 10456 C C . ILE B 1 364 ? 22.27100 -18.25600 13.20100 1.000 31.08243 364 ILE B C 1
ATOM 10457 O O . ILE B 1 364 ? 23.12600 -19.14100 13.31500 1.000 30.10571 364 ILE B O 1
ATOM 10473 N N . THR B 1 365 ? 22.20800 -17.43200 12.15700 1.000 24.80031 365 THR B N 1
ATOM 10474 C CA . THR B 1 365 ? 23.15600 -17.49700 11.04900 1.000 27.16655 365 THR B CA 1
ATOM 10475 C C . THR B 1 365 ? 23.58000 -16.08200 10.69300 1.000 25.58459 365 THR B C 1
ATOM 10476 O O . THR B 1 365 ? 22.74900 -15.28100 10.25900 1.000 24.21747 365 THR B O 1
ATOM 10487 N N . PHE B 1 366 ? 24.86200 -15.77800 10.87800 1.000 23.04800 366 PHE B N 1
ATOM 10488 C CA . PHE B 1 366 ? 25.44600 -14.49800 10.47900 1.000 25.12508 366 PHE B CA 1
ATOM 10489 C C . PHE B 1 366 ? 26.50700 -14.78700 9.41900 1.000 28.74646 366 PHE B C 1
ATOM 10490 O O . PHE B 1 366 ? 27.66600 -15.05600 9.74500 1.000 32.27586 366 PHE B O 1
ATOM 10507 N N . ASN B 1 367 ? 26.11000 -14.73600 8.15100 1.000 26.78171 367 ASN B N 1
ATOM 10508 C CA . ASN B 1 367 ? 27.01800 -14.90400 7.02000 1.000 27.61641 367 ASN B CA 1
ATOM 10509 C C . ASN B 1 367 ? 27.22000 -13.52200 6.40200 1.000 26.16096 367 ASN B C 1
ATOM 10510 O O . ASN B 1 367 ? 26.50500 -13.12900 5.47700 1.000 23.85762 367 ASN B O 1
ATOM 10521 N N . CYS B 1 368 ? 28.21000 -12.79400 6.91000 1.000 24.87087 368 CYS B N 1
ATOM 10522 C CA . CYS B 1 368 ? 28.44000 -11.41000 6.52700 1.000 28.44631 368 CYS B CA 1
ATOM 10523 C C . CYS B 1 368 ? 29.65300 -11.29500 5.61400 1.000 29.29927 368 CYS B C 1
ATOM 10524 O O . CYS B 1 368 ? 30.43500 -12.23400 5.43900 1.000 29.57592 368 CYS B O 1
ATOM 10531 N N . SER B 1 369 ? 29.79300 -10.10500 5.03600 1.000 25.92736 369 SER B N 1
ATOM 10532 C CA . SER B 1 369 ? 30.77500 -9.86600 3.98900 1.000 25.66575 369 SER B CA 1
ATOM 10533 C C . SER B 1 369 ? 32.19800 -9.96400 4.52000 1.000 28.02700 369 SER B C 1
ATOM 10534 O O . SER B 1 369 ? 32.48300 -9.59400 5.66300 1.000 29.51831 369 SER B O 1
ATOM 10542 N N . LYS B 1 370 ? 33.10100 -10.45900 3.67000 1.000 34.63085 370 LYS B N 1
ATOM 10543 C CA . LYS B 1 370 ? 34.50200 -10.57400 4.05600 1.000 38.18391 370 LYS B CA 1
ATOM 10544 C C . LYS B 1 370 ? 35.14700 -9.19800 4.18700 1.000 35.20727 370 LYS B C 1
ATOM 10545 O O . LYS B 1 370 ? 35.82200 -8.90900 5.18200 1.000 34.29858 370 LYS B O 1
ATOM 10564 N N . ASN B 1 371 ? 34.94400 -8.33000 3.19300 1.000 33.63786 371 ASN B N 1
ATOM 10565 C CA . ASN B 1 371 ? 35.57700 -7.01700 3.18800 1.000 34.20043 371 ASN B CA 1
ATOM 10566 C C . ASN B 1 371 ? 34.83000 -6.00100 4.03800 1.000 35.26911 371 ASN B C 1
ATOM 10567 O O . ASN B 1 371 ? 35.41900 -4.98800 4.43000 1.000 31.91819 371 ASN B O 1
ATOM 10578 N N . TYR B 1 372 ? 33.55500 -6.24600 4.33100 1.000 31.45754 372 TYR B N 1
ATOM 10579 C CA . TYR B 1 372 ? 32.73300 -5.34500 5.13400 1.000 31.02077 372 TYR B CA 1
ATOM 10580 C C . TYR B 1 372 ? 32.03600 -6.17700 6.19800 1.000 26.73054 372 TYR B C 1
ATOM 10581 O O . TYR B 1 372 ? 30.83900 -6.47400 6.08800 1.000 25.78791 372 TYR B O 1
ATOM 10599 N N . PRO B 1 373 ? 32.76200 -6.58100 7.24000 1.000 25.16971 373 PRO B N 1
ATOM 10600 C CA . PRO B 1 373 ? 32.16000 -7.44200 8.26000 1.000 27.27085 373 PRO B CA 1
ATOM 10601 C C . PRO B 1 373 ? 31.02700 -6.72400 8.97300 1.000 20.36396 373 PRO B C 1
ATOM 10602 O O . PRO B 1 373 ? 31.04200 -5.50100 9.13800 1.000 19.78195 373 PRO B O 1
ATOM 10613 N N . CYS B 1 374 ? 30.04300 -7.50500 9.41000 1.000 23.81862 374 CYS B N 1
ATOM 10614 C CA . CYS B 1 374 ? 28.93500 -6.93100 10.15400 1.000 25.44165 374 CYS B CA 1
ATOM 10615 C C . CYS B 1 374 ? 29.44200 -6.36000 11.46700 1.000 25.57173 374 CYS B C 1
ATOM 10616 O O . CYS B 1 374 ? 30.27300 -6.96500 12.15200 1.000 27.11301 374 CYS B O 1
ATOM 10623 N N . GLN B 1 375 ? 28.92300 -5.19300 11.82200 1.000 21.11467 375 GLN B N 1
ATOM 10624 C CA . GLN B 1 375 ? 29.43300 -4.40200 12.92800 1.000 23.66910 375 GLN B CA 1
ATOM 10625 C C . GLN B 1 375 ? 28.33200 -4.20900 13.95800 1.000 21.76277 375 GLN B C 1
ATOM 10626 O O . GLN B 1 375 ? 27.16600 -4.02300 13.60400 1.000 16.95904 375 GLN B O 1
ATOM 10640 N N . GLY B 1 376 ? 28.70000 -4.29400 15.23200 1.000 22.92757 376 GLY B N 1
ATOM 10641 C CA . GLY B 1 376 ? 27.76800 -3.99000 16.29700 1.000 18.25756 376 GLY B CA 1
ATOM 10642 C C . GLY B 1 376 ? 26.53300 -4.86600 16.35000 1.000 18.06173 376 GLY B C 1
ATOM 10643 O O . GLY B 1 376 ? 25.41500 -4.35200 16.45600 1.000 19.12432 376 GLY B O 1
ATOM 10647 N N . ILE B 1 377 ? 26.70300 -6.18100 16.26400 1.000 21.72522 377 ILE B N 1
ATOM 10648 C CA . ILE B 1 377 ? 25.59300 -7.10900 16.44800 1.000 19.12472 377 ILE B CA 1
ATOM 10649 C C . ILE B 1 377 ? 25.49300 -7.44700 17.93000 1.000 27.19595 377 ILE B C 1
ATOM 10650 O O . ILE B 1 377 ? 26.48000 -7.85100 18.54700 1.000 29.33625 377 ILE B O 1
ATOM 10666 N N . VAL B 1 378 ? 24.30900 -7.24900 18.50400 1.000 22.12004 378 VAL B N 1
ATOM 10667 C CA . VAL B 1 378 ? 24.04800 -7.41700 19.93000 1.000 24.37094 378 VAL B CA 1
ATOM 10668 C C . VAL B 1 378 ? 22.94700 -8.45300 20.09300 1.000 25.50418 378 VAL B C 1
ATOM 10669 O O . VAL B 1 378 ? 21.93600 -8.40000 19.38300 1.000 20.60884 378 VAL B O 1
ATOM 10682 N N . LEU B 1 379 ? 23.15500 -9.42700 20.97200 1.000 25.50734 379 LEU B N 1
ATOM 10683 C CA . LEU B 1 379 ? 22.14600 -10.47700 21.27100 1.000 28.05140 379 LEU B CA 1
ATOM 10684 C C . LEU B 1 379 ? 21.81000 -10.42200 22.77200 1.000 30.95635 379 LEU B C 1
ATOM 10685 O O . LEU B 1 379 ? 22.67100 -10.69000 23.56500 1.000 30.83075 379 LEU B O 1
ATOM 10701 N N . ASP B 1 380 ? 20.59700 -10.02100 23.12500 1.000 30.35932 380 ASP B N 1
ATOM 10702 C CA . ASP B 1 380 ? 20.12000 -9.77100 24.49200 1.000 28.47541 380 ASP B CA 1
ATOM 10703 C C . ASP B 1 380 ? 18.95300 -10.67900 24.81800 1.000 29.21283 380 ASP B C 1
ATOM 10704 O O . ASP B 1 380 ? 17.92900 -10.49100 24.21800 1.000 22.91699 380 ASP B O 1
ATOM 10713 N N . ARG B 1 381 ? 19.14600 -11.65300 25.69800 1.000 30.83016 381 ARG B N 1
ATOM 10714 C CA . ARG B 1 381 ? 18.09500 -12.60700 26.09500 1.000 30.01014 381 ARG B CA 1
ATOM 10715 C C . ARG B 1 381 ? 17.48100 -13.23200 24.83500 1.000 29.93032 381 ARG B C 1
ATOM 10716 O O . ARG B 1 381 ? 16.32200 -13.04800 24.56900 1.000 28.90321 381 ARG B O 1
ATOM 10737 N N . VAL B 1 382 ? 18.30700 -13.89500 24.05700 1.000 29.98847 382 VAL B N 1
ATOM 10738 C CA . VAL B 1 382 ? 17.89100 -14.62300 22.86800 1.000 33.03346 382 VAL B CA 1
ATOM 10739 C C . VAL B 1 382 ? 18.00100 -16.09400 23.22300 1.000 37.18400 382 VAL B C 1
ATOM 10740 O O . VAL B 1 382 ? 19.08400 -16.58000 23.56600 1.000 41.59622 382 VAL B O 1
ATOM 10753 N N . ASN B 1 383 ? 16.88800 -16.81000 23.12600 1.000 34.90783 383 ASN B N 1
ATOM 10754 C CA . ASN B 1 383 ? 16.81300 -18.19900 23.57700 1.000 37.93115 383 ASN B CA 1
ATOM 10755 C C . ASN B 1 383 ? 15.94100 -18.96800 22.58400 1.000 31.37370 383 ASN B C 1
ATOM 10756 O O . ASN B 1 383 ? 14.70900 -19.02900 22.70500 1.000 33.32533 383 ASN B O 1
ATOM 10767 N N . ILE B 1 384 ? 16.59900 -19.53800 21.57900 1.000 38.59488 384 ILE B N 1
ATOM 10768 C CA . ILE B 1 384 ? 15.94200 -20.31100 20.53500 1.000 36.06618 384 ILE B CA 1
ATOM 10769 C C . ILE B 1 384 ? 16.45600 -21.74200 20.60400 1.000 40.15953 384 ILE B C 1
ATOM 10770 O O . ILE B 1 384 ? 17.65700 -21.98900 20.43200 1.000 41.96038 384 ILE B O 1
ATOM 10786 N N . LYS B 1 385 ? 15.54800 -22.67500 20.86300 1.000 34.46250 385 LYS B N 1
ATOM 10787 C CA . LYS B 1 385 ? 15.86100 -24.07300 21.10000 1.000 37.69008 385 LYS B CA 1
ATOM 10788 C C . LYS B 1 385 ? 15.78000 -24.87000 19.80400 1.000 45.62805 385 LYS B C 1
ATOM 10789 O O . LYS B 1 385 ? 14.97300 -24.57600 18.91500 1.000 35.72497 385 LYS B O 1
ATOM 10808 N N . GLY B 1 386 ? 16.61400 -25.90400 19.71900 1.000 46.98543 386 GLY B N 1
ATOM 10809 C CA . GLY B 1 386 ? 16.67700 -26.73000 18.53100 1.000 46.33248 386 GLY B CA 1
ATOM 10810 C C . GLY B 1 386 ? 17.56300 -26.22600 17.41800 1.000 44.56407 386 GLY B C 1
ATOM 10811 O O . GLY B 1 386 ? 17.37600 -26.63200 16.26700 1.000 46.13998 386 GLY B O 1
ATOM 10815 N N . GLY B 1 387 ? 18.52800 -25.36200 17.71800 1.000 38.70460 387 GLY B N 1
ATOM 10816 C CA . GLY B 1 387 ? 19.40900 -24.85100 16.68700 1.000 43.11009 387 GLY B CA 1
ATOM 10817 C C . GLY B 1 387 ? 20.72600 -24.39000 17.26300 1.000 42.21363 387 GLY B C 1
ATOM 10818 O O . GLY B 1 387 ? 20.83500 -24.10400 18.45900 1.000 48.63855 387 GLY B O 1
ATOM 10822 N N . LYS B 1 388 ? 21.74100 -24.34800 16.39900 1.000 45.85932 388 LYS B N 1
ATOM 10823 C CA . LYS B 1 388 ? 23.06500 -23.83300 16.72900 1.000 43.45833 388 LYS B CA 1
ATOM 10824 C C . LYS B 1 388 ? 23.27100 -22.46400 16.08100 1.000 43.93411 388 LYS B C 1
ATOM 10825 O O . LYS B 1 388 ? 22.40300 -21.94600 15.37100 1.000 40.58843 388 LYS B O 1
ATOM 10844 N N . ALA B 1 389 ? 24.43500 -21.87200 16.35400 1.000 47.47584 389 ALA B N 1
ATOM 10845 C CA . ALA B 1 389 ? 24.80100 -20.55300 15.85300 1.000 38.36983 389 ALA B CA 1
ATOM 10846 C C . ALA B 1 389 ? 26.07600 -20.66900 15.02400 1.000 40.42808 389 ALA B C 1
ATOM 10847 O O . ALA B 1 389 ? 27.07600 -21.23200 15.48600 1.000 45.53855 389 ALA B O 1
ATOM 10854 N N . THR B 1 390 ? 26.02100 -20.08100 13.83400 1.000 42.68388 390 THR B N 1
ATOM 10855 C CA . THR B 1 390 ? 27.14900 -19.99100 12.88100 1.000 40.20746 390 THR B CA 1
ATOM 10856 C C . THR B 1 390 ? 27.38100 -18.51000 12.57700 1.000 40.01128 390 THR B C 1
ATOM 10857 O O . THR B 1 390 ? 26.44000 -17.84900 12.21300 1.000 34.90463 390 THR B O 1
ATOM 10868 N N . CYS B 1 391 ? 28.60100 -18.04500 12.79800 1.000 37.41630 391 CYS B N 1
ATOM 10869 C CA . CYS B 1 391 ? 28.98100 -16.63000 12.63800 1.000 40.27183 391 CYS B CA 1
ATOM 10870 C C . CYS B 1 391 ? 30.16400 -16.52000 11.68600 1.000 42.40983 391 CYS B C 1
ATOM 10871 O O . CYS B 1 391 ? 31.19900 -17.13300 11.97500 1.000 46.15938 391 CYS B O 1
ATOM 10878 N N . THR B 1 392 ? 30.01400 -15.72600 10.64000 1.000 28.48011 392 THR B N 1
ATOM 10879 C CA . THR B 1 392 ? 31.09300 -15.52600 9.66200 1.000 31.83943 392 THR B CA 1
ATOM 10880 C C . THR B 1 392 ? 31.26700 -14.01900 9.41000 1.000 31.77637 392 THR B C 1
ATOM 10881 O O . THR B 1 392 ? 30.35500 -13.40300 8.94100 1.000 27.27635 392 THR B O 1
ATOM 10892 N N . ASN B 1 393 ? 32.41300 -13.46600 9.76200 1.000 28.73632 393 ASN B N 1
ATOM 10893 C CA . ASN B 1 393 ? 32.69900 -12.05900 9.47500 1.000 31.39049 393 ASN B CA 1
ATOM 10894 C C . ASN B 1 393 ? 31.74200 -11.15500 10.24400 1.000 32.20664 393 ASN B C 1
ATOM 10895 O O . ASN B 1 393 ? 31.30800 -10.11600 9.74600 1.000 25.83990 393 ASN B O 1
ATOM 10906 N N . ALA B 1 394 ? 31.38700 -11.56700 11.46000 1.000 30.14150 394 ALA B N 1
ATOM 10907 C CA . ALA B 1 394 ? 30.41700 -10.85900 12.28600 1.000 32.62003 394 ALA B CA 1
ATOM 10908 C C . ALA B 1 394 ? 31.03400 -10.47300 13.62400 1.000 34.95269 394 ALA B C 1
ATOM 10909 O O . ALA B 1 394 ? 31.61200 -11.31900 14.31400 1.000 32.27451 394 ALA B O 1
ATOM 10916 N N . ASN B 1 395 ? 30.91200 -9.19300 13.98100 1.000 33.81443 395 ASN B N 1
ATOM 10917 C CA . ASN B 1 395 ? 31.34000 -8.67400 15.28300 1.000 32.58545 395 ASN B CA 1
ATOM 10918 C C . ASN B 1 395 ? 30.14400 -8.70300 16.23600 1.000 35.22157 395 ASN B C 1
ATOM 10919 O O . ASN B 1 395 ? 29.23700 -7.87200 16.13700 1.000 29.48139 395 ASN B O 1
ATOM 10930 N N . VAL B 1 396 ? 30.13900 -9.67000 17.16200 1.000 35.14623 396 VAL B N 1
ATOM 10931 C CA . VAL B 1 396 ? 29.00800 -9.93400 18.05100 1.000 35.76767 396 VAL B CA 1
ATOM 10932 C C . VAL B 1 396 ? 29.33900 -9.56200 19.50000 1.000 43.94380 396 VAL B C 1
ATOM 10933 O O . VAL B 1 396 ? 30.49700 -9.60900 19.92900 1.000 47.98782 396 VAL B O 1
ATOM 10946 N N . VAL B 1 397 ? 28.32100 -9.17400 20.24500 1.000 46.29770 397 VAL B N 1
ATOM 10947 C CA . VAL B 1 397 ? 28.37300 -8.89200 21.71300 1.000 44.10372 397 VAL B CA 1
ATOM 10948 C C . VAL B 1 397 ? 27.29700 -9.80400 22.31800 1.000 51.22131 397 VAL B C 1
ATOM 10949 O O . VAL B 1 397 ? 26.14100 -9.38700 22.34600 1.000 46.38246 397 VAL B O 1
ATOM 10962 N N . ASP B 1 398 ? 27.68400 -11.03100 22.72000 1.000 62.93366 398 ASP B N 1
ATOM 10963 C CA . ASP B 1 398 ? 26.78900 -12.14100 23.15700 1.000 66.93168 398 ASP B CA 1
ATOM 10964 C C . ASP B 1 398 ? 27.20900 -12.92400 24.41500 1.000 80.07325 398 ASP B C 1
ATOM 10965 O O . ASP B 1 398 ? 26.28900 -13.22400 25.14500 1.000 76.73356 398 ASP B O 1
ATOM 10974 N N . LYS B 1 399 ? 28.44000 -13.47500 24.49500 0.500 93.96647 399 LYS B N 1
ATOM 10975 C CA . LYS B 1 399 ? 29.01300 -14.37900 25.55600 0.500 98.66402 399 LYS B CA 1
ATOM 10976 C C . LYS B 1 399 ? 28.01200 -15.38500 26.12200 0.500 115.09717 399 LYS B C 1
ATOM 10977 O O . LYS B 1 399 ? 27.34500 -16.10300 25.35300 0.500 109.12851 399 LYS B O 1
ATOM 10996 N N . GLY B 1 400 ? 27.92000 -15.43000 27.45600 0.500 129.76848 400 GLY B N 1
ATOM 10997 C CA . GLY B 1 400 ? 27.02500 -16.32900 28.21100 0.500 127.37070 400 GLY B CA 1
ATOM 10998 C C . GLY B 1 400 ? 25.74400 -15.62700 28.63200 0.500 125.68897 400 GLY B C 1
ATOM 10999 O O . GLY B 1 400 ? 25.71300 -15.08500 29.75500 0.500 123.53933 400 GLY B O 1
ATOM 11003 N N . ALA B 1 401 ? 24.72500 -15.63600 27.76700 0.500 119.23855 401 ALA B N 1
ATOM 11004 C CA . ALA B 1 401 ? 23.40000 -15.00900 28.00500 0.500 121.77193 401 ALA B CA 1
ATOM 11005 C C . ALA B 1 401 ? 22.36000 -15.53300 27.00000 0.500 114.95198 401 ALA B C 1
ATOM 11006 O O . ALA B 1 401 ? 21.43500 -16.24000 27.44700 0.500 103.15615 401 ALA B O 1
ATOM 11013 N N . VAL B 1 402 ? 22.49100 -15.21300 25.70400 0.500 105.91757 402 VAL B N 1
ATOM 11014 C CA . VAL B 1 402 ? 21.55700 -15.66100 24.62900 0.500 87.66899 402 VAL B CA 1
ATOM 11015 C C . VAL B 1 402 ? 21.92200 -17.10000 24.24900 0.500 92.27313 402 VAL B C 1
ATOM 11016 O O . VAL B 1 402 ? 23.11600 -17.44900 24.34800 0.500 95.44656 402 VAL B O 1
ATOM 11029 N N . LEU B 1 403 ? 20.93300 -17.89700 23.83400 0.500 82.66634 403 LEU B N 1
ATOM 11030 C CA . LEU B 1 403 ? 21.10200 -19.32000 23.43500 0.500 83.70000 403 LEU B CA 1
ATOM 11031 C C . LEU B 1 403 ? 20.39100 -19.55900 22.09800 0.500 77.71272 403 LEU B C 1
ATOM 11032 O O . LEU B 1 403 ? 19.16500 -19.33900 22.03500 0.500 60.06619 403 LEU B O 1
ATOM 11048 N N . PRO B 1 404 ? 21.09500 -20.01000 21.03500 0.500 84.38101 404 PRO B N 1
ATOM 11049 C CA . PRO B 1 404 ? 22.52700 -20.30800 21.11100 0.500 85.20848 404 PRO B CA 1
ATOM 11050 C C . PRO B 1 404 ? 23.40200 -19.05400 20.96100 0.500 96.33192 404 PRO B C 1
ATOM 11051 O O . PRO B 1 404 ? 22.86300 -17.99400 20.69500 0.500 94.95508 404 PRO B O 1
ATOM 11062 N N . GLN B 1 405 ? 24.71800 -19.21100 21.13300 0.500 100.76819 405 GLN B N 1
ATOM 11063 C CA . GLN B 1 405 ? 25.72500 -18.12000 21.02600 0.500 107.96100 405 GLN B CA 1
ATOM 11064 C C . GLN B 1 405 ? 26.94100 -18.63300 20.24500 0.500 106.87398 405 GLN B C 1
ATOM 11065 O O . GLN B 1 405 ? 27.18800 -19.85500 20.27400 0.500 99.95971 405 GLN B O 1
ATOM 11079 N N . CYS B 1 406 ? 27.66300 -17.72700 19.57700 0.500 105.73510 406 CYS B N 1
ATOM 11080 C CA . CYS B 1 406 ? 28.87300 -18.02400 18.76300 0.500 100.41089 406 CYS B CA 1
ATOM 11081 C C . CYS B 1 406 ? 30.03800 -18.40100 19.68600 0.500 100.35103 406 CYS B C 1
ATOM 11082 O O . CYS B 1 406 ? 30.55500 -19.52300 19.52000 0.500 85.38689 406 CYS B O 1
#

Organism: Arabidopsis thaliana (NCBI:txid3702)

Sequence (736 aa):
LRTPTTVSVSDFGAKGDGKTDDTQAFVNAWKKACSSNGAVNLLVPKGNTYLLKSIQLTGPCNSILTVQIFGTLSASQKRSDYKDISKWIMFDGVNNLSVDGGDTGVVDGNGETWWQNSCKRNKAKPCTKAPTALTFYNSKSSLIVKNLKVRNAQQIQISIEKCSNVQVSNVVVTAPADSPNTDGIHITNTQNIRVSESIIGTTGDDCISIESGSQNVQIINDITCCGPGHGISIGSLGDDNSKAFVSGVTVDGAKLSGTDNGVRIKTYQGGSGTASNIIFQNIQMDNVKNPIIIDQDYCDKSKCTTEKSAVQVKNVVYRDISGTSASSENAITFNCSKNYPCQGIVLDRVNIKGGKATCTNANVVDKGAVVLPQCTPTTVSVSDFGAKGDGKTDDTQAFVNAWKKACSSNGAVNLLVPKGNTYLLKSSIQLTTGPCNSILTVQIFGTLSASQKRSDYKDISKWIMFDGVNNLSVDGGDTGVVDGNGETWWQNSCKRNKAKPCTKAPTALTFYNSKSLIVKNLKVRNAQQIQISIEKCSNVQVSNNVVVTAPADSPNTDGIHITNNTQNIRVSESIIGTGDDCISSIEESGSQNVQINDITTCCGPGHGISIGSLGDDNSKAFVSGVTVDGAKLSGTDNGVRIKTYQGGSGTTASSNIIFQNIQMDNVKNPIIIDQDYCDKSKCTTEKSAVQVKNVVYRDISGTSASENAITFNCSKNYPCQGIVLDRVNIKGGKATCTNANVVDKGAVLPQC

InterPro domains:
  IPR000743 Glycoside hydrolase, family 28 [PF00295] (95-420)
  IPR000743 Glycoside hydrolase, family 28 [PS00502] (280-293)
  IPR006626 Parallel beta-helix repeat [SM00710] (223-249)
  IPR006626 Parallel beta-helix repeat [SM00710] (250-271)
  IPR006626 Parallel beta-helix repeat [SM00710] (273-293)
  IPR006626 Parallel beta-helix repeat [SM00710] (303-324)
  IPR006626 Parallel beta-helix repeat [SM00710] (332-353)
  IPR011050 Pectin lyase fold/virulence factor [SSF51126] (59-430)
  IPR012334 Pectin lyase fold [G3DSA:2.160.20.10] (56-431)

Radius of gyration: 26.91 Å; Cα contacts (8 Å, |Δi|>4): 2654; chains: 2; bounding box: 67×72×70 Å

B-factor: mean 29.88, std 17.13, range [5.7, 155.73]

Nearest PDB structures (foldseek):
  7b8b-assembly2_B  TM=9.920E-01  e=1.268E-54  Arabidopsis thaliana
  8ikx-assembly1_A  TM=9.199E-01  e=1.923E-26  Arabidopsis thaliana
  1bhe-assembly1_A  TM=8.084E-01  e=3.328E-13  Pectobacterium carotovorum subsp. carotovorum
  4mxn-assembly2_B  TM=8.199E-01  e=8.957E-08  Parabacteroides merdae ATCC 43184
  4mxn-assembly3_C  TM=8.118E-01  e=1.621E-07  Parabacteroides merdae ATCC 43184

Solvent-accessible surface area: 27321 Å² total; per-residue (Å²): 203,76,103,95,78,65,10,12,0,58,103,69,43,11,137,10,75,23,177,60,70,3,11,112,8,14,54,51,0,15,130,114,0,16,60,26,63,2,23,3,28,8,41,3,24,141,71,52,49,1,41,1,66,10,10,103,14,67,14,110,26,97,2,27,2,40,6,35,4,50,3,34,7,16,1,6,97,142,138,107,26,12,181,73,54,17,41,1,5,20,3,29,11,0,48,32,0,23,0,25,0,32,95,58,0,29,0,17,0,40,0,114,53,25,10,86,71,20,27,115,87,53,161,100,82,96,100,83,87,12,0,4,0,0,1,0,60,65,0,86,12,0,44,0,72,32,1,69,0,102,28,0,2,29,18,0,1,6,0,57,100,1,16,5,0,46,1,32,72,1,41,0,55,7,62,66,98,1,9,52,0,18,0,0,17,0,18,63,0,30,0,0,64,0,17,100,2,90,1,8,0,4,15,11,0,0,2,0,55,42,17,0,19,1,2,10,0,31,86,2,61,3,31,53,5,38,0,0,1,0,4,30,0,3,59,116,101,45,157,1,45,0,0,4,0,14,0,47,17,9,92,0,41,42,0,62,11,0,0,25,0,42,1,35,46,21,0,36,11,16,0,0,0,0,4,1,28,74,2,86,4,69,89,0,103,42,0,0,11,0,17,3,85,65,27,74,116,131,167,72,98,115,25,179,32,4,0,23,0,13,0,0,0,0,64,40,1,55,20,66,12,44,21,146,36,0,0,11,0,38,7,5,149,81,79,42,0,45,12,0,4,0,6,114,0,56,0,115,67,18,113,10,42,40,70,53,24,83,39,71,66,85,65,76,10,83,18,114,87,163,61,69,76,14,14,0,50,114,72,40,10,129,9,78,24,173,59,63,2,14,111,9,14,53,54,0,13,145,108,0,12,61,18,104,25,24,2,38,8,40,3,28,147,72,54,49,1,38,2,71,24,8,106,12,64,22,94,14,49,1,18,1,39,6,36,4,48,3,35,7,16,2,8,87,142,131,92,21,2,186,58,40,21,36,1,4,17,2,42,15,1,62,30,0,20,0,25,0,33,119,60,2,27,0,17,0,33,0,71,52,34,8,102,85,21,16,107,95,116,146,108,85,100,85,103,84,12,0,4,0,0,0,0,53,68,0,98,18,1,35,0,66,35,4,69,1,83,13,0,3,30,21,0,0,7,0,43,94,1,12,2,0,32,0,11,61,1,50,0,50,4,60,64,103,1,10,42,0,20,0,0,34,0,21,60,0,36,3,0,78,0,7,102,2,100,2,9,0,4,8,1,0,0,6,0,45,31,14,0,22,2,0,8,0,16,81,2,58,4,30,53,4,36,0,1,0,0,2,27,0,4,64,128,86,48,160,1,74,0,3,4,1,1,0,34,17,8,115,0,38,45,1,58,9,0,0,24,0,14,1,15,40,4,0,34,20,36,0,6,1,0,2,0,10,76,3,73,0,69,88,0,108,43,0,0,17,0,32,3,84,45,53,103,138,110,175,56,85,127,72,170,39,7,0,32,0,14,1,0,0,0,8,51,1,49,13,64,13,42,32,137,30,0,0,22,1,56,7,6,160,91,90,62,1,15,1,0,0,5,18,124,0,54,0,118,64,21,113,24,50,45,64,44,25,69,37,33,20,180,74,75,2,85,14,87,89

CATH classification: 2.160.20.10

Secondary structure (DSSP, 8-state):
-PPPEEEEGGGGT---EEEEE-HHHHHHHHHHHHHS-EEEEEEE-TT-EEEE--EEEE---SEEEEEEE-SEEEE---GGG-SSTTEEEEEES-SS-EEE-TTT-EEE--THHHHHTSTTT-TTS------EEEEEES-EEEEEES-EEES-SS-SEEEES-EEEEEES-EEE--TTSTT--SEEEES-EEEEEEEEEEE-SS-SEEE-TT-EEEEEEEEEE-SSS-EEEEEESGGG-EEEEEEEEEEEEEEES-S-SEEEEEETT-EEEEEEEEEEEEEEEEESSSEEEEEEE-SSSSPPPPS--PEEEEEEEEEEEEEESSSEEEEEE--SSS-EEEEEEEEEEEES-EEEEESEEEEEEEEEES--/--EEEESGGGT---EEEEE-HHHHHHHHHHHHHSSEEEEEEE-TT-EEEE--EEEE---SEEEEEEE-SEEEE---GGG-SSTTEEEEEES-TT-EEE-TTT-EEE--THHHHHT-TTTSTTS------EEEEEES-EEEEEES-EEES-SS-SEEEES-EEEEEES-EEE--TT-TT--SEEEES-EEEEEEEEEEE-SS-SEEE-TT-EEEEEEEEEE-SSS-EEEEEE-GGG-EEEEEEEEEEEEEEES-S-SEEEEEETT-EEEEEEEEEEEEEEEEESSSEEEEEEE--SS-PPP-S--PEEEEEEEEEEEEEESSSEEEEEE--SSS-EEEEEEEEEEEES-EEEEESEEEE-TTTSBS--

Foldseek 3Di:
DDDAAEQELVVQPFPQAQPDASAVSLVVSLVVQQADAEEYEYEDDAPGEHEYQAHEREDQGNYLYEYAQQYEYEYDPDCVSHPDQAARYEYYQYENYEYANVLRGEQEQQQPVLQCQACVNPVVHDHDHHYASYEYENYENYEYENYEYENRNAADYEYELYEQYEYEHYEYDYDQQRPRHAQYEYYLYENYEHEHYEAAYNEEPYEYFFNYEAYHYYAYEYHAYQEHEYDQYCAPLEAGEYEHYEYEHYEYAAYQAHYEYHYEFNHAYEHEAAEYEPYEYHAYEHNAYYAHHHYDDPDDDDGPHIYAYEHYEYEHYEYEYNYQANAYAHADPVRAYYHYEYYNHYYPHYAHYHDSYDYDYHPDHPPDD/DAAEQELVVQPFPQAQPDASAVSLVVSLVPQQADAEHYEYEDDAPGEHEYQAHENEDQGNYLYEYAQQYEYEYDPDCVSHPPQAARYEYYQYENYEYANVLRGEQEQQQPVLQVQACLLPNVHDHDHHYARYEYYLYENYHYESYEYENRNAAGYEYENYEQYEYEHYEYYYDQRRPRHAQYEYYLYENYEHEHYEYAYNEEPYEYWFNYEQYHYEAYEYPAYQEHEDDQYFPPLEAGDAYHEEYEHYEYAAYQAYYEYHYDANHEYEHEQYEYENYEYHAYAHNAYYYFHDDPDPDGDHHQHTHAYEHYEYEHYEYEYNDQANEEAAAHPNRAHYHYEYYQAEYPNYAYDHDSYDYDYPPHHPPDD

GO terms:
  GO:0004650 polygalacturonase activity (F, IDA)
  GO:0009830 cell wall modification involved in abscission (P, TAS)
  GO:0009901 anther dehiscence (P, IMP)
  GO:0010047 fruit dehiscence (P, IMP)
  GO:0010227 floral organ abscission (P, IMP)